Protein AF-0000000078521478 (afdb_homodimer)

Nearest PDB structures (foldseek):
  1ohv-assembly1_A  TM=9.769E-01  e=4.679E-57  Sus scrofa
  4y0i-assembly1_B  TM=9.773E-01  e=2.580E-55  Sus scrofa
  6hx7-assembly2_B-2  TM=8.389E-01  e=7.277E-25  Homo sapiens
  7qx0-assembly1_D-2  TM=7.727E-01  e=1.248E-21  Acidihalobacter
  7qyf-assembly1_D  TM=8.011E-01  e=7.801E-21  Acidihalobacter

Structure (mmCIF, N/CA/C/O backbone):
data_AF-0000000078521478-model_v1
#
loop_
_entity.id
_entity.type
_entity.pdbx_description
1 polymer '4-aminobutyrate aminotransferase'
#
loop_
_atom_site.group_PDB
_atom_site.id
_atom_site.type_symbol
_atom_site.label_atom_id
_atom_site.label_alt_id
_atom_site.label_comp_id
_atom_site.label_asym_id
_atom_site.label_entity_id
_atom_site.label_seq_id
_atom_site.pdbx_PDB_ins_code
_atom_site.Cartn_x
_atom_site.Cartn_y
_atom_site.Cartn_z
_atom_site.occupancy
_atom_site.B_iso_or_equiv
_atom_site.auth_seq_id
_atom_site.auth_comp_id
_atom_site.auth_asym_id
_atom_site.auth_atom_id
_atom_site.pdbx_PDB_model_num
ATOM 1 N N . MET A 1 1 ? -10.086 26.219 -25.969 1 29.56 1 MET A N 1
ATOM 2 C CA . MET A 1 1 ? -10.438 25.516 -24.734 1 29.56 1 MET A CA 1
ATOM 3 C C . MET A 1 1 ? -10.734 26.5 -23.609 1 29.56 1 MET A C 1
ATOM 5 O O . MET A 1 1 ? -9.922 27.375 -23.312 1 29.56 1 MET A O 1
ATOM 9 N N . HIS A 1 2 ? -11.859 26.922 -23.406 1 38.31 2 HIS A N 1
ATOM 10 C CA . HIS A 1 2 ? -12.281 27.922 -22.438 1 38.31 2 HIS A CA 1
ATOM 11 C C . HIS A 1 2 ? -11.547 27.766 -21.109 1 38.31 2 HIS A C 1
ATOM 13 O O . HIS A 1 2 ? -11.555 26.688 -20.531 1 38.31 2 HIS A O 1
ATOM 19 N N . VAL A 1 3 ? -10.516 28.469 -20.984 1 47.41 3 VAL A N 1
ATOM 20 C CA . VAL A 1 3 ? -9.75 28.547 -19.734 1 47.41 3 VAL A CA 1
ATOM 21 C C . VAL A 1 3 ? -10.703 28.812 -18.562 1 47.41 3 VAL A C 1
ATOM 23 O O . VAL A 1 3 ? -11.32 29.875 -18.484 1 47.41 3 VAL A O 1
ATOM 26 N N . VAL A 1 4 ? -11.406 27.906 -18.016 1 61.41 4 VAL A N 1
ATOM 27 C CA . VAL A 1 4 ? -12.273 28.094 -16.844 1 61.41 4 VAL A CA 1
ATOM 28 C C . VAL A 1 4 ? -11.453 28.625 -15.68 1 61.41 4 VAL A C 1
ATOM 30 O O . VAL A 1 4 ? -10.398 28.094 -15.352 1 61.41 4 VAL A O 1
ATOM 33 N N . SER A 1 5 ? -11.68 29.906 -15.281 1 81.94 5 SER A N 1
ATOM 34 C CA . SER A 1 5 ? -11 30.625 -14.211 1 81.94 5 SER A CA 1
ATOM 35 C C . SER A 1 5 ? -11.609 30.312 -12.852 1 81.94 5 SER A C 1
ATOM 37 O O . SER A 1 5 ? -12.758 29.875 -12.773 1 81.94 5 SER A O 1
ATOM 39 N N . GLU A 1 6 ? -10.773 30.344 -11.773 1 90.94 6 GLU A N 1
ATOM 40 C CA . GLU A 1 6 ? -11.258 30.188 -10.406 1 90.94 6 GLU A CA 1
ATOM 41 C C . GLU A 1 6 ? -12.359 31.188 -10.086 1 90.94 6 GLU A C 1
ATOM 43 O O . GLU A 1 6 ? -12.32 32.344 -10.555 1 90.94 6 GLU A O 1
ATOM 48 N N . PRO A 1 7 ? -13.414 30.766 -9.375 1 91.12 7 PRO A N 1
ATOM 49 C CA . PRO A 1 7 ? -14.367 31.766 -8.883 1 91.12 7 PRO A CA 1
ATOM 50 C C . PRO A 1 7 ? -13.711 32.812 -7.98 1 91.12 7 PRO A C 1
ATOM 52 O O . PRO A 1 7 ? -12.617 32.594 -7.457 1 91.12 7 PRO A O 1
ATOM 55 N N . PHE A 1 8 ? -14.375 33.969 -7.816 1 87.62 8 PHE A N 1
ATOM 56 C CA . PHE A 1 8 ? -13.828 35.062 -7.02 1 87.62 8 PHE A CA 1
ATOM 57 C C . PHE A 1 8 ? -14.055 34.812 -5.531 1 87.62 8 PHE A C 1
ATOM 59 O O . PHE A 1 8 ? -13.297 35.281 -4.695 1 87.62 8 PHE A O 1
ATOM 66 N N . ALA A 1 9 ? -15.109 34.094 -5.301 1 92.94 9 ALA A N 1
ATOM 67 C CA . ALA A 1 9 ? -15.469 33.781 -3.914 1 92.94 9 ALA A CA 1
ATOM 68 C C . ALA A 1 9 ? -16.234 32.469 -3.818 1 92.94 9 ALA A C 1
ATOM 70 O O . ALA A 1 9 ? -16.75 31.984 -4.824 1 92.94 9 ALA A O 1
ATOM 71 N N . PRO A 1 10 ? -16.234 31.875 -2.605 1 96.75 10 PRO A N 1
ATOM 72 C CA . PRO A 1 10 ? -17.094 30.703 -2.404 1 96.75 10 PRO A CA 1
ATOM 73 C C . PRO A 1 10 ? -18.562 31 -2.658 1 96.75 10 PRO A C 1
ATOM 75 O O . PRO A 1 10 ? -18.984 32.156 -2.637 1 96.75 10 PRO A O 1
ATOM 78 N N . SER A 1 11 ? -19.297 30.016 -2.916 1 97.06 11 SER A N 1
ATOM 79 C CA . SER A 1 11 ? -20.734 30.125 -3.152 1 97.06 11 SER A CA 1
ATOM 80 C C . SER A 1 11 ? -21.484 28.953 -2.559 1 97.06 11 SER A C 1
ATOM 82 O O . SER A 1 11 ? -21.266 27.797 -2.953 1 97.06 11 SER A O 1
ATOM 84 N N . ILE A 1 12 ? -22.391 29.203 -1.597 1 97.81 12 ILE A N 1
ATOM 85 C CA . ILE A 1 12 ? -23.188 28.156 -0.947 1 97.81 12 ILE A CA 1
ATOM 86 C C . ILE A 1 12 ? -24.641 28.281 -1.376 1 97.81 12 ILE A C 1
ATOM 88 O O . ILE A 1 12 ? -25.281 29.312 -1.158 1 97.81 12 ILE A O 1
ATOM 92 N N . ARG A 1 13 ? -25.109 27.156 -1.91 1 97.12 13 ARG A N 1
ATOM 93 C CA . ARG A 1 13 ? -26.438 27.172 -2.49 1 97.12 13 ARG A CA 1
ATOM 94 C C . ARG A 1 13 ? -27.406 26.328 -1.673 1 97.12 13 ARG A C 1
ATOM 96 O O . ARG A 1 13 ? -28.625 26.531 -1.739 1 97.12 13 ARG A O 1
ATOM 103 N N . THR A 1 14 ? -26.938 25.422 -0.99 1 97.25 14 THR A N 1
ATOM 104 C CA . THR A 1 14 ? -27.75 24.516 -0.174 1 97.25 14 THR A CA 1
ATOM 105 C C . THR A 1 14 ? -27.109 24.312 1.197 1 97.25 14 THR A C 1
ATOM 107 O O . THR A 1 14 ? -26.062 24.906 1.498 1 97.25 14 THR A O 1
ATOM 110 N N . ALA A 1 15 ? -27.797 23.516 1.944 1 96.38 15 ALA A N 1
ATOM 111 C CA . ALA A 1 15 ? -27.188 23.078 3.197 1 96.38 15 ALA A CA 1
ATOM 112 C C . ALA A 1 15 ? -25.891 22.328 2.941 1 96.38 15 ALA A C 1
ATOM 114 O O . ALA A 1 15 ? -25.672 21.812 1.84 1 96.38 15 ALA A O 1
ATOM 115 N N . VAL A 1 16 ? -25.031 22.312 3.848 1 96.31 16 VAL A N 1
ATOM 116 C CA . VAL A 1 16 ? -23.734 21.641 3.732 1 96.31 16 VAL A CA 1
ATOM 117 C C . VAL A 1 16 ? -23.625 20.531 4.762 1 96.31 16 VAL A C 1
ATOM 119 O O . VAL A 1 16 ? -23.547 20.781 5.965 1 96.31 16 VAL A O 1
ATOM 122 N N . PRO A 1 17 ? -23.578 19.328 4.387 1 95.94 17 PRO A N 1
ATOM 123 C CA . PRO A 1 17 ? -23.719 18.797 3.025 1 95.94 17 PRO A CA 1
ATOM 124 C C . PRO A 1 17 ? -25.156 18.938 2.498 1 95.94 17 PRO A C 1
ATOM 126 O O . PRO A 1 17 ? -26.094 19.094 3.281 1 95.94 17 PRO A O 1
ATOM 129 N N . GLY A 1 18 ? -25.297 18.891 1.256 1 98 18 GLY A N 1
ATOM 130 C CA . GLY A 1 18 ? -26.594 19.062 0.644 1 98 18 GLY A CA 1
ATOM 131 C C . GLY A 1 18 ? -27.312 17.766 0.389 1 98 18 GLY A C 1
ATOM 132 O O . GLY A 1 18 ? -26.812 16.688 0.722 1 98 18 GLY A O 1
ATOM 133 N N . PRO A 1 19 ? -28.547 17.859 -0.124 1 98.12 19 PRO A N 1
ATOM 134 C CA . PRO A 1 19 ? -29.391 16.688 -0.287 1 98.12 19 PRO A CA 1
ATOM 135 C C . PRO A 1 19 ? -28.812 15.664 -1.261 1 98.12 19 PRO A C 1
ATOM 137 O O . PRO A 1 19 ? -28.969 14.461 -1.063 1 98.12 19 PRO A O 1
ATOM 140 N N . ALA A 1 20 ? -28.219 16.125 -2.336 1 98.31 20 ALA A N 1
ATOM 141 C CA . ALA A 1 20 ? -27.625 15.195 -3.297 1 98.31 20 ALA A CA 1
ATOM 142 C C . ALA A 1 20 ? -26.484 14.414 -2.67 1 98.31 20 ALA A C 1
ATOM 144 O O . ALA A 1 20 ? -26.344 13.211 -2.9 1 98.31 20 ALA A O 1
ATOM 145 N N . THR A 1 21 ? -25.609 15.07 -1.904 1 98.44 21 THR A N 1
ATOM 146 C CA . THR A 1 21 ? -24.531 14.398 -1.169 1 98.44 21 THR A CA 1
ATOM 147 C C . THR A 1 21 ? -25.109 13.328 -0.243 1 98.44 21 THR A C 1
ATOM 149 O O . THR A 1 21 ? -24.625 12.195 -0.221 1 98.44 21 THR A O 1
ATOM 152 N N . HIS A 1 22 ? -26.172 13.695 0.504 1 98.31 22 HIS A N 1
ATOM 153 C CA . HIS A 1 22 ? -26.781 12.75 1.425 1 98.31 22 HIS A CA 1
ATOM 154 C C . HIS A 1 22 ? -27.312 11.531 0.681 1 98.31 22 HIS A C 1
ATOM 156 O O . HIS A 1 22 ? -27.141 10.398 1.13 1 98.31 22 HIS A O 1
ATOM 162 N N . GLY A 1 23 ? -27.984 11.742 -0.435 1 98.38 23 GLY A N 1
ATOM 163 C CA . GLY A 1 23 ? -28.531 10.656 -1.226 1 98.38 23 GLY A CA 1
ATOM 164 C C . GLY A 1 23 ? -27.484 9.688 -1.725 1 98.38 23 GLY A C 1
ATOM 165 O O . GLY A 1 23 ? -27.625 8.469 -1.582 1 98.38 23 GLY A O 1
ATOM 166 N N . ILE A 1 24 ? -26.438 10.203 -2.309 1 98.44 24 ILE A N 1
ATOM 167 C CA . ILE A 1 24 ? -25.375 9.375 -2.852 1 98.44 24 ILE A CA 1
ATOM 168 C C . ILE A 1 24 ? -24.656 8.633 -1.719 1 98.44 24 ILE A C 1
ATOM 170 O O . ILE A 1 24 ? -24.312 7.457 -1.86 1 98.44 24 ILE A O 1
ATOM 174 N N . LYS A 1 25 ? -24.406 9.367 -0.647 1 98.06 25 LYS A N 1
ATOM 175 C CA . LYS A 1 25 ? -23.766 8.766 0.516 1 98.06 25 LYS A CA 1
ATOM 176 C C . LYS A 1 25 ? -24.547 7.559 1.018 1 98.06 25 LYS A C 1
ATOM 178 O O . LYS A 1 25 ? -23.969 6.527 1.353 1 98.06 25 LYS A O 1
ATOM 183 N N . GLU A 1 26 ? -25.859 7.664 1.109 1 98.19 26 GLU A N 1
ATOM 184 C CA . GLU A 1 26 ? -26.719 6.57 1.562 1 98.19 26 GLU A CA 1
ATOM 185 C C . GLU A 1 26 ? -26.594 5.359 0.646 1 98.19 26 GLU A C 1
ATOM 187 O O . GLU A 1 26 ? -26.5 4.223 1.118 1 98.19 26 GLU A O 1
ATOM 192 N N . GLU A 1 27 ? -26.609 5.59 -0.621 1 97.94 27 GLU A N 1
ATOM 193 C CA . GLU A 1 27 ? -26.469 4.504 -1.587 1 97.94 27 GLU A CA 1
ATOM 194 C C . GLU A 1 27 ? -25.078 3.898 -1.545 1 97.94 27 GLU A C 1
ATOM 196 O O . GLU A 1 27 ? -24.922 2.68 -1.637 1 97.94 27 GLU A O 1
ATOM 201 N N . LEU A 1 28 ? -24.125 4.762 -1.437 1 98 28 LEU A N 1
ATOM 202 C CA . LEU A 1 28 ? -22.734 4.312 -1.357 1 98 28 LEU A CA 1
ATOM 203 C C . LEU A 1 28 ? -22.531 3.402 -0.154 1 98 28 LEU A C 1
ATOM 205 O O . LEU A 1 28 ? -21.75 2.445 -0.222 1 98 28 LEU A O 1
ATOM 209 N N . ASP A 1 29 ? -23.25 3.676 0.924 1 97.62 29 ASP A N 1
ATOM 210 C CA . ASP A 1 29 ? -23.094 2.967 2.189 1 97.62 29 ASP A CA 1
ATOM 211 C C . ASP A 1 29 ? -23.562 1.522 2.076 1 97.62 29 ASP A C 1
ATOM 213 O O . ASP A 1 29 ? -23.266 0.694 2.939 1 97.62 29 ASP A O 1
ATOM 217 N N . THR A 1 30 ? -24.234 1.152 0.998 1 96.56 30 THR A N 1
ATOM 218 C CA . THR A 1 30 ? -24.688 -0.22 0.798 1 96.56 30 THR A CA 1
ATOM 219 C C . THR A 1 30 ? -23.578 -1.076 0.2 1 96.56 30 THR A C 1
ATOM 221 O O . THR A 1 30 ? -23.656 -2.307 0.23 1 96.56 30 THR A O 1
ATOM 224 N N . VAL A 1 31 ? -22.516 -0.422 -0.273 1 96.44 31 VAL A N 1
ATOM 225 C CA . VAL A 1 31 ? -21.484 -1.147 -1.001 1 96.44 31 VAL A CA 1
ATOM 226 C C . VAL A 1 31 ? -20.156 -1.035 -0.258 1 96.44 31 VAL A C 1
ATOM 228 O O . VAL A 1 31 ? -19.344 -1.961 -0.286 1 96.44 31 VAL A O 1
ATOM 231 N N . ILE A 1 32 ? -19.938 0.11 0.355 1 96.44 32 ILE A N 1
ATOM 232 C CA . ILE A 1 32 ? -18.734 0.36 1.148 1 96.44 32 ILE A CA 1
ATOM 233 C C . ILE A 1 32 ? -19.109 1.098 2.432 1 96.44 32 ILE A C 1
ATOM 235 O O . ILE A 1 32 ? -20.25 1.571 2.576 1 96.44 32 ILE A O 1
ATOM 239 N N . ASP A 1 33 ? -18.141 1.193 3.381 1 95.88 33 ASP A N 1
ATOM 240 C CA . ASP A 1 33 ? -18.328 2.039 4.555 1 95.88 33 ASP A CA 1
ATOM 241 C C . ASP A 1 33 ? -18.25 3.52 4.184 1 95.88 33 ASP A C 1
ATOM 243 O O . ASP A 1 33 ? -17.156 4.078 4.055 1 95.88 33 ASP A O 1
ATOM 247 N N . ALA A 1 34 ? -19.406 4.176 4.043 1 96.94 34 ALA A N 1
ATOM 248 C CA . ALA A 1 34 ? -19.438 5.559 3.566 1 96.94 34 ALA A CA 1
ATOM 249 C C . ALA A 1 34 ? -19.656 6.531 4.719 1 96.94 34 ALA A C 1
ATOM 251 O O . ALA A 1 34 ? -19.969 7.703 4.5 1 96.94 34 ALA A O 1
ATOM 252 N N . ARG A 1 35 ? -19.578 6.086 5.996 1 97.06 35 ARG A N 1
ATOM 253 C CA . ARG A 1 35 ? -19.859 6.918 7.16 1 97.06 35 ARG A CA 1
ATOM 254 C C . ARG A 1 35 ? -18.875 8.086 7.246 1 97.06 35 ARG A C 1
ATOM 256 O O . ARG A 1 35 ? -19.172 9.094 7.891 1 97.06 35 ARG A O 1
ATOM 263 N N . THR A 1 36 ? -17.688 7.996 6.555 1 96.94 36 THR A N 1
ATOM 264 C CA . THR A 1 36 ? -16.641 9.016 6.648 1 96.94 36 THR A CA 1
ATOM 265 C C . THR A 1 36 ? -16.797 10.047 5.535 1 96.94 36 THR A C 1
ATOM 267 O O . THR A 1 36 ? -16.094 11.055 5.508 1 96.94 36 THR A O 1
ATOM 270 N N . VAL A 1 37 ? -17.734 9.867 4.578 1 97.44 37 VAL A N 1
ATOM 271 C CA . VAL A 1 37 ? -17.938 10.781 3.457 1 97.44 37 VAL A CA 1
ATOM 272 C C . VAL A 1 37 ? -18.438 12.125 3.971 1 97.44 37 VAL A C 1
ATOM 274 O O . VAL A 1 37 ? -19.469 12.195 4.641 1 97.44 37 VAL A O 1
ATOM 277 N N . GLN A 1 38 ? -17.734 13.156 3.678 1 97 38 GLN A N 1
ATOM 278 C CA . GLN A 1 38 ? -18.109 14.5 4.105 1 97 38 GLN A CA 1
ATOM 279 C C . GLN A 1 38 ? -18.891 15.219 3.018 1 97 38 GLN A C 1
ATOM 281 O O . GLN A 1 38 ? -19.859 15.938 3.312 1 97 38 GLN A O 1
ATOM 286 N N . MET A 1 39 ? -18.438 15.133 1.852 1 97.81 39 MET A N 1
ATOM 287 C CA . MET A 1 39 ? -19.047 15.719 0.658 1 97.81 39 MET A CA 1
ATOM 288 C C . MET A 1 39 ? -18.766 14.852 -0.567 1 97.81 39 MET A C 1
ATOM 290 O O . MET A 1 39 ? -17.688 14.266 -0.691 1 97.81 39 MET A O 1
ATOM 294 N N . VAL A 1 40 ? -19.734 14.758 -1.411 1 98.62 40 VAL A N 1
ATOM 295 C CA . VAL A 1 40 ? -19.516 14.172 -2.729 1 98.62 40 VAL A CA 1
ATOM 296 C C . VAL A 1 40 ? -19.188 15.273 -3.736 1 98.62 40 VAL A C 1
ATOM 298 O O . VAL A 1 40 ? -19.906 16.266 -3.844 1 98.62 40 VAL A O 1
ATOM 301 N N . ILE A 1 41 ? -18.156 15.102 -4.492 1 98.69 41 ILE A N 1
ATOM 302 C CA . ILE A 1 41 ? -17.562 16.219 -5.219 1 98.69 41 ILE A CA 1
ATOM 303 C C . ILE A 1 41 ? -17.844 16.078 -6.711 1 98.69 41 ILE A C 1
ATOM 305 O O . ILE A 1 41 ? -17.812 14.969 -7.254 1 98.69 41 ILE A O 1
ATOM 309 N N . ASP A 1 42 ? -18.188 17.141 -7.344 1 98.44 42 ASP A N 1
ATOM 310 C CA . ASP A 1 42 ? -18.141 17.297 -8.797 1 98.44 42 ASP A CA 1
ATOM 311 C C . ASP A 1 42 ? -16.797 17.844 -9.242 1 98.44 42 ASP A C 1
ATOM 313 O O . ASP A 1 42 ? -16.656 19.062 -9.445 1 98.44 42 ASP A O 1
ATOM 317 N N . TYR A 1 43 ? -15.82 17.031 -9.461 1 98.25 43 TYR A N 1
ATOM 318 C CA . TYR A 1 43 ? -14.461 17.469 -9.766 1 98.25 43 TYR A CA 1
ATOM 319 C C . TYR A 1 43 ? -14.406 18.172 -11.117 1 98.25 43 TYR A C 1
ATOM 321 O O . TYR A 1 43 ? -13.523 19 -11.352 1 98.25 43 TYR A O 1
ATOM 329 N N . ASP A 1 44 ? -15.328 17.891 -11.984 1 95.88 44 ASP A N 1
ATOM 330 C CA . ASP A 1 44 ? -15.352 18.547 -13.289 1 95.88 44 ASP A CA 1
ATOM 331 C C . ASP A 1 44 ? -15.672 20.031 -13.148 1 95.88 44 ASP A C 1
ATOM 333 O O . ASP A 1 44 ? -15.336 20.828 -14.023 1 95.88 44 ASP A O 1
ATOM 337 N N . GLN A 1 45 ? -16.328 20.328 -12.023 1 96.56 45 GLN A N 1
ATOM 338 C CA . GLN A 1 45 ? -16.703 21.719 -11.781 1 96.56 45 GLN A CA 1
ATOM 339 C C . GLN A 1 45 ? -15.758 22.375 -10.766 1 96.56 45 GLN A C 1
ATOM 341 O O . GLN A 1 45 ? -15.977 23.516 -10.359 1 96.56 45 GLN A O 1
ATOM 346 N N . SER A 1 46 ? -14.766 21.672 -10.289 1 98.19 46 SER A N 1
ATOM 347 C CA . SER A 1 46 ? -13.758 22.203 -9.375 1 98.19 46 SER A CA 1
ATOM 348 C C . SER A 1 46 ? -12.57 22.781 -10.141 1 98.19 46 SER A C 1
ATOM 350 O O . SER A 1 46 ? -12.188 22.25 -11.195 1 98.19 46 SER A O 1
ATOM 352 N N . ILE A 1 47 ? -11.977 23.844 -9.648 1 97.81 47 ILE A N 1
ATOM 353 C CA . ILE A 1 47 ? -10.922 24.5 -10.414 1 97.81 47 ILE A CA 1
ATOM 354 C C . ILE A 1 47 ? -10 25.266 -9.469 1 97.81 47 ILE A C 1
ATOM 356 O O . ILE A 1 47 ? -10.469 25.953 -8.547 1 97.81 47 ILE A O 1
ATOM 360 N N . GLY A 1 48 ? -8.703 25.203 -9.742 1 97.38 48 GLY A N 1
ATOM 361 C CA . GLY A 1 48 ? -7.754 25.922 -8.914 1 97.38 48 GLY A CA 1
ATOM 362 C C . GLY A 1 48 ? -7.867 25.578 -7.441 1 97.38 48 GLY A C 1
ATOM 363 O O . GLY A 1 48 ? -7.82 24.391 -7.07 1 97.38 48 GLY A O 1
ATOM 364 N N . ASN A 1 49 ? -8.117 26.609 -6.641 1 98 49 ASN A N 1
ATOM 365 C CA . ASN A 1 49 ? -8.188 26.422 -5.195 1 98 49 ASN A CA 1
ATOM 366 C C . ASN A 1 49 ? -9.609 26.109 -4.738 1 98 49 ASN A C 1
ATOM 368 O O . ASN A 1 49 ? -9.875 25.984 -3.541 1 98 49 ASN A O 1
ATOM 372 N N . TYR A 1 50 ? -10.539 25.922 -5.684 1 98.5 50 TYR A N 1
ATOM 373 C CA . TYR A 1 50 ? -11.945 25.812 -5.316 1 98.5 50 TYR A CA 1
ATOM 374 C C . TYR A 1 50 ? -12.484 24.422 -5.652 1 98.5 50 TYR A C 1
ATOM 376 O O . TYR A 1 50 ? -12.266 23.922 -6.754 1 98.5 50 TYR A O 1
ATOM 384 N N . ILE A 1 51 ? -13.156 23.828 -4.73 1 98.44 51 ILE A N 1
ATOM 385 C CA . ILE A 1 51 ? -13.781 22.516 -4.871 1 98.44 51 ILE A CA 1
ATOM 386 C C . ILE A 1 51 ? -15.305 22.656 -4.871 1 98.44 51 ILE A C 1
ATOM 388 O O . ILE A 1 51 ? -15.859 23.453 -4.102 1 98.44 51 ILE A O 1
ATOM 392 N N . THR A 1 52 ? -15.977 22 -5.785 1 98.44 52 THR A N 1
ATOM 393 C CA . THR A 1 52 ? -17.422 22.094 -5.93 1 98.44 52 THR A CA 1
ATOM 394 C C . THR A 1 52 ? -18.078 20.734 -5.672 1 98.44 52 THR A C 1
ATOM 396 O O . THR A 1 52 ? -17.672 19.734 -6.242 1 98.44 52 THR A O 1
ATOM 399 N N . ASP A 1 53 ? -19.078 20.703 -4.766 1 98.56 53 ASP A N 1
ATOM 400 C CA . ASP A 1 53 ? -19.766 19.453 -4.484 1 98.56 53 ASP A CA 1
ATOM 401 C C . ASP A 1 53 ? -20.922 19.219 -5.449 1 98.56 53 ASP A C 1
ATOM 403 O O . ASP A 1 53 ? -21.203 20.062 -6.305 1 98.56 53 ASP A O 1
ATOM 407 N N . VAL A 1 54 ? -21.562 18.094 -5.395 1 98.44 54 VAL A N 1
ATOM 408 C CA . VAL A 1 54 ? -22.625 17.688 -6.312 1 98.44 54 VAL A CA 1
ATOM 409 C C . VAL A 1 54 ? -23.875 18.516 -6.062 1 98.44 54 VAL A C 1
ATOM 411 O O . VAL A 1 54 ? -24.781 18.531 -6.887 1 98.44 54 VAL A O 1
ATOM 414 N N . ASP A 1 55 ? -23.969 19.25 -4.949 1 98.44 55 ASP A N 1
ATOM 415 C CA . ASP A 1 55 ? -25.109 20.078 -4.598 1 98.44 55 ASP A CA 1
ATOM 416 C C . ASP A 1 55 ? -24.969 21.484 -5.172 1 98.44 55 ASP A C 1
ATOM 418 O O . ASP A 1 55 ? -25.875 22.312 -5.066 1 98.44 55 ASP A O 1
ATOM 422 N N . GLY A 1 56 ? -23.828 21.766 -5.789 1 97.75 56 GLY A N 1
ATOM 423 C CA . GLY A 1 56 ? -23.594 23.047 -6.426 1 97.75 56 GLY A CA 1
ATOM 424 C C . GLY A 1 56 ? -22.906 24.047 -5.512 1 97.75 56 GLY A C 1
ATOM 425 O O . GLY A 1 56 ? -22.75 25.219 -5.875 1 97.75 56 GLY A O 1
ATOM 426 N N . ASN A 1 57 ? -22.562 23.672 -4.262 1 98.5 57 ASN A N 1
ATOM 427 C CA . ASN A 1 57 ? -21.766 24.516 -3.375 1 98.5 57 ASN A CA 1
ATOM 428 C C . ASN A 1 57 ? -20.297 24.531 -3.795 1 98.5 57 ASN A C 1
ATOM 430 O O . ASN A 1 57 ? -19.734 23.5 -4.16 1 98.5 57 ASN A O 1
ATOM 434 N N . THR A 1 58 ? -19.719 25.703 -3.836 1 98.25 58 THR A N 1
ATOM 435 C CA . THR A 1 58 ? -18.312 25.875 -4.172 1 98.25 58 THR A CA 1
ATOM 436 C C . THR A 1 58 ? -17.531 26.422 -2.977 1 98.25 58 THR A C 1
ATOM 438 O O . THR A 1 58 ? -17.922 27.438 -2.391 1 98.25 58 THR A O 1
ATOM 441 N N . TYR A 1 59 ? -16.406 25.781 -2.637 1 98.69 59 TYR A N 1
ATOM 442 C CA . TYR A 1 59 ? -15.648 26.094 -1.437 1 98.69 59 TYR A CA 1
ATOM 443 C C . TYR A 1 59 ? -14.219 26.5 -1.79 1 98.69 59 TYR A C 1
ATOM 445 O O . TYR A 1 59 ? -13.602 25.906 -2.682 1 98.69 59 TYR A O 1
ATOM 453 N N . LEU A 1 60 ? -13.727 27.594 -1.15 1 98.62 60 LEU A N 1
ATOM 454 C CA . LEU A 1 60 ? -12.273 27.719 -1.069 1 98.62 60 LEU A CA 1
ATOM 455 C C . LEU A 1 60 ? -11.68 26.562 -0.251 1 98.62 60 LEU A C 1
ATOM 457 O O . LEU A 1 60 ? -12.016 26.406 0.925 1 98.62 60 LEU A O 1
ATOM 461 N N . ASP A 1 61 ? -10.875 25.766 -0.869 1 98.56 61 ASP A N 1
ATOM 462 C CA . ASP A 1 61 ? -10.406 24.531 -0.239 1 98.56 61 ASP A CA 1
ATOM 463 C C . ASP A 1 61 ? -9.016 24.719 0.369 1 98.56 61 ASP A C 1
ATOM 465 O O . ASP A 1 61 ? -8.016 24.734 -0.348 1 98.56 61 ASP A O 1
ATOM 469 N N . VAL A 1 62 ? -8.914 24.812 1.65 1 98.69 62 VAL A N 1
ATOM 470 C CA . VAL A 1 62 ? -7.637 24.922 2.344 1 98.69 62 VAL A CA 1
ATOM 471 C C . VAL A 1 62 ? -7.406 23.688 3.205 1 98.69 62 VAL A C 1
ATOM 473 O O . VAL A 1 62 ? -6.656 23.734 4.18 1 98.69 62 VAL A O 1
ATOM 476 N N . TYR A 1 63 ? -8.148 22.609 2.912 1 98.19 63 TYR A N 1
ATOM 477 C CA . TYR A 1 63 ? -7.941 21.281 3.479 1 98.19 63 TYR A CA 1
ATOM 478 C C . TYR A 1 63 ? -7.273 20.359 2.471 1 98.19 63 TYR A C 1
ATOM 480 O O . TYR A 1 63 ? -6.414 19.547 2.834 1 98.19 63 TYR A O 1
ATOM 488 N N . THR A 1 64 ? -7.676 20.516 1.209 1 97.81 64 THR A N 1
ATOM 489 C CA . THR A 1 64 ? -7.039 19.969 0.016 1 97.81 64 THR A CA 1
ATOM 490 C C . THR A 1 64 ? -6.973 18.438 0.089 1 97.81 64 THR A C 1
ATOM 492 O O . THR A 1 64 ? -5.906 17.844 -0.1 1 97.81 64 THR A O 1
ATOM 495 N N . GLN A 1 65 ? -8.133 17.781 0.365 1 97.12 65 GLN A N 1
ATOM 496 C CA . GLN A 1 65 ? -8.258 16.328 0.4 1 97.12 65 GLN A CA 1
ATOM 497 C C . GLN A 1 65 ? -7.191 15.695 1.294 1 97.12 65 GLN A C 1
ATOM 499 O O . GLN A 1 65 ? -6.434 14.836 0.852 1 97.12 65 GLN A O 1
ATOM 504 N N . ILE A 1 66 ? -7.145 16.188 2.549 1 96.06 66 ILE A N 1
ATOM 505 C CA . ILE A 1 66 ? -6.211 15.773 3.592 1 96.06 66 ILE A CA 1
ATOM 506 C C . ILE A 1 66 ? -4.781 16.062 3.148 1 96.06 66 ILE A C 1
ATOM 508 O O . ILE A 1 66 ? -3.928 15.172 3.16 1 96.06 66 ILE A O 1
ATOM 512 N N . ALA A 1 67 ? -4.543 17.25 2.711 1 97.44 67 ALA A N 1
ATOM 513 C CA . ALA A 1 67 ? -3.238 17.812 2.391 1 97.44 67 ALA A CA 1
ATOM 514 C C . ALA A 1 67 ? -2.619 17.125 1.18 1 97.44 67 ALA A C 1
ATOM 516 O O . ALA A 1 67 ? -1.396 17 1.087 1 97.44 67 ALA A O 1
ATOM 517 N N . SER A 1 68 ? -3.402 16.719 0.199 1 97.44 68 SER A N 1
ATOM 518 C CA . SER A 1 68 ? -2.842 15.867 -0.838 1 97.44 68 SER A CA 1
ATOM 519 C C . SER A 1 68 ? -2.777 16.578 -2.18 1 97.44 68 SER A C 1
ATOM 521 O O . SER A 1 68 ? -2.1 16.125 -3.104 1 97.44 68 SER A O 1
ATOM 523 N N . ILE A 1 69 ? -3.523 17.703 -2.369 1 98 69 ILE A N 1
ATOM 524 C CA . ILE A 1 69 ? -3.578 18.375 -3.662 1 98 69 ILE A CA 1
ATOM 525 C C . ILE A 1 69 ? -2.514 19.484 -3.719 1 98 69 ILE A C 1
ATOM 527 O O . ILE A 1 69 ? -2.566 20.438 -2.953 1 98 69 ILE A O 1
ATOM 531 N N . PRO A 1 70 ? -1.616 19.359 -4.641 1 98.38 70 PRO A N 1
ATOM 532 C CA . PRO A 1 70 ? -0.477 20.281 -4.598 1 98.38 70 PRO A CA 1
ATOM 533 C C . PRO A 1 70 ? -0.705 21.531 -5.426 1 98.38 70 PRO A C 1
ATOM 535 O O . PRO A 1 70 ? -0.434 22.641 -4.957 1 98.38 70 PRO A O 1
ATOM 538 N N . VAL A 1 71 ? -1.29 21.391 -6.676 1 98.62 71 VAL A N 1
ATOM 539 C CA . VAL A 1 71 ? -1.136 22.5 -7.605 1 98.62 71 VAL A CA 1
ATOM 540 C C . VAL A 1 71 ? -2.492 22.875 -8.203 1 98.62 71 VAL A C 1
ATOM 542 O O . VAL A 1 71 ? -2.562 23.5 -9.258 1 98.62 71 VAL A O 1
ATOM 545 N N . GLY A 1 72 ? -3.607 22.375 -7.613 1 98.06 72 GLY A N 1
ATOM 546 C CA . GLY A 1 72 ? -4.934 22.844 -7.977 1 98.06 72 GLY A CA 1
ATOM 547 C C . GLY A 1 72 ? -5.766 21.797 -8.688 1 98.06 72 GLY A C 1
ATOM 548 O O . GLY A 1 72 ? -5.227 20.922 -9.367 1 98.06 72 GLY A O 1
ATOM 549 N N . TYR A 1 73 ? -7.117 21.922 -8.57 1 98.44 73 TYR A N 1
ATOM 550 C CA . TYR A 1 73 ? -8.062 21.062 -9.266 1 98.44 73 TYR A CA 1
ATOM 551 C C . TYR A 1 73 ? -8.07 21.359 -10.766 1 98.44 73 TYR A C 1
ATOM 553 O O . TYR A 1 73 ? -8.047 22.531 -11.172 1 98.44 73 TYR A O 1
ATOM 561 N N . ASN A 1 74 ? -8.102 20.281 -11.531 1 98.19 74 ASN A N 1
ATOM 562 C CA . ASN A 1 74 ? -8.141 20.328 -12.984 1 98.19 74 ASN A CA 1
ATOM 563 C C . ASN A 1 74 ? -7.008 21.203 -13.539 1 98.19 74 ASN A C 1
ATOM 565 O O . ASN A 1 74 ? -7.238 22.078 -14.375 1 98.19 74 ASN A O 1
ATOM 569 N N . ASN A 1 75 ? -5.797 21.047 -12.992 1 98.19 75 ASN A N 1
ATOM 570 C CA . ASN A 1 75 ? -4.602 21.75 -13.445 1 98.19 75 ASN A CA 1
ATOM 571 C C . ASN A 1 75 ? -4.25 21.391 -14.883 1 98.19 75 ASN A C 1
ATOM 573 O O . ASN A 1 75 ? -4.086 20.203 -15.211 1 98.19 75 ASN A O 1
ATOM 577 N N . PRO A 1 76 ? -4.074 22.375 -15.742 1 97.75 76 PRO A N 1
ATOM 578 C CA . PRO A 1 76 ? -3.863 22.094 -17.172 1 97.75 76 PRO A CA 1
ATOM 579 C C . PRO A 1 76 ? -2.594 21.297 -17.422 1 97.75 76 PRO A C 1
ATOM 581 O O . PRO A 1 76 ? -2.562 20.453 -18.328 1 97.75 76 PRO A O 1
ATOM 584 N N . THR A 1 77 ? -1.504 21.578 -16.672 1 98.25 77 THR A N 1
ATOM 585 C CA . THR A 1 77 ? -0.258 20.844 -16.844 1 98.25 77 THR A CA 1
ATOM 586 C C . THR A 1 77 ? -0.462 19.359 -16.531 1 98.25 77 THR A C 1
ATOM 588 O O . THR A 1 77 ? 0.049 18.5 -17.234 1 98.25 77 THR A O 1
ATOM 591 N N . LEU A 1 78 ? -1.203 19.062 -15.492 1 98.69 78 LEU A N 1
ATOM 592 C CA . LEU A 1 78 ? -1.48 17.688 -15.117 1 98.69 78 LEU A CA 1
ATOM 593 C C . LEU A 1 78 ? -2.4 17.016 -16.141 1 98.69 78 LEU A C 1
ATOM 595 O O . LEU A 1 78 ? -2.258 15.828 -16.422 1 98.69 78 LEU A O 1
ATOM 599 N N . ILE A 1 79 ? -3.383 17.766 -16.656 1 98.56 79 ILE A N 1
ATOM 600 C CA . ILE A 1 79 ? -4.281 17.219 -17.672 1 98.56 79 ILE A CA 1
ATOM 601 C C . ILE A 1 79 ? -3.477 16.812 -18.891 1 98.56 79 ILE A C 1
ATOM 603 O O . ILE A 1 79 ? -3.711 15.742 -19.469 1 98.56 79 ILE A O 1
ATOM 607 N N . LYS A 1 80 ? -2.545 17.656 -19.297 1 98.56 80 LYS A N 1
ATOM 608 C CA . LYS A 1 80 ? -1.685 17.312 -20.422 1 98.56 80 LYS A CA 1
ATOM 609 C C . LYS A 1 80 ? -0.931 16.016 -20.172 1 98.56 80 LYS A C 1
ATOM 611 O O . LYS A 1 80 ? -0.848 15.164 -21.062 1 98.56 80 LYS A O 1
ATOM 616 N N . ALA A 1 81 ? -0.354 15.82 -18.984 1 98.56 81 ALA A N 1
ATOM 617 C CA . ALA A 1 81 ? 0.347 14.594 -18.625 1 98.56 81 ALA A CA 1
ATOM 618 C C . ALA A 1 81 ? -0.603 13.398 -18.625 1 98.56 81 ALA A C 1
ATOM 620 O O . ALA A 1 81 ? -0.25 12.32 -19.109 1 98.56 81 ALA A O 1
ATOM 621 N N . ALA A 1 82 ? -1.844 13.586 -18.141 1 98.5 82 ALA A N 1
ATOM 622 C CA . ALA A 1 82 ? -2.822 12.516 -17.953 1 98.5 82 ALA A CA 1
ATOM 623 C C . ALA A 1 82 ? -3.432 12.094 -19.281 1 98.5 82 ALA A C 1
ATOM 625 O O . ALA A 1 82 ? -4.133 11.086 -19.359 1 98.5 82 ALA A O 1
ATOM 626 N N . THR A 1 83 ? -3.182 12.812 -20.328 1 98.19 83 THR A N 1
ATOM 627 C CA . THR A 1 83 ? -3.701 12.469 -21.641 1 98.19 83 THR A CA 1
ATOM 628 C C . THR A 1 83 ? -2.57 12.047 -22.578 1 98.19 83 THR A C 1
ATOM 630 O O . THR A 1 83 ? -2.785 11.867 -23.781 1 98.19 83 THR A O 1
ATOM 633 N N . SER A 1 84 ? -1.347 11.945 -22.094 1 98.06 84 SER A N 1
ATOM 634 C CA . SER A 1 84 ? -0.192 11.578 -22.906 1 98.06 84 SER A CA 1
ATOM 635 C C . SER A 1 84 ? -0.214 10.094 -23.266 1 98.06 84 SER A C 1
ATOM 637 O O . SER A 1 84 ? -0.825 9.289 -22.562 1 98.06 84 SER A O 1
ATOM 639 N N . PRO A 1 85 ? 0.446 9.742 -24.406 1 97.5 85 PRO A N 1
ATOM 640 C CA . PRO A 1 85 ? 0.561 8.32 -24.734 1 97.5 85 PRO A CA 1
ATOM 641 C C . PRO A 1 85 ? 1.311 7.523 -23.672 1 97.5 85 PRO A C 1
ATOM 643 O O . PRO A 1 85 ? 1.019 6.344 -23.453 1 97.5 85 PRO A O 1
ATOM 646 N N . GLU A 1 86 ? 2.191 8.164 -22.953 1 97.31 86 GLU A N 1
ATOM 647 C CA . GLU A 1 86 ? 2.992 7.496 -21.922 1 97.31 86 GLU A CA 1
ATOM 648 C C . GLU A 1 86 ? 2.123 7.035 -20.75 1 97.31 86 GLU A C 1
ATOM 650 O O . GLU A 1 86 ? 2.291 5.922 -20.25 1 97.31 86 GLU A O 1
ATOM 655 N N . ILE A 1 87 ? 1.217 7.895 -20.344 1 97.88 87 ILE A N 1
ATOM 656 C CA . ILE A 1 87 ? 0.394 7.527 -19.188 1 97.88 87 ILE A CA 1
ATOM 657 C C . ILE A 1 87 ? -0.612 6.453 -19.609 1 97.88 87 ILE A C 1
ATOM 659 O O . ILE A 1 87 ? -0.938 5.566 -18.812 1 97.88 87 ILE A O 1
ATOM 663 N N . VAL A 1 88 ? -1.139 6.52 -20.859 1 98.19 88 VAL A N 1
ATOM 664 C CA . VAL A 1 88 ? -2.039 5.488 -21.375 1 98.19 88 VAL A CA 1
ATOM 665 C C . VAL A 1 88 ? -1.333 4.137 -21.359 1 98.19 88 VAL A C 1
ATOM 667 O O . VAL A 1 88 ? -1.884 3.145 -20.875 1 98.19 88 VAL A O 1
ATOM 670 N N . SER A 1 89 ? -0.091 4.109 -21.875 1 98.12 89 SER A N 1
ATOM 671 C CA . SER A 1 89 ? 0.698 2.881 -21.891 1 98.12 89 SER A CA 1
ATOM 672 C C . SER A 1 89 ? 0.922 2.352 -20.469 1 98.12 89 SER A C 1
ATOM 674 O O . SER A 1 89 ? 0.816 1.147 -20.234 1 98.12 89 SER A O 1
ATOM 676 N N . ALA A 1 90 ? 1.231 3.256 -19.547 1 97.75 90 ALA A N 1
ATOM 677 C CA . ALA A 1 90 ? 1.508 2.873 -18.156 1 97.75 90 ALA A CA 1
ATOM 678 C C . ALA A 1 90 ? 0.267 2.283 -17.5 1 97.75 90 ALA A C 1
ATOM 680 O O . ALA A 1 90 ? 0.368 1.349 -16.703 1 97.75 90 ALA A O 1
ATOM 681 N N . LEU A 1 91 ? -0.918 2.818 -17.812 1 98.12 91 LEU A N 1
ATOM 682 C CA . LEU A 1 91 ? -2.166 2.361 -17.203 1 98.12 91 LEU A CA 1
ATOM 683 C C . LEU A 1 91 ? -2.6 1.025 -17.797 1 98.12 91 LEU A C 1
ATOM 685 O O . LEU A 1 91 ? -2.984 0.111 -17.062 1 98.12 91 LEU A O 1
ATOM 689 N N . VAL A 1 92 ? -2.463 0.865 -19.094 1 98.12 92 VAL A N 1
ATOM 690 C CA . VAL A 1 92 ? -3.033 -0.257 -19.844 1 98.12 92 VAL A CA 1
ATOM 691 C C . VAL A 1 92 ? -2.146 -1.489 -19.672 1 98.12 92 VAL A C 1
ATOM 693 O O . VAL A 1 92 ? -2.646 -2.611 -19.562 1 98.12 92 VAL A O 1
ATOM 696 N N . ASN A 1 93 ? -0.833 -1.276 -19.641 1 98.19 93 ASN A N 1
ATOM 697 C CA . ASN A 1 93 ? 0.101 -2.396 -19.594 1 98.19 93 ASN A CA 1
ATOM 698 C C . ASN A 1 93 ? 0.628 -2.613 -18.172 1 98.19 93 ASN A C 1
ATOM 700 O O . ASN A 1 93 ? 1.179 -3.672 -17.859 1 98.19 93 ASN A O 1
ATOM 704 N N . ARG A 1 94 ? 0.492 -1.615 -17.281 1 96.38 94 ARG A N 1
ATOM 705 C CA . ARG A 1 94 ? 0.89 -1.576 -15.875 1 96.38 94 ARG A CA 1
ATOM 706 C C . ARG A 1 94 ? 2.16 -2.387 -15.641 1 96.38 94 ARG A C 1
ATOM 708 O O . ARG A 1 94 ? 2.117 -3.455 -15.023 1 96.38 94 ARG A O 1
ATOM 715 N N . PRO A 1 95 ? 3.309 -1.936 -15.992 1 97 95 PRO A N 1
ATOM 716 C CA . PRO A 1 95 ? 4.57 -2.668 -15.859 1 97 95 PRO A CA 1
ATOM 717 C C . PRO A 1 95 ? 4.863 -3.088 -14.422 1 97 95 PRO A C 1
ATOM 719 O O . PRO A 1 95 ? 4.684 -2.293 -13.492 1 97 95 PRO A O 1
ATOM 722 N N . ALA A 1 96 ? 5.191 -4.391 -14.195 1 97.19 96 ALA A N 1
ATOM 723 C CA . ALA A 1 96 ? 5.883 -4.793 -12.977 1 97.19 96 ALA A CA 1
ATOM 724 C C . ALA A 1 96 ? 7.32 -4.285 -12.961 1 97.19 96 ALA A C 1
ATOM 726 O O . ALA A 1 96 ? 8.25 -5.027 -13.273 1 97.19 96 ALA A O 1
ATOM 727 N N . VAL A 1 97 ? 7.551 -3.117 -12.477 1 96 97 VAL A N 1
ATOM 728 C CA . VAL A 1 97 ? 8.719 -2.311 -12.797 1 96 97 VAL A CA 1
ATOM 729 C C . VAL A 1 97 ? 9.969 -2.939 -12.172 1 96 97 VAL A C 1
ATOM 731 O O . VAL A 1 97 ? 11.086 -2.688 -12.625 1 96 97 VAL A O 1
ATOM 734 N N . GLY A 1 98 ? 9.797 -3.752 -11.164 1 95.44 98 GLY A N 1
ATOM 735 C CA . GLY A 1 98 ? 10.953 -4.402 -10.57 1 95.44 98 GLY A CA 1
ATOM 736 C C . GLY A 1 98 ? 11.609 -5.414 -11.492 1 95.44 98 GLY A C 1
ATOM 737 O O . GLY A 1 98 ? 12.828 -5.609 -11.445 1 95.44 98 GLY A O 1
ATOM 738 N N . ASN A 1 99 ? 10.797 -6.07 -12.336 1 97.5 99 ASN A N 1
ATOM 739 C CA . ASN A 1 99 ? 11.297 -7.113 -13.219 1 97.5 99 ASN A CA 1
ATOM 740 C C . ASN A 1 99 ? 11.242 -6.688 -14.68 1 97.5 99 ASN A C 1
ATOM 742 O O . ASN A 1 99 ? 12.102 -7.055 -15.477 1 97.5 99 ASN A O 1
ATOM 746 N N . PHE A 1 100 ? 10.18 -5.945 -15 1 98.06 100 PHE A N 1
ATOM 747 C CA . PHE A 1 100 ? 9.898 -5.641 -16.391 1 98.06 100 PHE A CA 1
ATOM 748 C C . PHE A 1 100 ? 9.578 -4.164 -16.578 1 98.06 100 PHE A C 1
ATOM 750 O O . PHE A 1 100 ? 8.523 -3.814 -17.125 1 98.06 100 PHE A O 1
ATOM 757 N N . PRO A 1 101 ? 10.469 -3.285 -16.234 1 97.94 101 PRO A N 1
ATOM 758 C CA . PRO A 1 101 ? 10.188 -1.859 -16.422 1 97.94 101 PRO A CA 1
ATOM 759 C C . PRO A 1 101 ? 10.062 -1.464 -17.891 1 97.94 101 PRO A C 1
ATOM 761 O O . PRO A 1 101 ? 10.648 -2.111 -18.766 1 97.94 101 PRO A O 1
ATOM 764 N N . SER A 1 102 ? 9.297 -0.45 -18.141 1 98 102 SER A N 1
ATOM 765 C CA . SER A 1 102 ? 9.234 0.139 -19.484 1 98 102 SER A CA 1
ATOM 766 C C . SER A 1 102 ? 10.555 0.811 -19.844 1 98 102 SER A C 1
ATOM 768 O O . SER A 1 102 ? 11.312 1.223 -18.969 1 98 102 SER A O 1
ATOM 770 N N . HIS A 1 103 ? 10.797 0.966 -21.062 1 96.44 103 HIS A N 1
ATOM 771 C CA . HIS A 1 103 ? 11.969 1.686 -21.547 1 96.44 103 HIS A CA 1
ATOM 772 C C . HIS A 1 103 ? 11.961 3.135 -21.062 1 96.44 103 HIS A C 1
ATOM 774 O O . HIS A 1 103 ? 13 3.793 -21.031 1 96.44 103 HIS A O 1
ATOM 780 N N . GLN A 1 104 ? 10.867 3.627 -20.641 1 96.69 104 GLN A N 1
ATOM 781 C CA . GLN A 1 104 ? 10.734 5.008 -20.188 1 96.69 104 GLN A CA 1
ATOM 782 C C . GLN A 1 104 ? 11.055 5.141 -18.703 1 96.69 104 GLN A C 1
ATOM 784 O O . GLN A 1 104 ? 11.25 6.246 -18.203 1 96.69 104 GLN A O 1
ATOM 789 N N . TRP A 1 105 ? 11.141 4.051 -18 1 97.81 105 TRP A N 1
ATOM 790 C CA . TRP A 1 105 ? 11.195 4.043 -16.531 1 97.81 105 TRP A CA 1
ATOM 791 C C . TRP A 1 105 ? 12.422 4.801 -16.031 1 97.81 105 TRP A C 1
ATOM 793 O O . TRP A 1 105 ? 12.328 5.578 -15.086 1 97.81 105 TRP A O 1
ATOM 803 N N . LEU A 1 106 ? 13.57 4.645 -16.688 1 97.69 106 LEU A N 1
ATOM 804 C CA . LEU A 1 106 ? 14.789 5.34 -16.297 1 97.69 106 LEU A CA 1
ATOM 805 C C . LEU A 1 106 ? 14.602 6.852 -16.375 1 97.69 106 LEU A C 1
ATOM 807 O O . LEU A 1 106 ? 14.945 7.574 -15.43 1 97.69 106 LEU A O 1
ATOM 811 N N . ALA A 1 107 ? 14.086 7.324 -17.484 1 97.88 107 ALA A N 1
ATOM 812 C CA . ALA A 1 107 ? 13.883 8.758 -17.672 1 97.88 107 ALA A CA 1
ATOM 813 C C . ALA A 1 107 ? 12.875 9.305 -16.672 1 97.88 107 ALA A C 1
ATOM 815 O O . ALA A 1 107 ? 13.047 10.406 -16.141 1 97.88 107 ALA A O 1
ATOM 816 N N . LEU A 1 108 ? 11.812 8.555 -16.406 1 98.12 108 LEU A N 1
ATOM 817 C CA . LEU A 1 108 ? 10.789 8.969 -15.453 1 98.12 108 LEU A CA 1
ATOM 818 C C . LEU A 1 108 ? 11.391 9.195 -14.07 1 98.12 108 LEU A C 1
ATOM 820 O O . LEU A 1 108 ? 10.961 10.094 -13.344 1 98.12 108 LEU A O 1
ATOM 824 N N . LEU A 1 109 ? 12.375 8.367 -13.75 1 98.19 109 LEU A N 1
ATOM 825 C CA . LEU A 1 109 ? 12.984 8.492 -12.43 1 98.19 109 LEU A CA 1
ATOM 826 C C . LEU A 1 109 ? 14.117 9.516 -12.445 1 98.19 109 LEU A C 1
ATOM 828 O O . LEU A 1 109 ? 14.062 10.516 -11.711 1 98.19 109 LEU A O 1
ATOM 832 N N . ARG A 1 110 ? 15.102 9.359 -13.297 1 97.5 110 ARG A N 1
ATOM 833 C CA . ARG A 1 110 ? 16.328 10.148 -13.281 1 97.5 110 ARG A CA 1
ATOM 834 C C . ARG A 1 110 ? 16.047 11.594 -13.68 1 97.5 110 ARG A C 1
ATOM 836 O O . ARG A 1 110 ? 16.562 12.523 -13.047 1 97.5 110 ARG A O 1
ATOM 843 N N . GLU A 1 111 ? 15.242 11.781 -14.719 1 97.62 111 GLU A N 1
ATOM 844 C CA . GLU A 1 111 ? 14.961 13.117 -15.234 1 97.62 111 GLU A CA 1
ATOM 845 C C . GLU A 1 111 ? 13.68 13.688 -14.633 1 97.62 111 GLU A C 1
ATOM 847 O O . GLU A 1 111 ? 13.328 14.844 -14.867 1 97.62 111 GLU A O 1
ATOM 852 N N . GLY A 1 112 ? 12.992 12.898 -13.906 1 98.12 112 GLY A N 1
ATOM 853 C CA . GLY A 1 112 ? 11.727 13.289 -13.297 1 98.12 112 GLY A CA 1
ATOM 854 C C . GLY A 1 112 ? 11.781 13.328 -11.781 1 98.12 112 GLY A C 1
ATOM 855 O O . GLY A 1 112 ? 12.227 14.32 -11.195 1 98.12 112 GLY A O 1
ATOM 856 N N . LEU A 1 113 ? 11.414 12.203 -11.148 1 98.62 113 LEU A N 1
ATOM 857 C CA . LEU A 1 113 ? 11.203 12.117 -9.703 1 98.62 113 LEU A CA 1
ATOM 858 C C . LEU A 1 113 ? 12.445 12.57 -8.945 1 98.62 113 LEU A C 1
ATOM 860 O O . LEU A 1 113 ? 12.344 13.234 -7.91 1 98.62 113 LEU A O 1
ATOM 864 N N . MET A 1 114 ? 13.641 12.273 -9.43 1 98.56 114 MET A N 1
ATOM 865 C CA . MET A 1 114 ? 14.891 12.547 -8.719 1 98.56 114 MET A CA 1
ATOM 866 C C . MET A 1 114 ? 15.18 14.047 -8.688 1 98.56 114 MET A C 1
ATOM 868 O O . MET A 1 114 ? 16.016 14.5 -7.906 1 98.56 114 MET A O 1
ATOM 872 N N . ARG A 1 115 ? 14.492 14.844 -9.523 1 98.38 115 ARG A N 1
ATOM 873 C CA . ARG A 1 115 ? 14.625 16.297 -9.445 1 98.38 115 ARG A CA 1
ATOM 874 C C . ARG A 1 115 ? 14.109 16.812 -8.109 1 98.38 115 ARG A C 1
ATOM 876 O O . ARG A 1 115 ? 14.461 17.922 -7.695 1 98.38 115 ARG A O 1
ATOM 883 N N . ALA A 1 116 ? 13.328 16 -7.461 1 98.44 116 ALA A N 1
ATOM 884 C CA . ALA A 1 116 ? 12.766 16.391 -6.168 1 98.44 116 ALA A CA 1
ATOM 885 C C . ALA A 1 116 ? 13.523 15.727 -5.023 1 98.44 116 ALA A C 1
ATOM 887 O O . ALA A 1 116 ? 13.117 15.812 -3.861 1 98.44 116 ALA A O 1
ATOM 888 N N . ALA A 1 117 ? 14.609 15.016 -5.258 1 98.62 117 ALA A N 1
ATOM 889 C CA . ALA A 1 117 ? 15.344 14.328 -4.195 1 98.62 117 ALA A CA 1
ATOM 890 C C . ALA A 1 117 ? 15.82 15.312 -3.139 1 98.62 117 ALA A C 1
ATOM 892 O O . ALA A 1 117 ? 16.344 16.391 -3.469 1 98.62 117 ALA A O 1
ATOM 893 N N . PRO A 1 118 ? 15.602 14.953 -1.824 1 98.56 118 PRO A N 1
ATOM 894 C CA . PRO A 1 118 ? 16.188 15.805 -0.784 1 98.56 118 PRO A CA 1
ATOM 895 C C . PRO A 1 118 ? 17.703 15.93 -0.901 1 98.56 118 PRO A C 1
ATOM 897 O O . PRO A 1 118 ? 18.359 15.039 -1.445 1 98.56 118 PRO A O 1
ATOM 900 N N . PRO A 1 119 ? 18.234 17.062 -0.361 1 96.69 119 PRO A N 1
ATOM 901 C CA . PRO A 1 119 ? 19.688 17.219 -0.427 1 96.69 119 PRO A CA 1
ATOM 902 C C . PRO A 1 119 ? 20.438 16.016 0.133 1 96.69 119 PRO A C 1
ATOM 904 O O . PRO A 1 119 ? 20.156 15.562 1.242 1 96.69 119 PRO A O 1
ATOM 907 N N . GLY A 1 120 ? 21.312 15.461 -0.68 1 97.44 120 GLY A N 1
ATOM 908 C CA . GLY A 1 120 ? 22.156 14.367 -0.24 1 97.44 120 GLY A CA 1
ATOM 909 C C . GLY A 1 120 ? 21.594 13 -0.577 1 97.44 120 GLY A C 1
ATOM 910 O O . GLY A 1 120 ? 22.328 12 -0.554 1 97.44 120 GLY A O 1
ATOM 911 N N . CYS A 1 121 ? 20.344 12.891 -0.878 1 98.19 121 CYS A N 1
ATOM 912 C CA . CYS A 1 121 ? 19.75 11.609 -1.253 1 98.19 121 CYS A CA 1
ATOM 913 C C . CYS A 1 121 ? 19.969 11.312 -2.73 1 98.19 121 CYS A C 1
ATOM 915 O O . CYS A 1 121 ? 19.672 12.148 -3.588 1 98.19 121 CYS A O 1
ATOM 917 N N . THR A 1 122 ? 20.469 10.086 -3.02 1 97.19 122 THR A N 1
ATOM 918 C CA . THR A 1 122 ? 20.859 9.773 -4.391 1 97.19 122 THR A CA 1
ATOM 919 C C . THR A 1 122 ? 20.031 8.602 -4.926 1 97.19 122 THR A C 1
ATOM 921 O O . THR A 1 122 ? 20.109 8.273 -6.109 1 97.19 122 THR A O 1
ATOM 924 N N . GLN A 1 123 ? 19.234 8.039 -4.039 1 97.25 123 GLN A N 1
ATOM 925 C CA . GLN A 1 123 ? 18.438 6.883 -4.445 1 97.25 123 GLN A CA 1
ATOM 926 C C . GLN A 1 123 ? 17 7.012 -3.971 1 97.25 123 GLN A C 1
ATOM 928 O O . GLN A 1 123 ? 16.719 7.766 -3.037 1 97.25 123 GLN A O 1
ATOM 933 N N . VAL A 1 124 ? 16.188 6.305 -4.668 1 98.25 124 VAL A N 1
ATOM 934 C CA . VAL A 1 124 ? 14.766 6.328 -4.309 1 98.25 124 VAL A CA 1
ATOM 935 C C . VAL A 1 124 ? 14.188 4.918 -4.391 1 98.25 124 VAL A C 1
ATOM 937 O O . VAL A 1 124 ? 14.664 4.09 -5.168 1 98.25 124 VAL A O 1
ATOM 940 N N . PHE A 1 125 ? 13.297 4.559 -3.543 1 97.81 125 PHE A N 1
ATOM 941 C CA . PHE A 1 125 ? 12.422 3.395 -3.613 1 97.81 125 PHE A CA 1
ATOM 942 C C . PHE A 1 125 ? 10.961 3.818 -3.693 1 97.81 125 PHE A C 1
ATOM 944 O O . PHE A 1 125 ? 10.375 4.23 -2.689 1 97.81 125 PHE A O 1
ATOM 951 N N . PRO A 1 126 ? 10.367 3.717 -4.875 1 97.06 126 PRO A N 1
ATOM 952 C CA . PRO A 1 126 ? 8.969 4.133 -5.02 1 97.06 126 PRO A CA 1
ATOM 953 C C . PRO A 1 126 ? 7.996 3.189 -4.316 1 97.06 126 PRO A C 1
ATOM 955 O O . PRO A 1 126 ? 8.281 1.999 -4.168 1 97.06 126 PRO A O 1
ATOM 958 N N . ALA A 1 127 ? 6.918 3.695 -3.826 1 96.62 127 ALA A N 1
ATOM 959 C CA . ALA A 1 127 ? 5.832 2.977 -3.158 1 96.62 127 ALA A CA 1
ATOM 960 C C . ALA A 1 127 ? 4.473 3.48 -3.627 1 96.62 127 ALA A C 1
ATOM 962 O O . ALA A 1 127 ? 4.387 4.328 -4.52 1 96.62 127 ALA A O 1
ATOM 963 N N . GLN A 1 128 ? 3.4 2.961 -3.07 1 94.44 128 GLN A N 1
ATOM 964 C CA . GLN A 1 128 ? 2.068 3.311 -3.547 1 94.44 128 GLN A CA 1
ATOM 965 C C . GLN A 1 128 ? 1.343 4.207 -2.549 1 94.44 128 GLN A C 1
ATOM 967 O O . GLN A 1 128 ? 0.354 4.859 -2.893 1 94.44 128 GLN A O 1
ATOM 972 N N . SER A 1 129 ? 1.8 4.238 -1.336 1 95.94 129 SER A N 1
ATOM 973 C CA . SER A 1 129 ? 1.169 5.059 -0.307 1 95.94 129 SER A CA 1
ATOM 974 C C . SER A 1 129 ? 2.178 5.488 0.752 1 95.94 129 SER A C 1
ATOM 976 O O . SER A 1 129 ? 3.299 4.98 0.792 1 95.94 129 SER A O 1
ATOM 978 N N . GLY A 1 130 ? 1.739 6.438 1.563 1 97.56 130 GLY A N 1
ATOM 979 C CA . GLY A 1 130 ? 2.594 6.863 2.662 1 97.56 130 GLY A CA 1
ATOM 980 C C . GLY A 1 130 ? 2.869 5.758 3.664 1 97.56 130 GLY A C 1
ATOM 981 O O . GLY A 1 130 ? 3.994 5.617 4.145 1 97.56 130 GLY A O 1
ATOM 982 N N . SER A 1 131 ? 1.826 4.953 4.039 1 97.81 131 SER A N 1
ATOM 983 C CA . SER A 1 131 ? 2.008 3.822 4.941 1 97.81 131 SER A CA 1
ATOM 984 C C . SER A 1 131 ? 3.027 2.832 4.391 1 97.81 131 SER A C 1
ATOM 986 O O . SER A 1 131 ? 3.889 2.348 5.129 1 97.81 131 SER A O 1
ATOM 988 N N . GLU A 1 132 ? 2.912 2.516 3.143 1 97.19 132 GLU A N 1
ATOM 989 C CA . GLU A 1 132 ? 3.855 1.593 2.52 1 97.19 132 GLU A CA 1
ATOM 990 C C . GLU A 1 132 ? 5.266 2.178 2.496 1 97.19 132 GLU A C 1
ATOM 992 O O . GLU A 1 132 ? 6.246 1.457 2.705 1 97.19 132 GLU A O 1
ATOM 997 N N . ALA A 1 133 ? 5.367 3.457 2.164 1 98.38 133 ALA A N 1
ATOM 998 C CA . ALA A 1 133 ? 6.668 4.117 2.168 1 98.38 133 ALA A CA 1
ATOM 999 C C . ALA A 1 133 ? 7.355 3.969 3.523 1 98.38 133 ALA A C 1
ATOM 1001 O O . ALA A 1 133 ? 8.539 3.639 3.594 1 98.38 133 ALA A O 1
ATOM 1002 N N . ASN A 1 134 ? 6.605 4.18 4.609 1 98.88 134 ASN A N 1
ATOM 1003 C CA . ASN A 1 134 ? 7.172 4.066 5.949 1 98.88 134 ASN A CA 1
ATOM 1004 C C . ASN A 1 134 ? 7.512 2.617 6.293 1 98.88 134 ASN A C 1
ATOM 1006 O O . ASN A 1 134 ? 8.555 2.346 6.883 1 98.88 134 ASN A O 1
ATOM 1010 N N . ASP A 1 135 ? 6.656 1.683 5.961 1 98.56 135 ASP A N 1
ATOM 1011 C CA . ASP A 1 135 ? 6.957 0.272 6.184 1 98.56 135 ASP A CA 1
ATOM 1012 C C . ASP A 1 135 ? 8.258 -0.129 5.488 1 98.56 135 ASP A C 1
ATOM 1014 O O . ASP A 1 135 ? 9.086 -0.839 6.062 1 98.56 135 ASP A O 1
ATOM 1018 N N . LEU A 1 136 ? 8.383 0.296 4.25 1 98.25 136 LEU A N 1
ATOM 1019 C CA . LEU A 1 136 ? 9.578 -0.02 3.479 1 98.25 136 LEU A CA 1
ATOM 1020 C C . LEU A 1 136 ? 10.812 0.625 4.102 1 98.25 136 LEU A C 1
ATOM 1022 O O . LEU A 1 136 ? 11.891 0.02 4.129 1 98.25 136 LEU A O 1
ATOM 1026 N N . ALA A 1 137 ? 10.664 1.85 4.539 1 98.81 137 ALA A N 1
ATOM 1027 C CA . ALA A 1 137 ? 11.758 2.527 5.227 1 98.81 137 ALA A CA 1
ATOM 1028 C C . ALA A 1 137 ? 12.172 1.764 6.484 1 98.81 137 ALA A C 1
ATOM 1030 O O . ALA A 1 137 ? 13.359 1.632 6.773 1 98.81 137 ALA A O 1
ATOM 1031 N N . PHE A 1 138 ? 11.164 1.281 7.293 1 98.94 138 PHE A N 1
ATOM 1032 C CA . PHE A 1 138 ? 11.461 0.484 8.477 1 98.94 138 PHE A CA 1
ATOM 1033 C C . PHE A 1 138 ? 12.25 -0.764 8.117 1 98.94 138 PHE A C 1
ATOM 1035 O O . PHE A 1 138 ? 13.234 -1.098 8.773 1 98.94 138 PHE A O 1
ATOM 1042 N N . LYS A 1 139 ? 11.828 -1.472 7.113 1 98.69 139 LYS A N 1
ATOM 1043 C CA . LYS A 1 139 ? 12.516 -2.686 6.684 1 98.69 139 LYS A CA 1
ATOM 1044 C C . LYS A 1 139 ? 13.961 -2.391 6.281 1 98.69 139 LYS A C 1
ATOM 1046 O O . LYS A 1 139 ? 14.867 -3.162 6.594 1 98.69 139 LYS A O 1
ATOM 1051 N N . ALA A 1 140 ? 14.141 -1.291 5.527 1 98.5 140 ALA A N 1
ATOM 1052 C CA . ALA A 1 140 ? 15.5 -0.888 5.172 1 98.5 140 ALA A CA 1
ATOM 1053 C C . ALA A 1 140 ? 16.344 -0.658 6.418 1 98.5 140 ALA A C 1
ATOM 1055 O O . ALA A 1 140 ? 17.5 -1.083 6.473 1 98.5 140 ALA A O 1
ATOM 1056 N N . ALA A 1 141 ? 15.773 0.024 7.387 1 98.69 141 ALA A N 1
ATOM 1057 C CA . ALA A 1 141 ? 16.484 0.296 8.633 1 98.69 141 ALA A CA 1
ATOM 1058 C C . ALA A 1 141 ? 16.844 -1 9.352 1 98.69 141 ALA A C 1
ATOM 1060 O O . ALA A 1 141 ? 17.969 -1.161 9.828 1 98.69 141 ALA A O 1
ATOM 1061 N N . PHE A 1 142 ? 15.914 -1.938 9.461 1 98.69 142 PHE A N 1
ATOM 1062 C CA . PHE A 1 142 ? 16.141 -3.211 10.133 1 98.69 142 PHE A CA 1
ATOM 1063 C C . PHE A 1 142 ? 17.219 -4.016 9.422 1 98.69 142 PHE A C 1
ATOM 1065 O O . PHE A 1 142 ? 18.125 -4.543 10.062 1 98.69 142 PHE A O 1
ATOM 1072 N N . MET A 1 143 ? 17.094 -4.191 8.117 1 98.06 143 MET A N 1
ATOM 1073 C CA . MET A 1 143 ? 18.078 -4.945 7.355 1 98.06 143 MET A CA 1
ATOM 1074 C C . MET A 1 143 ? 19.469 -4.312 7.477 1 98.06 143 MET A C 1
ATOM 1076 O O . MET A 1 143 ? 20.469 -5.02 7.613 1 98.06 143 MET A O 1
ATOM 1080 N N . GLY A 1 144 ? 19.469 -2.932 7.359 1 97.19 144 GLY A N 1
ATOM 1081 C CA . GLY A 1 144 ? 20.734 -2.24 7.543 1 97.19 144 GLY A CA 1
ATOM 1082 C C . GLY A 1 144 ? 21.344 -2.471 8.906 1 97.19 144 GLY A C 1
ATOM 1083 O O . GLY A 1 144 ? 22.547 -2.713 9.023 1 97.19 144 GLY A O 1
ATOM 1084 N N . TYR A 1 145 ? 20.531 -2.408 9.969 1 97.56 145 TYR A N 1
ATOM 1085 C CA . TYR A 1 145 ? 21 -2.617 11.336 1 97.56 145 TYR A CA 1
ATOM 1086 C C . TYR A 1 145 ? 21.578 -4.016 11.5 1 97.56 145 TYR A C 1
ATOM 1088 O O . TYR A 1 145 ? 22.672 -4.172 12.062 1 97.56 145 TYR A O 1
ATOM 1096 N N . ARG A 1 146 ? 20.891 -5.023 11.039 1 97.31 146 ARG A N 1
ATOM 1097 C CA . ARG A 1 146 ? 21.312 -6.41 11.164 1 97.31 146 ARG A CA 1
ATOM 1098 C C . ARG A 1 146 ? 22.594 -6.664 10.375 1 97.31 146 ARG A C 1
ATOM 1100 O O . ARG A 1 146 ? 23.453 -7.43 10.805 1 97.31 146 ARG A O 1
ATOM 1107 N N . ARG A 1 147 ? 22.672 -6.098 9.195 1 95.88 147 ARG A N 1
ATOM 1108 C CA . ARG A 1 147 ? 23.891 -6.234 8.391 1 95.88 147 ARG A CA 1
ATOM 1109 C C . ARG A 1 147 ? 25.094 -5.676 9.133 1 95.88 147 ARG A C 1
ATOM 1111 O O . ARG A 1 147 ? 26.188 -6.25 9.078 1 95.88 147 ARG A O 1
ATOM 1118 N N . GLN A 1 148 ? 24.875 -4.531 9.758 1 94.69 148 GLN A N 1
ATOM 1119 C CA . GLN A 1 148 ? 25.953 -3.957 10.562 1 94.69 148 GLN A CA 1
ATOM 1120 C C . GLN A 1 148 ? 26.375 -4.91 11.672 1 94.69 148 GLN A C 1
ATOM 1122 O O . GLN A 1 148 ? 27.562 -5.082 11.93 1 94.69 148 GLN A O 1
ATOM 1127 N N . GLN A 1 149 ? 25.406 -5.57 12.289 1 94.5 149 GLN A N 1
ATOM 1128 C CA . GLN A 1 149 ? 25.688 -6.488 13.391 1 94.5 149 GLN A CA 1
ATOM 1129 C C . GLN A 1 149 ? 26.422 -7.727 12.906 1 94.5 149 GLN A C 1
ATOM 1131 O O . GLN A 1 149 ? 27.281 -8.266 13.617 1 94.5 149 GLN A O 1
ATOM 1136 N N . ARG A 1 150 ? 26.062 -8.203 11.688 1 93.69 150 ARG A N 1
ATOM 1137 C CA . ARG A 1 150 ? 26.688 -9.406 11.141 1 93.69 150 ARG A CA 1
ATOM 1138 C C . ARG A 1 150 ? 28.078 -9.109 10.594 1 93.69 150 ARG A C 1
ATOM 1140 O O . ARG A 1 150 ? 28.875 -10.031 10.367 1 93.69 150 ARG A O 1
ATOM 1147 N N . ALA A 1 151 ? 28.469 -7.934 10.398 1 91.38 151 ALA A N 1
ATOM 1148 C CA . ALA A 1 151 ? 29.797 -7.504 9.969 1 91.38 151 ALA A CA 1
ATOM 1149 C C . ALA A 1 151 ? 30.25 -8.289 8.742 1 91.38 151 ALA A C 1
ATOM 1151 O O . ALA A 1 151 ? 31.375 -8.82 8.719 1 91.38 151 ALA A O 1
ATOM 1152 N N . GLY A 1 152 ? 29.344 -8.539 7.816 1 85.69 152 GLY A N 1
ATOM 1153 C CA . GLY A 1 152 ? 29.734 -9.133 6.547 1 85.69 152 GLY A CA 1
ATOM 1154 C C . GLY A 1 152 ? 29.484 -10.633 6.488 1 85.69 152 GLY A C 1
ATOM 1155 O O . GLY A 1 152 ? 29.578 -11.234 5.418 1 85.69 152 GLY A O 1
ATOM 1156 N N . SER A 1 153 ? 29.125 -11.25 7.57 1 93.94 153 SER A N 1
ATOM 1157 C CA . SER A 1 153 ? 28.859 -12.688 7.582 1 93.94 153 SER A CA 1
ATOM 1158 C C . SER A 1 153 ? 27.562 -13.023 6.875 1 93.94 153 SER A C 1
ATOM 1160 O O . SER A 1 153 ? 26.594 -12.258 6.949 1 93.94 153 SER A O 1
ATOM 1162 N N . PRO A 1 154 ? 27.562 -14.172 6.195 1 95.06 154 PRO A N 1
ATOM 1163 C CA . PRO A 1 154 ? 26.328 -14.586 5.539 1 95.06 154 PRO A CA 1
ATOM 1164 C C . PRO A 1 154 ? 25.266 -15.055 6.531 1 95.06 154 PRO A C 1
ATOM 1166 O O . PRO A 1 154 ? 25.562 -15.273 7.707 1 95.06 154 PRO A O 1
ATOM 1169 N N . TRP A 1 155 ? 24.016 -15.219 6.047 1 96.81 155 TRP A N 1
ATOM 1170 C CA . TRP A 1 155 ? 22.953 -15.797 6.859 1 96.81 155 TRP A CA 1
ATOM 1171 C C . TRP A 1 155 ? 23.297 -17.234 7.246 1 96.81 155 TRP A C 1
ATOM 1173 O O . TRP A 1 155 ? 23.766 -18.016 6.414 1 96.81 155 TRP A O 1
ATOM 1183 N N . THR A 1 156 ? 23.078 -17.641 8.461 1 97.31 156 THR A N 1
ATOM 1184 C CA . THR A 1 156 ? 23.188 -19.031 8.852 1 97.31 156 THR A CA 1
ATOM 1185 C C . THR A 1 156 ? 21.922 -19.797 8.477 1 97.31 156 THR A C 1
ATOM 1187 O O . THR A 1 156 ? 20.875 -19.203 8.25 1 97.31 156 THR A O 1
ATOM 1190 N N . GLU A 1 157 ? 22.047 -21.062 8.398 1 97.81 157 GLU A N 1
ATOM 1191 C CA . GLU A 1 157 ? 20.859 -21.906 8.188 1 97.81 157 GLU A CA 1
ATOM 1192 C C . GLU A 1 157 ? 19.844 -21.719 9.297 1 97.81 157 GLU A C 1
ATOM 1194 O O . GLU A 1 157 ? 18.641 -21.766 9.055 1 97.81 157 GLU A O 1
ATOM 1199 N N . TYR A 1 158 ? 20.344 -21.5 10.484 1 98.06 158 TYR A N 1
ATOM 1200 C CA . TYR A 1 158 ? 19.484 -21.312 11.648 1 98.06 158 TYR A CA 1
ATOM 1201 C C . TYR A 1 158 ? 18.672 -20.031 11.531 1 98.06 158 TYR A C 1
ATOM 1203 O O . TYR A 1 158 ? 17.484 -20 11.828 1 98.06 158 TYR A O 1
ATOM 1211 N N . GLU A 1 159 ? 19.328 -18.969 11.07 1 98 159 GLU A N 1
ATOM 1212 C CA . GLU A 1 159 ? 18.641 -17.703 10.836 1 98 159 GLU A CA 1
ATOM 1213 C C . GLU A 1 159 ? 17.547 -17.859 9.781 1 98 159 GLU A C 1
ATOM 1215 O O . GLU A 1 159 ? 16.438 -17.344 9.953 1 98 159 GLU A O 1
ATOM 1220 N N . GLN A 1 160 ? 17.891 -18.578 8.766 1 98.19 160 GLN A N 1
ATOM 1221 C CA . GLN A 1 160 ? 16.922 -18.797 7.688 1 98.19 160 GLN A CA 1
ATOM 1222 C C . GLN A 1 160 ? 15.734 -19.625 8.164 1 98.19 160 GLN A C 1
ATOM 1224 O O . GLN A 1 160 ? 14.578 -19.281 7.891 1 98.19 160 GLN A O 1
ATOM 1229 N N . ALA A 1 161 ? 16 -20.641 8.906 1 98.19 161 ALA A N 1
ATOM 1230 C CA . ALA A 1 161 ? 14.945 -21.531 9.375 1 98.19 161 ALA A CA 1
ATOM 1231 C C . ALA A 1 161 ? 14.039 -20.828 10.383 1 98.19 161 ALA A C 1
ATOM 1233 O O . ALA A 1 161 ? 12.82 -21 10.367 1 98.19 161 ALA A O 1
ATOM 1234 N N . THR A 1 162 ? 14.594 -20.031 11.289 1 98.56 162 THR A N 1
ATOM 1235 C CA . THR A 1 162 ? 13.812 -19.375 12.328 1 98.56 162 THR A CA 1
ATOM 1236 C C . THR A 1 162 ? 13 -18.219 11.742 1 98.56 162 THR A C 1
ATOM 1238 O O . THR A 1 162 ? 11.906 -17.922 12.227 1 98.56 162 THR A O 1
ATOM 1241 N N . ALA A 1 163 ? 13.523 -17.562 10.656 1 98.56 163 ALA A N 1
ATOM 1242 C CA . ALA A 1 163 ? 12.742 -16.531 9.984 1 98.56 163 ALA A CA 1
ATOM 1243 C C . ALA A 1 163 ? 11.43 -17.094 9.445 1 98.56 163 ALA A C 1
ATOM 1245 O O . ALA A 1 163 ? 10.391 -16.422 9.508 1 98.56 163 ALA A O 1
ATOM 1246 N N . MET A 1 164 ? 11.484 -18.359 8.977 1 98.19 164 MET A N 1
ATOM 1247 C CA . MET A 1 164 ? 10.305 -19 8.398 1 98.19 164 MET A CA 1
ATOM 1248 C C . MET A 1 164 ? 9.281 -19.328 9.477 1 98.19 164 MET A C 1
ATOM 1250 O O . MET A 1 164 ? 8.125 -19.625 9.172 1 98.19 164 MET A O 1
ATOM 1254 N N . LYS A 1 165 ? 9.695 -19.203 10.75 1 98.25 165 LYS A N 1
ATOM 1255 C CA . LYS A 1 165 ? 8.805 -19.453 11.883 1 98.25 165 LYS A CA 1
ATOM 1256 C C . LYS A 1 165 ? 8.523 -18.172 12.656 1 98.25 165 LYS A C 1
ATOM 1258 O O . LYS A 1 165 ? 7.965 -18.219 13.758 1 98.25 165 LYS A O 1
ATOM 1263 N N . ASN A 1 166 ? 8.922 -17.016 12.117 1 98.56 166 ASN A N 1
ATOM 1264 C CA . ASN A 1 166 ? 8.766 -15.711 12.742 1 98.56 166 ASN A CA 1
ATOM 1265 C C . ASN A 1 166 ? 9.492 -15.641 14.086 1 98.56 166 ASN A C 1
ATOM 1267 O O . ASN A 1 166 ? 8.984 -15.039 15.031 1 98.56 166 ASN A O 1
ATOM 1271 N N . GLN A 1 167 ? 10.617 -16.266 14.133 1 98.44 167 GLN A N 1
ATOM 1272 C CA . GLN A 1 167 ? 11.359 -16.344 15.391 1 98.44 167 GLN A CA 1
ATOM 1273 C C . GLN A 1 167 ? 12.758 -15.766 15.25 1 98.44 167 GLN A C 1
ATOM 1275 O O . GLN A 1 167 ? 13.328 -15.773 14.156 1 98.44 167 GLN A O 1
ATOM 1280 N N . ALA A 1 168 ? 13.25 -15.164 16.312 1 97.75 168 ALA A N 1
ATOM 1281 C CA . ALA A 1 168 ? 14.664 -14.82 16.375 1 97.75 168 ALA A CA 1
ATOM 1282 C C . ALA A 1 168 ? 15.539 -16.078 16.25 1 97.75 168 ALA A C 1
ATOM 1284 O O . ALA A 1 168 ? 15.125 -17.156 16.672 1 97.75 168 ALA A O 1
ATOM 1285 N N . PRO A 1 169 ? 16.75 -16.078 15.617 1 97.69 169 PRO A N 1
ATOM 1286 C CA . PRO A 1 169 ? 17.375 -14.812 15.227 1 97.69 169 PRO A CA 1
ATOM 1287 C C . PRO A 1 169 ? 17 -14.375 13.812 1 97.69 169 PRO A C 1
ATOM 1289 O O . PRO A 1 169 ? 17.375 -13.273 13.391 1 97.69 169 PRO A O 1
ATOM 1292 N N . GLY A 1 170 ? 16.297 -15.188 12.969 1 98.31 170 GLY A N 1
ATOM 1293 C CA . GLY A 1 170 ? 15.945 -14.828 11.602 1 98.31 170 GLY A CA 1
ATOM 1294 C C . GLY A 1 170 ? 15.031 -13.617 11.516 1 98.31 170 GLY A C 1
ATOM 1295 O O . GLY A 1 170 ? 15.266 -12.719 10.703 1 98.31 170 GLY A O 1
ATOM 1296 N N . SER A 1 171 ? 14.008 -13.688 12.336 1 98.44 171 SER A N 1
ATOM 1297 C CA . SER A 1 171 ? 13.133 -12.547 12.578 1 98.44 171 SER A CA 1
ATOM 1298 C C . SER A 1 171 ? 13.367 -11.945 13.961 1 98.44 171 SER A C 1
ATOM 1300 O O . SER A 1 171 ? 12.648 -12.266 14.914 1 98.44 171 SER A O 1
ATOM 1302 N N . PRO A 1 172 ? 14.289 -11.023 14.078 1 98.31 172 PRO A N 1
ATOM 1303 C CA . PRO A 1 172 ? 14.719 -10.523 15.383 1 98.31 172 PRO A CA 1
ATOM 1304 C C . PRO A 1 172 ? 13.711 -9.562 16 1 98.31 172 PRO A C 1
ATOM 1306 O O . PRO A 1 172 ? 12.875 -8.992 15.297 1 98.31 172 PRO A O 1
ATOM 1309 N N . ASP A 1 173 ? 13.805 -9.438 17.344 1 97.69 173 ASP A N 1
ATOM 1310 C CA . ASP A 1 173 ? 13.109 -8.336 18 1 97.69 173 ASP A CA 1
ATOM 1311 C C . ASP A 1 173 ? 13.891 -7.031 17.875 1 97.69 173 ASP A C 1
ATOM 1313 O O . ASP A 1 173 ? 14.922 -6.855 18.516 1 97.69 173 ASP A O 1
ATOM 1317 N N . LEU A 1 174 ? 13.5 -6.211 17.031 1 98.69 174 LEU A N 1
ATOM 1318 C CA . LEU A 1 174 ? 14.016 -4.867 16.812 1 98.69 174 LEU A CA 1
ATOM 1319 C C . LEU A 1 174 ? 12.891 -3.84 16.844 1 98.69 174 LEU A C 1
ATOM 1321 O O . LEU A 1 174 ? 11.719 -4.191 16.688 1 98.69 174 LEU A O 1
ATOM 1325 N N . ALA A 1 175 ? 13.273 -2.605 17.109 1 98.88 175 ALA A N 1
ATOM 1326 C CA . ALA A 1 175 ? 12.219 -1.614 17.281 1 98.88 175 ALA A CA 1
ATOM 1327 C C . ALA A 1 175 ? 12.484 -0.369 16.438 1 98.88 175 ALA A C 1
ATOM 1329 O O . ALA A 1 175 ? 13.617 -0.108 16.047 1 98.88 175 ALA A O 1
ATOM 1330 N N . ILE A 1 176 ? 11.461 0.288 16.109 1 98.94 176 ILE A N 1
ATOM 1331 C CA . ILE A 1 176 ? 11.461 1.669 15.633 1 98.94 176 ILE A CA 1
ATOM 1332 C C . ILE A 1 176 ? 10.914 2.586 16.734 1 98.94 176 ILE A C 1
ATOM 1334 O O . ILE A 1 176 ? 9.836 2.342 17.266 1 98.94 176 ILE A O 1
ATOM 1338 N N . LEU A 1 177 ? 11.664 3.57 17.078 1 98.94 177 LEU A N 1
ATOM 1339 C CA . LEU A 1 177 ? 11.211 4.578 18.031 1 98.94 177 LEU A CA 1
ATOM 1340 C C . LEU A 1 177 ? 10.445 5.688 17.312 1 98.94 177 LEU A C 1
ATOM 1342 O O . LEU A 1 177 ? 10.891 6.191 16.281 1 98.94 177 LEU A O 1
ATOM 1346 N N . SER A 1 178 ? 9.227 5.977 17.766 1 98.94 178 SER A N 1
ATOM 1347 C CA . SER A 1 178 ? 8.445 7.113 17.297 1 98.94 178 SER A CA 1
ATOM 1348 C C . SER A 1 178 ? 8.148 8.094 18.422 1 98.94 178 SER A C 1
ATOM 1350 O O . SER A 1 178 ? 8.781 8.039 19.484 1 98.94 178 SER A O 1
ATOM 1352 N N . PHE A 1 179 ? 7.285 9.094 18.172 1 98.94 179 PHE A N 1
ATOM 1353 C CA . PHE A 1 179 ? 7.023 10.125 19.156 1 98.94 179 PHE A CA 1
ATOM 1354 C C . PHE A 1 179 ? 5.535 10.188 19.484 1 98.94 179 PHE A C 1
ATOM 1356 O O . PHE A 1 179 ? 4.691 9.93 18.625 1 98.94 179 PHE A O 1
ATOM 1363 N N . ARG A 1 180 ? 5.207 10.555 20.734 1 98.44 180 ARG A N 1
ATOM 1364 C CA . ARG A 1 180 ? 3.818 10.773 21.125 1 98.44 180 ARG A CA 1
ATOM 1365 C C . ARG A 1 180 ? 3.137 11.773 20.188 1 98.44 180 ARG A C 1
ATOM 1367 O O . ARG A 1 180 ? 3.752 12.75 19.766 1 98.44 180 ARG A O 1
ATOM 1374 N N . ASN A 1 181 ? 1.854 11.492 19.812 1 98.06 181 ASN A N 1
ATOM 1375 C CA . ASN A 1 181 ? 0.983 12.312 18.984 1 98.06 181 ASN A CA 1
ATOM 1376 C C . ASN A 1 181 ? 1.349 12.188 17.5 1 98.06 181 ASN A C 1
ATOM 1378 O O . ASN A 1 181 ? 0.766 12.867 16.656 1 98.06 181 ASN A O 1
ATOM 1382 N N . SER A 1 182 ? 2.273 11.32 17.141 1 98.56 182 SER A N 1
ATOM 1383 C CA . SER A 1 182 ? 2.699 11.195 15.75 1 98.56 182 SER A CA 1
ATOM 1384 C C . SER A 1 182 ? 1.704 10.367 14.945 1 98.56 182 SER A C 1
ATOM 1386 O O . SER A 1 182 ? 0.912 9.609 15.516 1 98.56 182 SER A O 1
ATOM 1388 N N . PHE A 1 183 ? 1.661 10.508 13.688 1 98.56 183 PHE A N 1
ATOM 1389 C CA . PHE A 1 183 ? 0.929 9.695 12.719 1 98.56 183 PHE A CA 1
ATOM 1390 C C . PHE A 1 183 ? 1.835 9.273 11.57 1 98.56 183 PHE A C 1
ATOM 1392 O O . PHE A 1 183 ? 2.367 10.125 10.852 1 98.56 183 PHE A O 1
ATOM 1399 N N . HIS A 1 184 ? 1.955 7.984 11.312 1 98.88 184 HIS A N 1
ATOM 1400 C CA . HIS A 1 184 ? 2.885 7.488 10.305 1 98.88 184 HIS A CA 1
ATOM 1401 C C . HIS A 1 184 ? 2.201 6.508 9.359 1 98.88 184 HIS A C 1
ATOM 1403 O O . HIS A 1 184 ? 2.846 5.941 8.469 1 98.88 184 HIS A O 1
ATOM 1409 N N . GLY A 1 185 ? 0.945 6.285 9.547 1 97.94 185 GLY A N 1
ATOM 1410 C CA . GLY A 1 185 ? 0.215 5.379 8.672 1 97.94 185 GLY A CA 1
ATOM 1411 C C . GLY A 1 185 ? -0.584 4.336 9.43 1 97.94 185 GLY A C 1
ATOM 1412 O O . GLY A 1 185 ? -0.711 4.414 10.656 1 97.94 185 GLY A O 1
ATOM 1413 N N . ARG A 1 186 ? -1.181 3.381 8.68 1 97.06 186 ARG A N 1
ATOM 1414 C CA . ARG A 1 186 ? -2.162 2.5 9.297 1 97.06 186 ARG A CA 1
ATOM 1415 C C . ARG A 1 186 ? -1.869 1.038 8.977 1 97.06 186 ARG A C 1
ATOM 1417 O O . ARG A 1 186 ? -2.648 0.151 9.328 1 97.06 186 ARG A O 1
ATOM 1424 N N . SER A 1 187 ? -0.826 0.709 8.188 1 97.62 187 SER A N 1
ATOM 1425 C CA . SER A 1 187 ? -0.383 -0.679 8.102 1 97.62 187 SER A CA 1
ATOM 1426 C C . SER A 1 187 ? 0.165 -1.172 9.438 1 97.62 187 SER A C 1
ATOM 1428 O O . SER A 1 187 ? 0.434 -0.373 10.336 1 97.62 187 SER A O 1
ATOM 1430 N N . PHE A 1 188 ? 0.416 -2.416 9.57 1 98.69 188 PHE A N 1
ATOM 1431 C CA . PHE A 1 188 ? 0.773 -2.959 10.875 1 98.69 188 PHE A CA 1
ATOM 1432 C C . PHE A 1 188 ? 2.086 -2.363 11.367 1 98.69 188 PHE A C 1
ATOM 1434 O O . PHE A 1 188 ? 2.232 -2.066 12.555 1 98.69 188 PHE A O 1
ATOM 1441 N N . GLY A 1 189 ? 3.08 -2.209 10.453 1 98.69 189 GLY A N 1
ATOM 1442 C CA . GLY A 1 189 ? 4.316 -1.549 10.836 1 98.69 189 GLY A CA 1
ATOM 1443 C C . GLY A 1 189 ? 4.137 -0.073 11.141 1 98.69 189 GLY A C 1
ATOM 1444 O O . GLY A 1 189 ? 4.414 0.375 12.25 1 98.69 189 GLY A O 1
ATOM 1445 N N . SER A 1 190 ? 3.576 0.704 10.227 1 98.69 190 SER A N 1
ATOM 1446 C CA . SER A 1 190 ? 3.383 2.141 10.398 1 98.69 190 SER A CA 1
ATOM 1447 C C . SER A 1 190 ? 2.408 2.439 11.531 1 98.69 190 SER A C 1
ATOM 1449 O O . SER A 1 190 ? 2.586 3.41 12.273 1 98.69 190 SER A O 1
ATOM 1451 N N . LEU A 1 191 ? 1.419 1.59 11.711 1 98.69 191 LEU A N 1
ATOM 1452 C CA . LEU A 1 191 ? 0.459 1.767 12.797 1 98.69 191 LEU A CA 1
ATOM 1453 C C . LEU A 1 191 ? 1.141 1.629 14.148 1 98.69 191 LEU A C 1
ATOM 1455 O O . LEU A 1 191 ? 0.772 2.314 15.109 1 98.69 191 LEU A O 1
ATOM 1459 N N . SER A 1 192 ? 2.143 0.77 14.258 1 98.81 192 SER A N 1
ATOM 1460 C CA . SER A 1 192 ? 2.873 0.553 15.5 1 98.81 192 SER A CA 1
ATOM 1461 C C . SER A 1 192 ? 3.682 1.787 15.891 1 98.81 192 SER A C 1
ATOM 1463 O O . SER A 1 192 ? 4.07 1.939 17.047 1 98.81 192 SER A O 1
ATOM 1465 N N . THR A 1 193 ? 3.895 2.697 14.938 1 98.88 193 THR A N 1
ATOM 1466 C CA . THR A 1 193 ? 4.617 3.932 15.227 1 98.88 193 THR A CA 1
ATOM 1467 C C . THR A 1 193 ? 3.658 5.117 15.281 1 98.88 193 THR A C 1
ATOM 1469 O O . THR A 1 193 ? 4.066 6.238 15.586 1 98.88 193 THR A O 1
ATOM 1472 N N . THR A 1 194 ? 2.408 4.902 14.898 1 98.81 194 THR A N 1
ATOM 1473 C CA . THR A 1 194 ? 1.374 5.926 15 1 98.81 194 THR A CA 1
ATOM 1474 C C . THR A 1 194 ? 0.857 6.039 16.422 1 98.81 194 THR A C 1
ATOM 1476 O O . THR A 1 194 ? 0.587 5.027 17.078 1 98.81 194 THR A O 1
ATOM 1479 N N . ARG A 1 195 ? 0.746 7.312 16.969 1 98.19 195 ARG A N 1
ATOM 1480 C CA . ARG A 1 195 ? 0.395 7.594 18.344 1 98.19 195 ARG A CA 1
ATOM 1481 C C . ARG A 1 195 ? -0.608 8.742 18.438 1 98.19 195 ARG A C 1
ATOM 1483 O O . ARG A 1 195 ? -0.647 9.461 19.438 1 98.19 195 ARG A O 1
ATOM 1490 N N . SER A 1 196 ? -1.382 8.953 17.422 1 95.75 196 SER A N 1
ATOM 1491 C CA . SER A 1 196 ? -2.186 10.172 17.359 1 95.75 196 SER A CA 1
ATOM 1492 C C . SER A 1 196 ? -3.549 9.961 18.016 1 95.75 196 SER A C 1
ATOM 1494 O O . SER A 1 196 ? -4.035 10.844 18.719 1 95.75 196 SER A O 1
ATOM 1496 N N . LYS A 1 197 ? -4.254 8.812 17.734 1 96.88 197 LYS A N 1
ATOM 1497 C CA . LYS A 1 197 ? -5.586 8.586 18.281 1 96.88 197 LYS A CA 1
ATOM 1498 C C . LYS A 1 197 ? -5.844 7.102 18.531 1 96.88 197 LYS A C 1
ATOM 1500 O O . LYS A 1 197 ? -5.43 6.258 17.734 1 96.88 197 LYS A O 1
ATOM 1505 N N . PRO A 1 198 ? -6.625 6.785 19.578 1 97.5 198 PRO A N 1
ATOM 1506 C CA . PRO A 1 198 ? -6.953 5.383 19.844 1 97.5 198 PRO A CA 1
ATOM 1507 C C . PRO A 1 198 ? -7.793 4.75 18.75 1 97.5 198 PRO A C 1
ATOM 1509 O O . PRO A 1 198 ? -7.676 3.549 18.484 1 97.5 198 PRO A O 1
ATOM 1512 N N . ILE A 1 199 ? -8.602 5.496 18.031 1 97 199 ILE A N 1
ATOM 1513 C CA . ILE A 1 199 ? -9.539 5.004 17.031 1 97 199 ILE A CA 1
ATOM 1514 C C . ILE A 1 199 ? -8.781 4.277 15.922 1 97 199 ILE A C 1
ATOM 1516 O O . ILE A 1 199 ? -9.336 3.404 15.258 1 97 199 ILE A O 1
ATOM 1520 N N . HIS A 1 200 ? -7.496 4.594 15.711 1 97.25 200 HIS A N 1
ATOM 1521 C CA . HIS A 1 200 ? -6.676 3.977 14.672 1 97.25 200 HIS A CA 1
ATOM 1522 C C . HIS A 1 200 ? -6.195 2.594 15.102 1 97.25 200 HIS A C 1
ATOM 1524 O O . HIS A 1 200 ? -5.879 1.752 14.258 1 97.25 200 HIS A O 1
ATOM 1530 N N . LYS A 1 201 ? -6.145 2.35 16.5 1 98.19 201 LYS A N 1
ATOM 1531 C CA . LYS A 1 201 ? -5.234 1.316 16.969 1 98.19 201 LYS A CA 1
ATOM 1532 C C . LYS A 1 201 ? -5.984 0.245 17.766 1 98.19 201 LYS A C 1
ATOM 1534 O O . LYS A 1 201 ? -5.586 -0.921 17.766 1 98.19 201 LYS A O 1
ATOM 1539 N N . VAL A 1 202 ? -7.098 0.659 18.469 1 98.44 202 VAL A N 1
ATOM 1540 C CA . VAL A 1 202 ? -7.762 -0.255 19.391 1 98.44 202 VAL A CA 1
ATOM 1541 C C . VAL A 1 202 ? -8.156 -1.535 18.656 1 98.44 202 VAL A C 1
ATOM 1543 O O . VAL A 1 202 ? -8.656 -1.483 17.531 1 98.44 202 VAL A O 1
ATOM 1546 N N . ASP A 1 203 ? -7.902 -2.732 19.297 1 98.44 203 ASP A N 1
ATOM 1547 C CA . ASP A 1 203 ? -8.297 -4.066 18.859 1 98.44 203 ASP A CA 1
ATOM 1548 C C . ASP A 1 203 ? -7.285 -4.648 17.875 1 98.44 203 ASP A C 1
ATOM 1550 O O . ASP A 1 203 ? -7.387 -5.816 17.5 1 98.44 203 ASP A O 1
ATOM 1554 N N . ILE A 1 204 ? -6.27 -3.941 17.406 1 98.69 204 ILE A N 1
ATOM 1555 C CA . ILE A 1 204 ? -5.309 -4.387 16.406 1 98.69 204 ILE A CA 1
ATOM 1556 C C . ILE A 1 204 ? -3.977 -4.715 17.078 1 98.69 204 ILE A C 1
ATOM 1558 O O . ILE A 1 204 ? -3.43 -3.893 17.812 1 98.69 204 ILE A O 1
ATOM 1562 N N . PRO A 1 205 ? -3.432 -5.906 16.875 1 98.75 205 PRO A N 1
ATOM 1563 C CA . PRO A 1 205 ? -2.094 -6.207 17.391 1 98.75 205 PRO A CA 1
ATOM 1564 C C . PRO A 1 205 ? -1.034 -5.227 16.891 1 98.75 205 PRO A C 1
ATOM 1566 O O . PRO A 1 205 ? -1.076 -4.801 15.734 1 98.75 205 PRO A O 1
ATOM 1569 N N . ALA A 1 206 ? -0.089 -4.902 17.75 1 98.69 206 ALA A N 1
ATOM 1570 C CA . ALA A 1 206 ? 0.975 -3.961 17.422 1 98.69 206 ALA A CA 1
ATOM 1571 C C . ALA A 1 206 ? 2.334 -4.48 17.875 1 98.69 206 ALA A C 1
ATOM 1573 O O . ALA A 1 206 ? 2.424 -5.211 18.859 1 98.69 206 ALA A O 1
ATOM 1574 N N . PHE A 1 207 ? 3.385 -4.141 17.078 1 98.75 207 PHE A N 1
ATOM 1575 C CA . PHE A 1 207 ? 4.734 -4.348 17.594 1 98.75 207 PHE A CA 1
ATOM 1576 C C . PHE A 1 207 ? 4.957 -3.543 18.859 1 98.75 207 PHE A C 1
ATOM 1578 O O . PHE A 1 207 ? 4.48 -2.412 18.984 1 98.75 207 PHE A O 1
ATOM 1585 N N . LYS A 1 208 ? 5.648 -4.117 19.828 1 98.06 208 LYS A N 1
ATOM 1586 C CA . LYS A 1 208 ? 5.91 -3.441 21.094 1 98.06 208 LYS A CA 1
ATOM 1587 C C . LYS A 1 208 ? 7.055 -2.441 20.953 1 98.06 208 LYS A C 1
ATOM 1589 O O . LYS A 1 208 ? 8.07 -2.553 21.641 1 98.06 208 LYS A O 1
ATOM 1594 N N . TRP A 1 209 ? 6.898 -1.489 20.094 1 98.88 209 TRP A N 1
ATOM 1595 C CA . TRP A 1 209 ? 7.898 -0.469 19.797 1 98.88 209 TRP A CA 1
ATOM 1596 C C . TRP A 1 209 ? 7.727 0.74 20.719 1 98.88 209 TRP A C 1
ATOM 1598 O O . TRP A 1 209 ? 6.621 1.029 21.172 1 98.88 209 TRP A O 1
ATOM 1608 N N . PRO A 1 210 ? 8.789 1.438 21.016 1 98.81 210 PRO A N 1
ATOM 1609 C CA . PRO A 1 210 ? 8.742 2.533 21.984 1 98.81 210 PRO A CA 1
ATOM 1610 C C . PRO A 1 210 ? 8.312 3.857 21.359 1 98.81 210 PRO A C 1
ATOM 1612 O O . PRO A 1 210 ? 8.344 4.008 20.141 1 98.81 210 PRO A O 1
ATOM 1615 N N . GLN A 1 211 ? 7.863 4.777 22.188 1 98.81 211 GLN A N 1
ATOM 1616 C CA . GLN A 1 211 ? 7.605 6.168 21.844 1 98.81 211 GLN A CA 1
ATOM 1617 C C . GLN A 1 211 ? 8.242 7.121 22.844 1 98.81 211 GLN A C 1
ATOM 1619 O O . GLN A 1 211 ? 8.289 6.82 24.047 1 98.81 211 GLN A O 1
ATOM 1624 N N . ALA A 1 212 ? 8.719 8.18 22.438 1 98.88 212 ALA A N 1
ATOM 1625 C CA . ALA A 1 212 ? 9.219 9.273 23.266 1 98.88 212 ALA A CA 1
ATOM 1626 C C . ALA A 1 212 ? 8.297 10.484 23.172 1 98.88 212 ALA A C 1
ATOM 1628 O O . ALA A 1 212 ? 7.43 10.555 22.312 1 98.88 212 ALA A O 1
ATOM 1629 N N . ALA A 1 213 ? 8.469 11.383 24.109 1 98.69 213 ALA A N 1
ATOM 1630 C CA . ALA A 1 213 ? 7.746 12.648 24.031 1 98.69 213 ALA A CA 1
ATOM 1631 C C . ALA A 1 213 ? 8.273 13.523 22.906 1 98.69 213 ALA A C 1
ATOM 1633 O O . ALA A 1 213 ? 9.484 13.562 22.656 1 98.69 213 ALA A O 1
ATOM 1634 N N . PHE A 1 214 ? 7.391 14.125 22.203 1 98.81 214 PHE A N 1
ATOM 1635 C CA . PHE A 1 214 ? 7.73 15.219 21.297 1 98.81 214 PHE A CA 1
ATOM 1636 C C . PHE A 1 214 ? 7.59 16.562 22.016 1 98.81 214 PHE A C 1
ATOM 1638 O O . PHE A 1 214 ? 6.684 16.75 22.828 1 98.81 214 PHE A O 1
ATOM 1645 N N . PRO A 1 215 ? 8.438 17.531 21.75 1 98.56 215 PRO A N 1
ATOM 1646 C CA . PRO A 1 215 ? 8.391 18.781 22.484 1 98.56 215 PRO A CA 1
ATOM 1647 C C . PRO A 1 215 ? 7.02 19.469 22.422 1 98.56 215 PRO A C 1
ATOM 1649 O O . PRO A 1 215 ? 6.438 19.578 21.344 1 98.56 215 PRO A O 1
ATOM 1652 N N . GLN A 1 216 ? 6.504 19.812 23.547 1 97.5 216 GLN A N 1
ATOM 1653 C CA . GLN A 1 216 ? 5.332 20.672 23.641 1 97.5 216 GLN A CA 1
ATOM 1654 C C . GLN A 1 216 ? 5.734 22.125 23.875 1 97.5 216 GLN A C 1
ATOM 1656 O O . GLN A 1 216 ? 5.828 22.578 25.016 1 97.5 216 GLN A O 1
ATOM 1661 N N . LEU A 1 217 ? 5.82 22.828 22.828 1 98.06 217 LEU A N 1
ATOM 1662 C CA . LEU A 1 217 ? 6.363 24.172 22.906 1 98.06 217 LEU A CA 1
ATOM 1663 C C . LEU A 1 217 ? 5.289 25.172 23.344 1 98.06 217 LEU A C 1
ATOM 1665 O O . LEU A 1 217 ? 4.113 25 23.016 1 98.06 217 LEU A O 1
ATOM 1669 N N . LYS A 1 218 ? 5.777 26.141 24.047 1 97.31 218 LYS A N 1
ATOM 1670 C CA . LYS A 1 218 ? 4.93 27.266 24.453 1 97.31 218 LYS A CA 1
ATOM 1671 C C . LYS A 1 218 ? 5.047 28.422 23.469 1 97.31 218 LYS A C 1
ATOM 1673 O O . LYS A 1 218 ? 6.141 28.719 22.984 1 97.31 218 LYS A O 1
ATOM 1678 N N . TYR A 1 219 ? 3.939 29.047 23.156 1 95.5 219 TYR A N 1
ATOM 1679 C CA . TYR A 1 219 ? 3.879 30.156 22.203 1 95.5 219 TYR A CA 1
ATOM 1680 C C . TYR A 1 219 ? 3.475 31.453 22.906 1 95.5 219 TYR A C 1
ATOM 1682 O O . TYR A 1 219 ? 2.771 31.438 23.906 1 95.5 219 TYR A O 1
ATOM 1690 N N . PRO A 1 220 ? 3.768 32.625 22.312 1 95.25 220 PRO A N 1
ATOM 1691 C CA . PRO A 1 220 ? 4.672 32.719 21.172 1 95.25 220 PRO A CA 1
ATOM 1692 C C . PRO A 1 220 ? 6.09 32.25 21.5 1 95.25 220 PRO A C 1
ATOM 1694 O O . PRO A 1 220 ? 6.555 32.406 22.625 1 95.25 220 PRO A O 1
ATOM 1697 N N . LEU A 1 221 ? 6.77 31.734 20.562 1 96.44 221 LEU A N 1
ATOM 1698 C CA . LEU A 1 221 ? 8.047 31.062 20.766 1 96.44 221 LEU A CA 1
ATOM 1699 C C . LEU A 1 221 ? 9.086 32.031 21.344 1 96.44 221 LEU A C 1
ATOM 1701 O O . LEU A 1 221 ? 9.875 31.641 22.203 1 96.44 221 LEU A O 1
ATOM 1705 N N . GLU A 1 222 ? 9.109 33.281 20.875 1 94.81 222 GLU A N 1
ATOM 1706 C CA . GLU A 1 222 ? 10.109 34.281 21.25 1 94.81 222 GLU A CA 1
ATOM 1707 C C . GLU A 1 222 ? 10 34.656 22.719 1 94.81 222 GLU A C 1
ATOM 1709 O O . GLU A 1 222 ? 10.969 35.094 23.328 1 94.81 222 GLU A O 1
ATOM 1714 N N . ALA A 1 223 ? 8.828 34.406 23.328 1 95.81 223 ALA A N 1
ATOM 1715 C CA . ALA A 1 223 ? 8.602 34.75 24.719 1 95.81 223 ALA A CA 1
ATOM 1716 C C . ALA A 1 223 ? 8.945 33.594 25.641 1 95.81 223 ALA A C 1
ATOM 1718 O O . ALA A 1 223 ? 8.953 33.75 26.859 1 95.81 223 ALA A O 1
ATOM 1719 N N . HIS A 1 224 ? 9.266 32.438 25.062 1 97.69 224 HIS A N 1
ATOM 1720 C CA . HIS A 1 224 ? 9.438 31.25 25.891 1 97.69 224 HIS A CA 1
ATOM 1721 C C . HIS A 1 224 ? 10.68 30.469 25.453 1 97.69 224 HIS A C 1
ATOM 1723 O O . HIS A 1 224 ? 10.648 29.234 25.406 1 97.69 224 HIS A O 1
ATOM 1729 N N . ILE A 1 225 ? 11.727 31.141 25.078 1 97.75 225 ILE A N 1
ATOM 1730 C CA . ILE A 1 225 ? 12.93 30.562 24.484 1 97.75 225 ILE A CA 1
ATOM 1731 C C . ILE A 1 225 ? 13.539 29.562 25.453 1 97.75 225 ILE A C 1
ATOM 1733 O O . ILE A 1 225 ? 13.789 28.406 25.094 1 97.75 225 ILE A O 1
ATOM 1737 N N . GLU A 1 226 ? 13.805 29.922 26.719 1 98 226 GLU A N 1
ATOM 1738 C CA . GLU A 1 226 ? 14.484 29.062 27.688 1 98 226 GLU A CA 1
ATOM 1739 C C . GLU A 1 226 ? 13.617 27.859 28.062 1 98 226 GLU A C 1
ATOM 1741 O O . GLU A 1 226 ? 14.117 26.734 28.156 1 98 226 GLU A O 1
ATOM 1746 N N . GLU A 1 227 ? 12.344 28.141 28.312 1 98.19 227 GLU A N 1
ATOM 1747 C CA . GLU A 1 227 ? 11.414 27.078 28.672 1 98.19 227 GLU A CA 1
ATOM 1748 C C . GLU A 1 227 ? 11.328 26.031 27.547 1 98.19 227 GLU A C 1
ATOM 1750 O O . GLU A 1 227 ? 11.297 24.828 27.812 1 98.19 227 GLU A O 1
ATOM 1755 N N . ASN A 1 228 ? 11.273 26.484 26.344 1 98.56 228 ASN A N 1
ATOM 1756 C CA . ASN A 1 228 ? 11.164 25.594 25.203 1 98.56 228 ASN A CA 1
ATOM 1757 C C . ASN A 1 228 ? 12.453 24.812 24.984 1 98.56 228 ASN A C 1
ATOM 1759 O O . ASN A 1 228 ? 12.422 23.625 24.609 1 98.56 228 ASN A O 1
ATOM 1763 N N . ALA A 1 229 ? 13.555 25.469 25.203 1 98.5 229 ALA A N 1
ATOM 1764 C CA . ALA A 1 229 ? 14.836 24.766 25.094 1 98.5 229 ALA A CA 1
ATOM 1765 C C . ALA A 1 229 ? 14.938 23.641 26.125 1 98.5 229 ALA A C 1
ATOM 1767 O O . ALA A 1 229 ? 15.453 22.562 25.812 1 98.5 229 ALA A O 1
ATOM 1768 N N . GLN A 1 230 ? 14.484 23.922 27.328 1 98.62 230 GLN A N 1
ATOM 1769 C CA . GLN A 1 230 ? 14.5 22.922 28.391 1 98.62 230 GLN A CA 1
ATOM 1770 C C . GLN A 1 230 ? 13.578 21.75 28.047 1 98.62 230 GLN A C 1
ATOM 1772 O O . GLN A 1 230 ? 13.938 20.594 28.266 1 98.62 230 GLN A O 1
ATOM 1777 N N . GLU A 1 231 ? 12.422 22.062 27.562 1 98.75 231 GLU A N 1
ATOM 1778 C CA . GLU A 1 231 ? 11.469 21.031 27.156 1 98.75 231 GLU A CA 1
ATOM 1779 C C . GLU A 1 231 ? 12.078 20.109 26.094 1 98.75 231 GLU A C 1
ATOM 1781 O O . GLU A 1 231 ? 11.945 18.891 26.172 1 98.75 231 GLU A O 1
ATOM 1786 N N . GLU A 1 232 ? 12.727 20.656 25.109 1 98.81 232 GLU A N 1
ATOM 1787 C CA . GLU A 1 232 ? 13.344 19.875 24.047 1 98.81 232 GLU A CA 1
ATOM 1788 C C . GLU A 1 232 ? 14.461 18.984 24.578 1 98.81 232 GLU A C 1
ATOM 1790 O O . GLU A 1 232 ? 14.609 17.844 24.141 1 98.81 232 GLU A O 1
ATOM 1795 N N . GLU A 1 233 ? 15.203 19.547 25.516 1 98.75 233 GLU A N 1
ATOM 1796 C CA . GLU A 1 233 ? 16.281 18.75 26.094 1 98.75 233 GLU A CA 1
ATOM 1797 C C . GLU A 1 233 ? 15.711 17.562 26.891 1 98.75 233 GLU A C 1
ATOM 1799 O O . GLU A 1 233 ? 16.297 16.484 26.906 1 98.75 233 GLU A O 1
ATOM 1804 N N . ILE A 1 234 ? 14.648 17.797 27.578 1 98.81 234 ILE A N 1
ATOM 1805 C CA . ILE A 1 234 ? 13.992 16.734 28.328 1 98.81 234 ILE A CA 1
ATOM 1806 C C . ILE A 1 234 ? 13.547 15.633 27.375 1 98.81 234 ILE A C 1
ATOM 1808 O O . ILE A 1 234 ? 13.742 14.445 27.656 1 98.81 234 ILE A O 1
ATOM 1812 N N . CYS A 1 235 ? 12.969 15.984 26.266 1 98.88 235 CYS A N 1
ATOM 1813 C CA . CYS A 1 235 ? 12.523 15.016 25.266 1 98.88 235 CYS A CA 1
ATOM 1814 C C . CYS A 1 235 ? 13.695 14.242 24.688 1 98.88 235 CYS A C 1
ATOM 1816 O O . CYS A 1 235 ? 13.609 13.023 24.484 1 98.88 235 CYS A O 1
ATOM 1818 N N . LEU A 1 236 ? 14.828 14.945 24.438 1 98.88 236 LEU A N 1
ATOM 1819 C CA . LEU A 1 236 ? 16.016 14.289 23.891 1 98.88 236 LEU A CA 1
ATOM 1820 C C . LEU A 1 236 ? 16.594 13.312 24.906 1 98.88 236 LEU A C 1
ATOM 1822 O O . LEU A 1 236 ? 17.109 12.25 24.516 1 98.88 236 LEU A O 1
ATOM 1826 N N . GLN A 1 237 ? 16.531 13.688 26.141 1 98.81 237 GLN A N 1
ATOM 1827 C CA . GLN A 1 237 ? 17 12.781 27.188 1 98.81 237 GLN A CA 1
ATOM 1828 C C . GLN A 1 237 ? 16.156 11.516 27.234 1 98.81 237 GLN A C 1
ATOM 1830 O O . GLN A 1 237 ? 16.672 10.422 27.484 1 98.81 237 GLN A O 1
ATOM 1835 N N . GLU A 1 238 ? 14.898 11.688 27.047 1 98.88 238 GLU A N 1
ATOM 1836 C CA . GLU A 1 238 ? 14.016 10.523 27.016 1 98.88 238 GLU A CA 1
ATOM 1837 C C . GLU A 1 238 ? 14.375 9.602 25.844 1 98.88 238 GLU A C 1
ATOM 1839 O O . GLU A 1 238 ? 14.367 8.375 26 1 98.88 238 GLU A O 1
ATOM 1844 N N . VAL A 1 239 ? 14.656 10.18 24.688 1 98.94 239 VAL A N 1
ATOM 1845 C CA . VAL A 1 239 ? 15.078 9.414 23.531 1 98.94 239 VAL A CA 1
ATOM 1846 C C . VAL A 1 239 ? 16.328 8.594 23.875 1 98.94 239 VAL A C 1
ATOM 1848 O O . VAL A 1 239 ? 16.375 7.391 23.609 1 98.94 239 VAL A O 1
ATOM 1851 N N . ARG A 1 240 ? 17.328 9.242 24.484 1 98.81 240 ARG A N 1
ATOM 1852 C CA . ARG A 1 240 ? 18.562 8.57 24.859 1 98.81 240 ARG A CA 1
ATOM 1853 C C . ARG A 1 240 ? 18.281 7.434 25.844 1 98.81 240 ARG A C 1
ATOM 1855 O O . ARG A 1 240 ? 18.859 6.348 25.719 1 98.81 240 ARG A O 1
ATOM 1862 N N . SER A 1 241 ? 17.422 7.711 26.781 1 98.81 241 SER A N 1
ATOM 1863 C CA . SER A 1 241 ? 17.078 6.719 27.797 1 98.81 241 SER A CA 1
ATOM 1864 C C . SER A 1 241 ? 16.406 5.5 27.172 1 98.81 241 SER A C 1
ATOM 1866 O O . SER A 1 241 ? 16.719 4.363 27.547 1 98.81 241 SER A O 1
ATOM 1868 N N . ILE A 1 242 ? 15.516 5.699 26.266 1 98.81 242 ILE A N 1
ATOM 1869 C CA . ILE A 1 242 ? 14.797 4.609 25.609 1 98.81 242 ILE A CA 1
ATOM 1870 C C . ILE A 1 242 ? 15.773 3.766 24.797 1 98.81 242 ILE A C 1
ATOM 1872 O O . ILE A 1 242 ? 15.742 2.535 24.844 1 98.81 242 ILE A O 1
ATOM 1876 N N . ILE A 1 243 ? 16.656 4.41 24.031 1 98.75 243 ILE A N 1
ATOM 1877 C CA . ILE A 1 243 ? 17.625 3.703 23.203 1 98.75 243 ILE A CA 1
ATOM 1878 C C . ILE A 1 243 ? 18.469 2.775 24.078 1 98.75 243 ILE A C 1
ATOM 1880 O O . ILE A 1 243 ? 18.781 1.648 23.688 1 98.75 243 ILE A O 1
ATOM 1884 N N . SER A 1 244 ? 18.75 3.178 25.281 1 98 244 SER A N 1
ATOM 1885 C CA . SER A 1 244 ? 19.688 2.449 26.141 1 98 244 SER A CA 1
ATOM 1886 C C . SER A 1 244 ? 18.953 1.388 26.969 1 98 244 SER A C 1
ATOM 1888 O O . SER A 1 244 ? 19.578 0.445 27.469 1 98 244 SER A O 1
ATOM 1890 N N . SER A 1 245 ? 17.641 1.52 27.141 1 98.19 245 SER A N 1
ATOM 1891 C CA . SER A 1 245 ? 17.016 0.689 28.156 1 98.19 245 SER A CA 1
ATOM 1892 C C . SER A 1 245 ? 15.875 -0.148 27.578 1 98.19 245 SER A C 1
ATOM 1894 O O . SER A 1 245 ? 15.359 -1.048 28.234 1 98.19 245 SER A O 1
ATOM 1896 N N . TRP A 1 246 ? 15.43 0.19 26.406 1 97.94 246 TRP A N 1
ATOM 1897 C CA . TRP A 1 246 ? 14.32 -0.587 25.859 1 97.94 246 TRP A CA 1
ATOM 1898 C C . TRP A 1 246 ? 14.672 -2.07 25.797 1 97.94 246 TRP A C 1
ATOM 1900 O O . TRP A 1 246 ? 15.844 -2.432 25.672 1 97.94 246 TRP A O 1
ATOM 1910 N N . HIS A 1 247 ? 13.719 -2.998 25.828 1 97.44 247 HIS A N 1
ATOM 1911 C CA . HIS A 1 247 ? 13.953 -4.426 26.016 1 97.44 247 HIS A CA 1
ATOM 1912 C C . HIS A 1 247 ? 14.586 -5.043 24.781 1 97.44 247 HIS A C 1
ATOM 1914 O O . HIS A 1 247 ? 15.195 -6.117 24.859 1 97.44 247 HIS A O 1
ATOM 1920 N N . CYS A 1 248 ? 14.469 -4.484 23.594 1 98.06 248 CYS A N 1
ATOM 1921 C CA . CYS A 1 248 ? 15.164 -4.887 22.375 1 98.06 248 CYS A CA 1
ATOM 1922 C C . CYS A 1 248 ? 15.789 -3.684 21.688 1 98.06 248 CYS A C 1
ATOM 1924 O O . CYS A 1 248 ? 15.414 -2.541 21.953 1 98.06 248 CYS A O 1
ATOM 1926 N N . PRO A 1 249 ? 16.75 -3.869 20.828 1 98.44 249 PRO A N 1
ATOM 1927 C CA . PRO A 1 249 ? 17.469 -2.75 20.219 1 98.44 249 PRO A CA 1
ATOM 1928 C C . PRO A 1 249 ? 16.578 -1.874 19.344 1 98.44 249 PRO A C 1
ATOM 1930 O O . PRO A 1 249 ? 15.711 -2.389 18.641 1 98.44 249 PRO A O 1
ATOM 1933 N N . VAL A 1 250 ? 16.781 -0.573 19.422 1 98.81 250 VAL A N 1
ATOM 1934 C CA . VAL A 1 250 ? 16.156 0.393 18.516 1 98.81 250 VAL A CA 1
ATOM 1935 C C . VAL A 1 250 ? 17 0.524 17.25 1 98.81 250 VAL A C 1
ATOM 1937 O O . VAL A 1 250 ? 18.141 0.996 17.297 1 98.81 250 VAL A O 1
ATOM 1940 N N . ALA A 1 251 ? 16.406 0.13 16.094 1 98.75 251 ALA A N 1
ATOM 1941 C CA . ALA A 1 251 ? 17.141 0.108 14.836 1 98.75 251 ALA A CA 1
ATOM 1942 C C . ALA A 1 251 ? 16.938 1.401 14.055 1 98.75 251 ALA A C 1
ATOM 1944 O O . ALA A 1 251 ? 17.703 1.719 13.148 1 98.75 251 ALA A O 1
ATOM 1945 N N . GLY A 1 252 ? 15.922 2.139 14.359 1 98.75 252 GLY A N 1
ATOM 1946 C CA . GLY A 1 252 ? 15.609 3.387 13.68 1 98.75 252 GLY A CA 1
ATOM 1947 C C . GLY A 1 252 ? 14.711 4.297 14.492 1 98.75 252 GLY A C 1
ATOM 1948 O O . GLY A 1 252 ? 14.047 3.848 15.43 1 98.75 252 GLY A O 1
ATOM 1949 N N . ILE A 1 253 ? 14.734 5.586 14.227 1 98.94 253 ILE A N 1
ATOM 1950 C CA . ILE A 1 253 ? 13.836 6.605 14.766 1 98.94 253 ILE A CA 1
ATOM 1951 C C . ILE A 1 253 ? 13.078 7.281 13.625 1 98.94 253 ILE A C 1
ATOM 1953 O O . ILE A 1 253 ? 13.68 7.703 12.633 1 98.94 253 ILE A O 1
ATOM 1957 N N . ILE A 1 254 ? 11.758 7.312 13.719 1 99 254 ILE A N 1
ATOM 1958 C CA . ILE A 1 254 ? 10.961 8.047 12.742 1 99 254 ILE A CA 1
ATOM 1959 C C . ILE A 1 254 ? 10.398 9.312 13.375 1 99 254 ILE A C 1
ATOM 1961 O O . ILE A 1 254 ? 9.953 9.289 14.531 1 99 254 ILE A O 1
ATOM 1965 N N . VAL A 1 255 ? 10.422 10.43 12.625 1 98.94 255 VAL A N 1
ATOM 1966 C CA . VAL A 1 255 ? 9.945 11.695 13.164 1 98.94 255 VAL A CA 1
ATOM 1967 C C . VAL A 1 255 ? 9.328 12.539 12.047 1 98.94 255 VAL A C 1
ATOM 1969 O O . VAL A 1 255 ? 9.789 12.492 10.906 1 98.94 255 VAL A O 1
ATOM 1972 N N . GLU A 1 256 ? 8.234 13.188 12.305 1 98.88 256 GLU A N 1
ATOM 1973 C CA . GLU A 1 256 ? 7.68 14.219 11.445 1 98.88 256 GLU A CA 1
ATOM 1974 C C . GLU A 1 256 ? 8.352 15.57 11.688 1 98.88 256 GLU A C 1
ATOM 1976 O O . GLU A 1 256 ? 8.586 15.953 12.836 1 98.88 256 GLU A O 1
ATOM 1981 N N . PRO A 1 257 ? 8.648 16.297 10.609 1 98.81 257 PRO A N 1
ATOM 1982 C CA . PRO A 1 257 ? 9.141 17.656 10.875 1 98.81 257 PRO A CA 1
ATOM 1983 C C . PRO A 1 257 ? 8.141 18.5 11.664 1 98.81 257 PRO A C 1
ATOM 1985 O O . PRO A 1 257 ? 8.539 19.297 12.508 1 98.81 257 PRO A O 1
ATOM 1988 N N . ILE A 1 258 ? 6.934 18.391 11.305 1 98.81 258 ILE A N 1
ATOM 1989 C CA . ILE A 1 258 ? 5.773 18.953 11.992 1 98.81 258 ILE A CA 1
ATOM 1990 C C . ILE A 1 258 ? 4.719 17.859 12.188 1 98.81 258 ILE A C 1
ATOM 1992 O O . ILE A 1 258 ? 4.316 17.203 11.227 1 98.81 258 ILE A O 1
ATOM 1996 N N . GLN A 1 259 ? 4.34 17.562 13.453 1 98.62 259 GLN A N 1
ATOM 1997 C CA . GLN A 1 259 ? 3.334 16.531 13.688 1 98.62 259 GLN A CA 1
ATOM 1998 C C . GLN A 1 259 ? 1.97 16.969 13.156 1 98.62 259 GLN A C 1
ATOM 2000 O O . GLN A 1 259 ? 1.144 17.484 13.906 1 98.62 259 GLN A O 1
ATOM 2005 N N . SER A 1 260 ? 1.706 16.625 11.969 1 98.38 260 SER A N 1
ATOM 2006 C CA . SER A 1 260 ? 0.617 17.203 11.188 1 98.38 260 SER A CA 1
ATOM 2007 C C . SER A 1 260 ? -0.74 16.719 11.695 1 98.38 260 SER A C 1
ATOM 2009 O O . SER A 1 260 ? -1.67 17.516 11.844 1 98.38 260 SER A O 1
ATOM 2011 N N . GLU A 1 261 ? -0.893 15.43 11.953 1 97.75 261 GLU A N 1
ATOM 2012 C CA . GLU A 1 261 ? -2.148 14.906 12.492 1 97.75 261 GLU A CA 1
ATOM 2013 C C . GLU A 1 261 ? -2.238 15.125 14 1 97.75 261 GLU A C 1
ATOM 2015 O O . GLU A 1 261 ? -3.332 15.141 14.562 1 97.75 261 GLU A O 1
ATOM 2020 N N . GLY A 1 262 ? -1.075 15.312 14.609 1 97.88 262 GLY A N 1
ATOM 2021 C CA . GLY A 1 262 ? -1.011 15.383 16.062 1 97.88 262 GLY A CA 1
ATOM 2022 C C . GLY A 1 262 ? -1.372 16.75 16.609 1 97.88 262 GLY A C 1
ATOM 2023 O O . GLY A 1 262 ? -1.615 16.891 17.812 1 97.88 262 GLY A O 1
ATOM 2024 N N . GLY A 1 263 ? -1.484 17.75 15.695 1 97.94 263 GLY A N 1
ATOM 2025 C CA . GLY A 1 263 ? -1.821 19.094 16.141 1 97.94 263 GLY A CA 1
ATOM 2026 C C . GLY A 1 263 ? -0.883 20.156 15.594 1 97.94 263 GLY A C 1
ATOM 2027 O O . GLY A 1 263 ? -0.795 21.266 16.141 1 97.94 263 GLY A O 1
ATOM 2028 N N . ASP A 1 264 ? -0.143 19.75 14.539 1 98.38 264 ASP A N 1
ATOM 2029 C CA . ASP A 1 264 ? 0.863 20.625 13.953 1 98.38 264 ASP A CA 1
ATOM 2030 C C . ASP A 1 264 ? 1.863 21.094 15.008 1 98.38 264 ASP A C 1
ATOM 2032 O O . ASP A 1 264 ? 2.131 22.297 15.133 1 98.38 264 ASP A O 1
ATOM 2036 N N . ASN A 1 265 ? 2.379 20.141 15.75 1 98.44 265 ASN A N 1
ATOM 2037 C CA . ASN A 1 265 ? 3.389 20.438 16.766 1 98.44 265 ASN A CA 1
ATOM 2038 C C . ASN A 1 265 ? 4.773 20.594 16.141 1 98.44 265 ASN A C 1
ATOM 2040 O O . ASN A 1 265 ? 5.191 19.766 15.328 1 98.44 265 ASN A O 1
ATOM 2044 N N . HIS A 1 266 ? 5.469 21.688 16.531 1 98.25 266 HIS A N 1
ATOM 2045 C CA . HIS A 1 266 ? 6.785 22 16 1 98.25 266 HIS A CA 1
ATOM 2046 C C . HIS A 1 266 ? 7.879 21.734 17.031 1 98.25 266 HIS A C 1
ATOM 2048 O O . HIS A 1 266 ? 7.594 21.594 18.219 1 98.25 266 HIS A O 1
ATOM 2054 N N . ALA A 1 267 ? 9.062 21.609 16.594 1 98.56 267 ALA A N 1
ATOM 2055 C CA . ALA A 1 267 ? 10.289 21.672 17.375 1 98.56 267 ALA A CA 1
ATOM 2056 C C . ALA A 1 267 ? 11.344 22.516 16.672 1 98.56 267 ALA A C 1
ATOM 2058 O O . ALA A 1 267 ? 11.195 22.859 15.484 1 98.56 267 ALA A O 1
ATOM 2059 N N . SER A 1 268 ? 12.367 22.969 17.391 1 98.25 268 SER A N 1
ATOM 2060 C CA . SER A 1 268 ? 13.391 23.844 16.828 1 98.25 268 SER A CA 1
ATOM 2061 C C . SER A 1 268 ? 14.375 23.078 15.969 1 98.25 268 SER A C 1
ATOM 2063 O O . SER A 1 268 ? 14.492 21.859 16.094 1 98.25 268 SER A O 1
ATOM 2065 N N . PRO A 1 269 ? 15.031 23.781 15.07 1 98.31 269 PRO A N 1
ATOM 2066 C CA . PRO A 1 269 ? 16.141 23.141 14.352 1 98.31 269 PRO A CA 1
ATOM 2067 C C . PRO A 1 269 ? 17.141 22.469 15.281 1 98.31 269 PRO A C 1
ATOM 2069 O O . PRO A 1 269 ? 17.625 21.375 14.984 1 98.31 269 PRO A O 1
ATOM 2072 N N . ALA A 1 270 ? 17.406 23.078 16.422 1 98.5 270 ALA A N 1
ATOM 2073 C CA . ALA A 1 270 ? 18.375 22.531 17.375 1 98.5 270 ALA A CA 1
ATOM 2074 C C . ALA A 1 270 ? 17.938 21.141 17.875 1 98.5 270 ALA A C 1
ATOM 2076 O O . ALA A 1 270 ? 18.766 20.25 18.062 1 98.5 270 ALA A O 1
ATOM 2077 N N . PHE A 1 271 ? 16.719 20.953 18.188 1 98.81 271 PHE A N 1
ATOM 2078 C CA . PHE A 1 271 ? 16.172 19.656 18.609 1 98.81 271 PHE A CA 1
ATOM 2079 C C . PHE A 1 271 ? 16.5 18.578 17.594 1 98.81 271 PHE A C 1
ATOM 2081 O O . PHE A 1 271 ? 17 17.516 17.953 1 98.81 271 PHE A O 1
ATOM 2088 N N . PHE A 1 272 ? 16.219 18.844 16.281 1 98.94 272 PHE A N 1
ATOM 2089 C CA . PHE A 1 272 ? 16.406 17.844 15.227 1 98.94 272 PHE A CA 1
ATOM 2090 C C . PHE A 1 272 ? 17.891 17.609 14.953 1 98.94 272 PHE A C 1
ATOM 2092 O O . PHE A 1 272 ? 18.281 16.484 14.617 1 98.94 272 PHE A O 1
ATOM 2099 N N . GLN A 1 273 ? 18.703 18.703 15.031 1 98.88 273 GLN A N 1
ATOM 2100 C CA . GLN A 1 273 ? 20.141 18.547 14.898 1 98.88 273 GLN A CA 1
ATOM 2101 C C . GLN A 1 273 ? 20.703 17.625 15.977 1 98.88 273 GLN A C 1
ATOM 2103 O O . GLN A 1 273 ? 21.516 16.734 15.688 1 98.88 273 GLN A O 1
ATOM 2108 N N . LYS A 1 274 ? 20.219 17.797 17.203 1 98.88 274 LYS A N 1
ATOM 2109 C CA . LYS A 1 274 ? 20.641 16.938 18.297 1 98.88 274 LYS A CA 1
ATOM 2110 C C . LYS A 1 274 ? 20.094 15.516 18.125 1 98.88 274 LYS A C 1
ATOM 2112 O O . LYS A 1 274 ? 20.75 14.539 18.469 1 98.88 274 LYS A O 1
ATOM 2117 N N . LEU A 1 275 ? 18.875 15.352 17.609 1 98.88 275 LEU A N 1
ATOM 2118 C CA . LEU A 1 275 ? 18.297 14.039 17.344 1 98.88 275 LEU A CA 1
ATOM 2119 C C . LEU A 1 275 ? 19.156 13.281 16.312 1 98.88 275 LEU A C 1
ATOM 2121 O O . LEU A 1 275 ? 19.391 12.086 16.484 1 98.88 275 LEU A O 1
ATOM 2125 N N . GLN A 1 276 ? 19.516 13.977 15.188 1 98.81 276 GLN A N 1
ATOM 2126 C CA . GLN A 1 276 ? 20.391 13.336 14.203 1 98.81 276 GLN A CA 1
ATOM 2127 C C . GLN A 1 276 ? 21.703 12.898 14.844 1 98.81 276 GLN A C 1
ATOM 2129 O O . GLN A 1 276 ? 22.203 11.805 14.562 1 98.81 276 GLN A O 1
ATOM 2134 N N . ALA A 1 277 ? 22.297 13.789 15.711 1 98.75 277 ALA A N 1
ATOM 2135 C CA . ALA A 1 277 ? 23.547 13.438 16.391 1 98.75 277 ALA A CA 1
ATOM 2136 C C . ALA A 1 277 ? 23.375 12.172 17.219 1 98.75 277 ALA A C 1
ATOM 2138 O O . ALA A 1 277 ? 24.266 11.328 17.266 1 98.75 277 ALA A O 1
ATOM 2139 N N . ILE A 1 278 ? 22.25 12.055 17.922 1 98.75 278 ILE A N 1
ATOM 2140 C CA . ILE A 1 278 ? 21.953 10.875 18.734 1 98.75 278 ILE A CA 1
ATOM 2141 C C . ILE A 1 278 ? 21.922 9.633 17.859 1 98.75 278 ILE A C 1
ATOM 2143 O O . ILE A 1 278 ? 22.531 8.609 18.188 1 98.75 278 ILE A O 1
ATOM 2147 N N . THR A 1 279 ? 21.203 9.672 16.703 1 98.38 279 THR A N 1
ATOM 2148 C CA . THR A 1 279 ? 21.094 8.508 15.82 1 98.38 279 THR A CA 1
ATOM 2149 C C . THR A 1 279 ? 22.453 8.125 15.266 1 98.38 279 THR A C 1
ATOM 2151 O O . THR A 1 279 ? 22.781 6.941 15.164 1 98.38 279 THR A O 1
ATOM 2154 N N . LYS A 1 280 ? 23.312 9.094 14.906 1 97.62 280 LYS A N 1
ATOM 2155 C CA . LYS A 1 280 ? 24.641 8.828 14.383 1 97.62 280 LYS A CA 1
ATOM 2156 C C . LYS A 1 280 ? 25.516 8.156 15.438 1 97.62 280 LYS A C 1
ATOM 2158 O O . LYS A 1 280 ? 26.234 7.195 15.141 1 97.62 280 LYS A O 1
ATOM 2163 N N . THR A 1 281 ? 25.422 8.664 16.641 1 97.81 281 THR A N 1
ATOM 2164 C CA . THR A 1 281 ? 26.219 8.133 17.75 1 97.81 281 THR A CA 1
ATOM 2165 C C . THR A 1 281 ? 25.906 6.66 17.984 1 97.81 281 THR A C 1
ATOM 2167 O O . THR A 1 281 ? 26.797 5.867 18.312 1 97.81 281 THR A O 1
ATOM 2170 N N . HIS A 1 282 ? 24.703 6.234 17.812 1 97.19 282 HIS A N 1
ATOM 2171 C CA . HIS A 1 282 ? 24.266 4.898 18.188 1 97.19 282 HIS A CA 1
ATOM 2172 C C . HIS A 1 282 ? 24.141 3.992 16.969 1 97.19 282 HIS A C 1
ATOM 2174 O O . HIS A 1 282 ? 23.766 2.828 17.078 1 97.19 282 HIS A O 1
ATOM 2180 N N . GLY A 1 283 ? 24.422 4.492 15.742 1 95.5 283 GLY A N 1
ATOM 2181 C CA . GLY A 1 283 ? 24.312 3.695 14.531 1 95.5 283 GLY A CA 1
ATOM 2182 C C . GLY A 1 283 ? 22.891 3.33 14.188 1 95.5 283 GLY A C 1
ATOM 2183 O O . GLY A 1 283 ? 22.609 2.211 13.742 1 95.5 283 GLY A O 1
ATOM 2184 N N . ILE A 1 284 ? 21.984 4.242 14.484 1 96.5 284 ILE A N 1
ATOM 2185 C CA . ILE A 1 284 ? 20.547 4.09 14.281 1 96.5 284 ILE A CA 1
ATOM 2186 C C . ILE A 1 284 ? 20.094 4.922 13.078 1 96.5 284 ILE A C 1
ATOM 2188 O O . ILE A 1 284 ? 20.578 6.043 12.883 1 96.5 284 ILE A O 1
ATOM 2192 N N . THR A 1 285 ? 19.156 4.379 12.219 1 98.62 285 THR A N 1
ATOM 2193 C CA . THR A 1 285 ? 18.672 5.082 11.039 1 98.62 285 THR A CA 1
ATOM 2194 C C . THR A 1 285 ? 17.688 6.18 11.422 1 98.62 285 THR A C 1
ATOM 2196 O O . THR A 1 285 ? 16.75 5.938 12.172 1 98.62 285 THR A O 1
ATOM 2199 N N . LEU A 1 286 ? 17.906 7.398 10.969 1 98.88 286 LEU A N 1
ATOM 2200 C CA . LEU A 1 286 ? 16.953 8.484 11.117 1 98.88 286 LEU A CA 1
ATOM 2201 C C . LEU A 1 286 ? 16 8.539 9.922 1 98.88 286 LEU A C 1
ATOM 2203 O O . LEU A 1 286 ? 16.438 8.766 8.789 1 98.88 286 LEU A O 1
ATOM 2207 N N . ILE A 1 287 ? 14.773 8.336 10.125 1 98.94 287 ILE A N 1
ATOM 2208 C CA . ILE A 1 287 ? 13.727 8.398 9.109 1 98.94 287 ILE A CA 1
ATOM 2209 C C . ILE A 1 287 ? 12.891 9.664 9.312 1 98.94 287 ILE A C 1
ATOM 2211 O O . ILE A 1 287 ? 12.25 9.836 10.344 1 98.94 287 ILE A O 1
ATOM 2215 N N . VAL A 1 288 ? 12.906 10.531 8.359 1 98.94 288 VAL A N 1
ATOM 2216 C CA . VAL A 1 288 ? 12.102 11.742 8.406 1 98.94 288 VAL A CA 1
ATOM 2217 C C . VAL A 1 288 ? 10.844 11.562 7.555 1 98.94 288 VAL A C 1
ATOM 2219 O O . VAL A 1 288 ? 10.922 11.422 6.332 1 98.94 288 VAL A O 1
ATOM 2222 N N . ASP A 1 289 ? 9.711 11.547 8.219 1 98.94 289 ASP A N 1
ATOM 2223 C CA . ASP A 1 289 ? 8.414 11.352 7.559 1 98.94 289 ASP A CA 1
ATOM 2224 C C . ASP A 1 289 ? 7.883 12.672 7 1 98.94 289 ASP A C 1
ATOM 2226 O O . ASP A 1 289 ? 7.262 13.453 7.727 1 98.94 289 ASP A O 1
ATOM 2230 N N . GLU A 1 290 ? 8.047 12.883 5.723 1 98.88 290 GLU A N 1
ATOM 2231 C CA . GLU A 1 290 ? 7.598 14.102 5.062 1 98.88 290 GLU A CA 1
ATOM 2232 C C . GLU A 1 290 ? 6.43 13.82 4.121 1 98.88 290 GLU A C 1
ATOM 2234 O O . GLU A 1 290 ? 6.262 14.5 3.109 1 98.88 290 GLU A O 1
ATOM 2239 N N . VAL A 1 291 ? 5.664 12.797 4.48 1 98.75 291 VAL A N 1
ATOM 2240 C CA . VAL A 1 291 ? 4.477 12.43 3.715 1 98.75 291 VAL A CA 1
ATOM 2241 C C . VAL A 1 291 ? 3.559 13.641 3.572 1 98.75 291 VAL A C 1
ATOM 2243 O O . VAL A 1 291 ? 3.014 13.891 2.496 1 98.75 291 VAL A O 1
ATOM 2246 N N . GLN A 1 292 ? 3.398 14.438 4.621 1 98.56 292 GLN A N 1
ATOM 2247 C CA . GLN A 1 292 ? 2.467 15.562 4.555 1 98.56 292 GLN A CA 1
ATOM 2248 C C . GLN A 1 292 ? 3.203 16.875 4.316 1 98.56 292 GLN A C 1
ATOM 2250 O O . GLN A 1 292 ? 2.688 17.766 3.641 1 98.56 292 GLN A O 1
ATOM 2255 N N . THR A 1 293 ? 4.438 17.031 4.816 1 98.69 293 THR A N 1
ATOM 2256 C CA . THR A 1 293 ? 5.125 18.312 4.797 1 98.69 293 THR A CA 1
ATOM 2257 C C . THR A 1 293 ? 5.914 18.484 3.5 1 98.69 293 THR A C 1
ATOM 2259 O O . THR A 1 293 ? 6.254 19.609 3.119 1 98.69 293 THR A O 1
ATOM 2262 N N . GLY A 1 294 ? 6.23 17.391 2.791 1 98.5 294 GLY A N 1
ATOM 2263 C CA . GLY A 1 294 ? 7.074 17.469 1.605 1 98.5 294 GLY A CA 1
ATOM 2264 C C . GLY A 1 294 ? 6.398 18.156 0.436 1 98.5 294 GLY A C 1
ATOM 2265 O O . GLY A 1 294 ? 5.188 18.391 0.457 1 98.5 294 GLY A O 1
ATOM 2266 N N . PHE A 1 295 ? 7.238 18.609 -0.479 1 98.69 295 PHE A N 1
ATOM 2267 C CA . PHE A 1 295 ? 6.805 19.156 -1.76 1 98.69 295 PHE A CA 1
ATOM 2268 C C . PHE A 1 295 ? 6.324 20.594 -1.601 1 98.69 295 PHE A C 1
ATOM 2270 O O . PHE A 1 295 ? 5.367 21 -2.258 1 98.69 295 PHE A O 1
ATOM 2277 N N . GLY A 1 296 ? 6.84 21.344 -0.708 1 98.56 296 GLY A N 1
ATOM 2278 C CA . GLY A 1 296 ? 6.859 22.797 -0.855 1 98.56 296 GLY A CA 1
ATOM 2279 C C . GLY A 1 296 ? 5.965 23.5 0.142 1 98.56 296 GLY A C 1
ATOM 2280 O O . GLY A 1 296 ? 6.02 24.734 0.272 1 98.56 296 GLY A O 1
ATOM 2281 N N . ALA A 1 297 ? 5.18 22.781 0.982 1 97.62 297 ALA A N 1
ATOM 2282 C CA . ALA A 1 297 ? 4.102 23.391 1.769 1 97.62 297 ALA A CA 1
ATOM 2283 C C . ALA A 1 297 ? 4.664 24.281 2.875 1 97.62 297 ALA A C 1
ATOM 2285 O O . ALA A 1 297 ? 3.988 25.188 3.342 1 97.62 297 ALA A O 1
ATOM 2286 N N . THR A 1 298 ? 5.914 24.062 3.293 1 98.62 298 THR A N 1
ATOM 2287 C CA . THR A 1 298 ? 6.492 24.797 4.418 1 98.62 298 THR A CA 1
ATOM 2288 C C . THR A 1 298 ? 7.371 25.938 3.928 1 98.62 298 THR A C 1
ATOM 2290 O O . THR A 1 298 ? 8.078 26.562 4.719 1 98.62 298 THR A O 1
ATOM 2293 N N . GLY A 1 299 ? 7.344 26.188 2.631 1 98.62 299 GLY A N 1
ATOM 2294 C CA . GLY A 1 299 ? 8.18 27.25 2.068 1 98.62 299 GLY A CA 1
ATOM 2295 C C . GLY A 1 299 ? 9.547 26.75 1.639 1 98.62 299 GLY A C 1
ATOM 2296 O O . GLY A 1 299 ? 10.344 27.516 1.097 1 98.62 299 GLY A O 1
ATOM 2297 N N . LYS A 1 300 ? 9.914 25.578 1.911 1 98.69 300 LYS A N 1
ATOM 2298 C CA . LYS A 1 300 ? 11 24.781 1.351 1 98.69 300 LYS A CA 1
ATOM 2299 C C . LYS A 1 300 ? 10.469 23.5 0.706 1 98.69 300 LYS A C 1
ATOM 2301 O O . LYS A 1 300 ? 9.391 23.031 1.062 1 98.69 300 LYS A O 1
ATOM 2306 N N . PHE A 1 301 ? 11.203 23 -0.301 1 98.75 301 PHE A N 1
ATOM 2307 C CA . PHE A 1 301 ? 10.695 21.797 -0.968 1 98.75 301 PHE A CA 1
ATOM 2308 C C . PHE A 1 301 ? 10.484 20.672 0.031 1 98.75 301 PHE A C 1
ATOM 2310 O O . PHE A 1 301 ? 9.508 19.922 -0.068 1 98.75 301 PHE A O 1
ATOM 2317 N N . TRP A 1 302 ? 11.477 20.531 0.886 1 98.88 302 TRP A N 1
ATOM 2318 C CA . TRP A 1 302 ? 11.391 19.625 2.02 1 98.88 302 TRP A CA 1
ATOM 2319 C C . TRP A 1 302 ? 11.484 20.375 3.34 1 98.88 302 TRP A C 1
ATOM 2321 O O . TRP A 1 302 ? 12.375 21.203 3.525 1 98.88 302 TRP A O 1
ATOM 2331 N N . ALA A 1 303 ? 10.578 20.031 4.262 1 98.88 303 ALA A N 1
ATOM 2332 C CA . ALA A 1 303 ? 10.484 20.766 5.523 1 98.88 303 ALA A CA 1
ATOM 2333 C C . ALA A 1 303 ? 11.781 20.656 6.312 1 98.88 303 ALA A C 1
ATOM 2335 O O . ALA A 1 303 ? 12.188 21.625 6.973 1 98.88 303 ALA A O 1
ATOM 2336 N N . HIS A 1 304 ? 12.461 19.531 6.27 1 98.81 304 HIS A N 1
ATOM 2337 C CA . HIS A 1 304 ? 13.656 19.344 7.086 1 98.81 304 HIS A CA 1
ATOM 2338 C C . HIS A 1 304 ? 14.797 20.234 6.613 1 98.81 304 HIS A C 1
ATOM 2340 O O . HIS A 1 304 ? 15.797 20.406 7.316 1 98.81 304 HIS A O 1
ATOM 2346 N N . GLU A 1 305 ? 14.672 20.828 5.422 1 98.62 305 GLU A N 1
ATOM 2347 C CA . GLU A 1 305 ? 15.688 21.781 4.984 1 98.62 305 GLU A CA 1
ATOM 2348 C C . GLU A 1 305 ? 15.773 22.969 5.949 1 98.62 305 GLU A C 1
ATOM 2350 O O . GLU A 1 305 ? 16.828 23.609 6.059 1 98.62 305 GLU A O 1
ATOM 2355 N N . HIS A 1 306 ? 14.695 23.266 6.668 1 98.56 306 HIS A N 1
ATOM 2356 C CA . HIS A 1 306 ? 14.688 24.344 7.66 1 98.56 306 HIS A CA 1
ATOM 2357 C C . HIS A 1 306 ? 15.602 24 8.836 1 98.56 306 HIS A C 1
ATOM 2359 O O . HIS A 1 306 ? 15.93 24.875 9.633 1 98.56 306 HIS A O 1
ATOM 2365 N N . TRP A 1 307 ? 15.984 22.719 9.047 1 98.56 307 TRP A N 1
ATOM 2366 C CA . TRP A 1 307 ? 16.734 22.281 10.211 1 98.56 307 TRP A CA 1
ATOM 2367 C C . TRP A 1 307 ? 18.219 22.609 10.062 1 98.56 307 TRP A C 1
ATOM 2369 O O . TRP A 1 307 ? 18.953 22.625 11.047 1 98.56 307 TRP A O 1
ATOM 2379 N N . ALA A 1 308 ? 18.672 22.766 8.734 1 97.56 308 ALA A N 1
ATOM 2380 C CA . ALA A 1 308 ? 20.094 22.969 8.453 1 97.56 308 ALA A CA 1
ATOM 2381 C C . ALA A 1 308 ? 20.938 21.875 9.094 1 97.56 308 ALA A C 1
ATOM 2383 O O . ALA A 1 308 ? 21.891 22.156 9.828 1 97.56 308 ALA A O 1
ATOM 2384 N N . LEU A 1 309 ? 20.578 20.641 8.805 1 98.38 309 LEU A N 1
ATOM 2385 C CA . LEU A 1 309 ? 21.281 19.5 9.352 1 98.38 309 LEU A CA 1
ATOM 2386 C C . LEU A 1 309 ? 22.719 19.453 8.828 1 98.38 309 LEU A C 1
ATOM 2388 O O . LEU A 1 309 ? 22.969 19.766 7.668 1 98.38 309 LEU A O 1
ATOM 2392 N N . PRO A 1 310 ? 23.719 19.016 9.656 1 97.25 310 PRO A N 1
ATOM 2393 C CA . PRO A 1 310 ? 25.109 18.922 9.195 1 97.25 310 PRO A CA 1
ATOM 2394 C C . PRO A 1 310 ? 25.312 17.781 8.203 1 97.25 310 PRO A C 1
ATOM 2396 O O . PRO A 1 310 ? 26.266 17.812 7.41 1 97.25 310 PRO A O 1
ATOM 2399 N N . PHE A 1 311 ? 24.484 16.734 8.25 1 97.5 311 PHE A N 1
ATOM 2400 C CA . PHE A 1 311 ? 24.562 15.594 7.348 1 97.5 311 PHE A CA 1
ATOM 2401 C C . PHE A 1 311 ? 23.219 15.344 6.676 1 97.5 311 PHE A C 1
ATOM 2403 O O . PHE A 1 311 ? 22.172 15.742 7.195 1 97.5 311 PHE A O 1
ATOM 2410 N N . PRO A 1 312 ? 23.25 14.703 5.496 1 97.94 312 PRO A N 1
ATOM 2411 C CA . PRO A 1 312 ? 21.969 14.32 4.895 1 97.94 312 PRO A CA 1
ATOM 2412 C C . PRO A 1 312 ? 21.156 13.375 5.781 1 97.94 312 PRO A C 1
ATOM 2414 O O . PRO A 1 312 ? 21.734 12.562 6.512 1 97.94 312 PRO A O 1
ATOM 2417 N N . VAL A 1 313 ? 19.875 13.516 5.719 1 97.75 313 VAL A N 1
ATOM 2418 C CA . VAL A 1 313 ? 19 12.57 6.406 1 97.75 313 VAL A CA 1
ATOM 2419 C C . VAL A 1 313 ? 19.172 11.18 5.812 1 97.75 313 VAL A C 1
ATOM 2421 O O . VAL A 1 313 ? 19.391 11.031 4.609 1 97.75 313 VAL A O 1
ATOM 2424 N N . ASP A 1 314 ? 19.078 10.133 6.641 1 98.69 314 ASP A N 1
ATOM 2425 C CA . ASP A 1 314 ? 19.234 8.766 6.141 1 98.69 314 ASP A CA 1
ATOM 2426 C C . ASP A 1 314 ? 18.109 8.391 5.184 1 98.69 314 ASP A C 1
ATOM 2428 O O . ASP A 1 314 ? 18.359 7.918 4.074 1 98.69 314 ASP A O 1
ATOM 2432 N N . ILE A 1 315 ? 16.891 8.625 5.586 1 98.94 315 ILE A N 1
ATOM 2433 C CA . ILE A 1 315 ? 15.719 8.289 4.797 1 98.94 315 ILE A CA 1
ATOM 2434 C C . ILE A 1 315 ? 14.688 9.414 4.91 1 98.94 315 ILE A C 1
ATOM 2436 O O . ILE A 1 315 ? 14.445 9.93 6 1 98.94 315 ILE A O 1
ATOM 2440 N N . VAL A 1 316 ? 14.109 9.82 3.787 1 98.94 316 VAL A N 1
ATOM 2441 C CA . VAL A 1 316 ? 12.984 10.758 3.73 1 98.94 316 VAL A CA 1
ATOM 2442 C C . VAL A 1 316 ? 11.812 10.109 3.006 1 98.94 316 VAL A C 1
ATOM 2444 O O . VAL A 1 316 ? 11.922 9.734 1.834 1 98.94 316 VAL A O 1
ATOM 2447 N N . THR A 1 317 ? 10.695 9.914 3.68 1 98.94 317 THR A N 1
ATOM 2448 C CA . THR A 1 317 ? 9.516 9.336 3.041 1 98.94 317 THR A CA 1
ATOM 2449 C C . THR A 1 317 ? 8.602 10.43 2.494 1 98.94 317 THR A C 1
ATOM 2451 O O . THR A 1 317 ? 8.602 11.555 3.002 1 98.94 317 THR A O 1
ATOM 2454 N N . PHE A 1 318 ? 7.898 10.141 1.435 1 98.81 318 PHE A N 1
ATOM 2455 C CA . PHE A 1 318 ? 7.043 11.125 0.786 1 98.81 318 PHE A CA 1
ATOM 2456 C C . PHE A 1 318 ? 5.77 10.477 0.263 1 98.81 318 PHE A C 1
ATOM 2458 O O . PHE A 1 318 ? 5.738 9.266 0.024 1 98.81 318 PHE A O 1
ATOM 2465 N N . SER A 1 319 ? 4.715 11.25 0.141 1 98.44 319 SER A N 1
ATOM 2466 C CA . SER A 1 319 ? 3.43 10.898 -0.459 1 98.44 319 SER A CA 1
ATOM 2467 C C . SER A 1 319 ? 2.562 12.141 -0.663 1 98.44 319 SER A C 1
ATOM 2469 O O . SER A 1 319 ? 3.055 13.188 -1.087 1 98.44 319 SER A O 1
ATOM 2471 N N . LYS A 1 320 ? 1.31 12.023 -0.532 1 98.12 320 LYS A N 1
ATOM 2472 C CA . LYS A 1 320 ? 0.291 13.062 -0.566 1 98.12 320 LYS A CA 1
ATOM 2473 C C . LYS A 1 320 ? 0.54 14.039 -1.715 1 98.12 320 LYS A C 1
ATOM 2475 O O . LYS A 1 320 ? 0.399 13.68 -2.885 1 98.12 320 LYS A O 1
ATOM 2480 N N . LYS A 1 321 ? 1.085 15.312 -1.472 1 98.38 321 LYS A N 1
ATOM 2481 C CA . LYS A 1 321 ? 1.261 16.312 -2.518 1 98.38 321 LYS A CA 1
ATOM 2482 C C . LYS A 1 321 ? 2.143 15.781 -3.645 1 98.38 321 LYS A C 1
ATOM 2484 O O . LYS A 1 321 ? 2.062 16.266 -4.777 1 98.38 321 LYS A O 1
ATOM 2489 N N . ALA A 1 322 ? 2.852 14.758 -3.334 1 98.44 322 ALA A N 1
ATOM 2490 C CA . ALA A 1 322 ? 3.705 14.148 -4.352 1 98.44 322 ALA A CA 1
ATOM 2491 C C . ALA A 1 322 ? 2.877 13.375 -5.375 1 98.44 322 ALA A C 1
ATOM 2493 O O . ALA A 1 322 ? 3.365 13.055 -6.461 1 98.44 322 ALA A O 1
ATOM 2494 N N . GLN A 1 323 ? 1.657 13 -5.062 1 97.81 323 GLN A N 1
ATOM 2495 C CA . GLN A 1 323 ? 0.738 12.242 -5.906 1 97.81 323 GLN A CA 1
ATOM 2496 C C . GLN A 1 323 ? 1.267 10.836 -6.168 1 97.81 323 GLN A C 1
ATOM 2498 O O . GLN A 1 323 ? 0.686 10.086 -6.957 1 97.81 323 GLN A O 1
ATOM 2503 N N . THR A 1 324 ? 2.355 10.516 -5.703 1 97.75 324 THR A N 1
ATOM 2504 C CA . THR A 1 324 ? 2.963 9.195 -5.578 1 97.75 324 THR A CA 1
ATOM 2505 C C . THR A 1 324 ? 3.6 9.023 -4.203 1 97.75 324 THR A C 1
ATOM 2507 O O . THR A 1 324 ? 3.373 9.828 -3.301 1 97.75 324 THR A O 1
ATOM 2510 N N . ALA A 1 325 ? 4.328 7.918 -3.959 1 98.06 325 ALA A N 1
ATOM 2511 C CA . ALA A 1 325 ? 4.926 7.711 -2.641 1 98.06 325 ALA A CA 1
ATOM 2512 C C . ALA A 1 325 ? 6.25 6.961 -2.748 1 98.06 325 ALA A C 1
ATOM 2514 O O . ALA A 1 325 ? 6.578 6.414 -3.803 1 98.06 325 ALA A O 1
ATOM 2515 N N . GLY A 1 326 ? 6.961 6.918 -1.725 1 98.44 326 GLY A N 1
ATOM 2516 C CA . GLY A 1 326 ? 8.211 6.195 -1.589 1 98.44 326 GLY A CA 1
ATOM 2517 C C . GLY A 1 326 ? 9.141 6.797 -0.55 1 98.44 326 GLY A C 1
ATOM 2518 O O . GLY A 1 326 ? 8.695 7.516 0.345 1 98.44 326 GLY A O 1
ATOM 2519 N N . TYR A 1 327 ? 10.367 6.367 -0.606 1 98.81 327 TYR A N 1
ATOM 2520 C CA . TYR A 1 327 ? 11.375 7.008 0.239 1 98.81 327 TYR A CA 1
ATOM 2521 C C . TYR A 1 327 ? 12.664 7.246 -0.532 1 98.81 327 TYR A C 1
ATOM 2523 O O . TYR A 1 327 ? 13.039 6.441 -1.387 1 98.81 327 TYR A O 1
ATOM 2531 N N . PHE A 1 328 ? 13.234 8.398 -0.324 1 98.81 328 PHE A N 1
ATOM 2532 C CA . PHE A 1 328 ? 14.602 8.695 -0.739 1 98.81 328 PHE A CA 1
ATOM 2533 C C . PHE A 1 328 ? 15.594 8.312 0.35 1 98.81 328 PHE A C 1
ATOM 2535 O O . PHE A 1 328 ? 15.25 8.289 1.533 1 98.81 328 PHE A O 1
ATOM 2542 N N . PHE A 1 329 ? 16.797 7.988 -0.018 1 98.62 329 PHE A N 1
ATOM 2543 C CA . PHE A 1 329 ? 17.781 7.699 1.008 1 98.62 329 PHE A CA 1
ATOM 2544 C C . PHE A 1 329 ? 19.188 8.086 0.533 1 98.62 329 PHE A C 1
ATOM 2546 O O . PHE A 1 329 ? 19.438 8.148 -0.671 1 98.62 329 PHE A O 1
ATOM 2553 N N . SER A 1 330 ? 20.078 8.406 1.474 1 97.81 330 SER A N 1
ATOM 2554 C CA . SER A 1 330 ? 21.344 9.055 1.191 1 97.81 330 SER A CA 1
ATOM 2555 C C . SER A 1 330 ? 22.5 8.062 1.253 1 97.81 330 SER A C 1
ATOM 2557 O O . SER A 1 330 ? 23.594 8.328 0.733 1 97.81 330 SER A O 1
ATOM 2559 N N . ASP A 1 331 ? 22.25 6.953 1.927 1 94.81 331 ASP A N 1
ATOM 2560 C CA . ASP A 1 331 ? 23.312 5.973 2.135 1 94.81 331 ASP A CA 1
ATOM 2561 C C . ASP A 1 331 ? 23.031 4.684 1.363 1 94.81 331 ASP A C 1
ATOM 2563 O O . ASP A 1 331 ? 22.047 3.996 1.632 1 94.81 331 ASP A O 1
ATOM 2567 N N . GLU A 1 332 ? 23.938 4.293 0.523 1 91.75 332 GLU A N 1
ATOM 2568 C CA . GLU A 1 332 ? 23.797 3.096 -0.299 1 91.75 332 GLU A CA 1
ATOM 2569 C C . GLU A 1 332 ? 23.688 1.844 0.564 1 91.75 332 GLU A C 1
ATOM 2571 O O . GLU A 1 332 ? 23.125 0.835 0.131 1 91.75 332 GLU A O 1
ATOM 2576 N N . LYS A 1 333 ? 24.141 1.951 1.758 1 91.94 333 LYS A N 1
ATOM 2577 C CA . LYS A 1 333 ? 24.094 0.803 2.658 1 91.94 333 LYS A CA 1
ATOM 2578 C C . LYS A 1 333 ? 22.672 0.481 3.074 1 91.94 333 LYS A C 1
ATOM 2580 O O . LYS A 1 333 ? 22.391 -0.604 3.592 1 91.94 333 LYS A O 1
ATOM 2585 N N . LEU A 1 334 ? 21.766 1.384 2.809 1 96.25 334 LEU A N 1
ATOM 2586 C CA . LEU A 1 334 ? 20.359 1.145 3.129 1 96.25 334 LEU A CA 1
ATOM 2587 C C . LEU A 1 334 ? 19.688 0.308 2.045 1 96.25 334 LEU A C 1
ATOM 2589 O O . LEU A 1 334 ? 18.578 -0.172 2.229 1 96.25 334 LEU A O 1
ATOM 2593 N N . ARG A 1 335 ? 20.359 0.105 0.926 1 95.19 335 ARG A N 1
ATOM 2594 C CA . ARG A 1 335 ? 19.938 -0.909 -0.031 1 95.19 335 ARG A CA 1
ATOM 2595 C C . ARG A 1 335 ? 20.141 -2.312 0.529 1 95.19 335 ARG A C 1
ATOM 2597 O O . ARG A 1 335 ? 21.188 -2.617 1.09 1 95.19 335 ARG A O 1
ATOM 2604 N N . PRO A 1 336 ? 19.125 -3.176 0.421 1 94.94 336 PRO A N 1
ATOM 2605 C CA . PRO A 1 336 ? 19.344 -4.535 0.921 1 94.94 336 PRO A CA 1
ATOM 2606 C C . PRO A 1 336 ? 20.547 -5.215 0.291 1 94.94 336 PRO A C 1
ATOM 2608 O O . PRO A 1 336 ? 20.891 -4.941 -0.865 1 94.94 336 PRO A O 1
ATOM 2611 N N . ASP A 1 337 ? 21.141 -6.137 0.995 1 94.31 337 ASP A N 1
ATOM 2612 C CA . ASP A 1 337 ? 22.375 -6.789 0.564 1 94.31 337 ASP A CA 1
ATOM 2613 C C . ASP A 1 337 ? 22.109 -7.801 -0.544 1 94.31 337 ASP A C 1
ATOM 2615 O O . ASP A 1 337 ? 23.016 -8.18 -1.284 1 94.31 337 ASP A O 1
ATOM 2619 N N . LYS A 1 338 ? 20.875 -8.312 -0.631 1 95.5 338 LYS A N 1
ATOM 2620 C CA . LYS A 1 338 ? 20.484 -9.258 -1.665 1 95.5 338 LYS A CA 1
ATOM 2621 C C . LYS A 1 338 ? 19.297 -8.727 -2.477 1 95.5 338 LYS A C 1
ATOM 2623 O O . LYS A 1 338 ? 18.422 -8.062 -1.932 1 95.5 338 LYS A O 1
ATOM 2628 N N . ALA A 1 339 ? 19.328 -9.078 -3.756 1 95.69 339 ALA A N 1
ATOM 2629 C CA . ALA A 1 339 ? 18.188 -8.766 -4.602 1 95.69 339 ALA A CA 1
ATOM 2630 C C . ALA A 1 339 ? 16.922 -9.445 -4.09 1 95.69 339 ALA A C 1
ATOM 2632 O O . ALA A 1 339 ? 16.984 -10.484 -3.424 1 95.69 339 ALA A O 1
ATOM 2633 N N . TYR A 1 340 ? 15.781 -8.859 -4.273 1 95.88 340 TYR A N 1
ATOM 2634 C CA . TYR A 1 340 ? 14.461 -9.43 -4.02 1 95.88 340 TYR A CA 1
ATOM 2635 C C . TYR A 1 340 ? 14.117 -9.367 -2.535 1 95.88 340 TYR A C 1
ATOM 2637 O O . TYR A 1 340 ? 13.055 -9.828 -2.119 1 95.88 340 TYR A O 1
ATOM 2645 N N . ARG A 1 341 ? 14.969 -8.758 -1.688 1 96.44 341 ARG A N 1
ATOM 2646 C CA . ARG A 1 341 ? 14.617 -8.609 -0.28 1 96.44 341 ARG A CA 1
ATOM 2647 C C . ARG A 1 341 ? 13.516 -7.57 -0.096 1 96.44 341 ARG A C 1
ATOM 2649 O O . ARG A 1 341 ? 12.547 -7.805 0.63 1 96.44 341 ARG A O 1
ATOM 2656 N N . GLN A 1 342 ? 13.727 -6.465 -0.625 1 94.38 342 GLN A N 1
ATOM 2657 C CA . GLN A 1 342 ? 12.648 -5.484 -0.746 1 94.38 342 GLN A CA 1
ATOM 2658 C C . GLN A 1 342 ? 12.078 -5.469 -2.16 1 94.38 342 GLN A C 1
ATOM 2660 O O . GLN A 1 342 ? 12.711 -4.969 -3.09 1 94.38 342 GLN A O 1
ATOM 2665 N N . PHE A 1 343 ? 10.891 -6.051 -2.275 1 93.81 343 PHE A N 1
ATOM 2666 C CA . PHE A 1 343 ? 10.367 -6.301 -3.611 1 93.81 343 PHE A CA 1
ATOM 2667 C C . PHE A 1 343 ? 8.875 -6.609 -3.559 1 93.81 343 PHE A C 1
ATOM 2669 O O . PHE A 1 343 ? 8.398 -7.234 -2.609 1 93.81 343 PHE A O 1
ATOM 2676 N N . ASN A 1 344 ? 8.117 -6.082 -4.426 1 90.56 344 ASN A N 1
ATOM 2677 C CA . ASN A 1 344 ? 6.746 -6.48 -4.723 1 90.56 344 ASN A CA 1
ATOM 2678 C C . ASN A 1 344 ? 6.426 -6.332 -6.207 1 90.56 344 ASN A C 1
ATOM 2680 O O . ASN A 1 344 ? 7.277 -5.902 -6.988 1 90.56 344 ASN A O 1
ATOM 2684 N N . THR A 1 345 ? 5.285 -6.727 -6.648 1 89.19 345 THR A N 1
ATOM 2685 C CA . THR A 1 345 ? 4.902 -6.777 -8.055 1 89.19 345 THR A CA 1
ATOM 2686 C C . THR A 1 345 ? 5.023 -5.398 -8.695 1 89.19 345 THR A C 1
ATOM 2688 O O . THR A 1 345 ? 5.562 -5.266 -9.797 1 89.19 345 THR A O 1
ATOM 2691 N N . TRP A 1 346 ? 4.641 -4.391 -8.094 1 88.44 346 TRP A N 1
ATOM 2692 C CA . TRP A 1 346 ? 4.547 -3.09 -8.75 1 88.44 346 TRP A CA 1
ATOM 2693 C C . TRP A 1 346 ? 5.711 -2.193 -8.352 1 88.44 346 TRP A C 1
ATOM 2695 O O . TRP A 1 346 ? 6.254 -1.462 -9.18 1 88.44 346 TRP A O 1
ATOM 2705 N N . MET A 1 347 ? 6.203 -2.221 -7.09 1 90.75 347 MET A N 1
ATOM 2706 C CA . MET A 1 347 ? 7.289 -1.388 -6.586 1 90.75 347 MET A CA 1
ATOM 2707 C C . MET A 1 347 ? 7.066 0.076 -6.953 1 90.75 347 MET A C 1
ATOM 2709 O O . MET A 1 347 ? 7.965 0.731 -7.484 1 90.75 347 MET A O 1
ATOM 2713 N N . GLY A 1 348 ? 5.887 0.551 -6.816 1 89.75 348 GLY A N 1
ATOM 2714 C CA . GLY A 1 348 ? 5.461 1.875 -7.242 1 89.75 348 GLY A CA 1
ATOM 2715 C C . GLY A 1 348 ? 4.504 1.845 -8.422 1 89.75 348 GLY A C 1
ATOM 2716 O O . GLY A 1 348 ? 3.883 0.816 -8.695 1 89.75 348 GLY A O 1
ATOM 2717 N N . ASP A 1 349 ? 4.168 2.996 -9.031 1 93.25 349 ASP A N 1
ATOM 2718 C CA . ASP A 1 349 ? 3.193 3.15 -10.109 1 93.25 349 ASP A CA 1
ATOM 2719 C C . ASP A 1 349 ? 3.668 4.172 -11.141 1 93.25 349 ASP A C 1
ATOM 2721 O O . ASP A 1 349 ? 3.654 5.375 -10.883 1 93.25 349 ASP A O 1
ATOM 2725 N N . ALA A 1 350 ? 4.016 3.635 -12.344 1 96.62 350 ALA A N 1
ATOM 2726 C CA . ALA A 1 350 ? 4.566 4.5 -13.383 1 96.62 350 ALA A CA 1
ATOM 2727 C C . ALA A 1 350 ? 3.598 5.629 -13.727 1 96.62 350 ALA A C 1
ATOM 2729 O O . ALA A 1 350 ? 4.02 6.758 -13.984 1 96.62 350 ALA A O 1
ATOM 2730 N N . ALA A 1 351 ? 2.33 5.316 -13.758 1 97.56 351 ALA A N 1
ATOM 2731 C CA . ALA A 1 351 ? 1.338 6.34 -14.07 1 97.56 351 ALA A CA 1
ATOM 2732 C C . ALA A 1 351 ? 1.368 7.469 -13.047 1 97.56 351 ALA A C 1
ATOM 2734 O O . ALA A 1 351 ? 1.275 8.648 -13.406 1 97.56 351 ALA A O 1
ATOM 2735 N N . ARG A 1 352 ? 1.545 7.133 -11.797 1 97.5 352 ARG A N 1
ATOM 2736 C CA . ARG A 1 352 ? 1.573 8.141 -10.734 1 97.5 352 ARG A CA 1
ATOM 2737 C C . ARG A 1 352 ? 2.871 8.938 -10.773 1 97.5 352 ARG A C 1
ATOM 2739 O O . ARG A 1 352 ? 2.885 10.125 -10.453 1 97.5 352 ARG A O 1
ATOM 2746 N N . ILE A 1 353 ? 3.943 8.297 -11.141 1 98.31 353 ILE A N 1
ATOM 2747 C CA . ILE A 1 353 ? 5.211 9.008 -11.25 1 98.31 353 ILE A CA 1
ATOM 2748 C C . ILE A 1 353 ? 5.121 10.031 -12.383 1 98.31 353 ILE A C 1
ATOM 2750 O O . ILE A 1 353 ? 5.668 11.133 -12.281 1 98.31 353 ILE A O 1
ATOM 2754 N N . ILE A 1 354 ? 4.441 9.68 -13.484 1 98.69 354 ILE A N 1
ATOM 2755 C CA . ILE A 1 354 ? 4.234 10.625 -14.578 1 98.69 354 ILE A CA 1
ATOM 2756 C C . ILE A 1 354 ? 3.486 11.852 -14.07 1 98.69 354 ILE A C 1
ATOM 2758 O O . ILE A 1 354 ? 3.867 12.984 -14.359 1 98.69 354 ILE A O 1
ATOM 2762 N N . ILE A 1 355 ? 2.441 11.656 -13.281 1 98.75 355 ILE A N 1
ATOM 2763 C CA . ILE A 1 355 ? 1.683 12.758 -12.711 1 98.75 355 ILE A CA 1
ATOM 2764 C C . ILE A 1 355 ? 2.562 13.539 -11.734 1 98.75 355 ILE A C 1
ATOM 2766 O O . ILE A 1 355 ? 2.549 14.773 -11.727 1 98.75 355 ILE A O 1
ATOM 2770 N N . CYS A 1 356 ? 3.305 12.844 -10.938 1 98.81 356 CYS A N 1
ATOM 2771 C CA . CYS A 1 356 ? 4.219 13.477 -9.992 1 98.81 356 CYS A CA 1
ATOM 2772 C C . CYS A 1 356 ? 5.199 14.391 -10.719 1 98.81 356 CYS A C 1
ATOM 2774 O O . CYS A 1 356 ? 5.473 15.508 -10.258 1 98.81 356 CYS A O 1
ATOM 2776 N N . ASN A 1 357 ? 5.75 13.898 -11.797 1 98.88 357 ASN A N 1
ATOM 2777 C CA . ASN A 1 357 ? 6.707 14.695 -12.562 1 98.88 357 ASN A CA 1
ATOM 2778 C C . ASN A 1 357 ? 6.074 15.977 -13.094 1 98.88 357 ASN A C 1
ATOM 2780 O O . ASN A 1 357 ? 6.727 17.016 -13.148 1 98.88 357 ASN A O 1
ATOM 2784 N N . ALA A 1 358 ? 4.812 15.867 -13.492 1 98.88 358 ALA A N 1
ATOM 2785 C CA . ALA A 1 358 ? 4.094 17.062 -13.914 1 98.88 358 ALA A CA 1
ATOM 2786 C C . ALA A 1 358 ? 3.924 18.031 -12.75 1 98.88 358 ALA A C 1
ATOM 2788 O O . ALA A 1 358 ? 4 19.25 -12.938 1 98.88 358 ALA A O 1
ATOM 2789 N N . VAL A 1 359 ? 3.67 17.547 -11.57 1 98.88 359 VAL A N 1
ATOM 2790 C CA . VAL A 1 359 ? 3.59 18.375 -10.375 1 98.88 359 VAL A CA 1
ATOM 2791 C C . VAL A 1 359 ? 4.926 19.078 -10.141 1 98.88 359 VAL A C 1
ATOM 2793 O O . VAL A 1 359 ? 4.965 20.281 -9.883 1 98.88 359 VAL A O 1
ATOM 2796 N N . ILE A 1 360 ? 5.988 18.297 -10.227 1 98.88 360 ILE A N 1
ATOM 2797 C CA . ILE A 1 360 ? 7.324 18.844 -10.039 1 98.88 360 ILE A CA 1
ATOM 2798 C C . ILE A 1 360 ? 7.57 19.953 -11.055 1 98.88 360 ILE A C 1
ATOM 2800 O O . ILE A 1 360 ? 8.109 21.016 -10.719 1 98.88 360 ILE A O 1
ATOM 2804 N N . ASP A 1 361 ? 7.168 19.734 -12.32 1 98.69 361 ASP A N 1
ATOM 2805 C CA . ASP A 1 361 ? 7.289 20.75 -13.352 1 98.69 361 ASP A CA 1
ATOM 2806 C C . ASP A 1 361 ? 6.578 22.031 -12.945 1 98.69 361 ASP A C 1
ATOM 2808 O O . ASP A 1 361 ? 7.133 23.125 -13.062 1 98.69 361 ASP A O 1
ATOM 2812 N N . GLU A 1 362 ? 5.363 21.922 -12.453 1 98.44 362 GLU A N 1
ATOM 2813 C CA . GLU A 1 362 ? 4.582 23.078 -12.008 1 98.44 362 GLU A CA 1
ATOM 2814 C C . GLU A 1 362 ? 5.297 23.828 -10.898 1 98.44 362 GLU A C 1
ATOM 2816 O O . GLU A 1 362 ? 5.375 25.062 -10.922 1 98.44 362 GLU A O 1
ATOM 2821 N N . ILE A 1 363 ? 5.766 23.078 -9.953 1 98.81 363 ILE A N 1
ATOM 2822 C CA . ILE A 1 363 ? 6.391 23.672 -8.773 1 98.81 363 ILE A CA 1
ATOM 2823 C C . ILE A 1 363 ? 7.641 24.453 -9.188 1 98.81 363 ILE A C 1
ATOM 2825 O O . ILE A 1 363 ? 7.812 25.609 -8.805 1 98.81 363 ILE A O 1
ATOM 2829 N N . LEU A 1 364 ? 8.461 23.812 -9.984 1 98.56 364 LEU A N 1
ATOM 2830 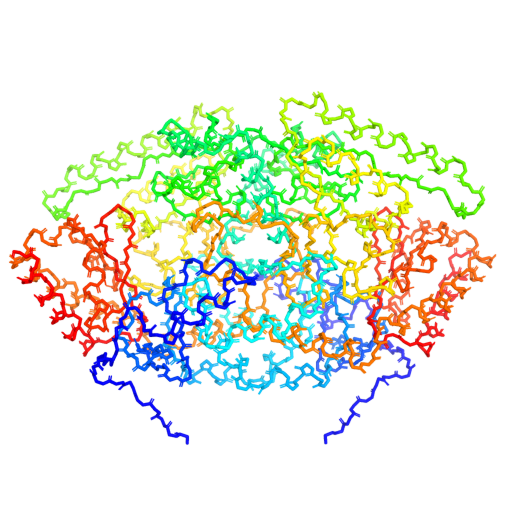C CA . LEU A 1 364 ? 9.742 24.406 -10.359 1 98.56 364 LEU A CA 1
ATOM 2831 C C . LEU A 1 364 ? 9.539 25.562 -11.344 1 98.56 364 LEU A C 1
ATOM 2833 O O . LEU A 1 364 ? 10.117 26.625 -11.164 1 98.56 364 LEU A O 1
ATOM 2837 N N . ASN A 1 365 ? 8.719 25.359 -12.406 1 98.38 365 ASN A N 1
ATOM 2838 C CA . ASN A 1 365 ? 8.531 26.359 -13.453 1 98.38 365 ASN A CA 1
ATOM 2839 C C . ASN A 1 365 ? 7.859 27.625 -12.914 1 98.38 365 ASN A C 1
ATOM 2841 O O . ASN A 1 365 ? 8.156 28.734 -13.367 1 98.38 365 ASN A O 1
ATOM 2845 N N . LYS A 1 366 ? 6.977 27.469 -11.945 1 98.31 366 LYS A N 1
ATOM 2846 C CA . LYS A 1 366 ? 6.215 28.609 -11.445 1 98.31 366 LYS A CA 1
ATOM 2847 C C . LYS A 1 366 ? 6.766 29.094 -10.102 1 98.31 366 LYS A C 1
ATOM 2849 O O . LYS A 1 366 ? 6.156 29.938 -9.445 1 98.31 366 LYS A O 1
ATOM 2854 N N . LYS A 1 367 ? 7.891 28.547 -9.664 1 98.56 367 LYS A N 1
ATOM 2855 C CA . LYS A 1 367 ? 8.555 28.922 -8.414 1 98.56 367 LYS A CA 1
ATOM 2856 C C . LYS A 1 367 ? 7.566 28.922 -7.246 1 98.56 367 LYS A C 1
ATOM 2858 O O . LYS A 1 367 ? 7.496 29.875 -6.484 1 98.56 367 LYS A O 1
ATOM 2863 N N . LEU A 1 368 ? 6.82 27.844 -7.18 1 98.81 368 LEU A N 1
ATOM 2864 C CA . LEU A 1 368 ? 5.691 27.797 -6.258 1 98.81 368 LEU A CA 1
ATOM 2865 C C . LEU A 1 368 ? 6.172 27.688 -4.812 1 98.81 368 LEU A C 1
ATOM 2867 O O . LEU A 1 368 ? 5.48 28.125 -3.889 1 98.81 368 LEU A O 1
ATOM 2871 N N . VAL A 1 369 ? 7.383 27.125 -4.555 1 98.81 369 VA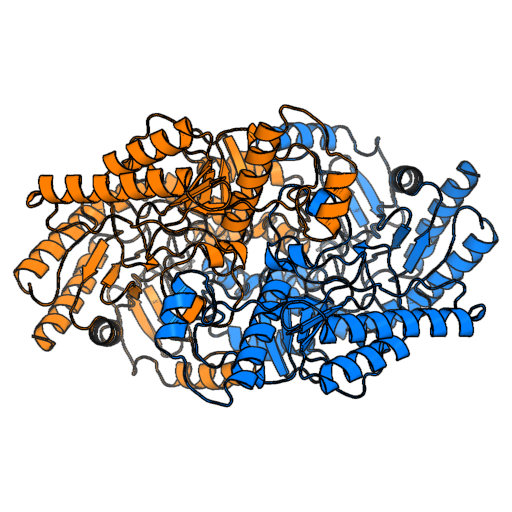L A N 1
ATOM 2872 C CA . VAL A 1 369 ? 7.91 27.016 -3.197 1 98.81 369 VAL A CA 1
ATOM 2873 C C . VAL A 1 369 ? 8.18 28.406 -2.633 1 98.81 369 VAL A C 1
ATOM 2875 O O . VAL A 1 369 ? 7.793 28.703 -1.503 1 98.81 369 VAL A O 1
ATOM 2878 N N . GLU A 1 370 ? 8.82 29.234 -3.42 1 98.56 370 GLU A N 1
ATOM 2879 C CA . GLU A 1 370 ? 9.102 30.609 -3.025 1 98.56 370 GLU A CA 1
ATOM 2880 C C . GLU A 1 370 ? 7.805 31.406 -2.824 1 98.56 370 GLU A C 1
ATOM 2882 O O . GLU A 1 370 ? 7.676 32.156 -1.863 1 98.56 370 GLU A O 1
ATOM 2887 N N . LYS A 1 371 ? 6.91 31.203 -3.709 1 98.44 371 LYS A N 1
ATOM 2888 C CA . LYS A 1 371 ? 5.621 31.891 -3.613 1 98.44 371 LYS A CA 1
ATOM 2889 C C . LYS A 1 371 ? 4.875 31.469 -2.348 1 98.44 371 LYS A C 1
ATOM 2891 O O . LYS A 1 371 ? 4.246 32.312 -1.69 1 98.44 371 LYS A O 1
ATOM 2896 N N . THR A 1 372 ? 4.918 30.188 -2.039 1 98.69 372 THR A N 1
ATOM 2897 C CA . THR A 1 372 ? 4.281 29.672 -0.833 1 98.69 372 THR A CA 1
ATOM 2898 C C . THR A 1 372 ? 4.871 30.328 0.413 1 98.69 372 THR A C 1
ATOM 2900 O O . THR A 1 372 ? 4.145 30.672 1.344 1 98.69 372 THR A O 1
ATOM 2903 N N . ALA A 1 373 ? 6.199 30.484 0.414 1 98.75 373 ALA A N 1
ATOM 2904 C CA . ALA A 1 373 ? 6.863 31.156 1.526 1 98.75 373 ALA A CA 1
ATOM 2905 C C . ALA A 1 373 ? 6.371 32.594 1.667 1 98.75 373 ALA A C 1
ATOM 2907 O O . ALA A 1 373 ? 6.098 33.062 2.775 1 98.75 373 ALA A O 1
ATOM 2908 N N . GLN A 1 374 ? 6.242 33.281 0.565 1 98.56 374 GLN A N 1
ATOM 2909 C CA . GLN A 1 374 ? 5.832 34.656 0.557 1 98.56 374 GLN A CA 1
ATOM 2910 C C . GLN A 1 374 ? 4.387 34.812 1.024 1 98.56 374 GLN A C 1
ATOM 2912 O O . GLN A 1 374 ? 4.102 35.625 1.913 1 98.56 374 GLN A O 1
ATOM 2917 N N . VAL A 1 375 ? 3.502 34.094 0.39 1 98.56 375 VAL A N 1
ATOM 2918 C CA . VAL A 1 375 ? 2.084 34.156 0.73 1 98.56 375 VAL A CA 1
ATOM 2919 C C . VAL A 1 375 ? 1.875 33.719 2.176 1 98.56 375 VAL A C 1
ATOM 2921 O O . VAL A 1 375 ? 1.018 34.25 2.879 1 98.56 375 VAL A O 1
ATOM 2924 N N . GLY A 1 376 ? 2.666 32.719 2.604 1 98.62 376 GLY A N 1
ATOM 2925 C CA . GLY A 1 376 ? 2.592 32.219 3.975 1 98.62 376 GLY A CA 1
ATOM 2926 C C . GLY A 1 376 ? 2.891 33.312 5 1 98.62 376 GLY A C 1
ATOM 2927 O O . GLY A 1 376 ? 2.262 33.344 6.059 1 98.62 376 GLY A O 1
ATOM 2928 N N . ALA A 1 377 ? 3.875 34.156 4.695 1 98.5 377 ALA A N 1
ATOM 2929 C CA . ALA A 1 377 ? 4.219 35.25 5.602 1 98.5 377 ALA A CA 1
ATOM 2930 C C . ALA A 1 377 ? 3.055 36.219 5.754 1 98.5 377 ALA A C 1
ATOM 2932 O O . ALA A 1 377 ? 2.734 36.656 6.863 1 98.5 377 ALA A O 1
ATOM 2933 N N . VAL A 1 378 ? 2.402 36.562 4.645 1 98.69 378 VAL A N 1
ATOM 2934 C CA . VAL A 1 378 ? 1.258 37.469 4.664 1 98.69 378 VAL A CA 1
ATOM 2935 C C . VAL A 1 378 ? 0.104 36.844 5.43 1 98.69 378 VAL A C 1
ATOM 2937 O O . VAL A 1 378 ? -0.539 37.5 6.258 1 98.69 378 VAL A O 1
ATOM 2940 N N . LEU A 1 379 ? -0.138 35.594 5.148 1 98.69 379 LEU A N 1
ATOM 2941 C CA . LEU A 1 379 ? -1.22 34.875 5.793 1 98.69 379 LEU A CA 1
ATOM 2942 C C . LEU A 1 379 ? -1.001 34.781 7.301 1 98.69 379 LEU A C 1
ATOM 2944 O O . LEU A 1 379 ? -1.927 35.031 8.078 1 98.69 379 LEU A O 1
ATOM 2948 N N . TYR A 1 380 ? 0.226 34.406 7.715 1 98.62 380 TYR A N 1
ATOM 2949 C CA . TYR A 1 380 ? 0.536 34.312 9.141 1 98.62 380 TYR A CA 1
ATOM 2950 C C . TYR A 1 380 ? 0.304 35.656 9.836 1 98.62 380 TYR A C 1
ATOM 2952 O O . TYR A 1 380 ? -0.295 35.688 10.914 1 98.62 380 TYR A O 1
ATOM 2960 N N . ASN A 1 381 ? 0.824 36.719 9.234 1 98.44 381 ASN A N 1
ATOM 2961 C CA . ASN A 1 381 ? 0.672 38.031 9.828 1 98.44 381 ASN A CA 1
ATOM 2962 C C . ASN A 1 381 ? -0.797 38.438 9.93 1 98.44 381 ASN A C 1
ATOM 2964 O O . ASN A 1 381 ? -1.204 39.062 10.906 1 98.44 381 ASN A O 1
ATOM 2968 N N . SER A 1 382 ? -1.558 38.125 8.93 1 98.5 382 SER A N 1
ATOM 2969 C CA . SER A 1 382 ? -2.99 38.406 8.953 1 98.5 382 SER A CA 1
ATOM 2970 C C . SER A 1 382 ? -3.684 37.625 10.078 1 98.5 382 SER A C 1
ATOM 2972 O O . SER A 1 382 ? -4.535 38.188 10.781 1 98.5 382 SER A O 1
ATOM 2974 N N . LEU A 1 383 ? -3.33 36.406 10.273 1 98.5 383 LEU A N 1
ATOM 2975 C CA . LEU A 1 383 ? -3.916 35.594 11.336 1 98.5 383 LEU A CA 1
ATOM 2976 C C . LEU A 1 383 ? -3.471 36.062 12.703 1 98.5 383 LEU A C 1
ATOM 2978 O O . LEU A 1 383 ? -4.23 36 13.672 1 98.5 383 LEU A O 1
ATOM 2982 N N . ALA A 1 384 ? -2.201 36.531 12.758 1 98.06 384 ALA A N 1
ATOM 2983 C CA . ALA A 1 384 ? -1.716 37.125 14.008 1 98.06 384 ALA A CA 1
ATOM 2984 C C . ALA A 1 384 ? -2.551 38.312 14.414 1 98.06 384 ALA A C 1
ATOM 2986 O O . ALA A 1 384 ? -2.85 38.5 15.594 1 98.06 384 ALA A O 1
ATOM 2987 N N . THR A 1 385 ? -2.867 39.125 13.461 1 98.06 385 THR A N 1
ATOM 2988 C CA . THR A 1 385 ? -3.723 40.281 13.711 1 98.06 385 THR A CA 1
ATOM 2989 C C . THR A 1 385 ? -5.098 39.844 14.203 1 98.06 385 THR A C 1
ATOM 2991 O O . THR A 1 385 ? -5.637 40.406 15.148 1 98.06 385 THR A O 1
ATOM 2994 N N . LEU A 1 386 ? -5.664 38.844 13.578 1 97.81 386 LEU A N 1
ATOM 2995 C CA . LEU A 1 386 ? -6.953 38.312 13.992 1 97.81 386 LEU A CA 1
ATOM 2996 C C . LEU A 1 386 ? -6.871 37.719 15.398 1 97.81 386 LEU A C 1
ATOM 2998 O O . LEU A 1 386 ? -7.824 37.812 16.172 1 97.81 386 LEU A O 1
ATOM 3002 N N . ALA A 1 387 ? -5.766 37.062 15.68 1 97.5 387 ALA A N 1
ATOM 3003 C CA . ALA A 1 387 ? -5.555 36.469 16.984 1 97.5 387 ALA A CA 1
ATOM 3004 C C . ALA A 1 387 ? -5.574 37.531 18.094 1 97.5 387 ALA A C 1
ATOM 3006 O O . ALA A 1 387 ? -6.035 37.25 19.203 1 97.5 387 ALA A O 1
ATOM 3007 N N . ALA A 1 388 ? -5.027 38.656 17.781 1 97.25 388 ALA A N 1
ATOM 3008 C CA . ALA A 1 388 ? -5.043 39.75 18.734 1 97.25 388 ALA A CA 1
ATOM 3009 C C . ALA A 1 388 ? -6.469 40.25 18.984 1 97.25 388 ALA A C 1
ATOM 3011 O O . ALA A 1 388 ? -6.812 40.625 20.109 1 97.25 388 ALA A O 1
ATOM 3012 N N . LYS A 1 389 ? -7.238 40.219 18 1 97.44 389 LYS A N 1
ATOM 3013 C CA . LYS A 1 389 ? -8.625 40.656 18.109 1 97.44 389 LYS A CA 1
ATOM 3014 C C . LYS A 1 389 ? -9.5 39.594 18.766 1 97.44 389 LYS A C 1
ATOM 3016 O O . LYS A 1 389 ? -10.438 39.938 19.5 1 97.44 389 LYS A O 1
ATOM 3021 N N . TYR A 1 390 ? -9.211 38.344 18.547 1 97.75 390 TYR A N 1
ATOM 3022 C CA . TYR A 1 390 ? -9.984 37.219 19.094 1 97.75 390 TYR A CA 1
ATOM 3023 C C . TYR A 1 390 ? -9.086 36.219 19.828 1 97.75 390 TYR A C 1
ATOM 3025 O O . TYR A 1 390 ? -9 35.062 19.438 1 97.75 390 TYR A O 1
ATOM 3033 N N . PRO A 1 391 ? -8.492 36.625 20.922 1 96.19 391 PRO A N 1
ATOM 3034 C CA . PRO A 1 391 ? -7.48 35.812 21.594 1 96.19 391 PRO A CA 1
ATOM 3035 C C . PRO A 1 391 ? -8.062 34.531 22.156 1 96.19 391 PRO A C 1
ATOM 3037 O O . PRO A 1 391 ? -7.324 33.562 22.359 1 96.19 391 PRO A O 1
ATOM 3040 N N . HIS A 1 392 ? -9.344 34.469 22.359 1 96.56 392 HIS A N 1
ATOM 3041 C CA . HIS A 1 392 ? -9.969 33.25 22.875 1 96.56 392 HIS A CA 1
ATOM 3042 C C . HIS A 1 392 ? -10.18 32.219 21.781 1 96.56 392 HIS A C 1
ATOM 3044 O O . HIS A 1 392 ? -10.297 31.031 22.062 1 96.56 392 HIS A O 1
ATOM 3050 N N . GLN A 1 393 ? -10.258 32.656 20.516 1 97.56 393 GLN A N 1
ATOM 3051 C CA . GLN A 1 393 ? -10.57 31.781 19.391 1 97.56 393 GLN A CA 1
ATOM 3052 C C . GLN A 1 393 ? -9.289 31.297 18.703 1 97.56 393 GLN A C 1
ATOM 3054 O O . GLN A 1 393 ? -9.273 30.219 18.109 1 97.56 393 GLN A O 1
ATOM 3059 N N . ILE A 1 394 ? -8.266 32.125 18.734 1 98.12 394 ILE A N 1
ATOM 3060 C CA . ILE A 1 394 ? -6.984 31.75 18.156 1 98.12 394 ILE A CA 1
ATOM 3061 C C . ILE A 1 394 ? -5.918 31.688 19.234 1 98.12 394 ILE A C 1
ATOM 3063 O O . ILE A 1 394 ? -5.418 32.719 19.688 1 98.12 394 ILE A O 1
ATOM 3067 N N . GLN A 1 395 ? -5.586 30.484 19.578 1 97.5 395 GLN A N 1
ATOM 3068 C CA . GLN A 1 395 ? -4.57 30.25 20.594 1 97.5 395 GLN A CA 1
ATOM 3069 C C . GLN A 1 395 ? -3.373 29.5 20.016 1 97.5 395 GLN A C 1
ATOM 3071 O O . GLN A 1 395 ? -3.525 28.688 19.094 1 97.5 395 GLN A O 1
ATOM 3076 N N . SER A 1 396 ? -2.164 29.812 20.5 1 97.69 396 SER A N 1
ATOM 3077 C CA . SER A 1 396 ? -0.94 29.125 20.109 1 97.69 396 SER A CA 1
ATOM 3078 C C . SER A 1 396 ? -0.76 29.109 18.594 1 97.69 396 SER A C 1
ATOM 3080 O O . SER A 1 396 ? -0.55 28.062 18 1 97.69 396 SER A O 1
ATOM 3082 N N . LEU A 1 397 ? -0.941 30.328 18 1 98.31 397 LEU A N 1
ATOM 3083 C CA . LEU A 1 397 ? -0.716 30.438 16.562 1 98.31 397 LEU A CA 1
ATOM 3084 C C . LEU A 1 397 ? 0.676 29.938 16.188 1 98.31 397 LEU A C 1
ATOM 3086 O O . LEU A 1 397 ? 1.673 30.375 16.766 1 98.31 397 LEU A O 1
ATOM 3090 N N . ARG A 1 398 ? 0.798 29 15.281 1 97.62 398 ARG A N 1
ATOM 3091 C CA . ARG A 1 398 ? 2.082 28.406 14.922 1 97.62 398 ARG A CA 1
ATOM 3092 C C . ARG A 1 398 ? 2.23 28.281 13.414 1 97.62 398 ARG A C 1
ATOM 3094 O O . ARG A 1 398 ? 1.24 28.328 12.68 1 97.62 398 ARG A O 1
ATOM 3101 N N . GLY A 1 399 ? 3.471 28.156 12.953 1 97.88 399 GLY A N 1
ATOM 3102 C CA . GLY A 1 399 ? 3.787 28.062 11.539 1 97.88 399 GLY A CA 1
ATOM 3103 C C . GLY A 1 399 ? 4.422 29.312 10.977 1 97.88 399 GLY A C 1
ATOM 3104 O O . GLY A 1 399 ? 4.41 29.531 9.758 1 97.88 399 GLY A O 1
ATOM 3105 N N . LYS A 1 400 ? 4.93 30.25 11.875 1 97.44 400 LYS A N 1
ATOM 3106 C CA . LYS A 1 400 ? 5.656 31.422 11.391 1 97.44 400 LYS A CA 1
ATOM 3107 C C . LYS A 1 400 ? 6.836 31.016 10.516 1 97.44 400 LYS A C 1
ATOM 3109 O O . LYS A 1 400 ? 7.641 30.156 10.906 1 97.44 400 LYS A O 1
ATOM 3114 N N . ASN A 1 401 ? 6.961 31.562 9.328 1 97.06 401 ASN A N 1
ATOM 3115 C CA . ASN A 1 401 ? 8.023 31.328 8.352 1 97.06 401 ASN A CA 1
ATOM 3116 C C . ASN A 1 401 ? 8.047 29.875 7.891 1 97.06 401 ASN A C 1
ATOM 3118 O O . ASN A 1 401 ? 9.102 29.344 7.539 1 97.06 401 ASN A O 1
ATOM 3122 N N . LYS A 1 402 ? 6.953 29.172 7.965 1 98.5 402 LYS A N 1
ATOM 3123 C CA . LYS A 1 402 ? 6.812 27.812 7.477 1 98.5 402 LYS A CA 1
ATOM 3124 C C . LYS A 1 402 ? 5.785 27.734 6.348 1 98.5 402 LYS A C 1
ATOM 3126 O O . LYS A 1 402 ? 4.934 26.844 6.34 1 98.5 402 LYS A O 1
ATOM 3131 N N . GLY A 1 403 ? 5.875 28.734 5.438 1 98.44 403 GLY A N 1
ATOM 3132 C CA . GLY A 1 403 ? 4.93 28.766 4.328 1 98.44 403 GLY A CA 1
ATOM 3133 C C . GLY A 1 403 ? 3.484 28.859 4.777 1 98.44 403 GLY A C 1
ATOM 3134 O O . GLY A 1 403 ? 3.143 29.703 5.617 1 98.44 403 GLY A O 1
ATOM 3135 N N . THR A 1 404 ? 2.639 28.078 4.117 1 98 404 THR A N 1
ATOM 3136 C CA . THR A 1 404 ? 1.218 28.141 4.449 1 98 404 THR A CA 1
ATOM 3137 C C . THR A 1 404 ? 0.842 27.031 5.43 1 98 404 THR A C 1
ATOM 3139 O O . THR A 1 404 ? -0.341 26.766 5.645 1 98 404 THR A O 1
ATOM 3142 N N . TYR A 1 405 ? 1.889 26.312 5.906 1 98.12 405 TYR A N 1
ATOM 3143 C CA . TYR A 1 405 ? 1.678 25.297 6.922 1 98.12 405 TYR A CA 1
ATOM 3144 C C . TYR A 1 405 ? 1.459 25.922 8.297 1 98.12 405 TYR A C 1
ATOM 3146 O O . TYR A 1 405 ? 2.365 25.922 9.133 1 98.12 405 TYR A O 1
ATOM 3154 N N . ILE A 1 406 ? 0.217 26.484 8.555 1 98.69 406 ILE A N 1
ATOM 3155 C CA . ILE A 1 406 ? -0.136 27.297 9.711 1 98.69 406 ILE A CA 1
ATOM 3156 C C . ILE A 1 406 ? -1.299 26.656 10.461 1 98.69 406 ILE A C 1
ATOM 3158 O O . ILE A 1 406 ? -2.193 26.062 9.844 1 98.69 406 ILE A O 1
ATOM 3162 N N . ALA A 1 407 ? -1.282 26.719 11.797 1 98.75 407 ALA A N 1
ATOM 3163 C CA . ALA A 1 407 ? -2.34 26.141 12.625 1 98.75 407 ALA A CA 1
ATOM 3164 C C . ALA A 1 407 ? -2.541 26.953 13.898 1 98.75 407 ALA A C 1
ATOM 3166 O O . ALA A 1 407 ? -1.686 27.766 14.273 1 98.75 407 ALA A O 1
ATOM 3167 N N . PHE A 1 408 ? -3.625 26.812 14.555 1 98.75 408 PHE A N 1
ATOM 3168 C CA . PHE A 1 408 ? -3.916 27.391 15.859 1 98.75 408 PHE A CA 1
ATOM 3169 C C . PHE A 1 408 ? -4.934 26.547 16.625 1 98.75 408 PHE A C 1
ATOM 3171 O O . PHE A 1 408 ? -5.617 25.719 16.031 1 98.75 408 PHE A O 1
ATOM 3178 N N . ASP A 1 409 ? -4.973 26.672 17.906 1 98.38 409 ASP A N 1
ATOM 3179 C CA . ASP A 1 409 ? -5.949 25.969 18.75 1 98.38 409 ASP A CA 1
ATOM 3180 C C . ASP A 1 409 ? -7.188 26.844 18.969 1 98.38 409 ASP A C 1
ATOM 3182 O O . ASP A 1 409 ? -7.102 28.078 18.953 1 98.38 409 ASP A O 1
ATOM 3186 N N . THR A 1 410 ? -8.242 26.266 19.047 1 98.12 410 THR A N 1
ATOM 3187 C CA . THR A 1 410 ? -9.508 26.906 19.359 1 98.12 410 THR A CA 1
ATOM 3188 C C . THR A 1 410 ? -10.328 26.047 20.328 1 98.12 410 THR A C 1
ATOM 3190 O O . THR A 1 410 ? -10.141 24.844 20.406 1 98.12 410 THR A O 1
ATOM 3193 N N . PRO A 1 411 ? -11.156 26.641 21.203 1 96.75 411 PRO A N 1
ATOM 3194 C CA . PRO A 1 411 ? -11.906 25.891 22.203 1 96.75 411 PRO A CA 1
ATOM 3195 C C . PRO A 1 411 ? -12.797 24.812 21.609 1 96.75 411 PRO A C 1
ATOM 3197 O O . PRO A 1 411 ? -12.977 23.75 22.203 1 96.75 411 PRO A O 1
ATOM 3200 N N . ASP A 1 412 ? -13.359 25.062 20.469 1 96.62 412 ASP A N 1
ATOM 3201 C CA . ASP A 1 412 ? -14.266 24.125 19.812 1 96.62 412 ASP A CA 1
ATOM 3202 C C . ASP A 1 412 ? -14.008 24.062 18.312 1 96.62 412 ASP A C 1
ATOM 3204 O O . ASP A 1 412 ? -14.719 24.688 17.531 1 96.62 412 ASP A O 1
ATOM 3208 N N . SER A 1 413 ? -13.055 23.234 17.969 1 97.25 413 SER A N 1
ATOM 3209 C CA . SER A 1 413 ? -12.656 23.156 16.578 1 97.25 413 SER A CA 1
ATOM 3210 C C . SER A 1 413 ? -13.781 22.594 15.703 1 97.25 413 SER A C 1
ATOM 3212 O O . SER A 1 413 ? -13.945 23 14.555 1 97.25 413 SER A O 1
ATOM 3214 N N . SER A 1 414 ? -14.602 21.703 16.234 1 96.5 414 SER A N 1
ATOM 3215 C CA . SER A 1 414 ? -15.688 21.094 15.477 1 96.5 414 SER A CA 1
ATOM 3216 C C . SER A 1 414 ? -16.719 22.125 15.031 1 96.5 414 SER A C 1
ATOM 3218 O O . SER A 1 414 ? -17.125 22.141 13.867 1 96.5 414 SER A O 1
ATOM 3220 N N . THR A 1 415 ? -17.109 22.938 15.984 1 97.31 415 THR A N 1
ATOM 3221 C CA . THR A 1 415 ? -18.078 23.984 15.68 1 97.31 415 THR A CA 1
ATOM 3222 C C . THR A 1 415 ? -17.5 24.984 14.672 1 97.31 415 THR A C 1
ATOM 3224 O O . THR A 1 415 ? -18.188 25.422 13.75 1 97.31 415 THR A O 1
ATOM 3227 N N . LEU A 1 416 ? -16.266 25.312 14.906 1 98.06 416 LEU A N 1
ATOM 3228 C CA . LEU A 1 416 ? -15.617 26.25 13.992 1 98.06 416 LEU A CA 1
ATOM 3229 C C . LEU A 1 416 ? -15.602 25.703 12.57 1 98.06 416 LEU A C 1
ATOM 3231 O O . LEU A 1 416 ? -15.93 26.406 11.625 1 98.06 416 LEU A O 1
ATOM 3235 N N . LEU A 1 417 ? -15.227 24.422 12.391 1 97.88 417 LEU A N 1
ATOM 3236 C CA . LEU A 1 417 ? -15.141 23.812 11.07 1 97.88 417 LEU A CA 1
ATOM 3237 C C . LEU A 1 417 ? -16.5 23.812 10.383 1 97.88 417 LEU A C 1
ATOM 3239 O O . LEU A 1 417 ? -16.594 24.109 9.188 1 97.88 417 LEU A O 1
ATOM 3243 N N . LYS A 1 418 ? -17.516 23.453 11.125 1 97.38 418 LYS A N 1
ATOM 3244 C CA . LYS A 1 418 ? -18.859 23.422 10.57 1 97.38 418 LYS A CA 1
ATOM 3245 C C . LYS A 1 418 ? -19.281 24.797 10.07 1 97.38 418 LYS A C 1
ATOM 3247 O O . LYS A 1 418 ? -19.781 24.938 8.945 1 97.38 418 LYS A O 1
ATOM 3252 N N . LYS A 1 419 ? -19.078 25.812 10.875 1 98.12 419 LYS A N 1
ATOM 3253 C CA . LYS A 1 419 ? -19.469 27.172 10.516 1 98.12 419 LYS A CA 1
ATOM 3254 C C . LYS A 1 419 ? -18.656 27.688 9.328 1 98.12 419 LYS A C 1
ATOM 3256 O O . LYS A 1 419 ? -19.172 28.406 8.469 1 98.12 419 LYS A O 1
ATOM 3261 N N . MET A 1 420 ? -17.359 27.359 9.312 1 98.5 420 MET A N 1
ATOM 3262 C CA . MET A 1 420 ? -16.5 27.75 8.195 1 98.5 420 MET A CA 1
ATOM 3263 C C . MET A 1 420 ? -17 27.141 6.891 1 98.5 420 MET A C 1
ATOM 3265 O O . MET A 1 420 ? -17.047 27.812 5.859 1 98.5 420 MET A O 1
ATOM 3269 N N . ARG A 1 421 ? -17.359 25.859 6.938 1 98 421 ARG A N 1
ATOM 3270 C CA . ARG A 1 421 ? -17.859 25.172 5.75 1 98 421 ARG A CA 1
ATOM 3271 C C . ARG A 1 421 ? -19.172 25.797 5.266 1 98 421 ARG A C 1
ATOM 3273 O O . ARG A 1 421 ? -19.406 25.891 4.059 1 98 421 ARG A O 1
ATOM 3280 N N . GLU A 1 422 ? -20 26.188 6.172 1 97.75 422 GLU A N 1
ATOM 3281 C CA . GLU A 1 422 ? -21.266 26.828 5.828 1 97.75 422 GLU A CA 1
ATOM 3282 C C . GLU A 1 422 ? -21.031 28.172 5.129 1 97.75 422 GLU A C 1
ATOM 3284 O O . GLU A 1 422 ? -21.906 28.656 4.41 1 97.75 422 GLU A O 1
ATOM 3289 N N . LEU A 1 423 ? -19.844 28.703 5.398 1 98.12 423 LEU A N 1
ATOM 3290 C CA . LEU A 1 423 ? -19.484 29.969 4.754 1 98.12 423 LEU A CA 1
ATOM 3291 C C . LEU A 1 423 ? -18.656 29.703 3.5 1 98.12 423 LEU A C 1
ATOM 3293 O O . LEU A 1 423 ? -18.141 30.641 2.883 1 98.12 423 LEU A O 1
ATOM 3297 N N .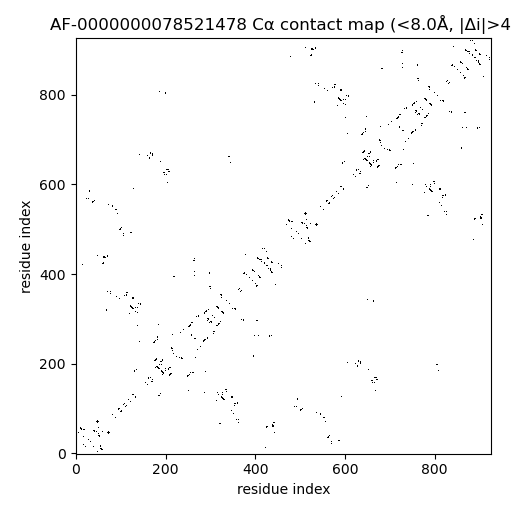 GLY A 1 424 ? -18.469 28.438 3.15 1 98.25 424 GLY A N 1
ATOM 3298 C CA . GLY A 1 424 ? -17.812 28.094 1.897 1 98.25 424 GLY A CA 1
ATOM 3299 C C . GLY A 1 424 ? -16.312 27.891 2.039 1 98.25 424 GLY A C 1
ATOM 3300 O O . GLY A 1 424 ? -15.578 27.984 1.058 1 98.25 424 GLY A O 1
ATOM 3301 N N . ILE A 1 425 ? -15.812 27.719 3.207 1 98.69 425 ILE A N 1
ATOM 3302 C CA . ILE A 1 425 ? -14.406 27.406 3.426 1 98.69 425 ILE A CA 1
ATOM 3303 C C . ILE A 1 425 ? -14.258 25.953 3.865 1 98.69 425 ILE A C 1
ATOM 3305 O O . ILE A 1 425 ? -14.773 25.562 4.914 1 98.69 425 ILE A O 1
ATOM 3309 N N . ASN A 1 426 ? -13.633 25.141 3.031 1 98.56 426 ASN A N 1
ATOM 3310 C CA . ASN A 1 426 ? -13.32 23.766 3.412 1 98.56 426 ASN A CA 1
ATOM 3311 C C . ASN A 1 426 ? -11.984 23.688 4.152 1 98.56 426 ASN A C 1
ATOM 3313 O O . ASN A 1 426 ? -10.922 23.781 3.539 1 98.56 426 ASN A O 1
ATOM 3317 N N . ILE A 1 427 ? -12 23.578 5.461 1 98.38 427 ILE A N 1
ATOM 3318 C CA . ILE A 1 427 ? -10.836 23.578 6.34 1 98.38 427 ILE A CA 1
ATOM 3319 C C . ILE A 1 427 ? -10.93 22.406 7.309 1 98.38 427 ILE A C 1
ATOM 3321 O O . ILE A 1 427 ? -11.992 21.797 7.465 1 98.38 427 ILE A O 1
ATOM 3325 N N . GLY A 1 428 ? -9.781 21.938 7.844 1 97.62 428 GLY A N 1
ATOM 3326 C CA . GLY A 1 428 ? -9.781 20.75 8.688 1 97.62 428 GLY A CA 1
ATOM 3327 C C . GLY A 1 428 ? -9.156 20.984 10.047 1 97.62 428 GLY A C 1
ATOM 3328 O O . GLY A 1 428 ? -8.562 22.031 10.297 1 97.62 428 GLY A O 1
ATOM 3329 N N . SER A 1 429 ? -9.352 20.016 10.875 1 97.69 429 SER A N 1
ATOM 3330 C CA . SER A 1 429 ? -8.75 20.031 12.211 1 97.69 429 SER A CA 1
ATOM 3331 C C . SER A 1 429 ? -7.746 18.891 12.367 1 97.69 429 SER A C 1
ATOM 3333 O O . SER A 1 429 ? -7.648 18.016 11.508 1 97.69 429 SER A O 1
ATOM 3335 N N . CYS A 1 430 ? -6.965 18.906 13.352 1 97.25 430 CYS A N 1
ATOM 3336 C CA . CYS A 1 430 ? -6.051 17.844 13.773 1 97.25 430 CYS A CA 1
ATOM 3337 C C . CYS A 1 430 ? -5.777 17.938 15.273 1 97.25 430 CYS A C 1
ATOM 3339 O O . CYS A 1 430 ? -6.207 18.875 15.938 1 97.25 430 CYS A O 1
ATOM 3341 N N . GLY A 1 431 ? -5.156 16.922 15.805 1 96.62 431 GLY A N 1
ATOM 3342 C CA . GLY A 1 431 ? -4.949 16.906 17.25 1 96.62 431 GLY A CA 1
ATOM 3343 C C . GLY A 1 431 ? -6.246 16.906 18.031 1 96.62 431 GLY A C 1
ATOM 3344 O O . GLY A 1 431 ? -7.203 16.219 17.656 1 96.62 431 GLY A O 1
ATOM 3345 N N . VAL A 1 432 ? -6.238 17.641 19.125 1 94.81 432 VAL A N 1
ATOM 3346 C CA . VAL A 1 432 ? -7.398 17.656 20.016 1 94.81 432 VAL A CA 1
ATOM 3347 C C . VAL A 1 432 ? -8.281 18.859 19.672 1 94.81 432 VAL A C 1
ATOM 3349 O O . VAL A 1 432 ? -9.5 18.734 19.562 1 94.81 432 VAL A O 1
ATOM 3352 N N . GLN A 1 433 ? -7.66 20 19.406 1 96.62 433 GLN A N 1
ATOM 3353 C CA . GLN A 1 433 ? -8.438 21.219 19.25 1 96.62 433 GLN A CA 1
ATOM 3354 C C . GLN A 1 433 ? -7.812 22.156 18.219 1 96.62 433 GLN A C 1
ATOM 3356 O O . GLN A 1 433 ? -8.039 23.359 18.234 1 96.62 433 GLN A O 1
ATOM 3361 N N . THR A 1 434 ? -6.996 21.609 17.344 1 98.38 434 THR A N 1
ATOM 3362 C CA . THR A 1 434 ? -6.203 22.391 16.406 1 98.38 434 THR A CA 1
ATOM 3363 C C . THR A 1 434 ? -6.918 22.531 15.07 1 98.38 434 THR A C 1
ATOM 3365 O O . THR A 1 434 ? -7.453 21.547 14.547 1 98.38 434 THR A O 1
ATOM 3368 N N . VAL A 1 435 ? -6.996 23.734 14.57 1 98.5 435 VAL A N 1
ATOM 3369 C CA . VAL A 1 435 ? -7.391 24 13.195 1 98.5 435 VAL A CA 1
ATOM 3370 C C . VAL A 1 435 ? -6.145 24.172 12.328 1 98.5 435 VAL A C 1
ATOM 3372 O O . VAL A 1 435 ? -5.219 24.906 12.695 1 98.5 435 VAL A O 1
ATOM 3375 N N . ARG A 1 436 ? -6.105 23.484 11.219 1 98.56 436 ARG A N 1
ATOM 3376 C CA . ARG A 1 436 ? -4.895 23.5 10.406 1 98.56 436 ARG A CA 1
ATOM 3377 C C . ARG A 1 436 ? -5.195 23.953 8.977 1 98.56 436 ARG A C 1
ATOM 3379 O O . ARG A 1 436 ? -6.242 23.609 8.422 1 98.56 436 ARG A O 1
ATOM 3386 N N . LEU A 1 437 ? -4.355 24.75 8.422 1 98.56 437 LEU A N 1
ATOM 3387 C CA . LEU A 1 437 ? -4.414 25.188 7.031 1 98.56 437 LEU A CA 1
ATOM 3388 C C . LEU A 1 437 ? -3.502 24.328 6.156 1 98.56 437 LEU A C 1
ATOM 3390 O O . LEU A 1 437 ? -2.344 24.094 6.504 1 98.56 437 LEU A O 1
ATOM 3394 N N . ARG A 1 438 ? -4.031 23.766 5.09 1 98.31 438 ARG A N 1
ATOM 3395 C CA . ARG A 1 438 ? -3.297 22.984 4.105 1 98.31 438 ARG A CA 1
ATOM 3396 C C . ARG A 1 438 ? -3.578 23.484 2.689 1 98.31 438 ARG A C 1
ATOM 3398 O O . ARG A 1 438 ? -3.912 22.688 1.803 1 98.31 438 ARG A O 1
ATOM 3405 N N . PRO A 1 439 ? -3.436 24.75 2.4 1 97.62 439 PRO A N 1
ATOM 3406 C CA . PRO A 1 439 ? -3.713 25.203 1.037 1 97.62 439 PRO A CA 1
ATOM 3407 C C . PRO A 1 439 ? -2.764 24.594 0.006 1 97.62 439 PRO A C 1
ATOM 3409 O O . PRO A 1 439 ? -1.699 24.094 0.365 1 97.62 439 PRO A O 1
ATOM 3412 N N . MET A 1 440 ? -3.131 24.656 -1.208 1 98.31 440 MET A N 1
ATOM 3413 C CA . MET A 1 440 ? -2.285 24.25 -2.326 1 98.31 440 MET A CA 1
ATOM 3414 C C . MET A 1 440 ? -1.157 25.25 -2.549 1 98.31 440 MET A C 1
ATOM 3416 O O . MET A 1 440 ? -1.21 26.375 -2.041 1 98.31 440 MET A O 1
ATOM 3420 N N . LEU A 1 441 ? -0.183 24.828 -3.309 1 98.75 441 LEU A N 1
ATOM 3421 C CA . LEU A 1 441 ? 0.962 25.703 -3.533 1 98.75 441 LEU A CA 1
ATOM 3422 C C . LEU A 1 441 ? 0.579 26.891 -4.422 1 98.75 441 LEU A C 1
ATOM 3424 O O . LEU A 1 441 ? 1.29 27.891 -4.465 1 98.75 441 LEU A O 1
ATOM 3428 N N . ILE A 1 442 ? -0.587 26.844 -5.047 1 98.12 442 ILE A N 1
ATOM 3429 C CA . ILE A 1 442 ? -1.024 27.922 -5.934 1 98.12 442 ILE A CA 1
ATOM 3430 C C . ILE A 1 442 ? -1.876 28.922 -5.156 1 98.12 442 ILE A C 1
ATOM 3432 O O . ILE A 1 442 ? -2.416 29.859 -5.734 1 98.12 442 ILE A O 1
ATOM 3436 N N . PHE A 1 443 ? -2.102 28.688 -3.854 1 98.12 443 PHE A N 1
ATOM 3437 C CA . PHE A 1 443 ? -2.764 29.656 -2.979 1 98.12 443 PHE A CA 1
ATOM 3438 C C . PHE A 1 443 ? -2.074 31 -3.045 1 98.12 443 PHE A C 1
ATOM 3440 O O . PHE A 1 443 ? -0.849 31.094 -2.939 1 98.12 443 PHE A O 1
ATOM 3447 N N . GLN A 1 444 ? -2.861 32.062 -3.277 1 96.88 444 GLN A N 1
ATOM 3448 C CA . GLN A 1 444 ? -2.326 33.406 -3.471 1 96.88 444 GLN A CA 1
ATOM 3449 C C . GLN A 1 444 ? -2.896 34.375 -2.441 1 96.88 444 GLN A C 1
ATOM 3451 O O . GLN A 1 444 ? -3.781 34 -1.663 1 96.88 444 GLN A O 1
ATOM 3456 N N . GLU A 1 445 ? -2.352 35.562 -2.471 1 96.88 445 GLU A N 1
ATOM 3457 C CA . GLU A 1 445 ? -2.773 36.594 -1.522 1 96.88 445 GLU A CA 1
ATOM 3458 C C . GLU A 1 445 ? -4.258 36.906 -1.685 1 96.88 445 GLU A C 1
ATOM 3460 O O . GLU A 1 445 ? -4.941 37.219 -0.707 1 96.88 445 GLU A O 1
ATOM 3465 N N . SER A 1 446 ? -4.773 36.812 -2.924 1 96 446 SER A N 1
ATOM 3466 C CA . SER A 1 446 ? -6.176 37.125 -3.193 1 96 446 SER A CA 1
ATOM 3467 C C . SER A 1 446 ? -7.098 36.125 -2.471 1 96 446 SER A C 1
ATOM 3469 O O . SER A 1 446 ? -8.281 36.438 -2.264 1 96 446 SER A O 1
ATOM 3471 N N . HIS A 1 447 ? -6.605 34.938 -2.096 1 97.56 447 HIS A N 1
ATOM 3472 C CA . HIS A 1 447 ? -7.402 33.938 -1.405 1 97.56 447 HIS A CA 1
ATOM 3473 C C . HIS A 1 447 ? -7.465 34.219 0.093 1 97.56 447 HIS A C 1
ATOM 3475 O O . HIS A 1 447 ? -8.297 33.656 0.801 1 97.56 447 HIS A O 1
ATOM 3481 N N . ILE A 1 448 ? -6.602 35.094 0.595 1 97.81 448 ILE A N 1
ATOM 3482 C CA . ILE A 1 448 ? -6.484 35.344 2.025 1 97.81 448 ILE A CA 1
ATOM 3483 C C . ILE A 1 448 ? -7.715 36.094 2.518 1 97.81 448 ILE A C 1
ATOM 3485 O O . ILE A 1 448 ? -8.258 35.781 3.58 1 97.81 448 ILE A O 1
ATOM 3489 N N . ALA A 1 449 ? -8.18 37.031 1.72 1 96.25 449 ALA A N 1
ATOM 3490 C CA . ALA A 1 449 ? -9.266 37.906 2.148 1 96.25 449 ALA A CA 1
ATOM 3491 C C . ALA A 1 449 ? -10.531 37.125 2.428 1 96.25 449 ALA A C 1
ATOM 3493 O O . ALA A 1 449 ? -11.133 37.25 3.5 1 96.25 449 ALA A O 1
ATOM 3494 N N . PRO A 1 450 ? -10.984 36.281 1.457 1 96.75 450 PRO A N 1
ATOM 3495 C CA . PRO A 1 450 ? -12.195 35.531 1.764 1 96.75 450 PRO A CA 1
ATOM 3496 C C . PRO A 1 450 ? -12.008 34.562 2.947 1 96.75 450 PRO A C 1
ATOM 3498 O O . PRO A 1 450 ? -12.953 34.344 3.711 1 96.75 450 PRO A O 1
ATOM 3501 N N . LEU A 1 451 ? -10.852 34.031 3.135 1 98.19 451 LEU A N 1
ATOM 3502 C CA . LEU A 1 451 ? -10.562 33.156 4.262 1 98.19 451 LEU A CA 1
ATOM 3503 C C . LEU A 1 451 ? -10.68 33.906 5.582 1 98.19 451 LEU A C 1
ATOM 3505 O O . LEU A 1 451 ? -11.336 33.438 6.516 1 98.19 451 LEU A O 1
ATOM 3509 N N . LEU A 1 452 ? -10.062 35.125 5.645 1 97.88 452 LEU A N 1
ATOM 3510 C CA . LEU A 1 452 ? -10.07 35.906 6.863 1 97.88 452 LEU A CA 1
ATOM 3511 C C . LEU A 1 452 ? -11.469 36.438 7.168 1 97.88 452 LEU A C 1
ATOM 3513 O O . LEU A 1 452 ? -11.859 36.5 8.336 1 97.88 452 LEU A O 1
ATOM 3517 N N . ALA A 1 453 ? -12.164 36.812 6.125 1 97.5 453 ALA A N 1
ATOM 3518 C CA . ALA A 1 453 ? -13.531 37.281 6.312 1 97.5 453 ALA A CA 1
ATOM 3519 C C . ALA A 1 453 ? -14.406 36.219 6.949 1 97.5 453 ALA A C 1
ATOM 3521 O O . ALA A 1 453 ? -15.242 36.5 7.809 1 97.5 453 ALA A O 1
ATOM 3522 N N . ALA A 1 454 ? -14.234 35 6.492 1 98.31 454 ALA A N 1
ATOM 3523 C CA . ALA A 1 454 ? -14.984 33.906 7.062 1 98.31 454 ALA A CA 1
ATOM 3524 C C . ALA A 1 454 ? -14.617 33.688 8.531 1 98.31 454 ALA A C 1
ATOM 3526 O O . ALA A 1 454 ? -15.492 33.5 9.375 1 98.31 454 ALA A O 1
ATOM 3527 N N . PHE A 1 455 ? -13.32 33.688 8.859 1 98.44 455 PHE A N 1
ATOM 3528 C CA . PHE A 1 455 ? -12.875 33.531 10.242 1 98.44 455 PHE A CA 1
ATOM 3529 C C . PHE A 1 455 ? -13.5 34.625 11.125 1 98.44 455 PHE A C 1
ATOM 3531 O O . PHE A 1 455 ? -14.031 34.344 12.195 1 98.44 455 PHE A O 1
ATOM 3538 N N . GLU A 1 456 ? -13.414 35.781 10.648 1 97.75 456 GLU A N 1
ATOM 3539 C CA . GLU A 1 456 ? -13.922 36.906 11.438 1 97.75 456 GLU A CA 1
ATOM 3540 C C . GLU A 1 456 ? -15.422 36.781 11.695 1 97.75 456 GLU A C 1
ATOM 3542 O O . GLU A 1 456 ? -15.898 37.062 12.789 1 97.75 456 GLU A O 1
ATOM 3547 N N . THR A 1 457 ? -16.125 36.406 10.68 1 97.94 457 THR A N 1
ATOM 3548 C CA . THR A 1 457 ? -17.562 36.188 10.82 1 97.94 457 THR A CA 1
ATOM 3549 C C . THR A 1 457 ? -17.844 35.125 11.875 1 97.94 457 THR A C 1
ATOM 3551 O O . THR A 1 457 ? -18.688 35.344 12.758 1 97.94 457 THR A O 1
ATOM 3554 N N . VAL A 1 458 ? -17.172 34.031 11.812 1 98.25 458 VAL A N 1
ATOM 3555 C CA . VAL A 1 458 ? -17.422 32.906 12.719 1 98.25 458 VAL A CA 1
ATOM 3556 C C . VAL A 1 458 ? -16.984 33.281 14.133 1 98.25 458 VAL A C 1
ATOM 3558 O O . VAL A 1 458 ? -17.688 33 15.109 1 98.25 458 VAL A O 1
ATOM 3561 N N . PHE A 1 459 ? -15.828 33.938 14.227 1 97.81 459 PHE A N 1
ATOM 3562 C CA . PHE A 1 459 ? -15.312 34.312 15.539 1 97.81 459 PHE A CA 1
ATOM 3563 C C . PHE A 1 459 ? -16.25 35.312 16.219 1 97.81 459 PHE A C 1
ATOM 3565 O O . PHE A 1 459 ? -16.469 35.25 17.422 1 97.81 459 PHE A O 1
ATOM 3572 N N . SER A 1 460 ? -16.797 36.188 15.461 1 96.38 460 SER A N 1
ATOM 3573 C CA . SER A 1 460 ? -17.719 37.188 16.016 1 96.38 460 SER A CA 1
ATOM 3574 C C . SER A 1 460 ? -18.984 36.5 16.547 1 96.38 460 SER A C 1
ATOM 3576 O O . SER A 1 460 ? -19.594 37 17.5 1 96.38 460 SER A O 1
ATOM 3578 N N . GLN A 1 461 ? -19.328 35.406 15.977 1 95.56 461 GLN A N 1
ATOM 3579 C CA . GLN A 1 461 ? -20.516 34.656 16.391 1 95.56 461 GLN A CA 1
ATOM 3580 C C . GLN A 1 461 ? -20.234 33.812 17.625 1 95.56 461 GLN A C 1
ATOM 3582 O O . GLN A 1 461 ? -21.156 33.5 18.391 1 95.56 461 GLN A O 1
ATOM 3587 N N . LEU A 1 462 ? -19.078 33.344 17.703 1 92.31 462 LEU A N 1
ATOM 3588 C CA . LEU A 1 462 ? -18.734 32.406 18.781 1 92.31 462 LEU A CA 1
ATOM 3589 C C . LEU A 1 462 ? -18.328 33.188 20.031 1 92.31 462 LEU A C 1
ATOM 3591 O O . LEU A 1 462 ? -18.297 32.594 21.125 1 92.31 462 LEU A O 1
ATOM 3595 N N . GLU A 1 463 ? -17.906 34.344 19.953 1 82.44 463 GLU A N 1
ATOM 3596 C CA . GLU A 1 463 ? -17.578 35.156 21.125 1 82.44 463 GLU A CA 1
ATOM 3597 C C . GLU A 1 463 ? -18.844 35.594 21.875 1 82.44 463 GLU A C 1
ATOM 3599 O O . GLU A 1 463 ? -19.859 35.906 21.25 1 82.44 463 GLU A O 1
ATOM 3604 N N . MET B 1 1 ? -7.469 2.941 -37.625 1 30.05 1 MET B N 1
ATOM 3605 C CA . MET B 1 1 ? -6.527 2.578 -36.594 1 30.05 1 MET B CA 1
ATOM 3606 C C . MET B 1 1 ? -5.984 1.168 -36.812 1 30.05 1 MET B C 1
ATOM 3608 O O . MET B 1 1 ? -6.758 0.214 -36.938 1 30.05 1 MET B O 1
ATOM 3612 N N . HIS B 1 2 ? -4.949 1.008 -37.5 1 37.97 2 HIS B N 1
ATOM 3613 C CA . HIS B 1 2 ? -4.367 -0.271 -37.875 1 37.97 2 HIS B CA 1
ATOM 3614 C C . HIS B 1 2 ? -4.371 -1.256 -36.719 1 37.97 2 HIS B C 1
ATOM 3616 O O . HIS B 1 2 ? -3.861 -0.949 -35.625 1 37.97 2 HIS B O 1
ATOM 3622 N N . VAL B 1 3 ? -5.34 -2.01 -36.656 1 46.69 3 VAL B N 1
ATOM 3623 C CA . VAL B 1 3 ? -5.465 -3.072 -35.688 1 46.69 3 VAL B CA 1
ATOM 3624 C C . VAL B 1 3 ? -4.18 -3.896 -35.625 1 46.69 3 VAL B C 1
ATOM 3626 O O . VAL B 1 3 ? -3.836 -4.566 -36.625 1 46.69 3 VAL B O 1
ATOM 3629 N N . VAL B 1 4 ? -3.127 -3.477 -35.031 1 59.19 4 VAL B N 1
ATOM 3630 C CA . VAL B 1 4 ? -1.895 -4.246 -34.875 1 59.19 4 VAL B CA 1
ATOM 3631 C C . VAL B 1 4 ? -2.201 -5.617 -34.281 1 59.19 4 VAL B C 1
ATOM 3633 O O . VAL B 1 4 ? -2.871 -5.715 -33.25 1 59.19 4 VAL B O 1
ATOM 3636 N N . SER B 1 5 ? -2.045 -6.695 -35.062 1 83.25 5 SER B N 1
ATOM 3637 C CA . SER B 1 5 ? -2.322 -8.086 -34.719 1 83.25 5 SER B CA 1
ATOM 3638 C C . SER B 1 5 ? -1.133 -8.727 -34 1 83.25 5 SER B C 1
ATOM 3640 O O . SER B 1 5 ? -0.002 -8.25 -34.125 1 83.25 5 SER B O 1
ATOM 3642 N N . GLU B 1 6 ? -1.386 -9.742 -33.125 1 91.19 6 GLU B N 1
ATOM 3643 C CA . GLU B 1 6 ? -0.334 -10.516 -32.469 1 91.19 6 GLU B CA 1
ATOM 3644 C C . GLU B 1 6 ? 0.577 -11.188 -33.469 1 91.19 6 GLU B C 1
ATOM 3646 O O . GLU B 1 6 ? 0.119 -11.609 -34.531 1 91.19 6 GLU B O 1
ATOM 3651 N N . PRO B 1 7 ? 1.92 -11.203 -33.219 1 91.12 7 PRO B N 1
ATOM 3652 C CA . PRO B 1 7 ? 2.775 -12.031 -34.062 1 91.12 7 PRO B CA 1
ATOM 3653 C C . PRO B 1 7 ? 2.375 -13.508 -34.062 1 91.12 7 PRO B C 1
ATOM 3655 O O . PRO B 1 7 ? 1.673 -13.945 -33.125 1 91.12 7 PRO B O 1
ATOM 3658 N N . PHE B 1 8 ? 2.801 -14.25 -35.094 1 87.5 8 PHE B N 1
ATOM 3659 C CA . PHE B 1 8 ? 2.445 -15.656 -35.188 1 87.5 8 PHE B CA 1
ATOM 3660 C C . PHE B 1 8 ? 3.32 -16.516 -34.281 1 87.5 8 PHE B C 1
ATOM 3662 O O . PHE B 1 8 ? 2.912 -17.594 -33.875 1 87.5 8 PHE B O 1
ATOM 3669 N N . ALA B 1 9 ? 4.492 -16 -34.094 1 92.88 9 ALA B N 1
ATOM 3670 C CA . ALA B 1 9 ? 5.457 -16.734 -33.281 1 92.88 9 ALA B CA 1
ATOM 3671 C C . ALA B 1 9 ? 6.438 -15.773 -32.594 1 92.88 9 ALA B C 1
ATOM 3673 O O . ALA B 1 9 ? 6.555 -14.609 -33 1 92.88 9 ALA B O 1
ATOM 3674 N N . PRO B 1 10 ? 7.074 -16.25 -31.5 1 96.69 10 PRO B N 1
ATOM 3675 C CA . PRO B 1 10 ? 8.141 -15.445 -30.906 1 96.69 10 PRO B CA 1
ATOM 3676 C C . PRO B 1 10 ? 9.281 -15.164 -31.891 1 96.69 10 PRO B C 1
ATOM 3678 O O . PRO B 1 10 ? 9.43 -15.867 -32.906 1 96.69 10 PRO B O 1
ATOM 3681 N N . SER B 1 11 ? 10.008 -14.172 -31.625 1 97.12 11 SER B N 1
ATOM 3682 C CA . SER B 1 11 ? 11.156 -13.789 -32.438 1 97.12 11 SER B CA 1
ATOM 3683 C C . SER B 1 11 ? 12.312 -13.281 -31.594 1 97.12 11 SER B C 1
ATOM 3685 O O . SER B 1 11 ? 12.172 -12.281 -30.891 1 97.12 11 SER B O 1
ATOM 3687 N N . ILE B 1 12 ? 13.461 -13.977 -31.641 1 97.81 12 ILE B N 1
ATOM 3688 C CA . ILE B 1 12 ? 14.641 -13.602 -30.875 1 97.81 12 ILE B CA 1
ATOM 3689 C C . ILE B 1 12 ? 15.727 -13.086 -31.812 1 97.81 12 ILE B C 1
ATOM 3691 O O . ILE B 1 12 ? 16.172 -13.805 -32.719 1 97.81 12 ILE B O 1
ATOM 3695 N N . ARG B 1 13 ? 16.125 -11.859 -31.484 1 97.06 13 ARG B N 1
ATOM 3696 C CA . ARG B 1 13 ? 17.047 -11.188 -32.375 1 97.06 13 ARG B CA 1
ATOM 3697 C C . ARG B 1 13 ? 18.422 -11.023 -31.734 1 97.06 13 ARG B C 1
ATOM 3699 O O . ARG B 1 13 ? 19.438 -10.859 -32.438 1 97.06 13 ARG B O 1
ATOM 3706 N N . THR B 1 14 ? 18.5 -11.008 -30.516 1 97.19 14 THR B N 1
ATOM 3707 C CA . THR B 1 14 ? 19.734 -10.836 -29.75 1 97.19 14 THR B CA 1
ATOM 3708 C C . THR B 1 14 ? 19.797 -11.82 -28.594 1 97.19 14 THR B C 1
ATOM 3710 O O . THR B 1 14 ? 18.891 -12.648 -28.422 1 97.19 14 THR B O 1
ATOM 3713 N N . ALA B 1 15 ? 20.859 -11.695 -27.906 1 96.31 15 ALA B N 1
ATOM 3714 C CA . ALA B 1 15 ? 20.953 -12.43 -26.641 1 96.31 15 ALA B CA 1
ATOM 3715 C C . ALA B 1 15 ? 19.844 -12.008 -25.688 1 96.31 15 ALA B C 1
ATOM 3717 O O . ALA B 1 15 ? 19.281 -10.922 -25.828 1 96.31 15 ALA B O 1
ATOM 3718 N N . VAL B 1 16 ? 19.453 -12.828 -24.812 1 96.25 16 VAL B N 1
ATOM 3719 C CA . VAL B 1 16 ? 18.391 -12.57 -23.844 1 96.25 16 VAL B CA 1
ATOM 3720 C C . VAL B 1 16 ? 18.953 -12.602 -22.422 1 96.25 16 VAL B C 1
ATOM 3722 O O . VAL B 1 16 ? 19.344 -13.664 -21.938 1 96.25 16 VAL B O 1
ATOM 3725 N N . PRO B 1 17 ? 19 -11.531 -21.75 1 95.94 17 PRO B N 1
ATOM 3726 C CA . PRO B 1 17 ? 18.656 -10.172 -22.172 1 95.94 17 PRO B CA 1
ATOM 3727 C C . PRO B 1 17 ? 19.672 -9.594 -23.156 1 95.94 17 PRO B C 1
ATOM 3729 O O . PRO B 1 17 ? 20.797 -10.078 -23.25 1 95.94 17 PRO B O 1
ATOM 3732 N N . GLY B 1 18 ? 19.281 -8.641 -23.875 1 98 18 GLY B N 1
ATOM 3733 C CA . GLY B 1 18 ? 20.141 -8.055 -24.891 1 98 18 GLY B CA 1
ATOM 3734 C C . GLY B 1 18 ? 20.922 -6.863 -24.375 1 98 18 GLY B C 1
ATOM 3735 O O . GLY B 1 18 ? 20.828 -6.5 -23.203 1 98 18 GLY B O 1
ATOM 3736 N N . PRO B 1 19 ? 21.766 -6.32 -25.25 1 98.12 19 PRO B N 1
ATOM 3737 C CA . PRO B 1 19 ? 22.688 -5.254 -24.844 1 98.12 19 PRO B CA 1
ATOM 3738 C C . PRO B 1 19 ? 21.953 -3.992 -24.391 1 98.12 19 PRO B C 1
ATOM 3740 O O . PRO B 1 19 ? 22.422 -3.305 -23.469 1 98.12 19 PRO B O 1
ATOM 3743 N N . ALA B 1 20 ? 20.875 -3.635 -25.062 1 98.31 20 ALA B N 1
ATOM 3744 C CA . ALA B 1 20 ? 20.141 -2.439 -24.656 1 98.31 20 ALA B CA 1
ATOM 3745 C C . ALA B 1 20 ? 19.547 -2.602 -23.266 1 98.31 20 ALA B C 1
ATOM 3747 O O . ALA B 1 20 ? 19.562 -1.666 -22.453 1 98.31 20 ALA B O 1
ATOM 3748 N N . THR B 1 21 ? 18.953 -3.77 -22.953 1 98.44 21 THR B N 1
ATOM 3749 C CA . THR B 1 21 ? 18.469 -4.07 -21.609 1 98.44 21 THR B CA 1
ATOM 3750 C C . THR B 1 21 ? 19.578 -3.918 -20.578 1 98.44 21 THR B C 1
ATOM 3752 O O . THR B 1 21 ? 19.375 -3.279 -19.531 1 98.44 21 THR B O 1
ATOM 3755 N N . HIS B 1 22 ? 20.75 -4.492 -20.875 1 98.31 22 HIS B N 1
ATOM 3756 C CA . HIS B 1 22 ? 21.875 -4.41 -19.953 1 98.31 22 HIS B CA 1
ATOM 3757 C C . HIS B 1 22 ? 22.281 -2.959 -19.703 1 98.31 22 HIS B C 1
ATOM 3759 O O . HIS B 1 22 ? 22.531 -2.566 -18.562 1 98.31 22 HIS B O 1
ATOM 3765 N N . GLY B 1 23 ? 22.359 -2.16 -20.75 1 98.38 23 GLY B N 1
ATOM 3766 C CA . GLY B 1 23 ? 22.719 -0.758 -20.625 1 98.38 23 GLY B CA 1
ATOM 3767 C C . GLY B 1 23 ? 21.766 0.033 -19.75 1 98.38 23 GLY B C 1
ATOM 3768 O O . GLY B 1 23 ? 22.203 0.763 -18.844 1 98.38 23 GLY B O 1
ATOM 3769 N N . ILE B 1 24 ? 20.5 -0.093 -20 1 98.44 24 ILE B N 1
ATOM 3770 C CA . ILE B 1 24 ? 19.484 0.638 -19.234 1 98.44 24 ILE B CA 1
ATOM 3771 C C . ILE B 1 24 ? 19.484 0.171 -17.781 1 98.44 24 ILE B C 1
ATOM 3773 O O . ILE B 1 24 ? 19.344 0.981 -16.859 1 98.44 24 ILE B O 1
ATOM 3777 N N . LYS B 1 25 ? 19.562 -1.145 -17.625 1 98.06 25 LYS B N 1
ATOM 3778 C CA . LYS B 1 25 ? 19.609 -1.716 -16.281 1 98.06 25 LYS B CA 1
ATOM 3779 C C . LYS B 1 25 ? 20.75 -1.123 -15.477 1 98.06 25 LYS B C 1
ATOM 3781 O O . LYS B 1 25 ? 20.594 -0.797 -14.297 1 98.06 25 LYS B O 1
ATOM 3786 N N . GLU B 1 26 ? 21.938 -0.996 -16.062 1 98.19 26 GLU B N 1
ATOM 3787 C CA . GLU B 1 26 ? 23.094 -0.429 -15.383 1 98.19 26 GLU B CA 1
ATOM 3788 C C . GLU B 1 26 ? 22.844 1.013 -14.953 1 98.19 26 GLU B C 1
ATOM 3790 O O . GLU B 1 26 ? 23.188 1.404 -13.836 1 98.19 26 GLU B O 1
ATOM 3795 N N . GLU B 1 27 ? 22.266 1.781 -15.82 1 97.88 27 GLU B N 1
ATOM 3796 C CA . GLU B 1 27 ? 21.953 3.172 -15.508 1 97.88 27 GLU B CA 1
ATOM 3797 C C . GLU B 1 27 ? 20.859 3.268 -14.453 1 97.88 27 GLU B C 1
ATOM 3799 O O . GLU B 1 27 ? 20.922 4.113 -13.555 1 97.88 27 GLU B O 1
ATOM 3804 N N . LEU B 1 28 ? 19.891 2.42 -14.609 1 98 28 LEU B N 1
ATOM 3805 C CA . LEU B 1 28 ? 18.797 2.387 -13.648 1 98 28 LEU B CA 1
ATOM 3806 C C . LEU B 1 28 ? 19.297 2.078 -12.25 1 98 28 LEU B C 1
ATOM 3808 O O . LEU B 1 28 ? 18.781 2.604 -11.266 1 98 28 LEU B O 1
ATOM 3812 N N . ASP B 1 29 ? 20.344 1.267 -12.172 1 97.62 29 ASP B N 1
ATOM 3813 C CA . ASP B 1 29 ? 20.875 0.789 -10.898 1 97.62 29 ASP B CA 1
ATOM 3814 C C . ASP B 1 29 ? 21.547 1.923 -10.117 1 97.62 29 ASP B C 1
ATOM 3816 O O . ASP B 1 29 ? 21.797 1.789 -8.922 1 97.62 29 ASP B O 1
ATOM 3820 N N . THR B 1 30 ? 21.75 3.084 -10.727 1 96.56 30 THR B N 1
ATOM 3821 C CA . THR B 1 30 ? 22.328 4.23 -10.031 1 96.56 30 THR B CA 1
ATOM 3822 C C . THR B 1 30 ? 21.266 5.008 -9.273 1 96.56 30 THR B C 1
ATOM 3824 O O . THR B 1 30 ? 21.578 5.82 -8.406 1 96.56 30 THR B O 1
ATOM 3827 N N . VAL B 1 31 ? 20 4.703 -9.562 1 96.44 31 VAL B N 1
ATOM 3828 C CA . VAL B 1 31 ? 18.906 5.504 -9 1 96.44 31 VAL B CA 1
ATOM 3829 C C . VAL B 1 31 ? 18.031 4.629 -8.109 1 96.44 31 VAL B C 1
ATOM 3831 O O . VAL B 1 31 ? 17.5 5.098 -7.098 1 96.44 31 VAL B O 1
ATOM 3834 N N . ILE B 1 32 ? 17.875 3.389 -8.508 1 96.5 32 ILE B N 1
ATOM 3835 C CA . ILE B 1 32 ? 17.094 2.412 -7.746 1 96.5 32 ILE B CA 1
ATOM 3836 C C . ILE B 1 32 ? 17.828 1.071 -7.734 1 96.5 32 ILE B C 1
ATOM 3838 O O . ILE B 1 32 ? 18.797 0.88 -8.469 1 96.5 32 ILE B O 1
ATOM 3842 N N . ASP B 1 33 ? 17.344 0.132 -6.871 1 95.94 33 ASP B N 1
ATOM 3843 C CA . ASP B 1 33 ? 17.844 -1.239 -6.914 1 95.94 33 ASP B CA 1
ATOM 3844 C C . ASP B 1 33 ? 17.328 -1.97 -8.156 1 95.94 33 ASP B C 1
ATOM 3846 O O . ASP B 1 33 ? 16.203 -2.473 -8.164 1 95.94 33 ASP B O 1
ATOM 3850 N N . ALA B 1 34 ? 18.172 -2.062 -9.203 1 96.94 34 ALA B N 1
ATOM 3851 C CA . ALA B 1 34 ? 17.734 -2.625 -10.477 1 96.94 34 ALA B CA 1
ATOM 3852 C C . ALA B 1 34 ? 18.219 -4.059 -10.641 1 96.94 34 ALA B C 1
ATOM 3854 O O . ALA B 1 34 ? 18.172 -4.617 -11.742 1 96.94 34 ALA B O 1
ATOM 3855 N N . ARG B 1 35 ? 18.781 -4.707 -9.594 1 97.12 35 ARG B N 1
ATOM 3856 C CA . ARG B 1 35 ? 19.359 -6.047 -9.68 1 97.12 35 ARG B CA 1
ATOM 3857 C C . ARG B 1 35 ? 18.297 -7.074 -10.062 1 97.12 35 ARG B C 1
ATOM 3859 O O . ARG B 1 35 ? 18.625 -8.148 -10.562 1 97.12 35 ARG B O 1
ATOM 3866 N N . THR B 1 36 ? 16.969 -6.75 -9.867 1 96.94 36 THR B N 1
ATOM 3867 C CA . THR B 1 36 ? 15.891 -7.703 -10.109 1 96.94 36 THR B CA 1
ATOM 3868 C C . THR B 1 36 ? 15.344 -7.547 -11.523 1 96.94 36 THR B C 1
ATOM 3870 O O . THR B 1 36 ? 14.508 -8.336 -11.961 1 96.94 36 THR B O 1
ATOM 3873 N N . VAL B 1 37 ? 15.805 -6.555 -12.312 1 97.44 37 VAL B N 1
ATOM 3874 C CA . VAL B 1 37 ? 15.32 -6.316 -13.672 1 97.44 37 VAL B CA 1
ATOM 3875 C C . VAL B 1 37 ? 15.719 -7.477 -14.578 1 97.44 37 VAL B C 1
ATOM 3877 O O . VAL B 1 37 ? 16.906 -7.797 -14.695 1 97.44 37 VAL B O 1
ATOM 3880 N N . GLN B 1 38 ? 14.766 -8.086 -15.172 1 97 38 GLN B N 1
ATOM 3881 C CA . GLN B 1 38 ? 15.016 -9.211 -16.062 1 97 38 GLN B CA 1
ATOM 3882 C C . GLN B 1 38 ? 15.102 -8.75 -17.516 1 97 38 GLN B C 1
ATOM 3884 O O . GLN B 1 38 ? 15.938 -9.25 -18.281 1 97 38 GLN B O 1
ATOM 3889 N N . MET B 1 39 ? 14.219 -7.945 -17.891 1 97.88 39 MET B N 1
ATOM 3890 C CA . MET B 1 39 ? 14.133 -7.348 -19.219 1 97.88 39 MET B CA 1
ATOM 3891 C C . MET B 1 39 ? 13.547 -5.941 -19.156 1 97.88 39 MET B C 1
ATOM 3893 O O . MET B 1 39 ? 12.672 -5.672 -18.328 1 97.88 39 MET B O 1
ATOM 3897 N N . VAL B 1 40 ? 14.062 -5.078 -19.969 1 98.62 40 VAL B N 1
ATOM 3898 C CA . VAL B 1 40 ? 13.422 -3.781 -20.172 1 98.62 40 VAL B CA 1
ATOM 3899 C C . VAL B 1 40 ? 12.484 -3.85 -21.375 1 98.62 40 VAL B C 1
ATOM 3901 O O . VAL B 1 40 ? 12.883 -4.285 -22.453 1 98.62 40 VAL B O 1
ATOM 3904 N N . ILE B 1 41 ? 11.281 -3.391 -21.219 1 98.69 41 ILE B N 1
ATOM 3905 C CA . ILE B 1 41 ? 10.234 -3.727 -22.188 1 98.69 41 ILE B CA 1
ATOM 3906 C C . ILE B 1 41 ? 9.883 -2.496 -23.016 1 98.69 41 ILE B C 1
ATOM 3908 O O . ILE B 1 41 ? 9.828 -1.38 -22.484 1 98.69 41 ILE B O 1
ATOM 3912 N N . ASP B 1 42 ? 9.703 -2.67 -24.266 1 98.44 42 ASP B N 1
ATOM 3913 C CA . ASP B 1 42 ? 9.008 -1.735 -25.156 1 98.44 42 ASP B CA 1
ATOM 3914 C C . ASP B 1 42 ? 7.512 -2.055 -25.219 1 98.44 42 ASP B C 1
ATOM 3916 O O . ASP B 1 42 ? 7.062 -2.729 -26.156 1 98.44 42 ASP B O 1
ATOM 3920 N N . TYR B 1 43 ? 6.73 -1.56 -24.344 1 98.25 43 TYR B N 1
ATOM 3921 C CA . TYR B 1 43 ? 5.312 -1.889 -24.234 1 98.25 43 TYR B CA 1
ATOM 3922 C C . TYR B 1 43 ? 4.551 -1.396 -25.453 1 98.25 43 TYR B C 1
ATOM 3924 O O . TYR B 1 43 ? 3.504 -1.947 -25.812 1 98.25 43 TYR B O 1
ATOM 3932 N N . ASP B 1 44 ? 5.043 -0.388 -26.125 1 96 44 ASP B N 1
ATOM 3933 C CA . ASP B 1 44 ? 4.383 0.129 -27.312 1 96 44 ASP B CA 1
ATOM 3934 C C . ASP B 1 44 ? 4.426 -0.89 -28.453 1 96 44 ASP B C 1
ATOM 3936 O O . ASP B 1 44 ? 3.598 -0.848 -29.359 1 96 44 ASP B O 1
ATOM 3940 N N . GLN B 1 45 ? 5.43 -1.768 -28.328 1 96.62 45 GLN B N 1
ATOM 3941 C CA . GLN B 1 45 ? 5.578 -2.785 -29.375 1 96.62 45 GLN B CA 1
ATOM 3942 C C . GLN B 1 45 ? 5.055 -4.137 -28.891 1 96.62 45 GLN B C 1
ATOM 3944 O O . GLN B 1 45 ? 5.184 -5.141 -29.594 1 96.62 45 GLN B O 1
ATOM 3949 N N . SER B 1 46 ? 4.527 -4.23 -27.703 1 98.19 46 SER B N 1
ATOM 3950 C CA . SER B 1 46 ? 3.916 -5.445 -27.172 1 98.19 46 SER B CA 1
ATOM 3951 C C . SER B 1 46 ? 2.43 -5.508 -27.5 1 98.19 46 SER B C 1
ATOM 3953 O O . SER B 1 46 ? 1.759 -4.477 -27.562 1 98.19 46 SER B O 1
ATOM 3955 N N . ILE B 1 47 ? 1.903 -6.695 -27.734 1 97.81 47 ILE B N 1
ATOM 3956 C CA . ILE B 1 47 ? 0.516 -6.789 -28.172 1 97.81 47 ILE B CA 1
ATOM 3957 C C . ILE B 1 47 ? -0.047 -8.164 -27.828 1 97.81 47 ILE B C 1
ATOM 3959 O O . ILE B 1 47 ? 0.626 -9.18 -28 1 97.81 47 ILE B O 1
ATOM 3963 N N . GLY B 1 48 ? -1.296 -8.172 -27.391 1 97.38 48 GLY B N 1
ATOM 3964 C CA . GLY B 1 48 ? -1.923 -9.438 -27.047 1 97.38 48 GLY B CA 1
ATOM 3965 C C . GLY B 1 48 ? -1.129 -10.242 -26.047 1 97.38 48 GLY B C 1
ATOM 3966 O O . GLY B 1 48 ? -0.777 -9.742 -24.969 1 97.38 48 GLY B O 1
ATOM 3967 N N . ASN B 1 49 ? -0.776 -11.469 -26.453 1 98.06 49 ASN B N 1
ATOM 3968 C CA . ASN B 1 49 ? -0.061 -12.367 -25.562 1 98.06 49 ASN B CA 1
ATOM 3969 C C . ASN B 1 49 ? 1.451 -12.211 -25.688 1 98.06 49 ASN B C 1
ATOM 3971 O O . ASN B 1 49 ? 2.215 -12.953 -25.078 1 98.06 49 ASN B O 1
ATOM 3975 N N . TYR B 1 50 ? 1.908 -11.219 -26.469 1 98.5 50 TYR B N 1
ATOM 3976 C CA . TYR B 1 50 ? 3.33 -11.125 -26.781 1 98.5 50 TYR B CA 1
ATOM 3977 C C . TYR B 1 50 ? 3.938 -9.859 -26.203 1 98.5 50 TYR B C 1
ATOM 3979 O O . TYR B 1 50 ? 3.373 -8.766 -26.344 1 98.5 50 TYR B O 1
ATOM 3987 N N . ILE B 1 51 ? 5.039 -9.992 -25.547 1 98.44 51 ILE B N 1
ATOM 3988 C CA . ILE B 1 51 ? 5.789 -8.898 -24.938 1 98.44 51 ILE B CA 1
ATOM 3989 C C . ILE B 1 51 ? 7.102 -8.688 -25.688 1 98.44 51 ILE B C 1
ATOM 3991 O O . ILE B 1 51 ? 7.762 -9.656 -26.078 1 98.44 51 ILE B O 1
ATOM 3995 N N . THR B 1 52 ? 7.445 -7.461 -26 1 98.44 52 THR B N 1
ATOM 3996 C CA . THR B 1 52 ? 8.648 -7.129 -26.766 1 98.44 52 THR B CA 1
ATOM 3997 C C . THR B 1 52 ? 9.602 -6.293 -25.922 1 98.44 52 THR B C 1
ATOM 3999 O O . THR B 1 52 ? 9.203 -5.293 -25.328 1 98.44 52 THR B O 1
ATOM 4002 N N . ASP B 1 53 ? 10.867 -6.734 -25.812 1 98.56 53 ASP B N 1
ATOM 4003 C CA . ASP B 1 53 ? 11.844 -5.969 -25.047 1 98.56 53 ASP B CA 1
ATOM 4004 C C . ASP B 1 53 ? 12.5 -4.891 -25.906 1 98.56 53 ASP B C 1
ATOM 4006 O O . ASP B 1 53 ? 12.211 -4.773 -27.094 1 98.56 53 ASP B O 1
ATOM 4010 N N . VAL B 1 54 ? 13.32 -4.047 -25.312 1 98.44 54 VAL B N 1
ATOM 4011 C CA . VAL B 1 54 ? 13.938 -2.9 -25.969 1 98.44 54 VAL B CA 1
ATOM 4012 C C . VAL B 1 54 ? 14.984 -3.385 -26.969 1 98.44 54 VAL B C 1
ATOM 4014 O O . VAL B 1 54 ? 15.445 -2.617 -27.828 1 98.44 54 VAL B O 1
ATOM 4017 N N . ASP B 1 55 ? 15.398 -4.652 -26.938 1 98.44 55 ASP B N 1
ATOM 4018 C CA . ASP B 1 55 ? 16.391 -5.23 -27.828 1 98.44 55 ASP B CA 1
ATOM 4019 C C . ASP B 1 55 ? 15.742 -5.773 -29.109 1 98.44 55 ASP B C 1
ATOM 4021 O O . ASP B 1 55 ? 16.438 -6.203 -30.031 1 98.44 55 ASP B O 1
ATOM 4025 N N . GLY B 1 56 ? 14.422 -5.734 -29.156 1 97.75 56 GLY B N 1
ATOM 4026 C CA . GLY B 1 56 ? 13.68 -6.176 -30.328 1 97.75 56 GLY B CA 1
ATOM 4027 C C . GLY B 1 56 ? 13.273 -7.637 -30.281 1 97.75 56 GLY B C 1
ATOM 4028 O O . GLY B 1 56 ? 12.734 -8.18 -31.234 1 97.75 56 GLY B O 1
ATOM 4029 N N . ASN B 1 57 ? 13.578 -8.352 -29.156 1 98.5 57 ASN B N 1
ATOM 4030 C CA . ASN B 1 57 ? 13.086 -9.711 -28.953 1 98.5 57 ASN B CA 1
ATOM 4031 C C . ASN B 1 57 ? 11.602 -9.719 -28.578 1 98.5 57 ASN B C 1
ATOM 4033 O O . ASN B 1 57 ? 11.156 -8.883 -27.781 1 98.5 57 ASN B O 1
ATOM 4037 N N . THR B 1 58 ? 10.836 -10.57 -29.188 1 98.25 58 THR B N 1
ATOM 4038 C CA . THR B 1 58 ? 9.414 -10.727 -28.906 1 98.25 58 THR B CA 1
ATOM 4039 C C . THR B 1 58 ? 9.125 -12.109 -28.328 1 98.25 58 THR B C 1
ATOM 4041 O O . THR B 1 58 ? 9.516 -13.125 -28.906 1 98.25 58 THR B O 1
ATOM 4044 N N . TYR B 1 59 ? 8.414 -12.156 -27.188 1 98.69 59 TYR B N 1
ATOM 4045 C CA . TYR B 1 59 ? 8.188 -13.383 -26.438 1 98.69 59 TYR B CA 1
ATOM 4046 C C . TYR B 1 59 ? 6.699 -13.68 -26.328 1 98.69 59 TYR B C 1
ATOM 4048 O O . TYR B 1 59 ? 5.891 -12.766 -26.125 1 98.69 59 TYR B O 1
ATOM 4056 N N . LEU B 1 60 ? 6.312 -14.961 -26.547 1 98.69 60 LEU B N 1
ATOM 4057 C CA . LEU B 1 60 ? 5.043 -15.391 -25.969 1 98.69 60 LEU B CA 1
ATOM 4058 C C . LEU B 1 60 ? 5.094 -15.336 -24.453 1 98.69 60 LEU B C 1
ATOM 4060 O O . LEU B 1 60 ? 5.914 -16.016 -23.828 1 98.69 60 LEU B O 1
ATOM 4064 N N . ASP B 1 61 ? 4.281 -14.531 -23.875 1 98.56 61 ASP B N 1
ATOM 4065 C CA . ASP B 1 61 ? 4.379 -14.258 -22.438 1 98.56 61 ASP B CA 1
ATOM 4066 C C . ASP B 1 61 ? 3.373 -15.094 -21.656 1 98.56 61 ASP B C 1
ATOM 4068 O O . ASP B 1 61 ? 2.182 -14.773 -21.625 1 98.56 61 ASP B O 1
ATOM 4072 N N . VAL B 1 62 ? 3.801 -16.109 -20.984 1 98.69 62 VAL B N 1
ATOM 4073 C CA . VAL B 1 62 ? 2.943 -16.922 -20.141 1 98.69 62 VAL B CA 1
ATOM 4074 C C . VAL B 1 62 ? 3.35 -16.766 -18.672 1 98.69 62 VAL B C 1
ATOM 4076 O O . VAL B 1 62 ? 3.096 -17.656 -17.859 1 98.69 62 VAL B O 1
ATOM 4079 N N . TYR B 1 63 ? 4.086 -15.695 -18.375 1 98.19 63 TYR B N 1
ATOM 4080 C CA . TYR B 1 63 ? 4.41 -15.266 -17.016 1 98.19 63 TYR B CA 1
ATOM 4081 C C . TYR B 1 63 ? 3.574 -14.055 -16.625 1 98.19 63 TYR B C 1
ATOM 4083 O O . TYR B 1 63 ? 3.137 -13.945 -15.469 1 98.19 63 TYR B O 1
ATOM 4091 N N . THR B 1 64 ? 3.367 -13.164 -17.578 1 97.81 64 THR B N 1
ATOM 4092 C CA . THR B 1 64 ? 2.41 -12.062 -17.562 1 97.81 64 THR B CA 1
ATOM 4093 C C . THR B 1 64 ? 2.686 -11.125 -16.406 1 97.81 64 THR B C 1
ATOM 4095 O O . THR B 1 64 ? 1.778 -10.805 -15.625 1 97.81 64 THR B O 1
ATOM 4098 N N . GLN B 1 65 ? 3.965 -10.664 -16.25 1 97.12 65 GLN B N 1
ATOM 4099 C CA . GLN B 1 65 ? 4.383 -9.703 -15.242 1 97.12 65 GLN B CA 1
ATOM 4100 C C . GLN B 1 65 ? 3.938 -10.148 -13.852 1 97.12 65 GLN B C 1
ATOM 4102 O O . GLN B 1 65 ? 3.248 -9.406 -13.148 1 97.12 65 GLN B O 1
ATOM 4107 N N . ILE B 1 66 ? 4.328 -11.367 -13.492 1 96 66 ILE B N 1
ATOM 4108 C CA . ILE B 1 66 ? 4.023 -12.031 -12.234 1 96 66 ILE B CA 1
ATOM 4109 C C . ILE B 1 66 ? 2.512 -12.188 -12.086 1 96 66 ILE B C 1
ATOM 4111 O O . ILE B 1 66 ? 1.936 -11.773 -11.07 1 96 66 ILE B O 1
ATOM 4115 N N . ALA B 1 67 ? 1.885 -12.695 -13.078 1 97.5 67 ALA B N 1
ATOM 4116 C CA . ALA B 1 67 ? 0.483 -13.109 -13.109 1 97.5 67 ALA B CA 1
ATOM 4117 C C . ALA B 1 67 ? -0.443 -11.898 -13.016 1 97.5 67 ALA B C 1
ATOM 4119 O O . ALA B 1 67 ? -1.542 -11.992 -12.461 1 97.5 67 ALA B O 1
ATOM 4120 N N . SER B 1 68 ? -0.083 -10.773 -13.586 1 97.44 68 SER B N 1
ATOM 4121 C CA . SER B 1 68 ? -0.845 -9.562 -13.297 1 97.44 68 SER B CA 1
ATOM 4122 C C . SER B 1 68 ? -1.614 -9.078 -14.523 1 97.44 68 SER B C 1
ATOM 4124 O O . SER B 1 68 ? -2.512 -8.242 -14.406 1 97.44 68 SER B O 1
ATOM 4126 N N . ILE B 1 69 ? -1.267 -9.539 -15.75 1 98 69 ILE B N 1
ATOM 4127 C CA . ILE B 1 69 ? -1.901 -9.039 -16.969 1 98 69 ILE B CA 1
ATOM 4128 C C . ILE B 1 69 ? -3.084 -9.93 -17.328 1 98 69 ILE B C 1
ATOM 4130 O O . ILE B 1 69 ? -2.906 -11.117 -17.641 1 98 69 ILE B O 1
ATOM 4134 N N . PRO B 1 70 ? -4.242 -9.367 -17.359 1 98.38 70 PRO B N 1
ATOM 4135 C CA . PRO B 1 70 ? -5.414 -10.234 -17.516 1 98.38 70 PRO B CA 1
ATOM 4136 C C . PRO B 1 70 ? -5.812 -10.43 -18.984 1 98.38 70 PRO B C 1
ATOM 4138 O O . PRO B 1 70 ? -6.066 -11.555 -19.406 1 98.38 70 PRO B O 1
ATOM 4141 N N . VAL B 1 71 ? -5.797 -9.312 -19.797 1 98.62 71 VAL B N 1
ATOM 4142 C CA . VAL B 1 71 ? -6.547 -9.422 -21.047 1 98.62 71 VAL B CA 1
ATOM 4143 C C . VAL B 1 71 ? -5.676 -8.969 -22.219 1 98.62 71 VAL B C 1
ATOM 4145 O O . VAL B 1 71 ? -6.188 -8.625 -23.281 1 98.62 71 VAL B O 1
ATOM 4148 N N . GLY B 1 72 ? -4.336 -8.852 -22.016 1 98.12 72 GLY B N 1
ATOM 4149 C CA . GLY B 1 72 ? -3.412 -8.641 -23.109 1 98.12 72 GLY B CA 1
ATOM 4150 C C . GLY B 1 72 ? -2.768 -7.266 -23.094 1 98.12 72 GLY B C 1
ATOM 4151 O O . GLY B 1 72 ? -3.359 -6.301 -22.609 1 98.12 72 GLY B O 1
ATOM 4152 N N . TYR B 1 73 ? -1.553 -7.164 -23.703 1 98.44 73 TYR B N 1
ATOM 4153 C CA . TYR B 1 73 ? -0.838 -5.902 -23.859 1 98.44 73 TYR B CA 1
ATOM 4154 C C . TYR B 1 73 ? -1.526 -5.016 -24.891 1 98.44 73 TYR B C 1
ATOM 4156 O O . TYR B 1 73 ? -1.951 -5.496 -25.953 1 98.44 73 TYR B O 1
ATOM 4164 N N . ASN B 1 74 ? -1.606 -3.736 -24.547 1 98.19 74 ASN B N 1
ATOM 4165 C CA . ASN B 1 74 ? -2.207 -2.715 -25.391 1 98.19 74 ASN B CA 1
ATOM 4166 C C . ASN B 1 74 ? -3.611 -3.111 -25.844 1 98.19 74 ASN B C 1
ATOM 4168 O O . ASN B 1 74 ? -3.938 -3.035 -27.031 1 98.19 74 ASN B O 1
ATOM 4172 N N . ASN B 1 75 ? -4.422 -3.643 -24.906 1 98.19 75 ASN B N 1
ATOM 4173 C CA . ASN B 1 75 ? -5.809 -4.016 -25.156 1 98.19 75 ASN B CA 1
ATOM 4174 C C . ASN B 1 75 ? -6.656 -2.805 -25.531 1 98.19 75 ASN B C 1
ATOM 4176 O O . ASN B 1 75 ? -6.707 -1.823 -24.797 1 98.19 75 ASN B O 1
ATOM 4180 N N . PRO B 1 76 ? -7.375 -2.877 -26.641 1 97.75 76 PRO B N 1
ATOM 4181 C CA . PRO B 1 76 ? -8.109 -1.708 -27.125 1 97.75 76 PRO B CA 1
ATOM 4182 C C . PRO B 1 76 ? -9.18 -1.236 -26.156 1 97.75 76 PRO B C 1
ATOM 4184 O O . PRO B 1 76 ? -9.43 -0.034 -26.031 1 97.75 76 PRO B O 1
ATOM 4187 N N . THR B 1 77 ? -9.883 -2.186 -25.484 1 98.19 77 THR B N 1
ATOM 4188 C CA . THR B 1 77 ? -10.906 -1.825 -24.516 1 98.19 77 THR B CA 1
ATOM 4189 C C . THR B 1 77 ? -10.297 -1.031 -23.359 1 98.19 77 THR B C 1
ATOM 4191 O O . THR B 1 77 ? -10.875 -0.043 -22.906 1 98.19 77 THR B O 1
ATOM 4194 N N . LEU B 1 78 ? -9.148 -1.438 -22.906 1 98.69 78 LEU B N 1
ATOM 4195 C CA . LEU B 1 78 ? -8.469 -0.738 -21.812 1 98.69 78 LEU B CA 1
ATOM 4196 C C . LEU B 1 78 ? -7.953 0.62 -22.281 1 98.69 78 LEU B C 1
ATOM 4198 O O . LEU B 1 78 ? -7.965 1.588 -21.516 1 98.69 78 LEU B O 1
ATOM 4202 N N . ILE B 1 79 ? -7.453 0.7 -23.516 1 98.56 79 ILE B N 1
ATOM 4203 C CA . ILE B 1 79 ? -6.984 1.969 -24.062 1 98.56 79 ILE B CA 1
ATOM 4204 C C . ILE B 1 79 ? -8.133 2.973 -24.094 1 98.56 79 ILE B C 1
ATOM 4206 O O . ILE B 1 79 ? -7.961 4.141 -23.734 1 98.56 79 ILE B O 1
ATOM 4210 N N . LYS B 1 80 ? -9.297 2.51 -24.516 1 98.56 80 LYS B N 1
ATOM 4211 C CA . LYS B 1 80 ? -10.469 3.379 -24.531 1 98.56 80 LYS B CA 1
ATOM 4212 C C . LYS B 1 80 ? -10.766 3.912 -23.125 1 98.56 80 LYS B C 1
ATOM 4214 O O . LYS B 1 80 ? -11.047 5.102 -22.953 1 98.56 80 LYS B O 1
ATOM 4219 N N . ALA B 1 81 ? -10.734 3.07 -22.094 1 98.56 81 ALA B N 1
ATOM 4220 C CA . ALA B 1 81 ? -10.953 3.482 -20.719 1 98.56 81 ALA B CA 1
ATOM 4221 C C . ALA B 1 81 ? -9.883 4.465 -20.25 1 98.56 81 ALA B C 1
ATOM 4223 O O . ALA B 1 81 ? -10.18 5.453 -19.594 1 98.56 81 ALA B O 1
ATOM 4224 N N . ALA B 1 82 ? -8.609 4.234 -20.641 1 98.5 82 ALA B N 1
ATOM 4225 C CA . ALA B 1 82 ? -7.453 5 -20.188 1 98.5 82 ALA B CA 1
ATOM 4226 C C . ALA B 1 82 ? -7.395 6.363 -20.875 1 98.5 82 ALA B C 1
ATOM 4228 O O . ALA B 1 82 ? -6.605 7.227 -20.484 1 98.5 82 ALA B O 1
ATOM 4229 N N . THR B 1 83 ? -8.203 6.59 -21.859 1 98.19 83 THR B N 1
ATOM 4230 C CA . THR B 1 83 ? -8.234 7.871 -22.547 1 98.19 83 THR B CA 1
ATOM 4231 C C . THR B 1 83 ? -9.547 8.602 -22.266 1 98.19 83 THR B C 1
ATOM 4233 O O . THR B 1 83 ? -9.828 9.633 -22.891 1 98.19 83 THR B O 1
ATOM 4236 N N . SER B 1 84 ? -10.398 8.078 -21.406 1 98.06 84 SER B N 1
ATOM 4237 C CA . SER B 1 84 ? -11.688 8.68 -21.109 1 98.06 84 SER B CA 1
ATOM 4238 C C . SER B 1 84 ? -11.531 9.922 -20.234 1 98.06 84 SER B C 1
ATOM 4240 O O . SER B 1 84 ? -10.531 10.062 -19.531 1 98.06 84 SER B O 1
ATOM 4242 N N . PRO B 1 85 ? -12.523 10.852 -20.328 1 97.56 85 PRO B N 1
ATOM 4243 C CA . PRO B 1 85 ? -12.484 12.016 -19.422 1 97.56 85 PRO B CA 1
ATOM 4244 C C . PRO B 1 85 ? -12.539 11.625 -17.953 1 97.56 85 PRO B C 1
ATOM 4246 O O . PRO B 1 85 ? -11.961 12.305 -17.109 1 97.56 85 PRO B O 1
ATOM 4249 N N . GLU B 1 86 ? -13.148 10.508 -17.656 1 97.31 86 GLU B N 1
ATOM 4250 C CA . GLU B 1 86 ? -13.297 10.055 -16.281 1 97.31 86 GLU B CA 1
ATOM 4251 C C . GLU B 1 86 ? -11.945 9.688 -15.664 1 97.31 86 GLU B C 1
ATOM 4253 O O . GLU B 1 86 ? -11.656 10.031 -14.516 1 97.31 86 GLU B O 1
ATOM 4258 N N . ILE B 1 87 ? -11.133 8.992 -16.453 1 97.94 87 ILE B N 1
ATOM 4259 C CA . ILE B 1 87 ? -9.844 8.57 -15.898 1 97.94 87 ILE B CA 1
ATOM 4260 C C . ILE B 1 87 ? -8.914 9.766 -15.773 1 97.94 87 ILE B C 1
ATOM 4262 O O . ILE B 1 87 ? -8.117 9.852 -14.844 1 97.94 87 ILE B O 1
ATOM 4266 N N . VAL B 1 88 ? -8.992 10.742 -16.734 1 98.25 88 VAL B N 1
ATOM 4267 C CA . VAL B 1 88 ? -8.211 11.969 -16.656 1 98.25 88 VAL B CA 1
ATOM 4268 C C . VAL B 1 88 ? -8.555 12.719 -15.367 1 98.25 88 VAL B C 1
ATOM 4270 O O . VAL B 1 88 ? -7.66 13.125 -14.617 1 98.25 88 VAL B O 1
ATOM 4273 N N . SER B 1 89 ? -9.867 12.859 -15.094 1 98.12 89 SER B N 1
ATOM 4274 C CA . SER B 1 89 ? -10.32 13.523 -13.875 1 98.12 89 SER B CA 1
ATOM 4275 C C . SER B 1 89 ? -9.82 12.805 -12.633 1 98.12 89 SER B C 1
ATOM 4277 O O . SER B 1 89 ? -9.375 13.445 -11.672 1 98.12 89 SER B O 1
ATOM 4279 N N . ALA B 1 90 ? -9.875 11.477 -12.648 1 97.81 90 ALA B N 1
ATOM 4280 C CA . ALA B 1 90 ? -9.461 10.672 -11.5 1 97.81 90 ALA B CA 1
ATOM 4281 C C . ALA B 1 90 ? -7.965 10.828 -11.242 1 97.81 90 ALA B C 1
ATOM 4283 O O . ALA B 1 90 ? -7.531 10.844 -10.086 1 97.81 90 ALA B O 1
ATOM 4284 N N . LEU B 1 91 ? -7.156 10.93 -12.305 1 98.19 91 LEU B N 1
ATOM 4285 C CA . LEU B 1 91 ? -5.707 11.047 -12.172 1 98.19 91 LEU B CA 1
ATOM 4286 C C . LEU B 1 91 ? -5.312 12.445 -11.711 1 98.19 91 LEU B C 1
ATOM 4288 O O . LEU B 1 91 ? -4.484 12.594 -10.805 1 98.19 91 LEU B O 1
ATOM 4292 N N . VAL B 1 92 ? -5.945 13.461 -12.242 1 98.19 92 VAL B N 1
ATOM 4293 C CA . VAL B 1 92 ? -5.531 14.852 -12.078 1 98.19 92 VAL B CA 1
ATOM 4294 C C . VAL B 1 92 ? -6 15.375 -10.719 1 98.19 92 VAL B C 1
ATOM 4296 O O . VAL B 1 92 ? -5.289 16.141 -10.062 1 98.19 92 VAL B O 1
ATOM 4299 N N . ASN B 1 93 ? -7.199 14.961 -10.312 1 98.19 93 ASN B N 1
ATOM 4300 C CA . ASN B 1 93 ? -7.777 15.469 -9.07 1 98.19 93 ASN B CA 1
ATOM 4301 C C . ASN B 1 93 ? -7.598 14.484 -7.922 1 98.19 93 ASN B C 1
ATOM 4303 O O . ASN B 1 93 ? -7.746 14.859 -6.754 1 98.19 93 ASN B O 1
ATOM 4307 N N . ARG B 1 94 ? -7.293 13.211 -8.211 1 96.44 94 ARG B N 1
ATOM 4308 C CA . ARG B 1 94 ? -7.051 12.094 -7.301 1 96.44 94 ARG B CA 1
ATOM 4309 C C . ARG B 1 94 ? -7.918 12.211 -6.051 1 96.44 94 ARG B C 1
ATOM 4311 O O . ARG B 1 94 ? -7.414 12.477 -4.957 1 96.44 94 ARG B O 1
ATOM 4318 N N . PRO B 1 95 ? -9.18 11.945 -6.09 1 97.06 95 PRO B N 1
ATOM 4319 C CA . PRO B 1 95 ? -10.094 12.078 -4.957 1 97.06 95 PRO B CA 1
ATOM 4320 C C . PRO B 1 95 ? -9.664 11.258 -3.742 1 97.06 95 PRO B C 1
ATOM 4322 O O . PRO B 1 95 ? -9.266 10.102 -3.883 1 97.06 95 PRO B O 1
ATOM 4325 N N . ALA B 1 96 ? -9.594 11.891 -2.543 1 97.19 96 ALA B N 1
ATOM 4326 C CA . ALA B 1 96 ? -9.609 11.141 -1.29 1 97.19 96 ALA B CA 1
ATOM 4327 C C . ALA B 1 96 ? -10.969 10.508 -1.041 1 97.19 96 ALA B C 1
ATOM 4329 O O . ALA B 1 96 ? -11.781 11.047 -0.281 1 97.19 96 ALA B O 1
ATOM 4330 N N . VAL B 1 97 ? -11.195 9.336 -1.507 1 96 97 VAL B N 1
ATOM 4331 C CA . VAL B 1 97 ? -12.523 8.797 -1.767 1 96 97 VAL B CA 1
ATOM 4332 C C . VAL B 1 97 ? -13.234 8.523 -0.445 1 96 97 VAL B C 1
ATOM 4334 O O . VAL B 1 97 ? -14.469 8.461 -0.399 1 96 97 VAL B O 1
ATOM 4337 N N . GLY B 1 98 ? -12.508 8.367 0.621 1 95.5 98 GLY B N 1
ATOM 4338 C CA . GLY B 1 98 ? -13.148 8.141 1.905 1 95.5 98 GLY B CA 1
ATOM 4339 C C . GLY B 1 98 ? -13.922 9.352 2.406 1 95.5 98 GLY B C 1
ATOM 4340 O O . GLY B 1 98 ? -14.945 9.203 3.08 1 95.5 98 GLY B O 1
ATOM 4341 N N . ASN B 1 99 ? -13.422 10.555 2.084 1 97.44 99 ASN B N 1
ATOM 4342 C CA . ASN B 1 99 ? -14.039 11.781 2.568 1 97.44 99 ASN B CA 1
ATOM 4343 C C . ASN B 1 99 ? -14.688 12.57 1.434 1 97.44 99 ASN B C 1
ATOM 4345 O O . ASN B 1 99 ? -15.711 13.234 1.635 1 97.44 99 ASN B O 1
ATOM 4349 N N . PHE B 1 100 ? -14.039 12.508 0.278 1 98.06 100 PHE B N 1
ATOM 4350 C CA . PHE B 1 100 ? -14.438 13.375 -0.826 1 98.06 100 PHE B CA 1
ATOM 4351 C C . PHE B 1 100 ? -14.523 12.586 -2.127 1 98.06 100 PHE B C 1
ATOM 4353 O O . PHE B 1 100 ? -13.891 12.953 -3.121 1 98.06 100 PHE B O 1
ATOM 4360 N N . PRO B 1 101 ? -15.344 11.594 -2.201 1 98 101 PRO B N 1
ATOM 4361 C CA . PRO B 1 101 ? -15.461 10.836 -3.447 1 98 101 PRO B CA 1
ATOM 4362 C C . PRO B 1 101 ? -16.047 11.656 -4.59 1 98 101 PRO B C 1
ATOM 4364 O O . PRO B 1 101 ? -16.812 12.602 -4.348 1 98 101 PRO B O 1
ATOM 4367 N N . SER B 1 102 ? -15.68 11.32 -5.785 1 98 102 SER B N 1
ATOM 4368 C CA . SER B 1 102 ? -16.312 11.906 -6.965 1 98 102 SER B CA 1
ATOM 4369 C C . SER B 1 102 ? -17.766 11.469 -7.094 1 98 102 SER B C 1
ATOM 4371 O O . SER B 1 102 ? -18.141 10.406 -6.594 1 98 102 SER B O 1
ATOM 4373 N N . HIS B 1 103 ? -18.516 12.203 -7.766 1 96.44 103 HIS B N 1
ATOM 4374 C CA . HIS B 1 103 ? -19.906 11.836 -8.047 1 96.44 103 HIS B CA 1
ATOM 4375 C C . HIS B 1 103 ? -19.984 10.531 -8.836 1 96.44 103 HIS B C 1
ATOM 4377 O O . HIS B 1 103 ? -21.031 9.875 -8.852 1 96.44 103 HIS B O 1
ATOM 4383 N N . GLN B 1 104 ? -18.938 10.117 -9.422 1 96.75 104 GLN B N 1
ATOM 4384 C CA . GLN B 1 104 ? -18.906 8.898 -10.227 1 96.75 104 GLN B CA 1
ATOM 4385 C C . GLN B 1 104 ? -18.594 7.676 -9.375 1 96.75 104 GLN B C 1
ATOM 4387 O O . GLN B 1 104 ? -18.766 6.539 -9.812 1 96.75 104 GLN B O 1
ATOM 4392 N N . TRP B 1 105 ? -18.156 7.867 -8.164 1 97.81 105 TRP B N 1
ATOM 4393 C CA . TRP B 1 105 ? -17.578 6.812 -7.34 1 97.81 105 TRP B CA 1
ATOM 4394 C C . TRP B 1 105 ? -18.594 5.703 -7.09 1 97.81 105 TRP B C 1
ATOM 4396 O O . TRP B 1 105 ? -18.266 4.52 -7.172 1 97.81 105 TRP B O 1
ATOM 4406 N N . LEU B 1 106 ? -19.859 6.055 -6.844 1 97.75 106 LEU B N 1
ATOM 4407 C CA . LEU B 1 106 ? -20.906 5.066 -6.613 1 97.75 106 LEU B CA 1
ATOM 4408 C C . LEU B 1 106 ? -21.078 4.16 -7.828 1 97.75 106 LEU B C 1
ATOM 4410 O O . LEU B 1 106 ? -21.125 2.934 -7.691 1 97.75 106 LEU B O 1
ATOM 4414 N N . ALA B 1 107 ? -21.188 4.75 -9 1 97.88 107 ALA B N 1
ATOM 4415 C CA . ALA B 1 107 ? -21.375 3.98 -10.227 1 97.88 107 ALA B CA 1
ATOM 4416 C C . ALA B 1 107 ? -20.156 3.09 -10.5 1 97.88 107 ALA B C 1
ATOM 4418 O O . ALA B 1 107 ? -20.312 1.946 -10.938 1 97.88 107 ALA B O 1
ATOM 4419 N N . LEU B 1 108 ? -18.953 3.604 -10.258 1 98.12 108 LEU B N 1
ATOM 4420 C CA . LEU B 1 108 ? -17.734 2.846 -10.477 1 98.12 108 LEU B CA 1
ATOM 4421 C C . LEU B 1 108 ? -17.719 1.574 -9.633 1 98.12 108 LEU B C 1
ATOM 4423 O O . LEU B 1 108 ? -17.219 0.539 -10.07 1 98.12 108 LEU B O 1
ATOM 4427 N N . LEU B 1 109 ? -18.297 1.692 -8.445 1 98.19 109 LEU B N 1
ATOM 4428 C CA . LEU B 1 109 ? -18.297 0.539 -7.551 1 98.19 109 LEU B CA 1
ATOM 4429 C C . LEU B 1 109 ? -19.5 -0.356 -7.824 1 98.19 109 LEU B C 1
ATOM 4431 O O . LEU B 1 109 ? -19.344 -1.528 -8.172 1 98.19 109 LEU B O 1
ATOM 4435 N N . ARG B 1 110 ? -20.703 0.168 -7.758 1 97.5 110 ARG B N 1
ATOM 4436 C CA . ARG B 1 110 ? -21.938 -0.609 -7.797 1 97.5 110 ARG B CA 1
ATOM 4437 C C . ARG B 1 110 ? -22.156 -1.226 -9.172 1 97.5 110 ARG B C 1
ATOM 4439 O O . ARG B 1 110 ? -22.516 -2.396 -9.289 1 97.5 110 ARG B O 1
ATOM 4446 N N . GLU B 1 111 ? -21.922 -0.436 -10.227 1 97.69 111 GLU B N 1
ATOM 4447 C CA . GLU B 1 111 ? -22.156 -0.892 -11.586 1 97.69 111 GLU B CA 1
ATOM 4448 C C . GLU B 1 111 ? -20.875 -1.444 -12.219 1 97.69 111 GLU B C 1
ATOM 4450 O O . GLU B 1 111 ? -20.906 -1.969 -13.336 1 97.69 111 GLU B O 1
ATOM 4455 N N . GLY B 1 112 ? -19.812 -1.315 -11.539 1 98.12 112 GLY B N 1
ATOM 4456 C CA . GLY B 1 112 ? -18.516 -1.764 -12.031 1 98.12 112 GLY B CA 1
ATOM 4457 C C . GLY B 1 112 ? -17.922 -2.896 -11.211 1 98.12 112 GLY B C 1
ATOM 4458 O O . GLY B 1 112 ? -18.266 -4.062 -11.414 1 98.12 112 GLY B O 1
ATOM 4459 N N . LEU B 1 113 ? -17.094 -2.533 -10.211 1 98.62 113 LEU B N 1
ATOM 4460 C CA . LEU B 1 113 ? -16.281 -3.479 -9.453 1 98.62 113 LEU B CA 1
ATOM 4461 C C . LEU B 1 113 ? -17.141 -4.57 -8.836 1 98.62 113 LEU B C 1
ATOM 4463 O O . LEU B 1 113 ? -16.75 -5.738 -8.797 1 98.62 113 LEU B O 1
ATOM 4467 N N . MET B 1 114 ? -18.344 -4.27 -8.383 1 98.56 114 MET B N 1
ATOM 4468 C CA . MET B 1 114 ? -19.203 -5.207 -7.664 1 98.56 114 MET B CA 1
ATOM 4469 C C . MET B 1 114 ? -19.75 -6.281 -8.609 1 98.56 114 MET B C 1
ATOM 4471 O O . MET B 1 114 ? -20.25 -7.312 -8.156 1 98.56 114 MET B O 1
ATOM 4475 N N . ARG B 1 115 ? -19.641 -6.066 -9.922 1 98.44 115 ARG B N 1
ATOM 4476 C CA . ARG B 1 115 ? -20.016 -7.109 -10.875 1 98.44 115 ARG B CA 1
ATOM 4477 C C . ARG B 1 115 ? -19.094 -8.32 -10.75 1 98.44 115 ARG B C 1
ATOM 4479 O O . ARG B 1 115 ? -19.453 -9.422 -11.172 1 98.44 115 ARG B O 1
ATOM 4486 N N . ALA B 1 116 ? -17.969 -8.094 -10.141 1 98.44 116 ALA B N 1
ATOM 4487 C CA . ALA B 1 116 ? -17 -9.18 -9.953 1 98.44 116 ALA B CA 1
ATOM 4488 C C . ALA B 1 116 ? -17.047 -9.719 -8.523 1 98.44 116 ALA B C 1
ATOM 4490 O O . ALA B 1 116 ? -16.219 -10.539 -8.133 1 98.44 116 ALA B O 1
ATOM 4491 N N . ALA B 1 117 ? -17.969 -9.289 -7.676 1 98.62 117 ALA B N 1
ATOM 4492 C CA . ALA B 1 117 ? -18.031 -9.742 -6.289 1 98.62 117 ALA B CA 1
ATOM 4493 C C . ALA B 1 117 ? -18.203 -11.258 -6.215 1 98.62 117 ALA B C 1
ATOM 4495 O O . ALA B 1 117 ? -19.016 -11.828 -6.949 1 98.62 117 ALA B O 1
ATOM 4496 N N . PRO B 1 118 ? -17.359 -11.914 -5.332 1 98.56 118 PRO B N 1
ATOM 4497 C CA . PRO B 1 118 ? -17.609 -13.352 -5.125 1 98.56 118 PRO B CA 1
ATOM 4498 C C . PRO B 1 118 ? -19.016 -13.648 -4.633 1 98.56 118 PRO B C 1
ATOM 4500 O O . PRO B 1 118 ? -19.656 -12.789 -4.012 1 98.56 118 PRO B O 1
ATOM 4503 N N . PRO B 1 119 ? -19.5 -14.891 -4.922 1 96.62 119 PRO B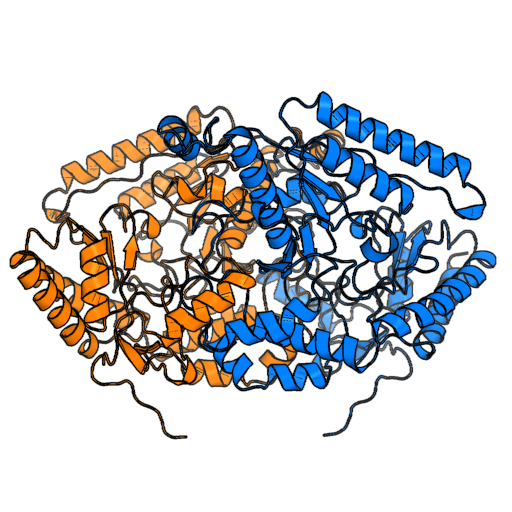 N 1
ATOM 4504 C CA . PRO B 1 119 ? -20.844 -15.242 -4.457 1 96.62 119 PRO B CA 1
ATOM 4505 C C . PRO B 1 119 ? -21.031 -15 -2.963 1 96.62 119 PRO B C 1
ATOM 4507 O O . PRO B 1 119 ? -20.203 -15.438 -2.152 1 96.62 119 PRO B O 1
ATOM 4510 N N . GLY B 1 120 ? -22.031 -14.219 -2.643 1 97.38 120 GLY B N 1
ATOM 4511 C CA . GLY B 1 120 ? -22.375 -13.984 -1.252 1 97.38 120 GLY B CA 1
ATOM 4512 C C . GLY B 1 120 ? -21.75 -12.719 -0.688 1 97.38 120 GLY B C 1
ATOM 4513 O O . GLY B 1 120 ? -22.188 -12.219 0.353 1 97.38 120 GLY B O 1
ATOM 4514 N N . CYS B 1 121 ? -20.75 -12.18 -1.308 1 98.19 121 CYS B N 1
ATOM 4515 C CA . CYS B 1 121 ? -20.125 -10.945 -0.843 1 98.19 121 CYS B CA 1
ATOM 4516 C C . CYS B 1 121 ? -20.906 -9.727 -1.341 1 98.19 121 CYS B C 1
ATOM 4518 O O . CYS B 1 121 ? -21.172 -9.602 -2.537 1 98.19 121 CYS B O 1
ATOM 4520 N N . THR B 1 122 ? -21.219 -8.805 -0.401 1 97.25 122 THR B N 1
ATOM 4521 C CA . THR B 1 122 ? -22.078 -7.676 -0.763 1 97.25 122 THR B CA 1
ATOM 4522 C C . THR B 1 122 ? -21.344 -6.352 -0.556 1 97.25 122 THR B C 1
ATOM 4524 O O . THR B 1 122 ? -21.859 -5.293 -0.919 1 97.25 122 THR B O 1
ATOM 4527 N N . GLN B 1 123 ? -20.141 -6.465 -0.005 1 97.25 123 GLN B N 1
ATOM 4528 C CA . GLN B 1 123 ? -19.391 -5.246 0.268 1 97.25 123 GLN B CA 1
ATOM 4529 C C . GLN B 1 123 ? -17.938 -5.387 -0.179 1 97.25 123 GLN B C 1
ATOM 4531 O O . GLN B 1 123 ? -17.438 -6.504 -0.338 1 97.25 123 GLN B O 1
ATOM 4536 N N . VAL B 1 124 ? -17.375 -4.25 -0.39 1 98.25 124 VAL B N 1
ATOM 4537 C CA . VAL B 1 124 ? -15.984 -4.246 -0.813 1 98.25 124 VAL B CA 1
ATOM 4538 C C . VAL B 1 124 ? -15.227 -3.137 -0.083 1 98.25 124 VAL B C 1
ATOM 4540 O O . VAL B 1 124 ? -15.812 -2.123 0.298 1 98.25 124 VAL B O 1
ATOM 4543 N N . PHE B 1 125 ? -14.008 -3.338 0.259 1 97.75 125 PHE B N 1
ATOM 4544 C CA . PHE B 1 125 ? -13.031 -2.342 0.692 1 97.75 125 PHE B CA 1
ATOM 4545 C C . PHE B 1 125 ? -11.859 -2.275 -0.277 1 97.75 125 PHE B C 1
ATOM 4547 O O . PHE B 1 125 ? -11 -3.16 -0.281 1 97.75 125 PHE B O 1
ATOM 4554 N N . PRO B 1 126 ? -11.812 -1.235 -1.095 1 97.06 126 PRO B N 1
ATOM 4555 C CA . PRO B 1 126 ? -10.719 -1.128 -2.066 1 97.06 126 PRO B CA 1
ATOM 4556 C C . PRO B 1 126 ? -9.375 -0.82 -1.411 1 97.06 126 PRO B C 1
ATOM 4558 O O . PRO B 1 126 ? -9.336 -0.206 -0.342 1 97.06 126 PRO B O 1
ATOM 4561 N N . ALA B 1 127 ? -8.312 -1.285 -1.971 1 96.62 127 ALA B N 1
ATOM 4562 C CA . ALA B 1 127 ? -6.926 -1.078 -1.545 1 96.62 127 ALA B CA 1
ATOM 4563 C C . ALA B 1 127 ? -6.02 -0.798 -2.74 1 96.62 127 ALA B C 1
ATOM 4565 O O . ALA B 1 127 ? -6.496 -0.682 -3.873 1 96.62 127 ALA B O 1
ATOM 4566 N N . GLN B 1 128 ? -4.734 -0.651 -2.514 1 94.44 128 GLN B N 1
ATOM 4567 C CA . GLN B 1 128 ? -3.83 -0.27 -3.592 1 94.44 128 GLN B CA 1
ATOM 4568 C C . GLN B 1 128 ? -2.945 -1.443 -4.008 1 94.44 128 GLN B C 1
ATOM 4570 O O . GLN B 1 128 ? -2.348 -1.425 -5.086 1 94.44 128 GLN B O 1
ATOM 4575 N N . SER B 1 129 ? -2.848 -2.432 -3.18 1 96 129 SER B N 1
ATOM 4576 C CA . SER B 1 129 ? -2.018 -3.592 -3.482 1 96 129 SER B CA 1
ATOM 4577 C C . SER B 1 129 ? -2.541 -4.844 -2.789 1 96 129 SER B C 1
ATOM 4579 O O . SER B 1 129 ? -3.41 -4.762 -1.92 1 96 129 SER B O 1
ATOM 4581 N N . GLY B 1 130 ? -1.988 -5.969 -3.213 1 97.56 130 GLY B N 1
ATOM 4582 C CA . GLY B 1 130 ? -2.357 -7.215 -2.559 1 97.56 130 GLY B CA 1
ATOM 4583 C C . GLY B 1 130 ? -1.953 -7.266 -1.098 1 97.56 130 GLY B C 1
ATOM 4584 O O . GLY B 1 130 ? -2.713 -7.746 -0.254 1 97.56 130 GLY B O 1
ATOM 4585 N N . SER B 1 131 ? -0.719 -6.793 -0.754 1 97.88 131 SER B N 1
ATOM 4586 C CA . SER B 1 131 ? -0.269 -6.734 0.633 1 97.88 131 SER B CA 1
ATOM 4587 C C . SER B 1 131 ? -1.208 -5.887 1.482 1 97.88 131 SER B C 1
ATOM 4589 O O . SER B 1 131 ? -1.56 -6.27 2.6 1 97.88 131 SER B O 1
ATOM 4591 N N . GLU B 1 132 ? -1.575 -4.754 0.976 1 97.19 132 GLU B N 1
ATOM 4592 C CA . GLU B 1 132 ? -2.49 -3.881 1.705 1 97.19 132 GLU B CA 1
ATOM 4593 C C . GLU B 1 132 ? -3.861 -4.531 1.867 1 97.19 132 GLU B C 1
ATOM 4595 O O . GLU B 1 132 ? -4.496 -4.402 2.916 1 97.19 132 GLU B O 1
ATOM 4600 N N . ALA B 1 133 ? -4.344 -5.16 0.803 1 98.38 133 ALA B N 1
ATOM 4601 C CA . ALA B 1 133 ? -5.625 -5.855 0.881 1 98.38 133 ALA B CA 1
ATOM 4602 C C . ALA B 1 133 ? -5.625 -6.875 2.016 1 98.38 133 ALA B C 1
ATOM 4604 O O . ALA B 1 133 ? -6.578 -6.941 2.797 1 98.38 133 ALA B O 1
ATOM 4605 N N . ASN B 1 134 ? -4.547 -7.652 2.139 1 98.88 134 ASN B N 1
ATOM 4606 C CA . ASN B 1 134 ? -4.453 -8.656 3.191 1 98.88 134 ASN B CA 1
ATOM 4607 C C . ASN B 1 134 ? -4.324 -8.016 4.57 1 98.88 134 ASN B C 1
ATOM 4609 O O . ASN B 1 134 ? -4.949 -8.469 5.531 1 98.88 134 ASN B O 1
ATOM 4613 N N . ASP B 1 135 ? -3.529 -6.988 4.703 1 98.56 135 ASP B N 1
ATOM 4614 C CA . ASP B 1 135 ? -3.422 -6.277 5.973 1 98.56 135 ASP B CA 1
ATOM 4615 C C . ASP B 1 135 ? -4.785 -5.762 6.43 1 98.56 135 ASP B C 1
ATOM 4617 O O . ASP B 1 135 ? -5.129 -5.867 7.609 1 98.56 135 ASP B O 1
ATOM 4621 N N . LEU B 1 136 ? -5.5 -5.18 5.5 1 98.19 136 LEU B N 1
ATOM 4622 C CA . LEU B 1 136 ? -6.82 -4.648 5.816 1 98.19 136 LEU B CA 1
ATOM 4623 C C . LEU B 1 136 ? -7.777 -5.77 6.215 1 98.19 136 LEU B C 1
ATOM 4625 O O . LEU B 1 136 ? -8.594 -5.602 7.121 1 98.19 136 LEU B O 1
ATOM 4629 N N . ALA B 1 137 ? -7.695 -6.863 5.508 1 98.81 137 ALA B N 1
ATOM 4630 C CA . ALA B 1 137 ? -8.508 -8.023 5.859 1 98.81 137 ALA B CA 1
ATOM 4631 C C . ALA B 1 137 ? -8.188 -8.516 7.27 1 98.81 137 ALA B C 1
ATOM 4633 O O . ALA B 1 137 ? -9.094 -8.867 8.031 1 98.81 137 ALA B O 1
ATOM 4634 N N . PHE B 1 138 ? -6.863 -8.578 7.641 1 98.94 138 PHE B N 1
ATOM 4635 C CA . PHE B 1 138 ? -6.457 -8.969 8.984 1 98.94 138 PHE B CA 1
ATOM 4636 C C . PHE B 1 138 ? -7.066 -8.031 10.023 1 98.94 138 PHE B C 1
ATOM 4638 O O . PHE B 1 138 ? -7.59 -8.484 11.047 1 98.94 138 PHE B O 1
ATOM 4645 N N . LYS B 1 139 ? -6.98 -6.754 9.812 1 98.69 139 LYS B N 1
ATOM 4646 C CA . LYS B 1 139 ? -7.527 -5.777 10.75 1 98.69 139 LYS B CA 1
ATOM 4647 C C . LYS B 1 139 ? -9.031 -5.965 10.922 1 98.69 139 LYS B C 1
ATOM 4649 O O . LYS B 1 139 ? -9.547 -5.859 12.039 1 98.69 139 LYS B O 1
ATOM 4654 N N . ALA B 1 140 ? -9.727 -6.184 9.789 1 98.5 140 ALA B N 1
ATOM 4655 C CA . ALA B 1 140 ? -11.156 -6.461 9.883 1 98.5 140 ALA B CA 1
ATOM 4656 C C . ALA B 1 140 ? -11.422 -7.684 10.758 1 98.5 140 ALA B C 1
ATOM 4658 O O . ALA B 1 140 ? -12.336 -7.672 11.586 1 98.5 140 ALA B O 1
ATOM 4659 N N . ALA B 1 141 ? -10.641 -8.727 10.555 1 98.69 141 ALA B N 1
ATOM 4660 C CA . ALA B 1 141 ? -10.789 -9.945 11.336 1 98.69 141 ALA B CA 1
ATOM 4661 C C . ALA B 1 141 ? -10.547 -9.68 12.82 1 98.69 141 ALA B C 1
ATOM 4663 O O . ALA B 1 141 ? -11.305 -10.141 13.672 1 98.69 141 ALA B O 1
ATOM 4664 N N . PHE B 1 142 ? -9.492 -8.953 13.156 1 98.69 142 PHE B N 1
ATOM 4665 C CA . PHE B 1 142 ? -9.156 -8.641 14.539 1 98.69 142 PHE B CA 1
ATOM 4666 C C . PHE B 1 142 ? -10.25 -7.809 15.195 1 98.69 142 PHE B C 1
ATOM 4668 O O . PHE B 1 142 ? -10.688 -8.102 16.312 1 98.69 142 PHE B O 1
ATOM 4675 N N . MET B 1 143 ? -10.664 -6.723 14.562 1 98.06 143 MET B N 1
ATOM 4676 C CA . MET B 1 143 ? -11.711 -5.867 15.109 1 98.06 143 MET B CA 1
ATOM 4677 C C . MET B 1 143 ? -13.008 -6.648 15.305 1 98.06 143 MET B C 1
ATOM 4679 O O . MET B 1 143 ? -13.688 -6.48 16.312 1 98.06 143 MET B O 1
ATOM 4683 N N . GLY B 1 144 ? -13.328 -7.477 14.242 1 97.19 144 GLY B N 1
ATOM 4684 C CA . GLY B 1 144 ? -14.508 -8.32 14.375 1 97.19 144 GLY B CA 1
ATOM 4685 C C . GLY B 1 144 ? -14.43 -9.273 15.547 1 97.19 144 GLY B C 1
ATOM 4686 O O . GLY B 1 144 ? -15.391 -9.438 16.297 1 97.19 144 GLY B O 1
ATOM 4687 N N . TYR B 1 145 ? -13.273 -9.922 15.727 1 97.56 145 TYR B N 1
ATOM 4688 C CA . TYR B 1 145 ? -13.055 -10.867 16.812 1 97.56 145 TYR B CA 1
ATOM 4689 C C . TYR B 1 145 ? -13.227 -10.188 18.172 1 97.56 145 TYR B C 1
ATOM 4691 O O . TYR B 1 145 ? -13.922 -10.703 19.047 1 97.56 145 TYR B O 1
ATOM 4699 N N . ARG B 1 146 ? -12.609 -9.039 18.359 1 97.31 146 ARG B N 1
ATOM 4700 C CA . ARG B 1 146 ? -12.664 -8.305 19.609 1 97.31 146 ARG B CA 1
ATOM 4701 C C . ARG B 1 146 ? -14.078 -7.82 19.906 1 97.31 146 ARG B C 1
ATOM 4703 O O . ARG B 1 146 ? -14.508 -7.793 21.062 1 97.31 146 ARG B O 1
ATOM 4710 N N . ARG B 1 147 ? -14.758 -7.355 18.875 1 95.88 147 ARG B N 1
ATOM 4711 C CA . ARG B 1 147 ? -16.141 -6.926 19.062 1 95.88 147 ARG B CA 1
ATOM 4712 C C . ARG B 1 147 ? -17.016 -8.07 19.578 1 95.88 147 ARG B C 1
ATOM 4714 O O . ARG B 1 147 ? -17.891 -7.863 20.422 1 95.88 147 ARG B O 1
ATOM 4721 N N . GLN B 1 148 ? -16.781 -9.227 19 1 94.69 148 GLN B N 1
ATOM 4722 C CA . GLN B 1 148 ? -17.5 -10.406 19.469 1 94.69 148 GLN B CA 1
ATOM 4723 C C . GLN B 1 148 ? -17.219 -10.672 20.953 1 94.69 148 GLN B C 1
ATOM 4725 O O . GLN B 1 148 ? -18.125 -10.977 21.719 1 94.69 148 GLN B O 1
ATOM 4730 N N . GLN B 1 149 ? -15.969 -10.484 21.359 1 94.5 149 GLN B N 1
ATOM 4731 C CA . GLN B 1 149 ? -15.555 -10.734 22.734 1 94.5 149 GLN B CA 1
ATOM 4732 C C . GLN B 1 149 ? -16.172 -9.711 23.688 1 94.5 149 GLN B C 1
ATOM 4734 O O . GLN B 1 149 ? -16.516 -10.039 24.812 1 94.5 149 GLN B O 1
ATOM 4739 N N . ARG B 1 150 ? -16.266 -8.438 23.219 1 93.69 150 ARG B N 1
ATOM 4740 C CA . ARG B 1 150 ? -16.797 -7.363 24.047 1 93.69 150 ARG B CA 1
ATOM 4741 C C . ARG B 1 150 ? -18.328 -7.441 24.141 1 93.69 150 ARG B C 1
ATOM 4743 O O . ARG B 1 150 ? -18.938 -6.824 25.016 1 93.69 150 ARG B O 1
ATOM 4750 N N . ALA B 1 151 ? -18.984 -8.156 23.344 1 91.38 151 ALA B N 1
ATOM 4751 C CA . ALA B 1 151 ? -20.438 -8.391 23.375 1 91.38 151 ALA B CA 1
ATOM 4752 C C . ALA B 1 151 ? -21.203 -7.074 23.469 1 91.38 151 ALA B C 1
ATOM 4754 O O . ALA B 1 151 ? -22.078 -6.93 24.328 1 91.38 151 ALA B O 1
ATOM 4755 N N . GLY B 1 152 ? -20.75 -6.059 22.766 1 85.62 152 GLY B N 1
ATOM 4756 C CA . GLY B 1 152 ? -21.516 -4.824 22.672 1 85.62 152 GLY B CA 1
ATOM 4757 C C . GLY B 1 152 ? -21.016 -3.744 23.609 1 85.62 152 GLY B C 1
ATOM 4758 O O . GLY B 1 152 ? -21.438 -2.588 23.516 1 85.62 152 GLY B O 1
ATOM 4759 N N . SER B 1 153 ? -20.109 -4.043 24.5 1 94 153 SER B N 1
ATOM 4760 C CA . SER B 1 153 ? -19.578 -3.055 25.438 1 94 153 SER B CA 1
ATOM 4761 C C . SER B 1 153 ? -18.672 -2.059 24.734 1 94 153 SER B C 1
ATOM 4763 O 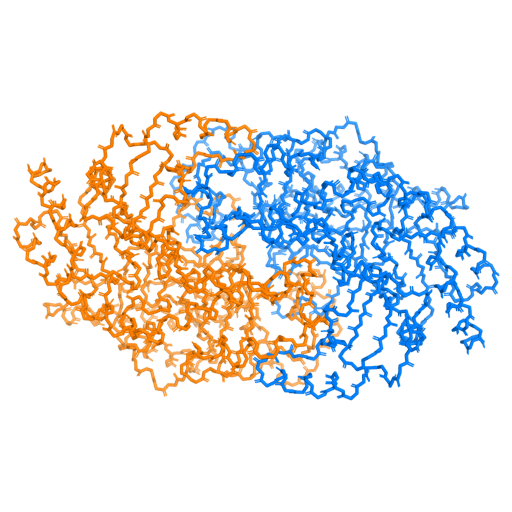O . SER B 1 153 ? -17.938 -2.426 23.812 1 94 153 SER B O 1
ATOM 4765 N N . PRO B 1 154 ? -18.734 -0.812 25.188 1 95.12 154 PRO B N 1
ATOM 4766 C CA . PRO B 1 154 ? -17.844 0.186 24.609 1 95.12 154 PRO B CA 1
ATOM 4767 C C . PRO B 1 154 ? -16.391 -0.007 25.031 1 95.12 154 PRO B C 1
ATOM 4769 O O . PRO B 1 154 ? -16.109 -0.767 25.953 1 95.12 154 PRO B O 1
ATOM 4772 N N . TRP B 1 155 ? -15.461 0.703 24.344 1 96.81 155 TRP B N 1
ATOM 4773 C CA . TRP B 1 155 ? -14.062 0.718 24.75 1 96.81 155 TRP B CA 1
ATOM 4774 C C . TRP B 1 155 ? -13.906 1.323 26.141 1 96.81 155 TRP B C 1
ATOM 4776 O O . TRP B 1 155 ? -14.516 2.35 26.453 1 96.81 155 TRP B O 1
ATOM 4786 N N . THR B 1 156 ? -13.117 0.754 27 1 97.31 156 THR B N 1
ATOM 4787 C CA . THR B 1 156 ? -12.766 1.375 28.281 1 97.31 156 THR B CA 1
ATOM 4788 C C . THR B 1 156 ? -11.656 2.402 28.094 1 97.31 156 THR B C 1
ATOM 4790 O O . THR B 1 156 ? -10.945 2.377 27.078 1 97.31 156 THR B O 1
ATOM 4793 N N . GLU B 1 157 ? -11.539 3.271 29.016 1 97.81 157 GLU B N 1
ATOM 4794 C CA . GLU B 1 157 ? -10.422 4.215 29 1 97.81 157 GLU B CA 1
ATOM 4795 C C . GLU B 1 157 ? -9.086 3.486 29.031 1 97.81 157 GLU B C 1
ATOM 4797 O O . GLU B 1 157 ? -8.109 3.932 28.422 1 97.81 157 GLU B O 1
ATOM 4802 N N . TYR B 1 158 ? -9.07 2.379 29.75 1 98.12 158 TYR B N 1
ATOM 4803 C CA . TYR B 1 158 ? -7.855 1.583 29.875 1 98.12 158 TYR B CA 1
ATOM 4804 C C . TYR B 1 158 ? -7.453 0.98 28.531 1 98.12 158 TYR B C 1
ATOM 4806 O O . TYR B 1 158 ? -6.273 0.992 28.172 1 98.12 158 TYR B O 1
ATOM 4814 N N . GLU B 1 159 ? -8.438 0.481 27.797 1 98 159 GLU B N 1
ATOM 4815 C CA . GLU B 1 159 ? -8.18 -0.051 26.469 1 98 159 GLU B CA 1
ATOM 4816 C C . GLU B 1 159 ? -7.637 1.029 25.531 1 98 159 GLU B C 1
ATOM 4818 O O . GLU B 1 159 ? -6.691 0.789 24.781 1 98 159 GLU B O 1
ATOM 4823 N N . GLN B 1 160 ? -8.219 2.176 25.641 1 98.19 160 GLN B N 1
ATOM 4824 C CA . GLN B 1 160 ? -7.789 3.285 24.797 1 98.19 160 GLN B CA 1
ATOM 4825 C C . GLN B 1 160 ? -6.367 3.725 25.156 1 98.19 160 GLN B C 1
ATOM 4827 O O . GLN B 1 160 ? -5.539 3.928 24.266 1 98.19 160 GLN B O 1
ATOM 4832 N N . ALA B 1 161 ? -6.078 3.812 26.406 1 98.19 161 ALA B N 1
ATOM 4833 C CA . ALA B 1 161 ? -4.766 4.266 26.859 1 98.19 161 ALA B CA 1
ATOM 4834 C C . ALA B 1 161 ? -3.684 3.25 26.516 1 98.19 161 ALA B C 1
ATOM 4836 O O . ALA B 1 161 ? -2.578 3.625 26.109 1 98.19 161 ALA B O 1
ATOM 4837 N N . THR B 1 162 ? -3.955 1.968 26.672 1 98.56 162 THR B N 1
ATOM 4838 C CA . THR B 1 162 ? -2.963 0.929 26.438 1 98.56 162 THR B CA 1
ATOM 4839 C C . THR B 1 162 ? -2.723 0.755 24.938 1 98.56 162 THR B C 1
ATOM 4841 O O . THR B 1 162 ? -1.613 0.419 24.516 1 98.56 162 THR B O 1
ATOM 4844 N N . ALA B 1 163 ? -3.777 1 24.094 1 98.56 163 ALA B N 1
ATOM 4845 C CA . ALA B 1 163 ? -3.586 0.961 22.641 1 98.56 163 ALA B CA 1
ATOM 4846 C C . ALA B 1 163 ? -2.539 1.979 22.203 1 98.56 163 ALA B C 1
ATOM 4848 O O . ALA B 1 163 ? -1.729 1.7 21.312 1 98.56 163 ALA B O 1
ATOM 4849 N N . MET B 1 164 ? -2.541 3.145 22.875 1 98.19 164 MET B N 1
ATOM 4850 C CA . MET B 1 164 ? -1.617 4.219 22.516 1 98.19 164 MET B CA 1
ATOM 4851 C C . MET B 1 164 ? -0.188 3.859 22.906 1 98.19 164 MET B C 1
ATOM 4853 O O . MET B 1 164 ? 0.762 4.508 22.469 1 98.19 164 MET B O 1
ATOM 4857 N N . LYS B 1 165 ? -0.035 2.771 23.688 1 98.25 165 LYS B N 1
ATOM 4858 C CA . LYS B 1 165 ? 1.279 2.299 24.109 1 98.25 165 LYS B CA 1
ATOM 4859 C C . LYS B 1 165 ? 1.605 0.945 23.5 1 98.25 165 LYS B C 1
ATOM 4861 O O . LYS B 1 165 ? 2.566 0.285 23.891 1 98.25 165 LYS B O 1
ATOM 4866 N N . ASN B 1 166 ? 0.794 0.494 22.531 1 98.56 166 ASN B N 1
ATOM 4867 C CA . ASN B 1 166 ? 0.944 -0.793 21.859 1 98.56 166 ASN B CA 1
ATOM 4868 C C . ASN B 1 166 ? 0.853 -1.953 22.844 1 98.56 166 ASN B C 1
ATOM 4870 O O . ASN B 1 166 ? 1.577 -2.941 22.719 1 98.56 166 ASN B O 1
ATOM 4874 N N . GLN B 1 167 ? 0.011 -1.793 23.812 1 98.44 167 GLN B N 1
ATOM 4875 C CA . GLN B 1 167 ? -0.091 -2.793 24.875 1 98.44 167 GLN B CA 1
ATOM 4876 C C . GLN B 1 167 ? -1.508 -3.354 24.969 1 98.44 167 GLN B C 1
ATOM 4878 O O . GLN B 1 167 ? -2.475 -2.674 24.625 1 98.44 167 GLN B O 1
ATOM 4883 N N . ALA B 1 168 ? -1.611 -4.629 25.328 1 97.81 168 ALA B N 1
ATOM 4884 C CA . ALA B 1 168 ? -2.91 -5.176 25.703 1 97.81 168 ALA B CA 1
ATOM 4885 C C . ALA B 1 168 ? -3.475 -4.438 26.922 1 97.81 168 ALA B C 1
ATOM 4887 O O . ALA B 1 168 ? -2.719 -3.943 27.766 1 97.81 168 ALA B O 1
ATOM 4888 N N . PRO B 1 169 ? -4.816 -4.207 27.094 1 97.69 169 PRO B N 1
ATOM 4889 C CA . PRO B 1 169 ? -5.789 -4.891 26.234 1 97.69 169 PRO B CA 1
ATOM 4890 C C . PRO B 1 169 ? -6.145 -4.082 24.984 1 97.69 169 PRO B C 1
ATOM 4892 O O . PRO B 1 169 ? -6.863 -4.574 24.109 1 97.69 169 PRO B O 1
ATOM 4895 N N . GLY B 1 170 ? -5.707 -2.797 24.812 1 98.38 170 GLY B N 1
ATOM 4896 C CA . GLY B 1 170 ? -6.051 -1.975 23.656 1 98.38 170 GLY B CA 1
ATOM 4897 C C . GLY B 1 170 ? -5.527 -2.531 22.344 1 98.38 170 GLY B C 1
ATOM 4898 O O . GLY B 1 170 ? -6.258 -2.588 21.359 1 98.38 170 GLY B O 1
ATOM 4899 N N . SER B 1 171 ? -4.262 -2.891 22.406 1 98.44 171 SER B N 1
ATOM 4900 C CA . SER B 1 171 ? -3.613 -3.641 21.328 1 98.44 171 SER B CA 1
ATOM 4901 C C . SER B 1 171 ? -3.342 -5.082 21.75 1 98.44 171 SER B C 1
ATOM 4903 O O . SER B 1 171 ? -2.236 -5.406 22.188 1 98.44 171 SER B O 1
ATOM 4905 N N . PRO B 1 172 ? -4.285 -5.949 21.562 1 98.31 172 PRO B N 1
ATOM 4906 C CA . PRO B 1 172 ? -4.199 -7.312 22.094 1 98.31 172 PRO B CA 1
ATOM 4907 C C . PRO B 1 172 ? -3.24 -8.195 21.297 1 98.31 172 PRO B C 1
ATOM 4909 O O . PRO B 1 172 ? -2.936 -7.891 20.141 1 98.31 172 PRO B O 1
ATOM 4912 N N . ASP B 1 173 ? -2.781 -9.266 21.969 1 97.69 173 ASP B N 1
ATOM 4913 C CA . ASP B 1 173 ? -2.107 -10.328 21.234 1 97.69 173 ASP B CA 1
ATOM 4914 C C . ASP B 1 173 ? -3.117 -11.258 20.562 1 97.69 173 ASP B C 1
ATOM 4916 O O . ASP B 1 173 ? -3.797 -12.031 21.234 1 97.69 173 ASP B O 1
ATOM 4920 N N . LEU B 1 174 ? -3.295 -11.117 19.344 1 98.69 174 LEU B N 1
ATOM 4921 C CA . LEU B 1 174 ? -4.113 -11.953 18.469 1 98.69 174 LEU B CA 1
ATOM 4922 C C . LEU B 1 174 ? -3.311 -12.438 17.266 1 98.69 174 LEU B C 1
ATOM 4924 O O . LEU B 1 174 ? -2.271 -11.867 16.938 1 98.69 174 LEU B O 1
ATOM 4928 N N . ALA B 1 175 ? -3.791 -13.516 16.688 1 98.88 175 ALA B N 1
ATOM 4929 C CA . ALA B 1 175 ? -2.975 -14.102 15.617 1 98.88 175 ALA B CA 1
ATOM 4930 C C . ALA B 1 175 ? -3.811 -14.367 14.367 1 98.88 175 ALA B C 1
ATOM 4932 O O . ALA B 1 175 ? -5.035 -14.484 14.453 1 98.88 175 ALA B O 1
ATOM 4933 N N . ILE B 1 176 ? -3.182 -14.359 13.281 1 98.94 176 ILE B N 1
ATOM 4934 C CA . ILE B 1 176 ? -3.656 -14.93 12.023 1 98.94 176 ILE B CA 1
ATOM 4935 C C . ILE B 1 176 ? -2.895 -16.219 11.719 1 98.94 176 ILE B C 1
ATOM 4937 O O . ILE B 1 176 ? -1.66 -16.234 11.734 1 98.94 176 ILE B O 1
ATOM 4941 N N . LEU B 1 177 ? -3.596 -17.266 11.523 1 98.94 177 LEU B N 1
ATOM 4942 C CA . LEU B 1 177 ? -2.99 -18.531 11.117 1 98.94 177 LEU B CA 1
ATOM 4943 C C . LEU B 1 177 ? -2.836 -18.594 9.602 1 98.94 177 LEU B C 1
ATOM 4945 O O . LEU B 1 177 ? -3.77 -18.266 8.859 1 98.94 177 LEU B O 1
ATOM 4949 N N . SER B 1 178 ? -1.633 -18.875 9.117 1 98.94 178 SER B N 1
ATOM 4950 C CA . SER B 1 178 ? -1.372 -19.125 7.703 1 98.94 178 SER B CA 1
ATOM 4951 C C . SER B 1 178 ? -0.824 -20.531 7.488 1 98.94 178 SER B C 1
ATOM 4953 O O . SER B 1 178 ? -0.919 -21.391 8.375 1 98.94 178 SER B O 1
ATOM 4955 N N . PHE B 1 179 ? -0.363 -20.828 6.266 1 98.94 179 PHE B N 1
ATOM 4956 C CA . PHE B 1 179 ? 0.087 -22.172 5.949 1 98.94 179 PHE B CA 1
ATOM 4957 C C . PHE B 1 179 ? 1.528 -22.172 5.453 1 98.94 179 PHE B C 1
ATOM 4959 O O . PHE B 1 179 ? 1.962 -21.203 4.812 1 98.94 179 PHE B O 1
ATOM 4966 N N . ARG B 1 180 ? 2.271 -23.25 5.727 1 98.44 180 ARG B N 1
ATOM 4967 C CA . ARG B 1 180 ? 3.621 -23.406 5.191 1 98.44 180 ARG B CA 1
ATOM 4968 C C . ARG B 1 180 ? 3.629 -23.25 3.676 1 98.44 180 ARG B C 1
ATOM 4970 O O . ARG B 1 180 ? 2.715 -23.719 2.994 1 98.44 180 ARG B O 1
ATOM 4977 N N . ASN B 1 181 ? 4.648 -22.531 3.127 1 98.06 181 ASN B N 1
ATOM 4978 C CA . ASN B 1 181 ? 4.906 -22.297 1.71 1 98.06 181 ASN B CA 1
ATOM 4979 C C . ASN B 1 181 ? 3.98 -21.219 1.147 1 98.06 181 ASN B C 1
ATOM 4981 O O . ASN B 1 181 ? 4.004 -20.938 -0.053 1 98.06 181 ASN B O 1
ATOM 4985 N N . SER B 1 182 ? 3.182 -20.578 1.97 1 98.56 182 SER B N 1
ATOM 4986 C CA . SER B 1 182 ? 2.242 -19.562 1.486 1 98.56 182 SER B CA 1
ATOM 4987 C C . SER B 1 182 ? 2.945 -18.234 1.221 1 98.56 182 SER B C 1
ATOM 4989 O O . SER B 1 182 ? 4.039 -18 1.734 1 98.56 182 SER B O 1
ATOM 4991 N N . PHE B 1 183 ? 2.42 -17.406 0.413 1 98.56 183 PHE B N 1
ATOM 4992 C CA . PHE B 1 183 ? 2.816 -16.031 0.155 1 98.56 183 PHE B CA 1
ATOM 4993 C C . PHE B 1 183 ? 1.61 -15.102 0.218 1 98.56 183 PHE B C 1
ATOM 4995 O O . PHE B 1 183 ? 0.665 -15.242 -0.56 1 98.56 183 PHE B O 1
ATOM 5002 N N . HIS B 1 184 ? 1.649 -14.086 1.072 1 98.88 184 HIS B N 1
ATOM 5003 C CA . HIS B 1 184 ? 0.497 -13.211 1.274 1 98.88 184 HIS B CA 1
ATOM 5004 C C . HIS B 1 184 ? 0.894 -11.742 1.175 1 98.88 184 HIS B C 1
ATOM 5006 O O . HIS B 1 184 ? 0.06 -10.859 1.373 1 98.88 184 HIS B O 1
ATOM 5012 N N . GLY B 1 185 ? 2.129 -11.484 0.897 1 97.94 185 GLY B N 1
ATOM 5013 C CA . GLY B 1 185 ? 2.584 -10.109 0.763 1 97.94 185 GLY B CA 1
ATOM 5014 C C . GLY B 1 185 ? 3.82 -9.805 1.586 1 97.94 185 GLY B C 1
ATOM 5015 O O . GLY B 1 185 ? 4.449 -10.719 2.129 1 97.94 185 GLY B O 1
ATOM 5016 N N . ARG B 1 186 ? 4.207 -8.508 1.624 1 97.19 186 ARG B N 1
ATOM 5017 C CA . ARG B 1 186 ? 5.516 -8.172 2.18 1 97.19 186 ARG B CA 1
ATOM 5018 C C . ARG B 1 186 ? 5.406 -7.031 3.186 1 97.19 186 ARG B C 1
ATOM 5020 O O . ARG B 1 186 ? 6.422 -6.539 3.686 1 97.19 186 ARG B O 1
ATOM 5027 N N . SER B 1 187 ? 4.215 -6.461 3.432 1 97.69 187 SER B N 1
ATOM 5028 C CA . SER B 1 187 ? 4.062 -5.566 4.574 1 97.69 187 SER B CA 1
ATOM 5029 C C . SER B 1 187 ? 4.246 -6.312 5.891 1 97.69 187 SER B C 1
ATOM 5031 O O . SER B 1 187 ? 4.234 -7.547 5.918 1 97.69 187 SER B O 1
ATOM 5033 N N . PHE B 1 188 ? 4.328 -5.633 6.973 1 98.69 188 PHE B N 1
ATOM 5034 C CA . PHE B 1 188 ? 4.68 -6.289 8.227 1 98.69 188 PHE B CA 1
ATOM 5035 C C . PHE B 1 188 ? 3.607 -7.297 8.625 1 98.69 188 PHE B C 1
ATOM 5037 O O . PHE B 1 188 ? 3.924 -8.383 9.117 1 98.69 188 PHE B O 1
ATOM 5044 N N . GLY B 1 189 ? 2.312 -6.93 8.438 1 98.69 189 GLY B N 1
ATOM 5045 C CA . GLY B 1 189 ? 1.252 -7.891 8.695 1 98.69 189 GLY B CA 1
ATOM 5046 C C . GLY B 1 189 ? 1.247 -9.055 7.719 1 98.69 189 GLY B C 1
ATOM 5047 O O . GLY B 1 189 ? 1.388 -10.211 8.125 1 98.69 189 GLY B O 1
ATOM 5048 N N . SER B 1 190 ? 1.196 -8.805 6.422 1 98.69 190 SER B N 1
ATOM 5049 C CA . SER B 1 190 ? 1.153 -9.844 5.398 1 98.69 190 SER B CA 1
ATOM 5050 C C . SER B 1 190 ? 2.438 -10.664 5.391 1 98.69 190 SER B C 1
ATOM 5052 O O . SER B 1 190 ? 2.402 -11.883 5.172 1 98.69 190 SER B O 1
ATOM 5054 N N . LEU B 1 191 ? 3.561 -10.031 5.672 1 98.75 191 LEU B N 1
ATOM 5055 C CA . LEU B 1 191 ? 4.832 -10.742 5.727 1 98.75 191 LEU B CA 1
ATOM 5056 C C . LEU B 1 191 ? 4.836 -11.766 6.855 1 98.75 191 LEU B C 1
ATOM 5058 O O . LEU B 1 191 ? 5.434 -12.836 6.727 1 98.75 191 LEU B O 1
ATOM 5062 N N . SER B 1 192 ? 4.168 -11.469 7.961 1 98.81 192 SER B N 1
ATOM 5063 C CA . SER B 1 192 ? 4.094 -12.375 9.109 1 98.81 192 SER B CA 1
ATOM 5064 C C . SER B 1 192 ? 3.301 -13.633 8.773 1 98.81 192 SER B C 1
ATOM 5066 O O . SER B 1 192 ? 3.416 -14.648 9.461 1 98.81 192 SER B O 1
ATOM 5068 N N . THR B 1 193 ? 2.525 -13.594 7.695 1 98.88 193 THR B N 1
ATOM 5069 C CA . THR B 1 193 ? 1.767 -14.766 7.262 1 98.88 193 THR B CA 1
ATOM 5070 C C . THR B 1 193 ? 2.404 -15.398 6.031 1 98.88 193 THR B C 1
ATOM 5072 O O . THR B 1 193 ? 1.961 -16.453 5.566 1 98.88 193 THR B O 1
ATOM 5075 N N . THR B 1 194 ? 3.383 -14.727 5.438 1 98.81 194 THR B N 1
ATOM 5076 C CA . THR B 1 194 ? 4.133 -15.273 4.312 1 98.81 194 THR B CA 1
ATOM 5077 C C . THR B 1 194 ? 5.176 -16.281 4.793 1 98.81 194 THR B C 1
ATOM 5079 O O . THR B 1 194 ? 5.895 -16.016 5.762 1 98.81 194 THR B O 1
ATOM 5082 N N . ARG B 1 195 ? 5.254 -17.484 4.113 1 98.25 195 ARG B N 1
ATOM 5083 C CA . ARG B 1 195 ? 6.102 -18.594 4.52 1 98.25 195 ARG B CA 1
ATOM 5084 C C . ARG B 1 195 ? 6.793 -19.234 3.314 1 98.25 195 ARG B C 1
ATOM 5086 O O . ARG B 1 195 ? 7.098 -20.422 3.32 1 98.25 195 ARG B O 1
ATOM 5093 N N . SER B 1 196 ? 6.996 -18.484 2.273 1 95.88 196 SER B N 1
ATOM 5094 C CA . SER B 1 196 ? 7.438 -19.078 1.02 1 95.88 196 SER B CA 1
ATOM 5095 C C . SER B 1 196 ? 8.961 -19.141 0.945 1 95.88 196 SER B C 1
ATOM 5097 O O . SER B 1 196 ? 9.523 -20.156 0.5 1 95.88 196 SER B O 1
ATOM 5099 N N . LYS B 1 197 ? 9.703 -18.031 1.325 1 97 197 LYS B N 1
ATOM 5100 C CA . LYS B 1 197 ? 11.156 -18.031 1.222 1 97 197 LYS B CA 1
ATOM 5101 C C . LYS B 1 197 ? 11.781 -17.172 2.318 1 97 197 LYS B C 1
ATOM 5103 O O . LYS B 1 197 ? 11.242 -16.109 2.67 1 97 197 LYS B O 1
ATOM 5108 N N . PRO B 1 198 ? 12.969 -17.562 2.799 1 97.5 198 PRO B N 1
ATOM 5109 C CA . PRO B 1 198 ? 13.648 -16.766 3.822 1 97.5 198 PRO B CA 1
ATOM 5110 C C . PRO B 1 198 ? 14.055 -15.375 3.322 1 97.5 198 PRO B C 1
ATOM 5112 O O . PRO B 1 198 ? 14.078 -14.422 4.098 1 97.5 198 PRO B O 1
ATOM 5115 N N . ILE B 1 199 ? 14.32 -15.203 2.051 1 97.06 199 ILE B N 1
ATOM 5116 C CA . ILE B 1 199 ? 14.82 -13.969 1.461 1 97.06 199 ILE B CA 1
ATOM 5117 C C . ILE B 1 199 ? 13.82 -12.836 1.696 1 97.06 199 ILE B C 1
ATOM 5119 O O . ILE B 1 199 ? 14.195 -11.664 1.728 1 97.06 199 ILE B O 1
ATOM 5123 N N . HIS B 1 200 ? 12.539 -13.148 1.898 1 97.31 200 HIS B N 1
ATOM 5124 C CA . HIS B 1 200 ? 11.492 -12.156 2.125 1 97.31 200 HIS B CA 1
ATOM 5125 C C . HIS B 1 200 ? 11.523 -11.641 3.561 1 97.31 200 HIS B C 1
ATOM 5127 O O . HIS B 1 200 ? 11.062 -10.531 3.838 1 97.31 200 HIS B O 1
ATOM 5133 N N . LYS B 1 201 ? 12.125 -12.492 4.516 1 98.19 201 LYS B N 1
ATOM 5134 C CA . LYS B 1 201 ? 11.727 -12.336 5.914 1 98.19 201 LYS B CA 1
ATOM 5135 C C . LYS B 1 201 ? 12.938 -12.047 6.797 1 98.19 201 LYS B C 1
ATOM 5137 O O . LYS B 1 201 ? 12.812 -11.352 7.812 1 98.19 201 LYS B O 1
ATOM 5142 N N . VAL B 1 202 ? 14.133 -12.609 6.414 1 98.44 202 VAL B N 1
ATOM 5143 C CA . VAL B 1 202 ? 15.289 -12.547 7.301 1 98.44 202 VAL B CA 1
ATOM 5144 C C . VAL B 1 202 ? 15.594 -11.094 7.656 1 98.44 202 VAL B C 1
ATOM 5146 O O . VAL B 1 202 ? 15.547 -10.211 6.793 1 98.44 202 VAL B O 1
ATOM 5149 N N . ASP B 1 203 ? 15.875 -10.812 8.977 1 98.44 203 ASP B N 1
ATOM 5150 C CA . ASP B 1 203 ? 16.312 -9.531 9.531 1 98.44 203 ASP B CA 1
ATOM 5151 C C . ASP B 1 203 ? 15.117 -8.633 9.852 1 98.44 203 ASP B C 1
ATOM 5153 O O . ASP B 1 203 ? 15.281 -7.562 10.43 1 98.44 203 ASP B O 1
ATOM 5157 N N . ILE B 1 204 ? 13.883 -8.969 9.516 1 98.69 204 ILE B N 1
ATOM 5158 C CA . ILE B 1 204 ? 12.695 -8.141 9.703 1 98.69 204 ILE B CA 1
ATOM 5159 C C . ILE B 1 204 ? 11.867 -8.68 10.875 1 98.69 204 ILE B C 1
ATOM 5161 O O . ILE B 1 204 ? 11.539 -9.867 10.914 1 98.69 204 ILE B O 1
ATOM 5165 N N . PRO B 1 205 ? 11.539 -7.844 11.859 1 98.75 205 PRO B N 1
ATOM 5166 C CA . PRO B 1 205 ? 10.633 -8.289 12.93 1 98.75 205 PRO B CA 1
ATOM 5167 C C . PRO B 1 205 ? 9.297 -8.789 12.398 1 98.75 205 PRO B C 1
ATOM 5169 O O . PRO B 1 205 ? 8.758 -8.227 11.438 1 98.75 205 PRO B O 1
ATOM 5172 N N . ALA B 1 206 ? 8.758 -9.82 13.039 1 98.69 206 ALA B N 1
ATOM 5173 C CA . ALA B 1 206 ? 7.484 -10.406 12.625 1 98.69 206 ALA B CA 1
ATOM 5174 C C . ALA B 1 206 ? 6.582 -10.656 13.82 1 98.69 206 ALA B C 1
ATOM 5176 O O . ALA B 1 206 ? 7.066 -10.898 14.93 1 98.69 206 ALA B O 1
ATOM 5177 N N . PHE B 1 207 ? 5.25 -10.516 13.578 1 98.75 207 PHE B N 1
ATOM 5178 C CA . PHE B 1 207 ? 4.316 -11.023 14.578 1 98.75 207 PHE B CA 1
ATOM 5179 C C . PHE B 1 207 ? 4.504 -12.516 14.797 1 98.75 207 PHE B C 1
ATOM 5181 O O . PHE B 1 207 ? 4.75 -13.258 13.844 1 98.75 207 PHE B O 1
ATOM 5188 N N . LYS B 1 208 ? 4.41 -12.961 16.031 1 98 208 LYS B N 1
ATOM 5189 C CA . LYS B 1 208 ? 4.578 -14.375 16.344 1 98 208 LYS B CA 1
ATOM 5190 C C . LYS B 1 208 ? 3.309 -15.164 16.031 1 98 208 LYS B C 1
ATOM 5192 O O . LYS B 1 208 ? 2.73 -15.789 16.922 1 98 208 LYS B O 1
ATOM 5197 N N . TRP B 1 209 ? 2.896 -15.148 14.805 1 98.88 209 TRP B N 1
ATOM 5198 C CA . TRP B 1 209 ? 1.684 -15.805 14.328 1 98.88 209 TRP B CA 1
ATOM 5199 C C . TRP B 1 209 ? 1.98 -17.234 13.883 1 98.88 209 TRP B C 1
ATOM 5201 O O . TRP B 1 209 ? 3.098 -17.547 13.461 1 98.88 209 TRP B O 1
ATOM 5211 N N . PRO B 1 210 ? 1.031 -18.125 13.992 1 98.81 210 PRO B N 1
ATOM 5212 C CA . PRO B 1 210 ? 1.271 -19.547 13.711 1 98.81 210 PRO B CA 1
ATOM 5213 C C . PRO B 1 210 ? 1.129 -19.875 12.234 1 98.81 210 PRO B C 1
ATOM 5215 O O . PRO B 1 210 ? 0.555 -19.094 11.469 1 98.81 210 PRO B O 1
ATOM 5218 N N . GLN B 1 211 ? 1.687 -21 11.828 1 98.81 211 GLN B N 1
ATOM 5219 C CA . GLN B 1 211 ? 1.491 -21.625 10.516 1 98.81 211 GLN B CA 1
ATOM 5220 C C . GLN B 1 211 ? 1.171 -23.109 10.648 1 98.81 211 GLN B C 1
ATOM 5222 O O . GLN B 1 211 ? 1.689 -23.781 11.539 1 98.81 211 GLN B O 1
ATOM 5227 N N . ALA B 1 212 ? 0.365 -23.594 9.859 1 98.88 212 ALA B N 1
ATOM 5228 C CA . ALA B 1 212 ? 0.053 -25.016 9.727 1 98.88 212 ALA B CA 1
ATOM 5229 C C . ALA B 1 212 ? 0.591 -25.578 8.414 1 98.88 212 ALA B C 1
ATOM 5231 O O . ALA B 1 212 ? 0.976 -24.812 7.52 1 98.88 212 ALA B O 1
ATOM 5232 N N . ALA B 1 213 ? 0.652 -26.875 8.344 1 98.69 213 ALA B N 1
ATOM 5233 C CA . ALA B 1 213 ? 1.01 -27.531 7.082 1 98.69 213 ALA B CA 1
ATOM 5234 C C . ALA B 1 213 ? -0.113 -27.391 6.059 1 98.69 213 ALA B C 1
ATOM 5236 O O . ALA B 1 213 ? -1.293 -27.469 6.41 1 98.69 213 ALA B O 1
ATOM 5237 N N . PHE B 1 214 ? 0.248 -27.094 4.871 1 98.81 214 PHE B N 1
ATOM 5238 C CA . PHE B 1 214 ? -0.65 -27.25 3.734 1 98.81 214 PHE B CA 1
ATOM 5239 C C . PHE B 1 214 ? -0.491 -28.625 3.094 1 98.81 214 PHE B C 1
ATOM 5241 O O . PHE B 1 214 ? 0.619 -29.156 3.02 1 98.81 214 PHE B O 1
ATOM 5248 N N . PRO B 1 215 ? -1.538 -29.219 2.605 1 98.62 215 PRO B N 1
ATOM 5249 C CA . PRO B 1 215 ? -1.432 -30.594 2.084 1 98.62 215 PRO B CA 1
ATOM 5250 C C . PRO B 1 215 ? -0.385 -30.719 0.98 1 98.62 215 PRO B C 1
ATOM 5252 O O . PRO B 1 215 ? -0.353 -29.906 0.055 1 98.62 215 PRO B O 1
ATOM 5255 N N . GLN B 1 216 ? 0.479 -31.656 1.124 1 97.5 216 GLN B N 1
ATOM 5256 C CA . GLN B 1 216 ? 1.386 -32.062 0.058 1 97.5 216 GLN B CA 1
ATOM 5257 C C . GLN B 1 216 ? 0.837 -33.281 -0.692 1 97.5 216 GLN B C 1
ATOM 5259 O O . GLN B 1 216 ? 1.148 -34.406 -0.349 1 97.5 216 GLN B O 1
ATOM 5264 N N . LEU B 1 217 ? 0.174 -33 -1.734 1 98.06 217 LEU B N 1
ATOM 5265 C CA . LEU B 1 217 ? -0.542 -34.062 -2.434 1 98.06 217 LEU B CA 1
ATOM 5266 C C . LEU B 1 217 ? 0.393 -34.812 -3.369 1 98.06 217 LEU B C 1
ATOM 5268 O O . LEU B 1 217 ? 1.32 -34.25 -3.936 1 98.06 217 LEU B O 1
ATOM 5272 N N . LYS B 1 218 ? 0.077 -36.094 -3.477 1 97.25 218 LYS B N 1
ATOM 5273 C CA . LYS B 1 218 ? 0.771 -36.938 -4.43 1 97.25 218 LYS B CA 1
ATOM 5274 C C . LYS B 1 218 ? 0.018 -37.031 -5.754 1 97.25 218 LYS B C 1
ATOM 5276 O O . LYS B 1 218 ? -1.213 -37.094 -5.77 1 97.25 218 LYS B O 1
ATOM 5281 N N . TYR B 1 219 ? 0.74 -37 -6.855 1 95.31 219 TYR B N 1
ATOM 5282 C CA . TYR B 1 219 ? 0.165 -37.031 -8.195 1 95.31 219 TYR B CA 1
ATOM 5283 C C . TYR B 1 219 ? 0.555 -38.281 -8.93 1 95.31 219 TYR B C 1
ATOM 5285 O O . TYR B 1 219 ? 1.611 -38.875 -8.672 1 95.31 219 TYR B O 1
ATOM 5293 N N . PRO B 1 220 ? -0.176 -38.688 -9.961 1 95.25 220 PRO B N 1
ATOM 5294 C CA . PRO B 1 220 ? -1.485 -38.125 -10.273 1 95.25 220 PRO B CA 1
ATOM 5295 C C . PRO B 1 220 ? -2.502 -38.312 -9.156 1 95.25 220 PRO B C 1
ATOM 5297 O O . PRO B 1 220 ? -2.465 -39.344 -8.461 1 95.25 220 PRO B O 1
ATOM 5300 N N . LEU B 1 221 ? -3.402 -37.438 -9 1 96.31 221 LEU B N 1
ATOM 5301 C CA . LEU B 1 221 ? -4.312 -37.406 -7.863 1 96.31 221 LEU B CA 1
ATOM 5302 C C . LEU B 1 221 ? -5.168 -38.656 -7.805 1 96.31 221 LEU B C 1
ATOM 5304 O O . LEU B 1 221 ? -5.422 -39.188 -6.723 1 96.31 221 LEU B O 1
ATOM 5308 N N . GLU B 1 222 ? -5.629 -39.156 -8.961 1 94.75 222 GLU B N 1
ATOM 5309 C CA . GLU B 1 222 ? -6.551 -40.312 -9.047 1 94.75 222 GLU B CA 1
ATOM 5310 C C . GLU B 1 222 ? -5.895 -41.594 -8.555 1 94.75 222 GLU B C 1
ATOM 5312 O O . GLU B 1 222 ? -6.586 -42.531 -8.141 1 94.75 222 GLU B O 1
ATOM 5317 N N . ALA B 1 223 ? -4.566 -41.625 -8.555 1 95.69 223 ALA B N 1
ATOM 5318 C CA . ALA B 1 223 ? -3.83 -42.812 -8.141 1 95.69 223 ALA B CA 1
ATOM 5319 C C . ALA B 1 223 ? -3.512 -42.781 -6.652 1 95.69 223 ALA B C 1
ATOM 5321 O O . ALA B 1 223 ? -3.031 -43.75 -6.09 1 95.69 223 ALA B O 1
ATOM 5322 N N . HIS B 1 224 ? -3.814 -41.656 -5.992 1 97.62 224 HIS B N 1
ATOM 5323 C CA . HIS B 1 224 ? -3.389 -41.5 -4.605 1 97.62 224 HIS B CA 1
ATOM 5324 C C . HIS B 1 224 ? -4.508 -40.906 -3.75 1 97.62 224 HIS B C 1
ATOM 5326 O O . HIS B 1 224 ? -4.266 -40.062 -2.91 1 97.62 224 HIS B O 1
ATOM 5332 N N . ILE B 1 225 ? -5.73 -41.312 -4.004 1 97.69 225 ILE B N 1
ATOM 5333 C CA . ILE B 1 225 ? -6.926 -40.75 -3.395 1 97.69 225 ILE B CA 1
ATOM 5334 C C . ILE B 1 225 ? -6.855 -40.906 -1.878 1 97.69 225 ILE B C 1
ATOM 5336 O O . ILE B 1 225 ? -7.004 -39.906 -1.143 1 97.69 225 ILE B O 1
ATOM 5340 N N . GLU B 1 226 ? -6.617 -42.094 -1.332 1 98 226 GLU B N 1
ATOM 5341 C CA . GLU B 1 226 ? -6.629 -42.375 0.102 1 98 226 GLU B CA 1
ATOM 5342 C C . GLU B 1 226 ? -5.469 -41.656 0.806 1 98 226 GLU B C 1
ATOM 5344 O O . GLU B 1 226 ? -5.652 -41.094 1.876 1 98 226 GLU B O 1
ATOM 5349 N N . GLU B 1 227 ? -4.305 -41.781 0.191 1 98.19 227 GLU B N 1
ATOM 5350 C CA . GLU B 1 227 ? -3.119 -41.125 0.755 1 98.19 227 GLU B CA 1
ATOM 5351 C C . GLU B 1 227 ? -3.309 -39.625 0.86 1 98.19 227 GLU B C 1
ATOM 5353 O O . GLU B 1 227 ? -2.93 -39 1.862 1 98.19 227 GLU B O 1
ATOM 5358 N N . ASN B 1 228 ? -3.871 -39.031 -0.151 1 98.56 228 ASN B N 1
ATOM 5359 C CA . ASN B 1 228 ? -4.09 -37.594 -0.175 1 98.56 228 ASN B CA 1
ATOM 5360 C C . ASN B 1 228 ? -5.168 -37.188 0.823 1 98.56 228 ASN B C 1
ATOM 5362 O O . ASN B 1 228 ? -5.055 -36.125 1.458 1 98.56 228 ASN B O 1
ATOM 5366 N N . ALA B 1 229 ? -6.172 -38 0.94 1 98.5 229 ALA B N 1
ATOM 5367 C CA . ALA B 1 229 ? -7.211 -37.719 1.929 1 98.5 229 ALA B CA 1
ATOM 5368 C C . ALA B 1 229 ? -6.637 -37.719 3.344 1 98.5 229 ALA B C 1
ATOM 5370 O O . ALA B 1 229 ? -7.004 -36.906 4.176 1 98.5 229 ALA B O 1
ATOM 5371 N N . GLN B 1 230 ? -5.785 -38.688 3.611 1 98.62 230 GLN B N 1
ATOM 5372 C CA . GLN B 1 230 ? -5.148 -38.781 4.922 1 98.62 230 GLN B CA 1
ATOM 5373 C C . GLN B 1 230 ? -4.246 -37.594 5.191 1 98.62 230 GLN B C 1
ATOM 5375 O O . GLN B 1 230 ? -4.234 -37.062 6.297 1 98.62 230 GLN B O 1
ATOM 5380 N N . GLU B 1 231 ? -3.49 -37.219 4.207 1 98.69 231 GLU B N 1
ATOM 5381 C CA . GLU B 1 231 ? -2.625 -36.062 4.316 1 98.69 231 GLU B CA 1
ATOM 5382 C C . GLU B 1 231 ? -3.428 -34.812 4.66 1 98.69 231 GLU B C 1
ATOM 5384 O O . GLU B 1 231 ? -3.031 -34.031 5.531 1 98.69 231 GLU B O 1
ATOM 5389 N N . GLU B 1 232 ? -4.523 -34.594 4.012 1 98.81 232 GLU B N 1
ATOM 5390 C CA . GLU B 1 232 ? -5.371 -33.406 4.25 1 98.81 232 GLU B CA 1
ATOM 5391 C C . GLU B 1 232 ? -5.949 -33.438 5.66 1 98.81 232 GLU B C 1
ATOM 5393 O O . GLU B 1 232 ? -6.039 -32.406 6.316 1 98.81 232 GLU B O 1
ATOM 5398 N N . GLU B 1 233 ? -6.32 -34.625 6.086 1 98.75 233 GLU B N 1
ATOM 5399 C CA . GLU B 1 233 ? -6.855 -34.719 7.438 1 98.75 233 GLU B CA 1
ATOM 5400 C C . GLU B 1 233 ? -5.789 -34.406 8.477 1 98.75 233 GLU B C 1
ATOM 5402 O O . GLU B 1 233 ? -6.082 -33.812 9.523 1 98.75 233 GLU B O 1
ATOM 5407 N N . ILE B 1 234 ? -4.609 -34.844 8.227 1 98.81 234 ILE B N 1
ATOM 5408 C CA . ILE B 1 234 ? -3.494 -34.562 9.125 1 98.81 234 ILE B CA 1
ATOM 5409 C C . ILE B 1 234 ? -3.287 -33.062 9.219 1 98.81 234 ILE B C 1
ATOM 5411 O O . ILE B 1 234 ? -3.102 -32.5 10.305 1 98.81 234 ILE B O 1
ATOM 5415 N N . CYS B 1 235 ? -3.318 -32.375 8.109 1 98.88 235 CYS B N 1
ATOM 5416 C CA . CYS B 1 235 ? -3.152 -30.922 8.078 1 98.88 235 CYS B CA 1
ATOM 5417 C C . CYS B 1 235 ? -4.281 -30.234 8.828 1 98.88 235 CYS B C 1
ATOM 5419 O O . CYS B 1 235 ? -4.047 -29.266 9.547 1 98.88 235 CYS B O 1
ATOM 5421 N N . LEU B 1 236 ? -5.527 -30.734 8.656 1 98.88 236 LEU B N 1
ATOM 5422 C CA . LEU B 1 236 ? -6.676 -30.141 9.336 1 98.88 236 LEU B CA 1
ATOM 5423 C C . LEU B 1 236 ? -6.574 -30.328 10.852 1 98.88 236 LEU B C 1
ATOM 5425 O O . LEU B 1 236 ? -6.965 -29.453 11.617 1 98.88 236 LEU B O 1
ATOM 5429 N N . GLN B 1 237 ? -6.07 -31.469 11.227 1 98.81 237 GLN B N 1
ATOM 5430 C CA . GLN B 1 237 ? -5.863 -31.719 12.648 1 98.81 237 GLN B CA 1
ATOM 5431 C C . GLN B 1 237 ? -4.84 -30.75 13.234 1 98.81 237 GLN B C 1
ATOM 5433 O O . GLN B 1 237 ? -4.98 -30.297 14.375 1 98.81 237 GLN B O 1
ATOM 5438 N N . GLU B 1 238 ? -3.832 -30.484 12.469 1 98.88 238 GLU B N 1
ATOM 5439 C CA . GLU B 1 238 ? -2.842 -29.5 12.914 1 98.88 238 GLU B CA 1
ATOM 5440 C C . GLU B 1 238 ? -3.469 -28.125 13.094 1 98.88 238 GLU B C 1
ATOM 5442 O O . GLU B 1 238 ? -3.156 -27.422 14.055 1 98.88 238 GLU B O 1
ATOM 5447 N N . VAL B 1 239 ? -4.328 -27.734 12.172 1 98.94 239 VAL B N 1
ATOM 5448 C CA . VAL B 1 239 ? -5.043 -26.469 12.266 1 98.94 239 VAL B CA 1
ATOM 5449 C C . VAL B 1 239 ? -5.84 -26.422 13.57 1 98.94 239 VAL B C 1
ATOM 5451 O O . VAL B 1 239 ? -5.75 -25.453 14.328 1 98.94 239 VAL B O 1
ATOM 5454 N N . ARG B 1 240 ? -6.59 -27.484 13.859 1 98.81 240 ARG B N 1
ATOM 5455 C CA . ARG B 1 240 ? -7.387 -27.562 15.086 1 98.81 240 ARG B CA 1
ATOM 5456 C C . ARG B 1 240 ? -6.504 -27.453 16.328 1 98.81 240 ARG B C 1
ATOM 5458 O O . ARG B 1 240 ? -6.848 -26.781 17.281 1 98.81 240 ARG B O 1
ATOM 5465 N N . SER B 1 241 ? -5.395 -28.141 16.266 1 98.81 241 SER B N 1
ATOM 5466 C CA . SER B 1 241 ? -4.465 -28.156 17.391 1 98.81 241 SER B CA 1
ATOM 5467 C C . SER B 1 241 ? -3.9 -26.766 17.656 1 98.81 241 SER B C 1
ATOM 5469 O O . SER B 1 241 ? -3.785 -26.328 18.797 1 98.81 241 SER B O 1
ATOM 5471 N N . ILE B 1 242 ? -3.531 -26.062 16.625 1 98.81 242 ILE B N 1
ATOM 5472 C CA . ILE B 1 242 ? -2.961 -24.734 16.75 1 98.81 242 ILE B CA 1
ATOM 5473 C C . ILE B 1 242 ? -4.004 -23.781 17.328 1 98.81 242 ILE B C 1
ATOM 5475 O O . ILE B 1 242 ? -3.705 -23 18.234 1 98.81 242 ILE B O 1
ATOM 5479 N N . ILE B 1 243 ? -5.238 -23.828 16.828 1 98.75 243 ILE B N 1
ATOM 5480 C CA . ILE B 1 243 ? -6.309 -22.969 17.312 1 98.75 243 ILE B CA 1
ATOM 5481 C C . ILE B 1 243 ? -6.496 -23.141 18.812 1 98.75 243 ILE B C 1
ATOM 5483 O O . ILE B 1 243 ? -6.711 -22.172 19.547 1 98.75 243 ILE B O 1
ATOM 5487 N N . SER B 1 244 ? -6.312 -24.344 19.297 1 98 244 SER B N 1
ATOM 5488 C CA . SER B 1 244 ? -6.625 -24.672 20.688 1 98 244 SER B CA 1
ATOM 5489 C C . SER B 1 244 ? -5.426 -24.406 21.594 1 98 244 SER B C 1
ATOM 5491 O O . SER B 1 244 ? -5.582 -24.266 22.812 1 98 244 SER B O 1
ATOM 5493 N N . SER B 1 245 ? -4.215 -24.344 21.016 1 98.19 245 SER B N 1
ATOM 5494 C CA . SER B 1 245 ? -3.064 -24.406 21.922 1 98.19 245 SER B CA 1
ATOM 5495 C C . SER B 1 245 ? -2.143 -23.219 21.719 1 98.19 245 SER B C 1
ATOM 5497 O O . SER B 1 245 ? -1.226 -22.984 22.516 1 98.19 245 SER B O 1
ATOM 5499 N N . TRP B 1 246 ? -2.307 -22.5 20.641 1 97.94 246 TRP B N 1
ATOM 5500 C CA . TRP B 1 246 ? -1.399 -21.375 20.438 1 97.94 246 TRP B CA 1
ATOM 5501 C C . TRP B 1 246 ? -1.439 -20.422 21.625 1 97.94 246 TRP B C 1
ATOM 5503 O O . TRP B 1 246 ? -2.455 -20.328 22.312 1 97.94 246 TRP B O 1
ATOM 5513 N N . HIS B 1 247 ? -0.392 -19.656 21.906 1 97.44 247 HIS B N 1
ATOM 5514 C CA . HIS B 1 247 ? -0.239 -18.891 23.141 1 97.44 247 HIS B CA 1
ATOM 5515 C C . HIS B 1 247 ? -1.196 -17.703 23.172 1 97.44 247 HIS B C 1
ATOM 5517 O O . HIS B 1 247 ? -1.482 -17.172 24.25 1 97.44 247 HIS B O 1
ATOM 5523 N N . CYS B 1 248 ? -1.709 -17.203 22.078 1 98 248 CYS B N 1
ATOM 5524 C CA . CYS B 1 248 ? -2.752 -16.188 21.984 1 98 248 CYS B CA 1
ATOM 5525 C C . CYS B 1 248 ? -3.844 -16.609 21.016 1 98 248 CYS B C 1
ATOM 5527 O O . CYS B 1 248 ? -3.623 -17.469 20.172 1 98 248 CYS B O 1
ATOM 5529 N N . PRO B 1 249 ? -5.027 -16.062 21.094 1 98.44 249 PRO B N 1
ATOM 5530 C CA . PRO B 1 249 ? -6.148 -16.5 20.266 1 98.44 249 PRO B CA 1
ATOM 5531 C C . PRO B 1 249 ? -5.898 -16.281 18.781 1 98.44 249 PRO B C 1
ATOM 5533 O O . PRO B 1 249 ? -5.34 -15.25 18.391 1 98.44 249 PRO B O 1
ATOM 5536 N N . VAL B 1 250 ? -6.301 -17.234 17.953 1 98.81 250 VAL B N 1
ATOM 5537 C CA . VAL B 1 250 ? -6.332 -17.109 16.5 1 98.81 250 VAL B CA 1
ATOM 5538 C C . VAL B 1 250 ? -7.641 -16.438 16.078 1 98.81 250 VAL B C 1
ATOM 5540 O O . VAL B 1 250 ? -8.719 -17.016 16.25 1 98.81 250 VAL B O 1
ATOM 5543 N N . ALA B 1 251 ? -7.52 -15.227 15.484 1 98.75 251 ALA B N 1
ATOM 5544 C CA . ALA B 1 251 ? -8.703 -14.445 15.125 1 98.75 251 ALA B CA 1
ATOM 5545 C C . ALA B 1 251 ? -9.102 -14.695 13.672 1 98.75 251 ALA B C 1
ATOM 5547 O O . ALA B 1 251 ? -10.227 -14.398 13.273 1 98.75 251 ALA B O 1
ATOM 5548 N N . GLY B 1 252 ? -8.227 -15.195 12.875 1 98.81 252 GLY B N 1
ATOM 5549 C CA . GLY B 1 252 ? -8.484 -15.469 11.469 1 98.81 252 GLY B CA 1
ATOM 5550 C C . GLY B 1 252 ? -7.527 -16.484 10.867 1 98.81 252 GLY B C 1
ATOM 5551 O O . GLY B 1 252 ? -6.453 -16.734 11.422 1 98.81 252 GLY B O 1
ATOM 5552 N N . ILE B 1 253 ? -7.914 -17.141 9.812 1 98.94 253 ILE B N 1
ATOM 5553 C CA . ILE B 1 253 ? -7.102 -18.016 8.984 1 98.94 253 ILE B CA 1
ATOM 5554 C C . ILE B 1 253 ? -7.051 -17.5 7.555 1 98.94 253 ILE B C 1
ATOM 5556 O O . ILE B 1 253 ? -8.086 -17.172 6.965 1 98.94 253 ILE B O 1
ATOM 5560 N N . ILE B 1 254 ? -5.863 -17.328 7.023 1 99 254 ILE B N 1
ATOM 5561 C CA . ILE B 1 254 ? -5.723 -16.953 5.621 1 99 254 ILE B CA 1
ATOM 5562 C C . ILE B 1 254 ? -5.203 -18.141 4.812 1 99 254 ILE B C 1
ATOM 5564 O O . ILE B 1 254 ? -4.312 -18.859 5.266 1 99 254 ILE B O 1
ATOM 5568 N N . VAL B 1 255 ? -5.758 -18.328 3.611 1 98.94 255 VAL B N 1
ATOM 5569 C CA . VAL B 1 255 ? -5.359 -19.469 2.787 1 98.94 255 VAL B CA 1
ATOM 5570 C C . VAL B 1 255 ? -5.457 -19.094 1.31 1 98.94 255 VAL B C 1
ATOM 5572 O O . VAL B 1 255 ? -6.336 -18.328 0.913 1 98.94 255 VAL B O 1
ATOM 5575 N N . GLU B 1 256 ? -4.504 -19.5 0.512 1 98.88 256 GLU B N 1
ATOM 5576 C CA . GLU B 1 256 ? -4.586 -19.453 -0.945 1 98.88 256 GLU B CA 1
ATOM 5577 C C . GLU B 1 256 ? -5.344 -20.656 -1.497 1 98.88 256 GLU B C 1
ATOM 5579 O O . GLU B 1 256 ? -5.129 -21.781 -1.055 1 98.88 256 GLU B O 1
ATOM 5584 N N . PRO B 1 257 ? -6.211 -20.406 -2.48 1 98.81 257 PRO B N 1
ATOM 5585 C CA . PRO B 1 257 ? -6.805 -21.594 -3.104 1 98.81 257 PRO B CA 1
ATOM 5586 C C . PRO B 1 257 ? -5.758 -22.531 -3.711 1 98.81 257 PRO B C 1
ATOM 5588 O O . PRO B 1 257 ? -5.91 -23.75 -3.662 1 98.81 257 PRO B O 1
ATOM 5591 N N . ILE B 1 258 ? -4.824 -21.969 -4.34 1 98.81 258 ILE B N 1
ATOM 5592 C CA . ILE B 1 258 ? -3.617 -22.594 -4.859 1 98.81 258 ILE B CA 1
ATOM 5593 C C . ILE B 1 258 ? -2.387 -21.812 -4.414 1 98.81 258 ILE B C 1
ATOM 5595 O O . ILE B 1 258 ? -2.305 -20.594 -4.629 1 98.81 258 ILE B O 1
ATOM 5599 N N . GLN B 1 259 ? -1.456 -22.453 -3.676 1 98.69 259 GLN B N 1
ATOM 5600 C CA . GLN B 1 259 ? -0.264 -21.734 -3.232 1 98.69 259 GLN B CA 1
ATOM 5601 C C . GLN B 1 259 ? 0.627 -21.359 -4.414 1 98.69 259 GLN B C 1
ATOM 5603 O O . GLN B 1 259 ? 1.566 -22.094 -4.742 1 98.69 259 GLN B O 1
ATOM 5608 N N . SER B 1 260 ? 0.429 -20.234 -4.934 1 98.38 260 SER B N 1
ATOM 5609 C CA . SER B 1 260 ? 0.949 -19.828 -6.234 1 98.38 260 SER B CA 1
ATOM 5610 C C . SER B 1 260 ? 2.459 -19.609 -6.188 1 98.38 260 SER B C 1
ATOM 5612 O O . SER B 1 260 ? 3.182 -20.062 -7.078 1 98.38 260 SER B O 1
ATOM 5614 N N . GLU B 1 261 ? 2.965 -18.922 -5.164 1 97.75 261 GLU B N 1
ATOM 5615 C CA . GLU B 1 261 ? 4.402 -18.719 -5.031 1 97.75 261 GLU B CA 1
ATOM 5616 C C . GLU B 1 261 ? 5.074 -19.938 -4.395 1 97.75 261 GLU B C 1
ATOM 5618 O O . GLU B 1 261 ? 6.281 -20.141 -4.547 1 97.75 261 GLU B O 1
ATOM 5623 N N . GLY B 1 262 ? 4.266 -20.734 -3.707 1 97.94 262 GLY B N 1
ATOM 5624 C CA . GLY B 1 262 ? 4.801 -21.844 -2.934 1 97.94 262 GLY B CA 1
ATOM 5625 C C . GLY B 1 262 ? 5.086 -23.062 -3.773 1 97.94 262 GLY B C 1
ATOM 5626 O O . GLY B 1 262 ? 5.781 -23.984 -3.328 1 97.94 262 GLY B O 1
ATOM 5627 N N . GLY B 1 263 ? 4.602 -23.062 -5.055 1 97.94 263 GLY B N 1
ATOM 5628 C CA . GLY B 1 263 ? 4.828 -24.203 -5.926 1 97.94 263 GLY B CA 1
ATOM 5629 C C . GLY B 1 263 ? 3.561 -24.703 -6.59 1 97.94 263 GLY B C 1
ATOM 5630 O O . GLY B 1 263 ? 3.502 -25.844 -7.047 1 97.94 263 GLY B O 1
ATOM 5631 N N . ASP B 1 264 ? 2.537 -23.812 -6.562 1 98.38 264 ASP B N 1
ATOM 5632 C CA . ASP B 1 264 ? 1.227 -24.172 -7.09 1 98.38 264 ASP B CA 1
ATOM 5633 C C . ASP B 1 264 ? 0.698 -25.438 -6.426 1 98.38 264 ASP B C 1
ATOM 5635 O O . ASP B 1 264 ? 0.278 -26.375 -7.109 1 98.38 264 ASP B O 1
ATOM 5639 N N . ASN B 1 265 ? 0.74 -25.438 -5.113 1 98.44 265 ASN B N 1
ATOM 5640 C CA . ASN B 1 265 ? 0.217 -26.562 -4.34 1 98.44 265 ASN B CA 1
ATOM 5641 C C . ASN B 1 265 ? -1.302 -26.484 -4.203 1 98.44 265 ASN B C 1
ATOM 5643 O O . ASN B 1 265 ? -1.849 -25.438 -3.875 1 98.44 265 ASN B O 1
ATOM 5647 N N . HIS B 1 266 ? -1.97 -27.625 -4.48 1 98.25 266 HIS B N 1
ATOM 5648 C CA . HIS B 1 266 ? -3.426 -27.719 -4.449 1 98.25 266 HIS B CA 1
ATOM 5649 C C . HIS B 1 266 ? -3.898 -28.5 -3.221 1 98.25 266 HIS B C 1
ATOM 5651 O O . HIS B 1 266 ? -3.113 -29.203 -2.586 1 98.25 266 HIS B O 1
ATOM 5657 N N . ALA B 1 267 ? -5.102 -28.328 -2.869 1 98.62 267 ALA B N 1
ATOM 5658 C CA . ALA B 1 267 ? -5.875 -29.188 -1.967 1 98.62 267 ALA B CA 1
ATOM 5659 C C . ALA B 1 267 ? -7.273 -29.438 -2.516 1 98.62 267 ALA B C 1
ATOM 5661 O O . ALA B 1 267 ? -7.711 -28.781 -3.459 1 98.62 267 ALA B O 1
ATOM 5662 N N . SER B 1 268 ? -7.961 -30.469 -2.012 1 98.25 268 SER B N 1
ATOM 5663 C CA . SER B 1 268 ? -9.273 -30.844 -2.52 1 98.25 268 SER B CA 1
ATOM 5664 C C . SER B 1 268 ? -10.359 -29.906 -2.016 1 98.25 268 SER B C 1
ATOM 5666 O O . SER B 1 268 ? -10.172 -29.203 -1.019 1 98.25 268 SER B O 1
ATOM 5668 N N . PRO B 1 269 ? -11.461 -29.859 -2.738 1 98.31 269 PRO B N 1
ATOM 5669 C CA . PRO B 1 269 ? -12.617 -29.125 -2.203 1 98.31 269 PRO B CA 1
ATOM 5670 C C . PRO B 1 269 ? -12.977 -29.547 -0.781 1 98.31 269 PRO B C 1
ATOM 5672 O O . PRO B 1 269 ? -13.305 -28.703 0.055 1 98.31 269 PRO B O 1
ATOM 5675 N N . ALA B 1 270 ? -12.844 -30.828 -0.476 1 98.5 270 ALA B N 1
ATOM 5676 C CA . ALA B 1 270 ? -13.18 -31.344 0.849 1 98.5 270 ALA B CA 1
ATOM 5677 C C . ALA B 1 270 ? -12.305 -30.703 1.924 1 98.5 270 ALA B C 1
ATOM 5679 O O . ALA B 1 270 ? -12.781 -30.422 3.023 1 98.5 270 ALA B O 1
ATOM 5680 N N . PHE B 1 271 ? -11.062 -30.547 1.722 1 98.81 271 PHE B N 1
ATOM 5681 C CA . PHE B 1 271 ? -10.148 -29.906 2.648 1 98.81 271 PHE B CA 1
ATOM 5682 C C . PHE B 1 271 ? -10.641 -28.516 3.021 1 98.81 271 PHE B C 1
ATOM 5684 O O . PHE B 1 271 ? -10.719 -28.172 4.203 1 98.81 271 PHE B O 1
ATOM 5691 N N . PHE B 1 272 ? -11.008 -27.688 2 1 98.94 272 PHE B N 1
ATOM 5692 C CA . PHE B 1 272 ? -11.414 -26.312 2.225 1 98.94 272 PHE B CA 1
ATOM 5693 C C . PHE B 1 272 ? -12.789 -26.234 2.875 1 98.94 272 PHE B C 1
ATOM 5695 O O . PHE B 1 272 ? -13.062 -25.344 3.668 1 98.94 272 PHE B O 1
ATOM 5702 N N . GLN B 1 273 ? -13.695 -27.188 2.469 1 98.88 273 GLN B N 1
ATOM 5703 C CA . GLN B 1 273 ? -15 -27.266 3.121 1 98.88 273 GLN B CA 1
ATOM 5704 C C . GLN B 1 273 ? -14.852 -27.547 4.613 1 98.88 273 GLN B C 1
ATOM 5706 O O . GLN B 1 273 ? -15.516 -26.922 5.441 1 98.88 273 GLN B O 1
ATOM 5711 N N . LYS B 1 274 ? -13.93 -28.453 4.949 1 98.88 274 LYS B N 1
ATOM 5712 C CA . LYS B 1 274 ? -13.664 -28.75 6.352 1 98.88 274 LYS B CA 1
ATOM 5713 C C . LYS B 1 274 ? -12.977 -27.578 7.043 1 98.88 274 LYS B C 1
ATOM 5715 O O . LYS B 1 274 ? -13.219 -27.328 8.227 1 98.88 274 LYS B O 1
ATOM 5720 N N . LEU B 1 275 ? -12.094 -26.859 6.371 1 98.88 275 LEU B N 1
ATOM 5721 C CA . LEU B 1 275 ? -11.445 -25.688 6.926 1 98.88 275 LEU B CA 1
ATOM 5722 C C . LEU B 1 275 ? -12.477 -24.609 7.277 1 98.88 275 LEU B C 1
ATOM 5724 O O . LEU B 1 275 ? -12.383 -23.984 8.336 1 98.88 275 LEU B O 1
ATOM 5728 N N . GLN B 1 276 ? -13.422 -24.328 6.324 1 98.81 276 GLN B N 1
ATOM 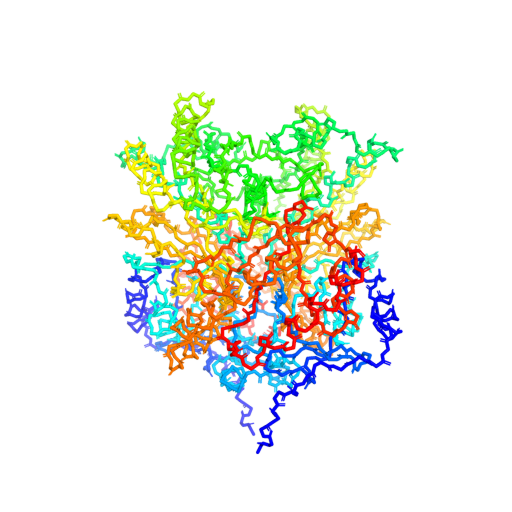5729 C CA . GLN B 1 276 ? -14.484 -23.375 6.621 1 98.81 276 GLN B CA 1
ATOM 5730 C C . GLN B 1 276 ? -15.289 -23.812 7.844 1 98.81 276 GLN B C 1
ATOM 5732 O O . GLN B 1 276 ? -15.633 -22.984 8.688 1 98.81 276 GLN B O 1
ATOM 5737 N N . ALA B 1 277 ? -15.609 -25.141 7.922 1 98.75 277 ALA B N 1
ATOM 5738 C CA . ALA B 1 277 ? -16.344 -25.656 9.078 1 98.75 277 ALA B CA 1
ATOM 5739 C C . ALA B 1 277 ? -15.594 -25.375 10.375 1 98.75 277 ALA B C 1
ATOM 5741 O O . ALA B 1 277 ? -16.203 -25.016 11.391 1 98.75 277 ALA B O 1
ATOM 5742 N N . ILE B 1 278 ? -14.281 -25.578 10.367 1 98.75 278 ILE B N 1
ATOM 5743 C CA . ILE B 1 278 ? -13.445 -25.328 11.531 1 98.75 278 ILE B CA 1
ATOM 5744 C C . ILE B 1 278 ? -13.547 -23.859 11.938 1 98.75 278 ILE B C 1
ATOM 5746 O O . ILE B 1 278 ? -13.742 -23.547 13.109 1 98.75 278 ILE B O 1
ATOM 5750 N N . THR B 1 279 ? -13.406 -22.906 10.953 1 98.38 279 THR B N 1
ATOM 5751 C CA . THR B 1 279 ? -13.445 -21.484 11.273 1 98.38 279 THR B CA 1
ATOM 5752 C C . THR B 1 279 ? -14.82 -21.094 11.828 1 98.38 279 THR B C 1
ATOM 5754 O O . THR B 1 279 ? -14.914 -20.297 12.766 1 98.38 279 THR B O 1
ATOM 5757 N N . LYS B 1 280 ? -15.906 -21.641 11.305 1 97.62 280 LYS B N 1
ATOM 5758 C CA . LYS B 1 280 ? -17.266 -21.359 11.773 1 97.62 280 LYS B CA 1
ATOM 5759 C C . LYS B 1 280 ? -17.453 -21.844 13.211 1 97.62 280 LYS B C 1
ATOM 5761 O O . LYS B 1 280 ? -18.031 -21.141 14.039 1 97.62 280 LYS B O 1
ATOM 5766 N N . THR B 1 281 ? -16.953 -23.031 13.453 1 97.81 281 THR B N 1
ATOM 5767 C CA . THR B 1 281 ? -17.094 -23.641 14.773 1 97.81 281 THR B CA 1
ATOM 5768 C C . THR B 1 281 ? -16.406 -22.766 15.836 1 97.81 281 THR B C 1
ATOM 5770 O O . THR B 1 281 ? -16.906 -22.656 16.953 1 97.81 281 THR B O 1
ATOM 5773 N N . HIS B 1 282 ? -15.344 -22.125 15.531 1 97.19 282 HIS B N 1
ATOM 5774 C CA . HIS B 1 282 ? -14.523 -21.422 16.516 1 97.19 282 HIS B CA 1
ATOM 5775 C C . HIS B 1 282 ? -14.766 -19.922 16.453 1 97.19 282 HIS B C 1
ATOM 5777 O O . HIS B 1 282 ? -14.141 -19.156 17.203 1 97.19 282 HIS B O 1
ATOM 5783 N N . GLY B 1 283 ? -15.625 -19.422 15.547 1 95.56 283 GLY B N 1
ATOM 5784 C CA . GLY B 1 283 ? -15.883 -18 15.422 1 95.56 283 GLY B CA 1
ATOM 5785 C C . GLY B 1 283 ? -14.695 -17.219 14.883 1 95.56 283 GLY B C 1
ATOM 5786 O O . GLY B 1 283 ? -14.414 -16.109 15.336 1 95.56 283 GLY B O 1
ATOM 5787 N N . ILE B 1 284 ? -13.953 -17.875 14.008 1 96.56 284 ILE B N 1
ATOM 5788 C CA . ILE B 1 284 ? -12.734 -17.344 13.391 1 96.56 284 ILE B CA 1
ATOM 5789 C C . ILE B 1 284 ? -13.023 -16.938 11.945 1 96.56 284 ILE B C 1
ATOM 5791 O O . ILE B 1 284 ? -13.758 -17.625 11.234 1 96.56 284 ILE B O 1
ATOM 5795 N N . THR B 1 285 ? -12.445 -15.773 11.469 1 98.62 285 THR B N 1
ATOM 5796 C CA . THR B 1 285 ? -12.672 -15.281 10.109 1 98.62 285 THR B CA 1
ATOM 5797 C C . THR B 1 285 ? -11.852 -16.094 9.109 1 98.62 285 THR B C 1
ATOM 5799 O O . THR B 1 285 ? -10.648 -16.281 9.289 1 98.62 285 THR B O 1
ATOM 5802 N N . LEU B 1 286 ? -12.477 -16.609 8.078 1 98.88 286 LEU B N 1
ATOM 5803 C CA . LEU B 1 286 ? -11.773 -17.25 6.969 1 98.88 286 LEU B CA 1
ATOM 5804 C C . LEU B 1 286 ? -11.461 -16.234 5.871 1 98.88 286 LEU B C 1
ATOM 5806 O O . LEU B 1 286 ? -12.375 -15.648 5.281 1 98.88 286 LEU B O 1
ATOM 5810 N N . ILE B 1 287 ? -10.25 -16 5.605 1 98.94 287 ILE B N 1
ATOM 5811 C CA . ILE B 1 287 ? -9.766 -15.109 4.562 1 98.94 287 ILE B CA 1
ATOM 5812 C C . ILE B 1 287 ? -9.195 -15.922 3.402 1 98.94 287 ILE B C 1
ATOM 5814 O O . ILE B 1 287 ? -8.219 -16.656 3.57 1 98.94 287 ILE B O 1
ATOM 5818 N N . VAL B 1 288 ? -9.789 -15.805 2.264 1 98.94 288 VAL B N 1
ATOM 5819 C CA . VAL B 1 288 ? -9.297 -16.484 1.068 1 98.94 288 VAL B CA 1
ATOM 5820 C C . VAL B 1 288 ? -8.508 -15.5 0.206 1 98.94 288 VAL B C 1
ATOM 5822 O O . VAL B 1 288 ? -9.07 -14.547 -0.329 1 98.94 288 VAL B O 1
ATOM 5825 N N . ASP B 1 289 ? -7.223 -15.742 0.101 1 98.94 289 ASP B N 1
ATOM 5826 C CA . ASP B 1 289 ? -6.32 -14.883 -0.665 1 98.94 289 ASP B CA 1
ATOM 5827 C C . ASP B 1 289 ? -6.348 -15.25 -2.148 1 98.94 289 ASP B C 1
ATOM 5829 O O . ASP B 1 289 ? -5.652 -16.172 -2.58 1 98.94 289 ASP B O 1
ATOM 5833 N N . GLU B 1 290 ? -7.082 -14.492 -2.926 1 98.88 290 GLU B N 1
ATOM 5834 C CA . GLU B 1 290 ? -7.207 -14.734 -4.359 1 98.88 290 GLU B CA 1
ATOM 5835 C C . GLU B 1 290 ? -6.516 -13.633 -5.168 1 98.88 290 GLU B C 1
ATOM 5837 O O . GLU B 1 290 ? -6.93 -13.328 -6.285 1 98.88 290 GLU B O 1
ATOM 5842 N N . VAL B 1 291 ? -5.488 -13.078 -4.562 1 98.75 291 VAL B N 1
ATOM 5843 C CA . VAL B 1 291 ? -4.688 -12.047 -5.215 1 98.75 291 VAL B CA 1
ATOM 5844 C C . VAL B 1 291 ? -4.176 -12.562 -6.559 1 98.75 291 VAL B C 1
ATOM 5846 O O . VAL B 1 291 ? -4.203 -11.844 -7.559 1 98.75 291 VAL B O 1
ATOM 5849 N N . GLN B 1 292 ? -3.746 -13.812 -6.621 1 98.56 292 GLN B N 1
ATOM 5850 C CA . GLN B 1 292 ? -3.174 -14.32 -7.863 1 98.56 292 GLN B CA 1
ATOM 5851 C C . GLN B 1 292 ? -4.184 -15.164 -8.633 1 98.56 292 GLN B C 1
ATOM 5853 O O . GLN B 1 292 ? -4.191 -15.172 -9.859 1 98.56 292 GLN B O 1
ATOM 5858 N N . THR B 1 293 ? -5.09 -15.867 -7.949 1 98.69 293 THR B N 1
ATOM 5859 C CA . THR B 1 293 ? -5.965 -16.844 -8.594 1 98.69 293 THR B CA 1
ATOM 5860 C C . THR B 1 293 ? -7.242 -16.172 -9.094 1 98.69 293 THR B C 1
ATOM 5862 O O . THR B 1 293 ? -7.93 -16.719 -9.961 1 98.69 293 THR B O 1
ATOM 5865 N N . GLY B 1 294 ? -7.613 -15.008 -8.562 1 98.5 294 GLY B N 1
ATOM 5866 C CA . GLY B 1 294 ? -8.875 -14.367 -8.898 1 98.5 294 GLY B CA 1
ATOM 5867 C C . GLY B 1 294 ? -8.914 -13.852 -10.328 1 98.5 294 GLY B C 1
ATOM 5868 O O . GLY B 1 294 ? -7.879 -13.781 -11 1 98.5 294 GLY B O 1
ATOM 5869 N N . PHE B 1 295 ? -10.133 -13.641 -10.797 1 98.69 295 PHE B N 1
ATOM 5870 C CA . PHE B 1 295 ? -10.406 -12.992 -12.07 1 98.69 295 PHE B CA 1
ATOM 5871 C C . PHE B 1 295 ? -10.195 -13.969 -13.227 1 98.69 295 PHE B C 1
ATOM 5873 O O . PHE B 1 295 ? -9.719 -13.578 -14.297 1 98.69 295 PHE B O 1
ATOM 5880 N N . GLY B 1 296 ? -10.43 -15.219 -13.062 1 98.56 296 GLY B N 1
ATOM 5881 C CA . GLY B 1 296 ? -10.797 -16.078 -14.18 1 98.56 296 GLY B CA 1
ATOM 5882 C C . GLY B 1 296 ? -9.719 -17.094 -14.539 1 98.56 296 GLY B C 1
ATOM 5883 O O . GLY B 1 296 ? -9.961 -18 -15.328 1 98.56 296 GLY B O 1
ATOM 5884 N N . ALA B 1 297 ? -8.531 -17.062 -13.883 1 97.69 297 ALA B N 1
ATOM 5885 C CA . ALA B 1 297 ? -7.363 -17.812 -14.352 1 97.69 297 ALA B CA 1
ATOM 5886 C C . ALA B 1 297 ? -7.566 -19.312 -14.148 1 97.69 297 ALA B C 1
ATOM 5888 O O . ALA B 1 297 ? -6.953 -20.125 -14.852 1 97.69 297 ALA B O 1
ATOM 5889 N N . THR B 1 298 ? -8.453 -19.719 -13.234 1 98.62 298 THR B N 1
ATOM 5890 C CA . THR B 1 298 ? -8.625 -21.141 -12.906 1 98.62 298 THR B CA 1
ATOM 5891 C C . THR B 1 298 ? -9.844 -21.719 -13.625 1 98.62 298 THR B C 1
ATOM 5893 O O . THR B 1 298 ? -10.25 -22.844 -13.352 1 98.62 298 THR B O 1
ATOM 5896 N N . GLY B 1 299 ? -10.422 -20.938 -14.531 1 98.62 299 GLY B N 1
ATOM 5897 C CA . GLY B 1 299 ? -11.609 -21.391 -15.234 1 98.62 299 GLY B CA 1
ATOM 5898 C C . GLY B 1 299 ? -12.898 -21.031 -14.531 1 98.62 299 GLY B C 1
ATOM 5899 O O . GLY B 1 299 ? -13.992 -21.312 -15.039 1 98.62 299 GLY B O 1
ATOM 5900 N N . LYS B 1 300 ? -12.875 -20.531 -13.391 1 98.69 300 LYS B N 1
ATOM 5901 C CA . LYS B 1 300 ? -13.906 -19.812 -12.656 1 98.69 300 LYS B CA 1
ATOM 5902 C C . LYS B 1 300 ? -13.461 -18.391 -12.312 1 98.69 300 LYS B C 1
ATOM 5904 O O . LYS B 1 300 ? -12.258 -18.109 -12.234 1 98.69 300 LYS B O 1
ATOM 5909 N N . PHE B 1 301 ? -14.438 -17.469 -12.18 1 98.75 301 PHE B N 1
ATOM 5910 C CA . PHE B 1 301 ? -14.039 -16.094 -11.898 1 98.75 301 PHE B CA 1
ATOM 5911 C C . PHE B 1 301 ? -13.203 -16.031 -10.625 1 98.75 301 PHE B C 1
ATOM 5913 O O . PHE B 1 301 ? -12.234 -15.266 -10.555 1 98.75 301 PHE B O 1
ATOM 5920 N N . TRP B 1 302 ? -13.688 -16.75 -9.641 1 98.88 302 TRP B N 1
ATOM 5921 C CA . TRP B 1 302 ? -12.945 -16.938 -8.398 1 98.88 302 TRP B CA 1
ATOM 5922 C C . TRP B 1 302 ? -12.617 -18.422 -8.188 1 98.88 302 TRP B C 1
ATOM 5924 O O . TRP B 1 302 ? -13.492 -19.281 -8.305 1 98.88 302 TRP B O 1
ATOM 5934 N N . ALA B 1 303 ? -11.352 -18.672 -7.82 1 98.88 303 ALA B N 1
ATOM 5935 C CA . ALA B 1 303 ? -10.875 -20.047 -7.699 1 98.88 303 ALA B CA 1
ATOM 5936 C C . ALA B 1 303 ? -11.664 -20.812 -6.645 1 98.88 303 ALA B C 1
ATOM 5938 O O . ALA B 1 303 ? -11.938 -22 -6.805 1 98.88 303 ALA B O 1
ATOM 5939 N N . HIS B 1 304 ? -12.062 -20.156 -5.559 1 98.81 304 HIS B N 1
ATOM 5940 C CA . HIS B 1 304 ? -12.734 -20.859 -4.469 1 98.81 304 HIS B CA 1
ATOM 5941 C C . HIS B 1 304 ? -14.117 -21.344 -4.887 1 98.81 304 HIS B C 1
ATOM 5943 O O . HIS B 1 304 ? -14.734 -22.156 -4.195 1 98.81 304 HIS B O 1
ATOM 5949 N N . GLU B 1 305 ? -14.633 -20.844 -6.016 1 98.62 305 GLU B N 1
ATOM 5950 C CA . GLU B 1 305 ? -15.898 -21.359 -6.516 1 98.62 305 GLU B CA 1
ATOM 5951 C C . GLU B 1 305 ? -15.805 -22.859 -6.805 1 98.62 305 GLU B C 1
ATOM 5953 O O . GLU B 1 305 ? -16.812 -23.578 -6.762 1 98.62 305 GLU B O 1
ATOM 5958 N N . HIS B 1 306 ? -14.602 -23.375 -7.09 1 98.56 306 HIS B N 1
ATOM 5959 C CA . HIS B 1 306 ? -14.391 -24.797 -7.32 1 98.56 306 HIS B CA 1
ATOM 5960 C C . HIS B 1 306 ? -14.633 -25.594 -6.051 1 98.56 306 HIS B C 1
ATOM 5962 O O . HIS B 1 306 ? -14.758 -26.828 -6.105 1 98.56 306 HIS B O 1
ATOM 5968 N N . TRP B 1 307 ? -14.633 -24.984 -4.848 1 98.56 307 TRP B N 1
ATOM 5969 C CA . TRP B 1 307 ? -14.719 -25.672 -3.568 1 98.56 307 TRP B CA 1
ATOM 5970 C C . TRP B 1 307 ? -16.156 -26.078 -3.26 1 98.56 307 TRP B C 1
ATOM 5972 O O . TRP B 1 307 ? -16.406 -26.953 -2.426 1 98.56 307 TRP B O 1
ATOM 5982 N N . ALA B 1 308 ? -17.156 -25.328 -3.908 1 97.56 308 ALA B N 1
ATOM 5983 C CA . ALA B 1 308 ? -18.578 -25.531 -3.604 1 97.56 308 ALA B CA 1
ATOM 5984 C C . ALA B 1 308 ? -18.828 -25.438 -2.102 1 97.56 308 ALA B C 1
ATOM 5986 O O . ALA B 1 308 ? -19.422 -26.344 -1.505 1 97.56 308 ALA B O 1
ATOM 5987 N N . LEU B 1 309 ? -18.375 -24.359 -1.533 1 98.44 309 LEU B N 1
ATOM 5988 C CA . LEU B 1 309 ? -18.547 -24.125 -0.102 1 98.44 309 LEU B CA 1
ATOM 5989 C C . LEU B 1 309 ? -20.031 -24 0.256 1 98.44 309 LEU B C 1
ATOM 5991 O O . LEU B 1 309 ? -20.812 -23.422 -0.5 1 98.44 309 LEU B O 1
ATOM 5995 N N . PRO B 1 310 ? -20.484 -24.5 1.441 1 97.31 310 PRO B N 1
ATOM 5996 C CA . PRO B 1 310 ? -21.875 -24.375 1.85 1 97.31 310 PRO B CA 1
ATOM 5997 C C . PRO B 1 310 ? -22.266 -22.953 2.217 1 97.31 310 PRO B C 1
ATOM 5999 O O . PRO B 1 310 ? -23.453 -22.594 2.156 1 97.31 310 PRO B O 1
ATOM 6002 N N . PHE B 1 311 ? -21.312 -22.125 2.648 1 97.5 311 PHE B N 1
ATOM 6003 C CA . PHE B 1 311 ? -21.531 -20.734 3.018 1 97.5 311 PHE B CA 1
ATOM 6004 C C . PHE B 1 311 ? -20.578 -19.812 2.264 1 97.5 311 PHE B C 1
ATOM 6006 O O . PHE B 1 311 ? -19.516 -20.25 1.822 1 97.5 311 PHE B O 1
ATOM 6013 N N . PRO B 1 312 ? -20.969 -18.547 2.094 1 97.94 312 PRO B N 1
ATOM 6014 C CA . PRO B 1 312 ? -20.031 -17.609 1.5 1 97.94 312 PRO B CA 1
ATOM 6015 C C . PRO B 1 312 ? -18.75 -17.453 2.324 1 97.94 312 PRO B C 1
ATOM 6017 O O . PRO B 1 312 ? -18.781 -17.562 3.553 1 97.94 312 PRO B O 1
ATOM 6020 N N . VAL B 1 313 ? -17.656 -17.25 1.648 1 97.81 313 VAL B N 1
ATOM 6021 C CA . VAL B 1 313 ? -16.406 -16.953 2.338 1 97.81 313 VAL B CA 1
ATOM 6022 C C . VAL B 1 313 ? -16.531 -15.633 3.09 1 97.81 313 VAL B C 1
ATOM 6024 O O . VAL B 1 313 ? -17.219 -14.711 2.631 1 97.81 313 VAL B O 1
ATOM 6027 N N . ASP B 1 314 ? -15.883 -15.516 4.25 1 98.69 314 ASP B N 1
ATOM 6028 C CA . ASP B 1 314 ? -15.969 -14.281 5.031 1 98.69 314 ASP B CA 1
ATOM 6029 C C . ASP B 1 314 ? -15.305 -13.117 4.297 1 98.69 314 ASP B C 1
ATOM 6031 O O . ASP B 1 314 ? -15.898 -12.055 4.145 1 98.69 314 ASP B O 1
ATOM 6035 N N . ILE B 1 315 ? -14.109 -13.336 3.836 1 98.94 315 ILE B N 1
ATOM 6036 C CA . ILE B 1 315 ? -13.336 -12.305 3.145 1 98.94 315 ILE B CA 1
ATOM 6037 C C . ILE B 1 315 ? -12.602 -12.93 1.957 1 98.94 315 ILE B C 1
ATOM 6039 O O . ILE B 1 315 ? -12.031 -14.008 2.072 1 98.94 315 ILE B O 1
ATOM 6043 N N . VAL B 1 316 ? -12.648 -12.266 0.801 1 98.94 316 VAL B N 1
ATOM 6044 C CA . VAL B 1 316 ? -11.867 -12.625 -0.38 1 98.94 316 VAL B CA 1
ATOM 6045 C C . VAL B 1 316 ? -11.008 -11.438 -0.809 1 98.94 316 VAL B C 1
ATOM 6047 O O . VAL B 1 316 ? -11.531 -10.367 -1.138 1 98.94 316 VAL B O 1
ATOM 6050 N N . THR B 1 317 ? -9.695 -11.578 -0.776 1 98.94 317 THR B N 1
ATOM 6051 C CA . THR B 1 317 ? -8.812 -10.5 -1.207 1 98.94 317 THR B CA 1
ATOM 6052 C C . THR B 1 317 ? -8.453 -10.648 -2.684 1 98.94 317 THR B C 1
ATOM 6054 O O . THR B 1 317 ? -8.461 -11.758 -3.221 1 98.94 317 THR B O 1
ATOM 6057 N N . PHE B 1 318 ? -8.227 -9.547 -3.359 1 98.81 318 PHE B N 1
ATOM 6058 C CA . PHE B 1 318 ? -7.941 -9.562 -4.789 1 98.81 318 PHE B CA 1
ATOM 6059 C C . PHE B 1 318 ? -6.906 -8.5 -5.145 1 98.81 318 PHE B C 1
ATOM 6061 O O . PHE B 1 318 ? -6.738 -7.52 -4.414 1 98.81 318 PHE B O 1
ATOM 6068 N N . SER B 1 319 ? -6.18 -8.719 -6.207 1 98.38 319 SER B N 1
ATOM 6069 C CA . SER B 1 319 ? -5.227 -7.801 -6.828 1 98.38 319 SER B CA 1
ATOM 6070 C C . SER B 1 319 ? -4.793 -8.305 -8.203 1 98.38 319 SER B C 1
ATOM 6072 O O . SER B 1 319 ? -5.617 -8.789 -8.977 1 98.38 319 SER B O 1
ATOM 6074 N N . LYS B 1 320 ? -3.615 -8.07 -8.578 1 98.06 320 LYS B N 1
ATOM 6075 C CA . LYS B 1 320 ? -2.938 -8.539 -9.789 1 98.06 320 LYS B CA 1
ATOM 6076 C C . LYS B 1 320 ? -3.84 -8.406 -11.008 1 98.06 320 LYS B C 1
ATOM 6078 O O . LYS B 1 320 ? -4.137 -7.289 -11.445 1 98.06 320 LYS B O 1
ATOM 6083 N N . LYS B 1 321 ? -4.469 -9.516 -11.562 1 98.38 321 LYS B N 1
ATOM 6084 C CA . LYS B 1 321 ? -5.27 -9.461 -12.781 1 98.38 321 LYS B CA 1
ATOM 6085 C C . LYS B 1 321 ? -6.418 -8.469 -12.633 1 98.38 321 LYS B C 1
ATOM 6087 O O . LYS B 1 321 ? -6.926 -7.945 -13.633 1 98.38 321 LYS B O 1
ATOM 6092 N N . ALA B 1 322 ? -6.711 -8.148 -11.422 1 98.44 322 ALA B N 1
ATOM 6093 C CA . ALA B 1 322 ? -7.773 -7.18 -11.172 1 98.44 322 ALA B CA 1
ATOM 6094 C C . ALA B 1 322 ? -7.324 -5.766 -11.523 1 98.44 322 ALA B C 1
ATOM 6096 O O . ALA B 1 322 ? -8.148 -4.863 -11.68 1 98.44 322 ALA B O 1
ATOM 6097 N N . GLN B 1 323 ? -6.035 -5.504 -11.609 1 97.81 323 GLN B N 1
ATOM 6098 C CA . GLN B 1 323 ? -5.434 -4.211 -11.914 1 97.81 323 GLN B CA 1
ATOM 6099 C C . GLN B 1 323 ? -5.73 -3.193 -10.82 1 97.81 323 GLN B C 1
ATOM 6101 O O . GLN B 1 323 ? -5.402 -2.012 -10.953 1 97.81 323 GLN B O 1
ATOM 6106 N N . THR B 1 324 ? -6.434 -3.531 -9.867 1 97.75 324 THR B N 1
ATOM 6107 C CA . THR B 1 324 ? -6.652 -2.869 -8.586 1 97.75 324 THR B CA 1
ATOM 6108 C C . THR B 1 324 ? -6.594 -3.877 -7.441 1 97.75 324 THR B C 1
ATOM 6110 O O . THR B 1 324 ? -6.16 -5.016 -7.629 1 97.75 324 THR B O 1
ATOM 6113 N N . ALA B 1 325 ? -6.918 -3.469 -6.199 1 98.06 325 ALA B N 1
ATOM 6114 C CA . ALA B 1 325 ? -6.844 -4.406 -5.082 1 98.06 325 ALA B CA 1
ATOM 6115 C C . ALA B 1 325 ? -7.91 -4.098 -4.035 1 98.06 325 ALA B C 1
ATOM 6117 O O . ALA B 1 325 ? -8.547 -3.041 -4.078 1 98.06 325 ALA B O 1
ATOM 6118 N N . GLY B 1 326 ? -8.102 -4.953 -3.145 1 98.38 326 GLY B N 1
ATOM 6119 C CA . GLY B 1 326 ? -9.008 -4.82 -2.016 1 98.38 326 GLY B CA 1
ATOM 6120 C C . GLY B 1 326 ? -9.5 -6.152 -1.488 1 98.38 326 GLY B C 1
ATOM 6121 O O . GLY B 1 326 ? -8.867 -7.188 -1.709 1 98.38 326 GLY B O 1
ATOM 6122 N N . TYR B 1 327 ? -10.523 -6.07 -0.688 1 98.81 327 TYR B N 1
ATOM 6123 C CA . TYR B 1 327 ? -11.18 -7.305 -0.266 1 98.81 327 TYR B CA 1
ATOM 6124 C C . TYR B 1 327 ? -12.695 -7.16 -0.312 1 98.81 327 TYR B C 1
ATOM 6126 O O . TYR B 1 327 ? -13.227 -6.086 -0.035 1 98.81 327 TYR B O 1
ATOM 6134 N N . PHE B 1 328 ? -13.336 -8.188 -0.783 1 98.81 328 PHE B N 1
ATOM 6135 C CA . PHE B 1 328 ? -14.781 -8.352 -0.648 1 98.81 328 PHE B CA 1
ATOM 6136 C C . PHE B 1 328 ? -15.125 -9.086 0.646 1 98.81 328 PHE B C 1
ATOM 6138 O O . PHE B 1 328 ? -14.312 -9.852 1.161 1 98.81 328 PHE B O 1
ATOM 6145 N N . PHE B 1 329 ? -16.266 -8.836 1.184 1 98.62 329 PHE B N 1
ATOM 6146 C CA . PHE B 1 329 ? -16.656 -9.586 2.375 1 98.62 329 PHE B CA 1
ATOM 6147 C C . PHE B 1 329 ? -18.172 -9.773 2.43 1 98.62 329 PHE B C 1
ATOM 6149 O O . PHE B 1 329 ? -18.922 -8.992 1.835 1 98.62 329 PHE B O 1
ATOM 6156 N N . SER B 1 330 ? -18.625 -10.836 3.098 1 97.81 330 SER B N 1
ATOM 6157 C CA . SER B 1 330 ? -20 -11.312 3.018 1 97.81 330 SER B CA 1
ATOM 6158 C C . SER B 1 330 ? -20.797 -10.922 4.258 1 97.81 330 SER B C 1
ATOM 6160 O O . SER B 1 330 ? -22.031 -10.938 4.242 1 97.81 330 SER B O 1
ATOM 6162 N N . ASP B 1 331 ? -20.062 -10.633 5.32 1 94.81 331 ASP B N 1
ATOM 6163 C CA . ASP B 1 331 ? -20.719 -10.344 6.594 1 94.81 331 ASP B CA 1
ATOM 6164 C C . ASP B 1 331 ? -20.547 -8.883 6.98 1 94.81 331 ASP B C 1
ATOM 6166 O O . ASP B 1 331 ? -19.422 -8.422 7.211 1 94.81 331 ASP B O 1
ATOM 6170 N N . GLU B 1 332 ? -21.625 -8.195 7.188 1 91.88 332 GLU B N 1
ATOM 6171 C CA . GLU B 1 332 ? -21.609 -6.777 7.543 1 91.88 332 GLU B CA 1
ATOM 6172 C C . GLU B 1 332 ? -20.891 -6.551 8.867 1 91.88 332 GLU B C 1
ATOM 6174 O O . GLU B 1 332 ? -20.375 -5.457 9.125 1 91.88 332 GLU B O 1
ATOM 6179 N N . LYS B 1 333 ? -20.797 -7.566 9.633 1 91.94 333 LYS B N 1
ATOM 6180 C CA . LYS B 1 333 ? -20.156 -7.449 10.938 1 91.94 333 LYS B CA 1
ATOM 6181 C C . LYS B 1 333 ? -18.656 -7.25 10.789 1 91.94 333 LYS B C 1
ATOM 6183 O O . LYS B 1 333 ? -17.969 -6.848 11.734 1 91.94 333 LYS B O 1
ATOM 6188 N N . LEU B 1 334 ? -18.156 -7.477 9.609 1 96.25 334 LEU B N 1
ATOM 6189 C CA . LEU B 1 334 ? -16.734 -7.27 9.359 1 96.25 334 LEU B CA 1
ATOM 6190 C C . LEU B 1 334 ? -16.438 -5.797 9.086 1 96.25 334 LEU B C 1
ATOM 6192 O O . LEU B 1 334 ? -15.273 -5.391 9.047 1 96.25 334 LEU B O 1
ATOM 6196 N N . ARG B 1 335 ? -17.469 -4.98 8.914 1 95.12 335 ARG B N 1
ATOM 6197 C CA . ARG B 1 335 ? -17.297 -3.535 8.953 1 95.12 335 ARG B CA 1
ATOM 6198 C C . ARG B 1 335 ? -16.953 -3.062 10.367 1 95.12 335 ARG B C 1
ATOM 6200 O O . ARG B 1 335 ? -17.578 -3.482 11.336 1 95.12 335 ARG B O 1
ATOM 6207 N N . PRO B 1 336 ? -15.938 -2.217 10.5 1 94.75 336 PRO B N 1
ATOM 6208 C CA . PRO B 1 336 ? -15.641 -1.724 11.852 1 94.75 336 PRO B CA 1
ATOM 6209 C C . PRO B 1 336 ? -16.844 -1.058 12.516 1 94.75 336 PRO B C 1
ATOM 6211 O O . PRO B 1 336 ? -17.672 -0.464 11.828 1 94.75 336 PRO B O 1
ATOM 6214 N N . ASP B 1 337 ? -16.875 -1.085 13.805 1 94.25 337 ASP B N 1
ATOM 6215 C CA . ASP B 1 337 ? -18.031 -0.586 14.57 1 94.25 337 ASP B CA 1
ATOM 6216 C C . ASP B 1 337 ? -18.047 0.941 14.586 1 94.25 337 ASP B C 1
ATOM 6218 O O . ASP B 1 337 ? -19.094 1.548 14.844 1 94.25 337 ASP B O 1
ATOM 6222 N N . LYS B 1 338 ? -16.906 1.583 14.391 1 95.5 338 LYS B N 1
ATOM 6223 C CA . LYS B 1 338 ? -16.797 3.039 14.344 1 95.5 338 LYS B CA 1
ATOM 6224 C C . LYS B 1 338 ? -16.203 3.504 13.016 1 95.5 338 LYS B C 1
ATOM 6226 O O . LYS B 1 338 ? -15.328 2.852 12.453 1 95.5 338 LYS B O 1
ATOM 6231 N N . ALA B 1 339 ? -16.719 4.652 12.578 1 95.69 339 ALA B N 1
ATOM 6232 C CA . ALA B 1 339 ? -16.125 5.281 11.398 1 95.69 339 ALA B CA 1
ATOM 6233 C C . ALA B 1 339 ? -14.656 5.617 11.633 1 95.69 339 ALA B C 1
ATOM 6235 O O . ALA B 1 339 ? -14.227 5.812 12.773 1 95.69 339 ALA B O 1
ATOM 6236 N N . TYR B 1 340 ? -13.844 5.586 10.625 1 95.88 340 TYR B N 1
ATOM 6237 C CA . TYR B 1 340 ? -12.461 6.039 10.609 1 95.88 340 TYR B CA 1
ATOM 6238 C C . TYR B 1 340 ? -11.539 4.996 11.227 1 95.88 340 TYR B C 1
ATOM 6240 O O . TYR B 1 340 ? -10.328 5.207 11.328 1 95.88 340 TYR B O 1
ATOM 6248 N N . ARG B 1 341 ? -12.047 3.811 11.617 1 96.44 341 ARG B N 1
ATOM 6249 C CA . ARG B 1 341 ? -11.164 2.77 12.133 1 96.44 341 ARG B CA 1
ATOM 6250 C C . ARG B 1 341 ? -10.32 2.164 11.016 1 96.44 341 ARG B C 1
ATOM 6252 O O . ARG B 1 341 ? -9.109 1.978 11.18 1 96.44 341 ARG B O 1
ATOM 6259 N N . GLN B 1 342 ? -10.945 1.784 10.016 1 94.31 342 GLN B N 1
ATOM 6260 C CA . GLN B 1 342 ? -10.242 1.429 8.789 1 94.31 342 GLN B CA 1
ATOM 6261 C C . GLN B 1 342 ? -10.336 2.549 7.758 1 94.31 342 GLN B C 1
ATOM 6263 O O . GLN B 1 342 ? -11.398 2.771 7.164 1 94.31 342 GLN B O 1
ATOM 6268 N N . PHE B 1 343 ? -9.219 3.26 7.605 1 93.75 343 PHE B N 1
ATOM 6269 C CA . PHE B 1 343 ? -9.273 4.496 6.832 1 93.75 343 PHE B CA 1
ATOM 6270 C C . PHE B 1 343 ? -7.871 4.957 6.453 1 93.75 343 PHE B C 1
ATOM 6272 O O . PHE B 1 343 ? -6.918 4.77 7.215 1 93.75 343 PHE B O 1
ATOM 6279 N N . ASN B 1 344 ? -7.676 5.391 5.277 1 90.31 344 ASN B N 1
ATOM 6280 C CA . ASN B 1 344 ? -6.512 6.145 4.828 1 90.31 344 ASN B CA 1
ATOM 6281 C C . ASN B 1 344 ? -6.891 7.18 3.773 1 90.31 344 ASN B C 1
ATOM 6283 O O . ASN B 1 344 ? -8.062 7.301 3.406 1 90.31 344 ASN B O 1
ATOM 6287 N N . THR B 1 345 ? -5.992 7.992 3.328 1 88.75 345 THR B N 1
ATOM 6288 C CA . THR B 1 345 ? -6.246 9.117 2.434 1 88.75 345 THR B CA 1
ATOM 6289 C C . THR B 1 345 ? -6.898 8.641 1.139 1 88.75 345 THR B C 1
ATOM 6291 O O . THR B 1 345 ? -7.879 9.234 0.676 1 88.75 345 THR B O 1
ATOM 6294 N N . TRP B 1 346 ? -6.504 7.621 0.552 1 88.06 346 TRP B N 1
ATOM 6295 C CA . TRP B 1 346 ? -6.969 7.254 -0.782 1 88.06 346 TRP B CA 1
ATOM 6296 C C . TRP B 1 346 ? -7.988 6.125 -0.712 1 88.06 346 TRP B C 1
ATOM 6298 O O . TRP B 1 346 ? -8.969 6.117 -1.459 1 88.06 346 TRP B O 1
ATOM 6308 N N . MET B 1 347 ? -7.867 5.129 0.215 1 90.5 347 MET B N 1
ATOM 6309 C CA . MET B 1 347 ? -8.766 3.988 0.356 1 90.5 347 MET B CA 1
ATOM 6310 C C . MET B 1 347 ? -9.016 3.322 -0.994 1 90.5 347 MET B C 1
ATOM 6312 O O . MET B 1 347 ? -10.172 3.074 -1.363 1 90.5 347 MET B O 1
ATOM 6316 N N . GLY B 1 348 ? -8.023 3.164 -1.777 1 89.69 348 GLY B N 1
ATOM 6317 C CA . GLY B 1 348 ? -8.094 2.686 -3.148 1 89.69 348 GLY B CA 1
ATOM 6318 C C . GLY B 1 348 ? -7.754 3.752 -4.172 1 89.69 348 GLY B C 1
ATOM 6319 O O . GLY B 1 348 ? -7.117 4.754 -3.844 1 89.69 348 GLY B O 1
ATOM 6320 N N . ASP B 1 349 ? -7.961 3.512 -5.488 1 93.19 349 ASP B N 1
ATOM 6321 C CA . ASP B 1 349 ? -7.598 4.391 -6.594 1 93.19 349 ASP B CA 1
ATOM 6322 C C . ASP B 1 349 ? -8.656 4.355 -7.695 1 93.19 349 ASP B C 1
ATOM 6324 O O . ASP B 1 349 ? -8.766 3.369 -8.422 1 93.19 349 ASP B O 1
ATOM 6328 N N . ALA B 1 350 ? -9.367 5.512 -7.809 1 96.62 350 ALA B N 1
ATOM 6329 C CA . ALA B 1 350 ? -10.469 5.574 -8.773 1 96.62 350 ALA B CA 1
ATOM 6330 C C . ALA B 1 350 ? -9.984 5.258 -10.18 1 96.62 350 ALA B C 1
ATOM 6332 O O . ALA B 1 350 ? -10.688 4.609 -10.961 1 96.62 350 ALA B O 1
ATOM 6333 N N . ALA B 1 351 ? -8.82 5.742 -10.516 1 97.56 351 ALA B N 1
ATOM 6334 C CA . ALA B 1 351 ? -8.273 5.488 -11.844 1 97.56 351 ALA B CA 1
ATOM 6335 C C . ALA B 1 351 ? -8.086 3.99 -12.086 1 97.56 351 ALA B C 1
ATOM 6337 O O . ALA B 1 351 ? -8.391 3.486 -13.164 1 97.56 351 ALA B O 1
ATOM 6338 N N . ARG B 1 352 ? -7.648 3.27 -11.086 1 97.5 352 ARG B N 1
ATOM 6339 C CA . ARG B 1 352 ? -7.418 1.834 -11.219 1 97.5 352 ARG B CA 1
ATOM 6340 C C . ARG B 1 352 ? -8.742 1.073 -11.273 1 97.5 352 ARG B C 1
ATOM 6342 O O . ARG B 1 352 ? -8.844 0.049 -11.945 1 97.5 352 ARG B O 1
ATOM 6349 N N . ILE B 1 353 ? -9.719 1.55 -10.555 1 98.31 353 ILE B N 1
ATOM 6350 C CA . ILE B 1 353 ? -11.023 0.904 -10.602 1 98.31 353 ILE B CA 1
ATOM 6351 C C . ILE B 1 353 ? -11.633 1.061 -11.992 1 98.31 353 ILE B C 1
ATOM 6353 O O . ILE B 1 353 ? -12.281 0.146 -12.5 1 98.31 353 ILE B O 1
ATOM 6357 N N . ILE B 1 354 ? -11.422 2.221 -12.625 1 98.69 354 ILE B N 1
ATOM 6358 C CA . ILE B 1 354 ? -11.891 2.43 -13.992 1 98.69 354 ILE B CA 1
ATOM 6359 C C . ILE B 1 354 ? -11.258 1.397 -14.914 1 98.69 354 ILE B C 1
ATOM 6361 O O . ILE B 1 354 ? -11.945 0.781 -15.734 1 98.69 354 ILE B O 1
ATOM 6365 N N . ILE B 1 355 ? -9.961 1.17 -14.781 1 98.75 355 ILE B N 1
ATOM 6366 C CA . ILE B 1 355 ? -9.266 0.173 -15.594 1 98.75 355 ILE B CA 1
ATOM 6367 C C . ILE B 1 355 ? -9.789 -1.222 -15.25 1 98.75 355 ILE B C 1
ATOM 6369 O O . ILE B 1 355 ? -10.016 -2.041 -16.141 1 98.75 355 ILE B O 1
ATOM 6373 N N . CYS B 1 356 ? -9.961 -1.491 -13.992 1 98.81 356 CYS B N 1
ATOM 6374 C CA . CYS B 1 356 ? -10.492 -2.775 -13.555 1 98.81 356 CYS B CA 1
ATOM 6375 C C . CYS B 1 356 ? -11.852 -3.055 -14.195 1 98.81 356 CYS B C 1
ATOM 6377 O O . CYS B 1 356 ? -12.117 -4.176 -14.633 1 98.81 356 CYS B O 1
ATOM 6379 N N . ASN B 1 357 ? -12.703 -2.059 -14.188 1 98.88 357 ASN B N 1
ATOM 6380 C CA . ASN B 1 357 ? -14.031 -2.223 -14.773 1 98.88 357 ASN B CA 1
ATOM 6381 C C . ASN B 1 357 ? -13.953 -2.559 -16.266 1 98.88 357 ASN B C 1
ATOM 6383 O O . ASN B 1 357 ? -14.758 -3.338 -16.766 1 98.88 357 ASN B O 1
ATOM 6387 N N . ALA B 1 358 ? -12.984 -1.952 -16.938 1 98.88 358 ALA B N 1
ATOM 6388 C CA . ALA B 1 358 ? -12.773 -2.301 -18.328 1 98.88 358 ALA B CA 1
ATOM 6389 C C . ALA B 1 358 ? -12.32 -3.752 -18.469 1 98.88 358 ALA B C 1
ATOM 6391 O O . ALA B 1 358 ? -12.711 -4.438 -19.422 1 98.88 358 ALA B O 1
ATOM 6392 N N . VAL B 1 359 ? -11.5 -4.23 -17.594 1 98.88 359 VAL B N 1
ATOM 6393 C CA . VAL B 1 359 ? -11.086 -5.633 -17.562 1 98.88 359 VAL B CA 1
ATOM 6394 C C . VAL B 1 359 ? -12.305 -6.527 -17.375 1 98.88 359 VAL B C 1
ATOM 6396 O O . VAL B 1 359 ? -12.469 -7.523 -18.094 1 98.88 359 VAL B O 1
ATOM 6399 N N . ILE B 1 360 ? -13.117 -6.152 -16.406 1 98.88 360 ILE B N 1
ATOM 6400 C CA . ILE B 1 360 ? -14.328 -6.922 -16.141 1 98.88 360 ILE B CA 1
ATOM 6401 C C . ILE B 1 360 ? -15.203 -6.965 -17.391 1 98.88 360 ILE B C 1
ATOM 6403 O O . ILE B 1 360 ? -15.742 -8.016 -17.734 1 98.88 360 ILE B O 1
ATOM 6407 N N . ASP B 1 361 ? -15.336 -5.82 -18.078 1 98.69 361 ASP B N 1
ATOM 6408 C CA . ASP B 1 361 ? -16.094 -5.773 -19.328 1 98.69 361 ASP B CA 1
ATOM 6409 C C . ASP B 1 361 ? -15.539 -6.781 -20.344 1 98.69 361 ASP B C 1
ATOM 6411 O O . ASP B 1 361 ? -16.297 -7.523 -20.969 1 98.69 361 ASP B O 1
ATOM 6415 N N . GLU B 1 362 ? -14.227 -6.82 -20.516 1 98.44 362 GLU B N 1
ATOM 6416 C CA . GLU B 1 362 ? -13.578 -7.746 -21.438 1 98.44 362 GLU B CA 1
ATOM 6417 C C . GLU B 1 362 ? -13.891 -9.195 -21.062 1 98.44 362 GLU B C 1
ATOM 6419 O O . GLU B 1 362 ? -14.219 -10.008 -21.938 1 98.44 362 GLU B O 1
ATOM 6424 N N . ILE B 1 363 ? -13.766 -9.477 -19.812 1 98.81 363 ILE B N 1
ATOM 6425 C CA . ILE B 1 363 ? -13.938 -10.844 -19.328 1 98.81 363 ILE B CA 1
ATOM 6426 C C . ILE B 1 363 ? -15.367 -11.305 -19.594 1 98.81 363 ILE B C 1
ATOM 6428 O O . ILE B 1 363 ? -15.586 -12.383 -20.141 1 98.81 363 ILE B O 1
ATOM 6432 N N . LEU B 1 364 ? -16.297 -10.477 -19.219 1 98.56 364 LEU B N 1
ATOM 6433 C CA . LEU B 1 364 ? -17.703 -10.844 -19.312 1 98.56 364 LEU B CA 1
ATOM 6434 C C . LEU B 1 364 ? -18.172 -10.867 -20.75 1 98.56 364 LEU B C 1
ATOM 6436 O O . LEU B 1 364 ? -18.828 -11.82 -21.188 1 98.56 364 LEU B O 1
ATOM 6440 N N . ASN B 1 365 ? -17.859 -9.805 -21.547 1 98.38 365 ASN B N 1
ATOM 6441 C CA . ASN B 1 365 ? -18.344 -9.672 -22.906 1 98.38 365 ASN B CA 1
ATOM 6442 C C . ASN B 1 365 ? -17.781 -10.766 -23.812 1 98.38 365 ASN B C 1
ATOM 6444 O O . ASN B 1 365 ? -18.453 -11.234 -24.734 1 98.38 365 ASN B O 1
ATOM 6448 N N . LYS B 1 366 ? -16.547 -11.195 -23.547 1 98.31 366 LYS B N 1
ATOM 6449 C CA . LYS B 1 366 ? -15.891 -12.156 -24.422 1 98.31 366 LYS B CA 1
ATOM 6450 C C . LYS B 1 366 ? -15.898 -13.555 -23.812 1 98.31 366 LYS B C 1
ATOM 6452 O O . LYS B 1 366 ? -15.25 -14.469 -24.312 1 98.31 366 LYS B O 1
ATOM 6457 N N . LYS B 1 367 ? -16.594 -13.734 -22.703 1 98.56 367 LYS B N 1
ATOM 6458 C CA . LYS B 1 367 ? -16.719 -15.008 -22 1 98.56 367 LYS B CA 1
ATOM 6459 C C . LYS B 1 367 ? -15.352 -15.656 -21.781 1 98.56 367 LYS B C 1
ATOM 6461 O O . LYS B 1 367 ? -15.156 -16.828 -22.094 1 98.56 367 LYS B O 1
ATOM 6466 N N . LEU B 1 368 ? -14.453 -14.852 -21.281 1 98.81 368 LEU B N 1
ATOM 6467 C CA . LEU B 1 368 ? -13.055 -15.258 -21.234 1 98.81 368 LEU B CA 1
ATOM 6468 C C . LEU B 1 368 ? -12.844 -16.328 -20.156 1 98.81 368 LEU B C 1
ATOM 6470 O O . LEU B 1 368 ? -11.922 -17.141 -20.266 1 98.81 368 LEU B O 1
ATOM 6474 N N . VAL B 1 369 ? -13.688 -16.375 -19.094 1 98.81 369 VAL B N 1
ATOM 6475 C CA . VAL B 1 369 ? -13.555 -17.391 -18.047 1 98.81 369 VAL B CA 1
ATOM 6476 C C . VAL B 1 369 ? -13.828 -18.766 -18.641 1 98.81 369 VAL B C 1
ATOM 6478 O O . VAL B 1 369 ? -13.07 -19.719 -18.406 1 98.81 369 VAL B O 1
ATOM 6481 N N . GLU B 1 370 ? -14.898 -18.875 -19.391 1 98.62 370 GLU B N 1
ATOM 6482 C CA . GLU B 1 370 ? -15.25 -20.141 -20.062 1 98.62 370 GLU B CA 1
ATOM 6483 C C . GLU B 1 370 ? -14.18 -20.547 -21.062 1 98.62 370 GLU B C 1
ATOM 6485 O O . GLU B 1 370 ? -13.805 -21.719 -21.156 1 98.62 370 GLU B O 1
ATOM 6490 N N . LYS B 1 371 ? -13.719 -19.594 -21.797 1 98.44 371 LYS B N 1
ATOM 6491 C CA . LYS B 1 371 ? -12.68 -19.859 -22.781 1 98.44 371 LYS B CA 1
ATOM 6492 C C . LYS B 1 371 ? -11.398 -20.344 -22.109 1 98.44 371 LYS B C 1
ATOM 6494 O O . LYS B 1 371 ? -10.727 -21.25 -22.625 1 98.44 371 LYS B O 1
ATOM 6499 N N . THR B 1 372 ? -11.062 -19.734 -21 1 98.75 372 THR B N 1
ATOM 6500 C CA . THR B 1 372 ? -9.883 -20.141 -20.234 1 98.75 372 THR B CA 1
ATOM 6501 C C . THR B 1 372 ? -10 -21.594 -19.781 1 98.75 372 THR B C 1
ATOM 6503 O O . THR B 1 372 ? -9.031 -22.344 -19.828 1 98.75 372 THR B O 1
ATOM 6506 N N . ALA B 1 373 ? -11.195 -21.953 -19.328 1 98.81 373 ALA B N 1
ATOM 6507 C CA . ALA B 1 373 ? -11.438 -23.328 -18.922 1 98.81 373 ALA B CA 1
ATOM 6508 C C . ALA B 1 373 ? -11.234 -24.297 -20.094 1 98.81 373 ALA B C 1
ATOM 6510 O O . ALA B 1 373 ? -10.609 -25.344 -19.938 1 98.81 373 ALA B O 1
ATOM 6511 N N . GLN B 1 374 ? -11.719 -23.906 -21.234 1 98.62 374 GLN B N 1
ATOM 6512 C CA . GLN B 1 374 ? -11.641 -24.75 -22.438 1 98.62 374 GLN B CA 1
ATOM 6513 C C . GLN B 1 374 ? -10.195 -24.906 -22.906 1 98.62 374 GLN B C 1
ATOM 6515 O O . GLN B 1 374 ? -9.719 -26.016 -23.109 1 98.62 374 GLN B O 1
ATOM 6520 N N . VAL B 1 375 ? -9.539 -23.781 -23.094 1 98.56 375 VAL B N 1
ATOM 6521 C CA . VAL B 1 375 ? -8.156 -23.797 -23.562 1 98.56 375 VAL B CA 1
ATOM 6522 C C . VAL B 1 375 ? -7.27 -24.5 -22.547 1 98.56 375 VAL B C 1
ATOM 6524 O O . VAL B 1 375 ? -6.32 -25.203 -22.906 1 98.56 375 VAL B O 1
ATOM 6527 N N . GLY B 1 376 ? -7.586 -24.297 -21.234 1 98.62 376 GLY B N 1
ATOM 6528 C CA . GLY B 1 376 ? -6.844 -24.953 -20.172 1 98.62 376 GLY B CA 1
ATOM 6529 C C . GLY B 1 376 ? -6.887 -26.469 -20.266 1 98.62 376 GLY B C 1
ATOM 6530 O O . GLY B 1 376 ? -5.891 -27.141 -19.984 1 98.62 376 GLY B O 1
ATOM 6531 N N . ALA B 1 377 ? -8.055 -27 -20.625 1 98.56 377 ALA B N 1
ATOM 6532 C CA . ALA B 1 377 ? -8.188 -28.453 -20.781 1 98.56 377 ALA B CA 1
ATOM 6533 C C . ALA B 1 377 ? -7.285 -28.984 -21.891 1 98.56 377 ALA B C 1
ATOM 6535 O O . ALA B 1 377 ? -6.613 -30 -21.734 1 98.56 377 ALA B O 1
ATOM 6536 N N . VAL B 1 378 ? -7.25 -28.297 -23.031 1 98.69 378 VAL B N 1
ATOM 6537 C CA . VAL B 1 378 ? -6.41 -28.672 -24.156 1 98.69 378 VAL B CA 1
ATOM 6538 C C . VAL B 1 378 ? -4.938 -28.578 -23.766 1 98.69 378 VAL B C 1
ATOM 6540 O O . VAL B 1 378 ? -4.148 -29.484 -24.062 1 98.69 378 VAL B O 1
ATOM 6543 N N . LEU B 1 379 ? -4.602 -27.5 -23.125 1 98.75 379 LEU B N 1
ATOM 6544 C CA . LEU B 1 379 ? -3.225 -27.266 -22.703 1 98.75 379 LEU B CA 1
ATOM 6545 C C . LEU B 1 379 ? -2.764 -28.344 -21.734 1 98.75 379 LEU B C 1
ATOM 6547 O O . LEU B 1 379 ? -1.662 -28.875 -21.875 1 98.75 379 LEU B O 1
ATOM 6551 N N . TYR B 1 380 ? -3.594 -28.625 -20.703 1 98.62 380 TYR B N 1
ATOM 6552 C CA . TYR B 1 380 ? -3.244 -29.656 -19.734 1 98.62 380 TYR B CA 1
ATOM 6553 C C . TYR B 1 380 ? -3.008 -31 -20.406 1 98.62 380 TYR B C 1
ATOM 6555 O O . TYR B 1 380 ? -2.029 -31.688 -20.109 1 98.62 380 TYR B O 1
ATOM 6563 N N . ASN B 1 381 ? -3.939 -31.375 -21.281 1 98.44 381 ASN B N 1
ATOM 6564 C CA . ASN B 1 381 ? -3.818 -32.656 -21.984 1 98.44 381 ASN B CA 1
ATOM 6565 C C . ASN B 1 381 ? -2.557 -32.719 -22.844 1 98.44 381 ASN B C 1
ATOM 6567 O O . ASN B 1 381 ? -1.906 -33.75 -22.938 1 98.44 381 ASN B O 1
ATOM 6571 N N . SER B 1 382 ? -2.244 -31.625 -23.484 1 98.5 382 SER B N 1
ATOM 6572 C CA . SER B 1 382 ? -1.025 -31.547 -24.281 1 98.5 382 SER B CA 1
ATOM 6573 C C . SER B 1 382 ? 0.217 -31.719 -23.406 1 98.5 382 SER B C 1
ATOM 6575 O O . SER B 1 382 ? 1.157 -32.406 -23.797 1 98.5 382 SER B O 1
ATOM 6577 N N . LEU B 1 383 ? 0.23 -31.094 -22.266 1 98.5 383 LEU B N 1
ATOM 6578 C CA . LEU B 1 383 ? 1.359 -31.203 -21.344 1 98.5 383 LEU B CA 1
ATOM 6579 C C . LEU B 1 383 ? 1.453 -32.625 -20.766 1 98.5 383 LEU B C 1
ATOM 6581 O O . LEU B 1 383 ? 2.551 -33.094 -20.5 1 98.5 383 LEU B O 1
ATOM 6585 N N . ALA B 1 384 ? 0.262 -33.188 -20.531 1 98.06 384 ALA B N 1
ATOM 6586 C CA . ALA B 1 384 ? 0.251 -34.594 -20.047 1 98.06 384 ALA B CA 1
ATOM 6587 C C . ALA B 1 384 ? 0.92 -35.5 -21.062 1 98.06 384 ALA B C 1
ATOM 6589 O O . ALA B 1 384 ? 1.65 -36.438 -20.688 1 98.06 384 ALA B O 1
ATOM 6590 N N . THR B 1 385 ? 0.626 -35.312 -22.297 1 98.06 385 THR B N 1
ATOM 6591 C CA . THR B 1 385 ? 1.258 -36.094 -23.359 1 98.06 385 THR B CA 1
ATOM 6592 C C . THR B 1 385 ? 2.77 -35.875 -23.359 1 98.06 385 THR B C 1
ATOM 6594 O O . THR B 1 385 ? 3.535 -36.844 -23.484 1 98.06 385 THR B O 1
ATOM 6597 N N . LEU B 1 386 ? 3.205 -34.656 -23.234 1 97.81 386 LEU B N 1
ATOM 6598 C CA . LEU B 1 386 ? 4.629 -34.344 -23.172 1 97.81 386 LEU B CA 1
ATOM 6599 C C . LEU B 1 386 ? 5.266 -34.969 -21.938 1 97.81 386 LEU B C 1
ATOM 6601 O O . LEU B 1 386 ? 6.422 -35.406 -21.984 1 97.81 386 LEU B O 1
ATOM 6605 N N . ALA B 1 387 ? 4.547 -34.969 -20.828 1 97.56 387 ALA B N 1
ATOM 6606 C CA . ALA B 1 387 ? 5.039 -35.562 -19.594 1 97.56 387 ALA B CA 1
ATOM 6607 C C . ALA B 1 387 ? 5.312 -37.031 -19.766 1 97.56 387 ALA B C 1
ATOM 6609 O O . ALA B 1 387 ? 6.242 -37.594 -19.156 1 97.56 387 ALA B O 1
ATOM 6610 N N . ALA B 1 388 ? 4.477 -37.688 -20.516 1 97.31 388 ALA B N 1
ATOM 6611 C CA . ALA B 1 388 ? 4.68 -39.094 -20.812 1 97.31 388 ALA B CA 1
ATOM 6612 C C . ALA B 1 388 ? 5.949 -39.312 -21.625 1 97.31 388 ALA B C 1
ATOM 6614 O O . ALA B 1 388 ? 6.656 -40.312 -21.422 1 97.31 388 ALA B O 1
ATOM 6615 N N . LYS B 1 389 ? 6.215 -38.438 -22.469 1 97.38 389 LYS B N 1
ATOM 6616 C CA . LYS B 1 389 ? 7.391 -38.531 -23.328 1 97.38 389 LYS B CA 1
ATOM 6617 C C . LYS B 1 389 ? 8.656 -38.125 -22.578 1 97.38 389 LYS B C 1
ATOM 6619 O O . LYS B 1 389 ? 9.727 -38.688 -22.812 1 97.38 389 LYS B O 1
ATOM 6624 N N . TYR B 1 390 ? 8.57 -37.188 -21.641 1 97.75 390 TYR B N 1
ATOM 6625 C CA . TYR B 1 390 ? 9.703 -36.688 -20.875 1 97.75 390 TYR B CA 1
ATOM 6626 C C . TYR B 1 390 ? 9.414 -36.75 -19.375 1 97.75 390 TYR B C 1
ATOM 6628 O O . TYR B 1 390 ? 9.414 -35.719 -18.703 1 97.75 390 TYR B O 1
ATOM 6636 N N . PRO B 1 391 ? 9.266 -37.906 -18.812 1 96.25 391 PRO B N 1
ATOM 6637 C CA . PRO B 1 391 ? 8.82 -38.062 -17.438 1 96.25 391 PRO B CA 1
ATOM 6638 C C . PRO B 1 391 ? 9.828 -37.5 -16.438 1 96.25 391 PRO B C 1
ATOM 6640 O O . PRO B 1 391 ? 9.453 -37.156 -15.305 1 96.25 391 PRO B O 1
ATOM 6643 N N . HIS B 1 392 ? 11.055 -37.344 -16.828 1 96.56 392 HIS B N 1
ATOM 6644 C CA . HIS B 1 392 ? 12.07 -36.781 -15.93 1 96.56 392 HIS B CA 1
ATOM 6645 C C . HIS B 1 392 ? 12 -35.281 -15.883 1 96.56 392 HIS B C 1
ATOM 6647 O O . HIS B 1 392 ? 12.453 -34.656 -14.914 1 96.56 392 HIS B O 1
ATOM 6653 N N . GLN B 1 393 ? 11.438 -34.625 -16.922 1 97.56 393 GLN B N 1
ATOM 6654 C CA . GLN B 1 393 ? 11.406 -33.156 -17.031 1 97.56 393 GLN B CA 1
ATOM 6655 C C . GLN B 1 393 ? 10.078 -32.625 -16.516 1 97.56 393 GLN B C 1
ATOM 6657 O O . GLN B 1 393 ? 10.023 -31.469 -16.062 1 97.56 393 GLN B O 1
ATOM 6662 N N . ILE B 1 394 ? 9.031 -33.406 -16.656 1 98.12 394 ILE B N 1
ATOM 6663 C CA . ILE B 1 394 ? 7.723 -32.969 -16.172 1 98.12 394 ILE B CA 1
ATOM 6664 C C . ILE B 1 394 ? 7.258 -33.938 -15.07 1 98.12 394 ILE B C 1
ATOM 6666 O O . ILE B 1 394 ? 6.801 -35.031 -15.367 1 98.12 394 ILE B O 1
ATOM 6670 N N . GLN B 1 395 ? 7.352 -33.438 -13.867 1 97.5 395 GLN B N 1
ATOM 6671 C CA . GLN B 1 395 ? 6.93 -34.219 -12.711 1 97.5 395 GLN B CA 1
ATOM 6672 C C . GLN B 1 395 ? 5.777 -33.562 -11.977 1 97.5 395 GLN B C 1
ATOM 6674 O O . GLN B 1 395 ? 5.684 -32.344 -11.953 1 97.5 395 GLN B O 1
ATOM 6679 N N . SER B 1 396 ? 4.848 -34.344 -11.438 1 97.62 396 SER B N 1
ATOM 6680 C CA . SER B 1 396 ? 3.74 -33.844 -10.625 1 97.62 396 SER B CA 1
ATOM 6681 C C . SER B 1 396 ? 2.941 -32.781 -11.375 1 97.62 396 SER B C 1
ATOM 6683 O O . SER B 1 396 ? 2.711 -31.703 -10.844 1 97.62 396 SER B O 1
ATOM 6685 N N . LEU B 1 397 ? 2.602 -33.125 -12.656 1 98.31 397 LEU B N 1
ATOM 6686 C CA . LEU B 1 397 ? 1.771 -32.219 -13.422 1 98.31 397 LEU B CA 1
ATOM 6687 C C . LEU B 1 397 ? 0.482 -31.875 -12.68 1 98.31 397 LEU B C 1
ATOM 6689 O O . LEU B 1 397 ? -0.245 -32.781 -12.266 1 98.31 397 LEU B O 1
ATOM 6693 N N . ARG B 1 398 ? 0.198 -30.609 -12.438 1 97.56 398 ARG B N 1
ATOM 6694 C CA . ARG B 1 398 ? -0.965 -30.219 -11.648 1 97.56 398 ARG B CA 1
ATOM 6695 C C . ARG B 1 398 ? -1.725 -29.078 -12.328 1 97.56 398 ARG B C 1
ATOM 6697 O O . ARG B 1 398 ? -1.18 -28.391 -13.195 1 97.56 398 ARG B O 1
ATOM 6704 N N . GLY B 1 399 ? -3 -28.938 -11.977 1 97.88 399 GLY B N 1
ATOM 6705 C CA . GLY B 1 399 ? -3.861 -27.906 -12.531 1 97.88 399 GLY B CA 1
ATOM 6706 C C . GLY B 1 399 ? -4.914 -28.453 -13.477 1 97.88 399 GLY B C 1
ATOM 6707 O O . GLY B 1 399 ? -5.461 -27.719 -14.297 1 97.88 399 GLY B O 1
ATOM 6708 N N . LYS B 1 400 ? -5.164 -29.828 -13.445 1 97.44 400 LYS B N 1
ATOM 6709 C CA . LYS B 1 400 ? -6.246 -30.406 -14.242 1 97.44 400 LYS B CA 1
ATOM 6710 C C . LYS B 1 400 ? -7.578 -29.734 -13.922 1 97.44 400 LYS B C 1
ATOM 6712 O O . LYS B 1 400 ? -7.953 -29.609 -12.75 1 97.44 400 LYS B O 1
ATOM 6717 N N . ASN B 1 401 ? -8.305 -29.25 -14.914 1 97.12 401 ASN B N 1
ATOM 6718 C CA . ASN B 1 401 ? -9.602 -28.609 -14.828 1 97.12 401 ASN B CA 1
ATOM 6719 C C . ASN B 1 401 ? -9.531 -27.312 -14.016 1 97.12 401 ASN B C 1
ATOM 6721 O O . ASN B 1 401 ? -10.508 -26.922 -13.375 1 97.12 401 ASN B O 1
ATOM 6725 N N . LYS B 1 402 ? -8.398 -26.688 -13.938 1 98.5 402 LYS B N 1
ATOM 6726 C CA . LYS B 1 402 ? -8.211 -25.406 -13.273 1 98.5 402 LYS B CA 1
ATOM 6727 C C . LYS B 1 402 ? -7.77 -24.328 -14.266 1 98.5 402 LYS B C 1
ATOM 6729 O O . LYS B 1 402 ? -6.852 -23.562 -13.984 1 98.5 402 LYS B O 1
ATOM 6734 N N . GLY B 1 403 ? -8.438 -24.359 -15.469 1 98.5 403 GLY B N 1
ATOM 6735 C CA . GLY B 1 403 ? -8.078 -23.391 -16.484 1 98.5 403 GLY B CA 1
ATOM 6736 C C . GLY B 1 403 ? -6.629 -23.484 -16.922 1 98.5 403 GLY B C 1
ATOM 6737 O O . GLY B 1 403 ? -6.137 -24.578 -17.234 1 98.5 403 GLY B O 1
ATOM 6738 N N . THR B 1 404 ? -5.996 -22.344 -17.062 1 98.06 404 THR B N 1
ATOM 6739 C CA . THR B 1 404 ? -4.613 -22.328 -17.531 1 98.06 404 THR B CA 1
ATOM 6740 C C . THR B 1 404 ? -3.645 -22.234 -16.359 1 98.06 404 THR B C 1
ATOM 6742 O O . THR B 1 404 ? -2.455 -21.969 -16.547 1 98.06 404 THR B O 1
ATOM 6745 N N . TYR B 1 405 ? -4.223 -22.312 -15.133 1 98.19 405 TYR B N 1
ATOM 6746 C CA . TYR B 1 405 ? -3.404 -22.328 -13.93 1 98.19 405 TYR B CA 1
ATOM 6747 C C . TYR B 1 405 ? -2.754 -23.688 -13.727 1 98.19 405 TYR B C 1
ATOM 6749 O O . TYR B 1 405 ? -3.199 -24.484 -12.898 1 98.19 405 TYR B O 1
ATOM 6757 N N . ILE B 1 406 ? -1.657 -24 -14.523 1 98.69 406 ILE B N 1
ATOM 6758 C CA . ILE B 1 406 ? -1.015 -25.297 -14.641 1 98.69 406 ILE B CA 1
ATOM 6759 C C . ILE B 1 406 ? 0.46 -25.188 -14.258 1 98.69 406 ILE B C 1
ATOM 6761 O O . ILE B 1 406 ? 1.104 -24.172 -14.547 1 98.69 406 ILE B O 1
ATOM 6765 N N . ALA B 1 407 ? 1.002 -26.203 -13.57 1 98.75 407 ALA B N 1
ATOM 6766 C CA . ALA B 1 407 ? 2.402 -26.203 -13.148 1 98.75 407 ALA B CA 1
ATOM 6767 C C . ALA B 1 407 ? 2.961 -27.625 -13.125 1 98.75 407 ALA B C 1
ATOM 6769 O O . ALA B 1 407 ? 2.205 -28.609 -13.141 1 98.75 407 ALA B O 1
ATOM 6770 N N . PHE B 1 408 ? 4.223 -27.781 -13.117 1 98.75 408 PHE B N 1
ATOM 6771 C CA . PHE B 1 408 ? 4.918 -29.062 -12.953 1 98.75 408 PHE B CA 1
ATOM 6772 C C . PHE B 1 408 ? 6.305 -28.844 -12.359 1 98.75 408 PHE B C 1
ATOM 6774 O O . PHE B 1 408 ? 6.824 -27.719 -12.375 1 98.75 408 PHE B O 1
ATOM 6781 N N . ASP B 1 409 ? 6.863 -29.844 -11.766 1 98.38 409 ASP B N 1
ATOM 6782 C CA . ASP B 1 409 ? 8.219 -29.797 -11.227 1 98.38 409 ASP B CA 1
ATOM 6783 C C . ASP B 1 409 ? 9.234 -30.297 -12.25 1 98.38 409 ASP B C 1
ATOM 6785 O O . ASP B 1 409 ? 8.914 -31.109 -13.109 1 98.38 409 ASP B O 1
ATOM 6789 N N . THR B 1 410 ? 10.312 -29.75 -12.234 1 98.12 410 THR B N 1
ATOM 6790 C CA . THR B 1 410 ? 11.438 -30.156 -13.07 1 98.12 410 THR B CA 1
ATOM 6791 C C . THR B 1 410 ? 12.742 -30.125 -12.273 1 98.12 410 THR B C 1
ATOM 6793 O O . THR B 1 410 ? 12.844 -29.406 -11.273 1 98.12 410 THR B O 1
ATOM 6796 N N . PRO B 1 411 ? 13.727 -30.969 -12.578 1 96.75 411 PRO B N 1
ATOM 6797 C CA . PRO B 1 411 ? 14.977 -31.047 -11.812 1 96.75 411 PRO B CA 1
ATOM 6798 C C . PRO B 1 411 ? 15.711 -29.719 -11.734 1 96.75 411 PRO B C 1
ATOM 6800 O O . PRO B 1 411 ? 16.328 -29.406 -10.719 1 96.75 411 PRO B O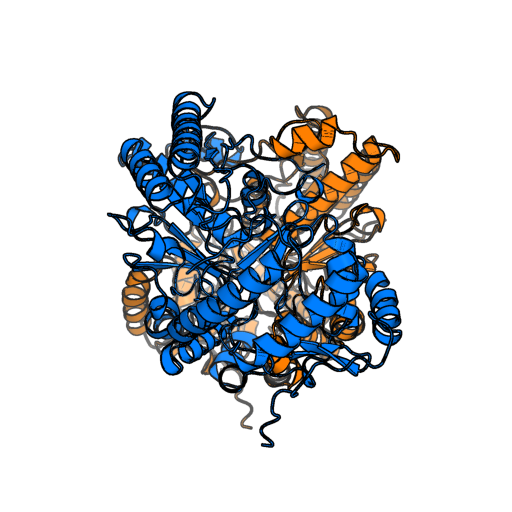 1
ATOM 6803 N N . ASP B 1 412 ? 15.672 -28.953 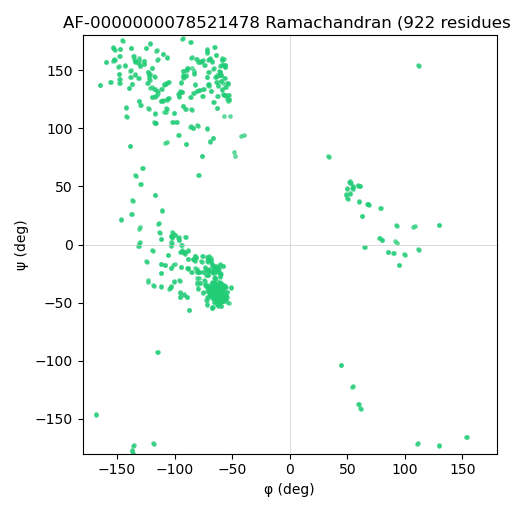-12.766 1 96.69 412 ASP B N 1
ATOM 6804 C CA . ASP B 1 412 ? 16.375 -27.688 -12.828 1 96.69 412 ASP B CA 1
ATOM 6805 C C . ASP B 1 412 ? 15.523 -26.609 -13.492 1 96.69 412 ASP B C 1
ATOM 6807 O O . ASP B 1 412 ? 15.703 -26.312 -14.68 1 96.69 412 ASP B O 1
ATOM 6811 N N . SER B 1 413 ? 14.695 -26 -12.688 1 97.31 413 SER B N 1
ATOM 6812 C CA . SER B 1 413 ? 13.758 -25.016 -13.219 1 97.31 413 SER B CA 1
ATOM 6813 C C . SER B 1 413 ? 14.492 -23.797 -13.766 1 97.31 413 SER B C 1
ATOM 6815 O O . SER B 1 413 ? 14.078 -23.203 -14.766 1 97.31 413 SER B O 1
ATOM 6817 N N . SER B 1 414 ? 15.617 -23.422 -13.18 1 96.5 414 SER B N 1
ATOM 6818 C CA . SER B 1 414 ? 16.375 -22.25 -13.609 1 96.5 414 SER B CA 1
ATOM 6819 C C . SER B 1 414 ? 16.891 -22.406 -15.031 1 96.5 414 SER B C 1
ATOM 6821 O O . SER B 1 414 ? 16.75 -21.5 -15.859 1 96.5 414 SER B O 1
ATOM 6823 N N . THR B 1 415 ? 17.5 -23.562 -15.273 1 97.31 415 THR B N 1
ATOM 6824 C CA . THR B 1 415 ? 18.016 -23.844 -16.609 1 97.31 415 THR B CA 1
ATOM 6825 C C . THR B 1 415 ? 16.875 -23.891 -17.625 1 97.31 415 THR B C 1
ATOM 6827 O O . THR B 1 415 ? 17 -23.375 -18.734 1 97.31 415 THR B O 1
ATOM 6830 N N . LEU B 1 416 ? 15.82 -24.516 -17.219 1 98.06 416 LEU B N 1
ATOM 6831 C CA . LEU B 1 416 ? 14.672 -24.609 -18.109 1 98.06 416 LEU B CA 1
ATOM 6832 C C . LEU B 1 416 ? 14.164 -23.234 -18.484 1 98.06 416 LEU B C 1
ATOM 6834 O O . LEU B 1 416 ? 13.906 -22.953 -19.656 1 98.06 416 LEU B O 1
ATOM 6838 N N . LEU B 1 417 ? 14.008 -22.328 -17.5 1 97.88 417 LEU B N 1
ATOM 6839 C CA . LEU B 1 417 ? 13.492 -21 -17.75 1 97.88 417 LEU B CA 1
ATOM 6840 C C . LEU B 1 417 ? 14.398 -20.219 -18.703 1 97.88 417 LEU B C 1
ATOM 6842 O O . LEU B 1 417 ? 13.922 -19.547 -19.609 1 97.88 417 LEU B O 1
ATOM 6846 N N . LYS B 1 418 ? 15.68 -20.312 -18.469 1 97.38 418 LYS B N 1
ATOM 6847 C CA . LYS B 1 418 ? 16.641 -19.625 -19.312 1 97.38 418 LYS B CA 1
ATOM 6848 C C . LYS B 1 418 ? 16.531 -20.094 -20.766 1 97.38 418 LYS B C 1
ATOM 6850 O O . LYS B 1 418 ? 16.469 -19.281 -21.688 1 97.38 418 LYS B O 1
ATOM 6855 N N . LYS B 1 419 ? 16.484 -21.391 -20.969 1 98.12 419 LYS B N 1
ATOM 6856 C CA . LYS B 1 419 ? 16.406 -21.953 -22.312 1 98.12 419 LYS B CA 1
ATOM 6857 C C . LYS B 1 419 ? 15.086 -21.609 -22.984 1 98.12 419 LYS B C 1
ATOM 6859 O O . LYS B 1 419 ? 15.039 -21.359 -24.188 1 98.12 419 LYS B O 1
ATOM 6864 N N . MET B 1 420 ? 14 -21.641 -22.203 1 98.56 420 MET B N 1
ATOM 6865 C CA . MET B 1 420 ? 12.695 -21.25 -22.734 1 98.56 420 MET B CA 1
ATOM 6866 C C . MET B 1 420 ? 12.703 -19.812 -23.219 1 98.56 420 MET B C 1
ATOM 6868 O O . MET B 1 420 ? 12.172 -19.5 -24.297 1 98.56 420 MET B O 1
ATOM 6872 N N . ARG B 1 421 ? 13.297 -18.922 -22.422 1 98 421 ARG B N 1
ATOM 6873 C CA . ARG B 1 421 ? 13.375 -17.516 -22.797 1 98 421 ARG B CA 1
ATOM 6874 C C . ARG B 1 421 ? 14.195 -17.312 -24.062 1 98 421 ARG B C 1
ATOM 6876 O O . ARG B 1 421 ? 13.875 -16.453 -24.891 1 98 421 ARG B O 1
ATOM 6883 N N . GLU B 1 422 ? 15.242 -18.062 -24.203 1 97.75 422 GLU B N 1
ATOM 6884 C CA . GLU B 1 422 ? 16.078 -18 -25.391 1 97.75 422 GLU B CA 1
ATOM 6885 C C . GLU B 1 422 ? 15.312 -18.422 -26.641 1 97.75 422 GLU B C 1
ATOM 6887 O O . GLU B 1 422 ? 15.68 -18.062 -27.75 1 97.75 422 GLU B O 1
ATOM 6892 N N . LEU B 1 423 ? 14.273 -19.203 -26.375 1 98.12 423 LEU B N 1
ATOM 6893 C CA . LEU B 1 423 ? 13.43 -19.641 -27.484 1 98.12 423 LEU B CA 1
ATOM 6894 C C . LEU B 1 423 ? 12.211 -18.734 -27.641 1 98.12 423 LEU B C 1
ATOM 6896 O O . LEU B 1 423 ? 11.32 -19.016 -28.438 1 98.12 423 LEU B O 1
ATOM 6900 N N . GLY B 1 424 ? 12.156 -17.688 -26.844 1 98.25 424 GLY B N 1
ATOM 6901 C CA . GLY B 1 424 ? 11.117 -16.688 -27 1 98.25 424 GLY B CA 1
ATOM 6902 C C . GLY B 1 424 ? 9.891 -16.953 -26.141 1 98.25 424 GLY B C 1
ATOM 6903 O O . GLY B 1 424 ? 8.805 -16.453 -26.422 1 98.25 424 GLY B O 1
ATOM 6904 N N . ILE B 1 425 ? 9.977 -17.766 -25.156 1 98.75 425 ILE B N 1
ATOM 6905 C CA . ILE B 1 425 ? 8.883 -18 -24.219 1 98.75 425 ILE B CA 1
ATOM 6906 C C . ILE B 1 425 ? 9.234 -17.391 -22.859 1 98.75 425 ILE B C 1
ATOM 6908 O O . ILE B 1 425 ? 10.211 -17.781 -22.219 1 98.75 425 ILE B O 1
ATOM 6912 N N . ASN B 1 426 ? 8.492 -16.375 -22.469 1 98.62 426 ASN B N 1
ATOM 6913 C CA . ASN B 1 426 ? 8.641 -15.805 -21.125 1 98.62 426 ASN B CA 1
ATOM 6914 C C . ASN B 1 426 ? 7.797 -16.547 -20.109 1 98.62 426 ASN B C 1
ATOM 6916 O O . ASN B 1 426 ? 6.578 -16.375 -20.062 1 98.62 426 ASN B O 1
ATOM 6920 N N . ILE B 1 427 ? 8.391 -17.406 -19.312 1 98.38 427 ILE B N 1
ATOM 6921 C CA . ILE B 1 427 ? 7.734 -18.281 -18.328 1 98.38 427 ILE B CA 1
ATOM 6922 C C . ILE B 1 427 ? 8.453 -18.188 -16.984 1 98.38 427 ILE B C 1
ATOM 6924 O O . ILE B 1 427 ? 9.578 -17.672 -16.922 1 98.38 427 ILE B O 1
ATOM 6928 N N . GLY B 1 428 ? 7.758 -18.5 -15.875 1 97.62 428 GLY B N 1
ATOM 6929 C CA . GLY B 1 428 ? 8.352 -18.312 -14.555 1 97.62 428 GLY B CA 1
ATOM 6930 C C . GLY B 1 428 ? 8.336 -19.578 -13.727 1 97.62 428 GLY B C 1
ATOM 6931 O O . GLY B 1 428 ? 7.727 -20.578 -14.109 1 97.62 428 GLY B O 1
ATOM 6932 N N . SER B 1 429 ? 9.047 -19.5 -12.656 1 97.69 429 SER B N 1
ATOM 6933 C CA . SER B 1 429 ? 9.086 -20.594 -11.688 1 97.69 429 SER B CA 1
ATOM 6934 C C . SER B 1 429 ? 8.5 -20.141 -10.344 1 97.69 429 SER B C 1
ATOM 6936 O O . SER B 1 429 ? 8.219 -18.969 -10.141 1 97.69 429 SER B O 1
ATOM 6938 N N . CYS B 1 430 ? 8.227 -21.016 -9.484 1 97.25 430 CYS B N 1
ATOM 6939 C CA . CYS B 1 430 ? 7.809 -20.812 -8.102 1 97.25 430 CYS B CA 1
ATOM 6940 C C . CYS B 1 430 ? 8.188 -22 -7.23 1 97.25 430 CYS B C 1
ATOM 6942 O O . CYS B 1 430 ? 8.672 -23.016 -7.73 1 97.25 430 CYS B O 1
ATOM 6944 N N . GLY B 1 431 ? 8.055 -21.844 -5.949 1 96.62 431 GLY B N 1
ATOM 6945 C CA . GLY B 1 431 ? 8.492 -22.906 -5.062 1 96.62 431 GLY B CA 1
ATOM 6946 C C . GLY B 1 431 ? 9.969 -23.219 -5.176 1 96.62 431 GLY B C 1
ATOM 6947 O O . GLY B 1 431 ? 10.789 -22.312 -5.293 1 96.62 431 GLY B O 1
ATOM 6948 N N . VAL B 1 432 ? 10.281 -24.5 -5.109 1 94.81 432 VAL B N 1
ATOM 6949 C CA . VAL B 1 432 ? 11.672 -24.922 -5.141 1 94.81 432 VAL B CA 1
ATOM 6950 C C . VAL B 1 432 ? 12.078 -25.297 -6.566 1 94.81 432 VAL B C 1
ATOM 6952 O O . VAL B 1 432 ? 13.133 -24.875 -7.047 1 94.81 432 VAL B O 1
ATOM 6955 N N . GLN B 1 433 ? 11.188 -25.984 -7.273 1 96.56 433 GLN B N 1
ATOM 6956 C CA . GLN B 1 433 ? 11.57 -26.516 -8.578 1 96.56 433 GLN B CA 1
ATOM 6957 C C . GLN B 1 433 ? 10.391 -26.516 -9.539 1 96.56 433 GLN B C 1
ATOM 6959 O O . GLN B 1 433 ? 10.359 -27.281 -10.5 1 96.56 433 GLN B O 1
ATOM 6964 N N . THR B 1 434 ? 9.414 -25.688 -9.266 1 98.38 434 THR B N 1
ATOM 6965 C CA . THR B 1 434 ? 8.156 -25.703 -10.016 1 98.38 434 THR B CA 1
ATOM 6966 C C . THR B 1 434 ? 8.195 -24.672 -11.141 1 98.38 434 THR B C 1
ATOM 6968 O O . THR B 1 434 ? 8.633 -23.531 -10.945 1 98.38 434 THR B O 1
ATOM 6971 N N . VAL B 1 435 ? 7.805 -25.094 -12.328 1 98.5 435 VAL B N 1
ATOM 6972 C CA . VAL B 1 435 ? 7.516 -24.203 -13.445 1 98.5 435 VAL B CA 1
ATOM 6973 C C . VAL B 1 435 ? 6.016 -23.938 -13.516 1 98.5 435 VAL B C 1
ATOM 6975 O O . VAL B 1 435 ? 5.207 -24.859 -13.453 1 98.5 435 VAL B O 1
ATOM 6978 N N . ARG B 1 436 ? 5.652 -22.672 -13.586 1 98.56 436 ARG B N 1
ATOM 6979 C CA . ARG B 1 436 ? 4.234 -22.344 -13.523 1 98.56 436 ARG B CA 1
ATOM 6980 C C . ARG B 1 436 ? 3.805 -21.547 -14.758 1 98.56 436 ARG B C 1
ATOM 6982 O O . ARG B 1 436 ? 4.562 -20.719 -15.258 1 98.56 436 ARG B O 1
ATOM 6989 N N . LEU B 1 437 ? 2.668 -21.844 -15.281 1 98.56 437 LEU B N 1
ATOM 6990 C CA . LEU B 1 437 ? 2.043 -21.109 -16.375 1 98.56 437 LEU B CA 1
ATOM 6991 C C . LEU B 1 437 ? 1.037 -20.094 -15.852 1 98.56 437 LEU B C 1
ATOM 6993 O O . LEU B 1 437 ? 0.216 -20.422 -14.984 1 98.56 437 LEU B O 1
ATOM 6997 N N . ARG B 1 438 ? 1.157 -18.844 -16.266 1 98.38 438 ARG B N 1
ATOM 6998 C CA . ARG B 1 438 ? 0.245 -17.766 -15.922 1 98.38 438 ARG B CA 1
ATOM 6999 C C . ARG B 1 438 ? -0.201 -17.016 -17.172 1 98.38 438 ARG B C 1
ATOM 7001 O O . ARG B 1 438 ? -0.124 -15.781 -17.234 1 98.38 438 ARG B O 1
ATOM 7008 N N . PRO B 1 439 ? -0.7 -17.672 -18.188 1 97.75 439 PRO B N 1
ATOM 7009 C CA . PRO B 1 439 ? -1.117 -16.922 -19.375 1 97.75 439 PRO B CA 1
ATOM 7010 C C . PRO B 1 439 ? -2.277 -15.969 -19.109 1 97.75 439 PRO B C 1
ATOM 7012 O O . PRO B 1 439 ? -2.965 -16.109 -18.094 1 97.75 439 PRO B O 1
ATOM 7015 N N . MET B 1 440 ? -2.48 -15.062 -19.969 1 98.31 440 MET B N 1
ATOM 7016 C CA . MET B 1 440 ? -3.621 -14.148 -19.922 1 98.31 440 MET B CA 1
ATOM 7017 C C . MET B 1 440 ? -4.91 -14.875 -20.281 1 98.31 440 MET B C 1
ATOM 7019 O O . MET B 1 440 ? -4.875 -15.977 -20.844 1 98.31 440 MET B O 1
ATOM 7023 N N . LEU B 1 441 ? -6.012 -14.242 -19.984 1 98.75 441 LEU B N 1
ATOM 7024 C CA . LEU B 1 441 ? -7.293 -14.883 -20.25 1 98.75 441 LEU B CA 1
ATOM 7025 C C . LEU B 1 441 ? -7.566 -14.945 -21.75 1 98.75 441 LEU B C 1
ATOM 7027 O O . LEU B 1 441 ? -8.422 -15.719 -22.188 1 98.75 441 LEU B O 1
ATOM 7031 N N . ILE B 1 442 ? -6.797 -14.25 -22.562 1 98.12 442 ILE B N 1
ATOM 7032 C CA . ILE B 1 442 ? -7.004 -14.234 -24 1 98.12 442 ILE B CA 1
ATOM 7033 C C . ILE B 1 442 ? -6.121 -15.289 -24.656 1 98.12 442 ILE B C 1
ATOM 7035 O O . ILE B 1 442 ? -6.078 -15.391 -25.891 1 98.12 442 ILE B O 1
ATOM 7039 N N . PHE B 1 443 ? -5.324 -16.031 -23.891 1 98.19 443 PHE B N 1
ATOM 7040 C CA . PHE B 1 443 ? -4.559 -17.172 -24.375 1 98.19 443 PHE B CA 1
ATOM 7041 C C . PHE B 1 443 ? -5.465 -18.156 -25.109 1 98.19 443 PHE B C 1
ATOM 7043 O O . PHE B 1 443 ? -6.52 -18.531 -24.578 1 98.19 443 PHE B O 1
ATOM 7050 N N . GLN B 1 444 ? -5.078 -18.531 -26.312 1 96.88 444 GLN B N 1
ATOM 7051 C CA . GLN B 1 444 ? -5.898 -19.391 -27.172 1 96.88 444 GLN B CA 1
ATOM 7052 C C . GLN B 1 444 ? -5.152 -20.672 -27.547 1 96.88 444 GLN B C 1
ATOM 7054 O O . GLN B 1 444 ? -3.969 -20.812 -27.234 1 96.88 444 GLN B O 1
ATOM 7059 N N . GLU B 1 445 ? -5.891 -21.531 -28.188 1 96.94 445 GLU B N 1
ATOM 7060 C CA . GLU B 1 445 ? -5.32 -22.812 -28.594 1 96.94 445 GLU B CA 1
ATOM 7061 C C . GLU B 1 445 ? -4.145 -22.625 -29.547 1 96.94 445 GLU B C 1
ATOM 7063 O O . GLU B 1 445 ? -3.186 -23.406 -29.531 1 96.94 445 GLU B O 1
ATOM 7068 N N . SER B 1 446 ? -4.191 -21.562 -30.375 1 96 446 SER B N 1
ATOM 7069 C CA . SER B 1 446 ? -3.127 -21.281 -31.344 1 96 446 SER B CA 1
ATOM 7070 C C . SER B 1 446 ? -1.81 -20.984 -30.641 1 96 446 SER B C 1
ATOM 7072 O O . SER B 1 446 ? -0.738 -21.094 -31.234 1 96 446 SER B O 1
ATOM 7074 N N . HIS B 1 447 ? -1.853 -20.562 -29.359 1 97.62 447 HIS B N 1
ATOM 7075 C CA . HIS B 1 447 ? -0.654 -20.234 -28.594 1 97.62 447 HIS B CA 1
ATOM 7076 C C . HIS B 1 447 ? -0.018 -21.484 -28 1 97.62 447 HIS B C 1
ATOM 7078 O O . HIS B 1 447 ? 1.13 -21.453 -27.562 1 97.62 447 HIS B O 1
ATOM 7084 N N . ILE B 1 448 ? -0.735 -22.594 -28 1 97.88 448 ILE B N 1
ATOM 7085 C CA . ILE B 1 448 ? -0.284 -23.828 -27.344 1 97.88 448 ILE B CA 1
ATOM 7086 C C . ILE B 1 448 ? 0.861 -24.438 -28.156 1 97.88 448 ILE B C 1
ATOM 7088 O O . ILE B 1 448 ? 1.857 -24.891 -27.578 1 97.88 448 ILE B O 1
ATOM 7092 N N . ALA B 1 449 ? 0.747 -24.391 -29.453 1 96.25 449 ALA B N 1
ATOM 7093 C CA . ALA B 1 449 ? 1.715 -25.062 -30.312 1 96.25 449 ALA B CA 1
ATOM 7094 C C . ALA B 1 449 ? 3.113 -24.484 -30.125 1 96.25 449 ALA B C 1
ATOM 7096 O O . ALA B 1 449 ? 4.07 -25.234 -29.891 1 96.25 449 ALA B O 1
ATOM 7097 N N . PRO B 1 450 ? 3.266 -23.141 -30.25 1 96.75 450 PRO B N 1
ATOM 7098 C CA . PRO B 1 450 ? 4.617 -22.625 -30.031 1 96.75 450 PRO B CA 1
ATOM 7099 C C . PRO B 1 450 ? 5.145 -22.891 -28.625 1 96.75 450 PRO B C 1
ATOM 7101 O O . PRO B 1 450 ? 6.344 -23.094 -28.438 1 96.75 450 PRO B O 1
ATOM 7104 N N . LEU B 1 451 ? 4.305 -22.891 -27.641 1 98.19 451 LEU B N 1
ATOM 7105 C CA . LEU B 1 451 ? 4.707 -23.172 -26.266 1 98.19 451 LEU B CA 1
ATOM 7106 C C . LEU B 1 451 ? 5.219 -24.609 -26.141 1 98.19 451 LEU B C 1
ATOM 7108 O O . LEU B 1 451 ? 6.289 -24.844 -25.578 1 98.19 451 LEU B O 1
ATOM 7112 N N . LEU B 1 452 ? 4.461 -25.578 -26.719 1 97.94 452 LEU B N 1
ATOM 7113 C CA . LEU B 1 452 ? 4.82 -26.984 -26.641 1 97.94 452 LEU B CA 1
ATOM 7114 C C . LEU B 1 452 ? 6.086 -27.266 -27.438 1 97.94 452 LEU B C 1
ATOM 7116 O O . LEU B 1 452 ? 6.914 -28.078 -27.031 1 97.94 452 LEU B O 1
ATOM 7120 N N . ALA B 1 453 ? 6.184 -26.641 -28.578 1 97.5 453 ALA B N 1
ATOM 7121 C CA . ALA B 1 453 ? 7.379 -26.812 -29.406 1 97.5 453 ALA B CA 1
ATOM 7122 C C . ALA B 1 453 ? 8.633 -26.391 -28.641 1 97.5 453 ALA B C 1
ATOM 7124 O O . ALA B 1 453 ? 9.672 -27.031 -28.734 1 97.5 453 ALA B O 1
ATOM 7125 N N . ALA B 1 454 ? 8.523 -25.281 -27.953 1 98.31 454 ALA B N 1
ATOM 7126 C CA . ALA B 1 454 ? 9.656 -24.812 -27.156 1 98.31 454 ALA B CA 1
ATOM 7127 C C . ALA B 1 454 ? 9.992 -25.797 -26.047 1 98.31 454 ALA B C 1
ATOM 7129 O O . ALA B 1 454 ? 11.164 -26.125 -25.828 1 98.31 454 ALA B O 1
ATOM 7130 N N . PHE B 1 455 ? 8.984 -26.297 -25.312 1 98.44 455 PHE B N 1
ATOM 7131 C CA . PHE B 1 455 ? 9.211 -27.281 -24.266 1 98.44 455 PHE B CA 1
ATOM 7132 C C . PHE B 1 455 ? 9.914 -28.516 -24.828 1 98.44 455 PHE B C 1
ATOM 7134 O O . PHE B 1 455 ? 10.898 -28.984 -24.266 1 98.44 455 PHE B O 1
ATOM 7141 N N . GLU B 1 456 ? 9.406 -28.969 -25.891 1 97.75 456 GLU B N 1
ATOM 7142 C CA . GLU B 1 456 ? 9.969 -30.172 -26.5 1 97.75 456 GLU B CA 1
ATOM 7143 C C . GLU B 1 456 ? 11.43 -29.969 -26.891 1 97.75 456 GLU B C 1
ATOM 7145 O O . GLU B 1 456 ? 12.258 -30.859 -26.703 1 97.75 456 GLU B O 1
ATOM 7150 N N . THR B 1 457 ? 11.688 -28.859 -27.469 1 98 457 THR B N 1
ATOM 7151 C CA . THR B 1 457 ? 13.062 -28.531 -27.859 1 98 457 THR B CA 1
ATOM 7152 C C . THR B 1 457 ? 13.977 -28.531 -26.641 1 98 457 THR B C 1
ATOM 7154 O O . THR B 1 457 ? 15.047 -29.141 -26.656 1 98 457 THR B O 1
ATOM 7157 N N . VAL B 1 458 ? 13.57 -27.891 -25.578 1 98.25 458 VAL B N 1
ATOM 7158 C CA . VAL B 1 458 ? 14.406 -27.75 -24.391 1 98.25 458 VAL B CA 1
ATOM 7159 C C . VAL B 1 458 ? 14.547 -29.109 -23.703 1 98.25 458 VAL B C 1
ATOM 7161 O O . VAL B 1 458 ? 15.633 -29.484 -23.266 1 98.25 458 VAL B O 1
ATOM 7164 N N . PHE B 1 459 ? 13.43 -29.844 -23.625 1 97.81 459 PHE B N 1
ATOM 7165 C CA . PHE B 1 459 ? 13.461 -31.141 -22.969 1 97.81 459 PHE B CA 1
ATOM 7166 C C . PHE B 1 459 ? 14.375 -32.094 -23.719 1 97.81 459 PHE B C 1
ATOM 7168 O O . PHE B 1 459 ? 15.102 -32.875 -23.094 1 97.81 459 PHE B O 1
ATOM 7175 N N . SER B 1 460 ? 14.359 -32.031 -24.984 1 96.44 460 SER B N 1
ATOM 7176 C CA . SER B 1 460 ? 15.219 -32.906 -25.781 1 96.44 460 SER B CA 1
ATOM 7177 C C . SER B 1 460 ? 16.688 -32.594 -25.547 1 96.44 460 SER B C 1
ATOM 7179 O O . SER B 1 460 ? 17.547 -33.469 -25.625 1 96.44 460 SER B O 1
ATOM 7181 N N . GLN B 1 461 ? 16.984 -31.359 -25.219 1 95.62 461 GLN B N 1
ATOM 7182 C CA . GLN B 1 461 ? 18.359 -30.938 -24.969 1 95.62 461 GLN B CA 1
ATOM 7183 C C . GLN B 1 461 ? 18.797 -31.312 -23.562 1 95.62 461 GLN B C 1
ATOM 7185 O O . GLN B 1 461 ? 19.984 -31.469 -23.297 1 95.62 461 GLN B O 1
ATOM 7190 N N . LEU B 1 462 ? 17.906 -31.297 -22.688 1 92.44 462 LEU B N 1
ATOM 7191 C CA . LEU B 1 462 ? 18.234 -31.531 -21.281 1 92.44 462 LEU B CA 1
ATOM 7192 C C . LEU B 1 462 ? 18.266 -33.031 -20.969 1 92.44 462 LEU B C 1
ATOM 7194 O O . LEU B 1 462 ? 18.797 -33.438 -19.953 1 92.44 462 LEU B O 1
ATOM 7198 N N . GLU B 1 463 ? 17.625 -33.812 -21.703 1 82.62 463 GLU B N 1
ATOM 7199 C CA . GLU B 1 463 ? 17.672 -35.281 -21.516 1 82.62 463 GLU B CA 1
ATOM 7200 C C . GLU B 1 463 ? 19.031 -35.844 -21.938 1 82.62 463 GLU B C 1
ATOM 7202 O O . GLU B 1 463 ? 19.625 -35.375 -22.906 1 82.62 463 GLU B O 1
#

Secondary structure (DSSP, 8-state):
----PPPSS-B--S-SS-HHHHHHHHHHTTTS--TT----B-GGG-BBTEEEBTTS-EEEESSHHHHT--S-BT-HHHHHHHTSHHHHHHHHH---TTTS-BTTHHHHHHTTGGGGPPTT--EEEEESSHHHHHHHHHHHHHHHHHHHHHTTPPPPHHHHHHHTTT-TTTS---EEEEETT----SSHHHHHH--S-GGGTTTS------EEPPP---SSGGG-HHHHHHHHHHHHHHHHHHHHHSSS-EEEEEE-SSBTTTT-B---HHHHHHHHHHHHHHT-EEEEE-TTTTTTTTSSSSGGGGG--SS--SEEEE-GGGSSEEEEES-GGGS-SSTTSS--SSSS-HHHHHHHHHHHHHHHHTTHHHHHHHHHHHHHHHHHHHHHH-TTTSEEEE-TTSTT--EEE-TTHHHHHHHHHHTTEE-EEETTTEEE----TT--GGGHHHHHHHHHHHHHHH-/----PPPSS-B--S-SS-HHHHHHHHHHTTTS--TT----B-GGG-BBTEEEBTTS-EEEESSHHHHT--S-BT-HHHHHHHTSHHHHHHHHH---TTTS-BTTHHHHHHTTGGGGPPTT--EEEEESSHHHHHHHHHHHHHHHHHHHHHTTPPPPHHHHHHHTTT-TTTS---EEEEETT----SSHHHHHH--S-GGGTTTS------EEPPP---SSGGG-HHHHHHHHHHHHHHHHHHHHHSSS-EEEEEE-SSBTTTT-B---HHHHHHHHHHHHHHT-EEEEE-TTTTTTTTSSSSGGGGG--SS--SEEEE-GGGSSEEEEES-GGGS-SSTTSS--SSSS-HHHHHHHHHHHHHHHHTTHHHHHHHHHHHHHHHHHHHHHH-TTTSEEEE-TTSTT--EEE-TTHHHHHHHHHHTTEE-EEETTTEEE----TT--GGGHHHHHHHHHHHHHHH-

InterPro domains:
  IPR004631 4-aminobutyrate aminotransferase, eukaryotic [TIGR00699] (5-457)
  IPR005814 Aminotransferase class-III [PF00202] (34-458)
  IPR005814 Aminotransferase class-III [PIRSF000521] (5-461)
  IPR005814 Aminotransferase class-III [cd00610] (39-459)
  IPR015421 Pyridoxal phosphate-dependent transferase, major domain [G3DSA:3.40.640.10] (75-373)
  IPR015422 Pyridoxal phosphate-dependent transferase, small domain [G3DSA:3.90.1150.10] (14-449)
  IPR015424 Pyridoxal phosphate-dependent transferase [SSF53383] (35-462)

Organism: Penicillium expansum (NCBI:txid27334)

Sequence (926 aa):
MHVVSEPFAPSIRTAVPGPATHGIKEELDTVIDARTVQMVIDYDQSIGNYITDVDGNTYLDVYTQIASIPVGYNNPTLIKAATSPEIVSALVNRPAVGNFPSHQWLALLREGLMRAAPPGCTQVFPAQSGSEANDLAFKAAFMGYRRQQRAGSPWTEYEQATAMKNQAPGSPDLAILSFRNSFHGRSFGSLSTTRSKPIHKVDIPAFKWPQAAFPQLKYPLEAHIEENAQEEEICLQEVRSIISSWHCPVAGIIVEPIQSEGGDNHASPAFFQKLQAITKTHGITLIVDEVQTGFGATGKFWAHEHWALPFPVDIVTFSKKAQTAGYFFSDEKLRPDKAYRQFNTWMGDAARIIICNAVIDEILNKKLVEKTAQVGAVLYNSLATLAAKYPHQIQSLRGKNKGTYIAFDTPDSSTLLKKMRELGINIGSCGVQTVRLRPMLIFQESHIAPLLAAFETVFSQLEMHVVSEPFAPSIRTAVPGPATHGIKEELDTVIDARTVQMVIDYDQSIGNYITDVDGNTYLDVYTQIASIPVGYNNPTLIKAATSPEIVSALVNRPAVGNFPSHQWLALLREGLMRAAPPGCTQVFPAQSGSEANDLAFKAAFMGYRRQQRAGSPWTEYEQATAMKNQAPGSPDLAILSFRNSFHGRSFGSLSTTRSKPIHKVDIPAFKWPQAAFPQLKYPLEAHIEENAQEEEICLQEVRSIISSWHCPVAGIIVEPIQSEGGDNHASPAFFQKLQAITKTHGITLIVDEVQTGFGATGKFWAHEHWALPFPVDIVTFSKKAQTAGYFFSDEKLRPDKAYRQFNTWMGDAARIIICNAVIDEILNKKLVEKTAQVGAVLYNSLATLAAKYPHQIQSLRGKNKGTYIAFDTPDSSTLLKKMRELGINIGSCGVQTVRLRPMLIFQESHIAPLLAAFETVFSQLE

Solvent-accessible surface area (backbone atoms only — not comparable to full-atom values): 45704 Å² total; per-residue (Å²): 126,84,78,80,72,62,75,94,62,53,41,70,73,56,61,83,64,23,70,56,31,53,54,50,39,58,59,35,43,66,38,30,90,36,79,55,49,63,43,32,23,30,63,90,71,16,30,43,59,30,46,19,33,66,55,63,29,29,19,42,34,26,23,31,67,82,38,27,48,37,70,33,29,67,31,65,66,37,48,55,45,48,67,31,72,65,34,35,50,31,64,47,53,51,51,21,44,47,36,38,24,46,71,57,48,50,52,51,37,67,76,27,57,52,75,69,49,56,78,66,32,62,33,47,48,53,21,81,33,43,27,52,12,41,37,51,49,50,47,29,27,30,42,35,41,47,48,61,73,47,70,81,56,76,85,48,71,63,29,40,57,24,20,60,59,31,26,62,74,6,11,28,76,61,25,48,34,21,32,57,30,23,71,43,41,72,44,49,50,15,32,38,39,31,32,54,58,41,66,67,33,54,40,37,56,40,55,82,32,54,67,30,63,54,47,81,66,55,62,61,54,87,82,29,53,69,62,35,52,50,44,37,50,52,25,51,50,46,45,55,50,44,62,74,59,47,95,49,54,53,28,25,38,46,44,50,70,47,24,59,59,33,42,57,43,54,71,55,38,67,53,53,44,51,50,52,51,52,27,61,75,69,69,27,39,45,33,40,47,24,29,71,43,30,73,16,45,31,31,32,55,43,47,62,65,76,36,68,56,96,59,60,60,46,28,40,28,31,10,43,39,42,59,35,18,11,30,35,28,42,49,77,68,48,50,70,96,51,76,66,40,83,67,55,67,37,56,30,50,69,41,32,46,52,47,23,32,37,51,50,48,50,37,62,77,64,43,24,26,60,46,16,30,53,38,14,46,54,50,48,52,53,48,51,54,48,24,70,75,36,54,78,57,39,32,65,72,43,37,83,83,20,8,47,45,33,35,27,32,26,90,51,39,68,61,52,40,54,55,35,41,65,67,14,34,39,54,41,68,24,45,92,31,19,38,41,42,30,50,31,47,70,57,47,69,82,56,45,55,64,54,50,50,46,50,51,55,51,49,63,67,71,100,127,84,77,81,72,62,75,95,63,54,40,70,73,56,59,84,64,24,69,56,28,53,52,51,40,58,58,35,43,66,39,30,90,36,80,52,49,63,44,32,22,31,62,88,72,17,31,44,60,30,44,21,33,67,54,63,30,28,21,42,34,26,23,31,67,83,39,27,47,38,69,35,30,67,32,66,66,37,48,54,46,47,67,32,71,65,34,36,51,30,63,50,52,50,52,21,43,46,36,38,23,46,72,56,48,50,52,51,38,66,75,25,55,53,74,69,48,56,78,65,33,62,33,48,48,51,21,79,32,42,28,51,12,42,38,52,49,50,47,30,27,30,41,35,42,46,47,61,72,46,69,80,57,76,85,48,70,63,28,40,56,24,19,58,60,31,26,62,72,5,11,29,76,61,25,47,34,20,31,55,30,23,69,44,42,72,44,48,50,15,32,40,41,30,32,54,58,41,68,68,35,54,41,36,57,40,54,82,32,56,67,29,62,55,47,82,66,55,63,62,54,88,82,30,54,68,64,36,52,50,44,37,50,52,25,50,50,45,44,54,48,45,62,75,60,48,95,47,54,53,27,24,38,46,45,51,70,49,24,60,58,33,42,57,44,54,70,56,39,66,52,54,43,50,48,50,51,52,26,61,74,69,70,26,40,46,32,40,48,24,30,70,44,31,73,15,46,30,31,32,54,42,47,64,65,75,38,68,55,95,60,60,58,45,28,41,28,31,10,42,40,41,59,34,19,10,28,34,30,42,51,76,66,49,50,68,94,51,76,66,40,82,67,56,67,38,57,31,49,68,41,32,46,51,48,25,32,38,50,51,48,52,36,62,77,63,44,24,26,61,46,17,30,54,36,13,47,55,49,47,53,52,49,50,55,49,22,70,76,36,54,77,58,39,32,65,72,42,37,83,83,20,7,45,44,32,35,26,32,27,89,53,38,68,61,51,42,54,54,34,41,65,67,14,35,39,56,40,69,24,43,90,31,19,38,41,42,30,51,31,46,69,57,48,68,82,56,44,55,64,54,50,53,46,49,50,55,51,50,63,68,72,100

pLDDT: mean 97.14, std 5.45, range [29.56, 99.0]

Foldseek 3Di:
DPPDDDDLFWDDDAAQVHPVQVVVLVVVVVPPPSVPPRFAWDLVPWWFQWTAGPVGTIFREQCCVVLFAFTIRPDVLLVVLCPDPQLVCCVPVVALCLVGNDPCVCCLVPVFVCVLFPPQFDDWQFDFAQLVQVVLLVLLLVLLQVCVVCVPDDDDPVLVVQVVVCHPPVNDQEAEEEAALAQRDQPQARVLRHHNDCVSPPPHDHRPHYYFYDQDADPPCVVCVPVSVVSLVVRVVRVLVCCPDPPHHYRAYEYECFRQQAFRDHHALVSVLVVVVSCVVSVHAYEYECQNLACQQQLDNGSNVNSVHPHDHAKYWYHRNLQTTHITGNDPSSPRPDPPPDRDRNSTGSSSSSSSRSSVCCCVVVVLNNQLLVLLQVLLVLVVVVCVVQVQAFAPWDSHSGGVFTKGFHPAQPQLQSQLVSLRHRWDAHRDGMTTGSGHSNDHNSSSVNSSVSVVVSSVVVD/DPPDDDDLFWDDDAAQVHPVQVVVLVVVVVPPPSVPPRFAWDLVPWWFQWTAGPRGTIFREQCCVVLFAFTIRPDVLLVVLCPDPQLVCCVPVVALCLVGNDPCVCCLVPVFVCVLFPPQFDDWQFDFAQLVQVVLLVLLLVLLQVCVVCVPDDDDPVLVVQVVVCHPPVNDQEAEEEAALAQRDQPQARVLRHHNDCVSPPPHDHRPHYYFYDQDADPPCVVCVPVSVVSLVVRVVRVLVCCVDPPHHYRAYEYECFRQQAFRDHHALVSVLVVVVSCVVSVHAYEYECQNLACQQQLDNGQNVNSVHPHDHAKYWYHRNLQTTHITGNDPSSPRPDPPPDRDRNSTGSSSSSSSRSSVCCCVVVVLNNQQLVLLQVLLVLVVVVCVVQVQAFAPWDSHSGGVFTKGFHPAQPQLQSQLVSLRHHWDAHRDGMTTGSGHSNDHNSNSVNSSVSVVVSSVVVD

Radius of gyration: 27.37 Å; Cα contacts (8 Å, |Δi|>4): 2127; chains: 2; bounding box: 59×84×68 Å